Protein AF-0000000072584182 (afdb_homodimer)

pLDDT: mean 89.7, std 10.46, range [42.94, 98.62]

Nearest PDB structures (foldseek):
  5uld-assembly2_D  TM=8.725E-01  e=1.246E-20  Vibrio cholerae O1 biovar El Tor str. N16961
  6okz-assembly2_A  TM=8.840E-01  e=3.308E-20  Vibrio cholerae O1 biovar El Tor str. N16961
  8w6t-assembly1_B  TM=7.941E-01  e=6.389E-18  Homo sapiens
  8w6o-assembly1_A  TM=8.186E-01  e=7.493E-17  Homo sapiens
  6wtw-assembly1_A  TM=5.258E-01  e=1.330E-14  Lactobacillus acidophilus

Sequence (928 aa):
MKRNLISIVLTLLTVGILFLIQVRFGLPINIAIMNCIFVLAAVFWVLEPIPGYATSILVIFLEIIFFANPIGVSYFEFPRNKNPSTAVFLSSLADSSIVLFLGGFVLAKACVKTGLDRFFANRIIRRFGVKSHQVLLGFMFTTGFISMWMSNTATTSMMIALSFPMLQMLPEKEPFRKALILGIPFAANIGGVGTPIGSPPNIIAMGILRQEGIVVSFGTWMFFAVPLVIVLILFAWLLLMKLFPQKDLLELVVEFQEPEEGTKSFSFRITTAIFLGTVLLWFTENLHGIPAGVVALLPLILFPVFGILNEKDINSLDWSVLLLIAGGIGIGVGFQQSGMKFWFSEFLKPIIKPEYSVSVLFLLCVLALLLSTFMSNTAATNLLVPFAFPLSTIVLPESNVYLLEVCLGIALSASLAMSLPVSTPPNAIAYSVGGFEIKDMIQAGLPIGILGLILVLAGYFIFLMKRNLISIVLTLLTVGILFLIQVRFGLPINIAIMNCIFVLAAVFWVLEPIPGYATSILVIFLEIIFFANPIGVSYFEFPRNKNPSTAVFLSSLADSSIVLFLGGFVLAKACVKTGLDRFFANRIIRRFGVKSHQVLLGFMFTTGFISMWMSNTATTSMMIALSFPMLQMLPEKEPFRKALILGIPFAANIGGVGTPIGSPPNIIAMGILRQEGIVVSFGTWMFFAVPLVIVLILFAWLLLMKLFPQKDLLELVVEFQEPEEGTKSFSFRITTAIFLGTVLLWFTENLHGIPAGVVALLPLILFPVFGILNEKDINSLDWSVLLLIAGGIGIGVGFQQSGMKFWFSEFLKPIIKPEYSVSVLFLLCVLALLLSTFMSNTAATNLLVPFAFPLSTIVLPESNVYLLEVCLGIALSASLAMSLPVSTPPNAIAYSVGGFEIKDMIQAGLPIGILGLILVLAGYFIFL

Organism: Leptospira interrogans serogroup Icterohaemorrhagiae serovar Lai (strain 56601) (NCBI:txid189518)

Secondary structure (DSSP, 8-state):
-HHHHHHHHHHHHHHHHHHHHHHHTT--HHHHHHHHHHHHHHHHHHH-SS-HHHHHHHHHHHHIIIIIS--S-TT---TTSSPPPHHHHHGGGG-HHHHHHHHHHHHHHHHHHHTHHHHHHHHHHTTS-SSHHHHHHHHHHHHHHHHTTS-HHHHHHHHHHHHHHHHHHS-TT-HHHHHHHHHHHHHHHHHTTSSTTT-HHHHHHHHHHHHTT----HHHHHHHHHHHHHHHHHHHHHHHHHHS--SS-----------TT-TTSHHHHHHHHHHHHHHHHHHTHHHH---HHHHTHHHHHHHHHTTS--HHHHHTS-HHHHHHHHHHHHHHHHHHHHTHHHHHHHHHTTT--GGGHHHHHHHHHHHHHHHHHHS-HHHHHHHHGGGHHHHHHHHSTT-HHHHHHHHHHHHHHHHT--SSGGG-HHHHHHHHH-SS-HHHHHHHHHHHHHHHHHHHHHHHHHH-/-HHHHHHHHHHHHHHHHHHHHHHHTT--HHHHHHHHHHHHHHHHHHH-SS-HHHHHHHHHHHHIIIIIS--S-TT---TTSSPPPHHHHHGGGG-HHHHHHHHHHHHHHHHHHHTHHHHHHHHHHTTS-SSHHHHHHHHHHHHHHHHTTS-HHHHHHHHHHHHHHHHHHS-TT-HHHHHHHHHHHHHHHHHTTSSTTT-HHHHHHHHHHHHTT----HHHHHHHHHHHHHHHHHHHHHHHHHHS--SS-----------TT-TT-HHHHHHHHHHHHHHHHHHTHHHH---HHHHTHHHHHHHHHTTS--HHHHHTS-HHHHHHHHHHHHHHHHHHHHTHHHHHHHHHTTT--GGGHHHHHHHHHHHHHHHHHHS-HHHHHHHHGGGHHHHHHHHSTT-HHHHHHHHHHHHHHHHT--SSGGG-HHHHHHHHH-SS-HHHHHHHHHHHHHHHHHHHHHHHHHH-

Solvent-accessible surface area (backbone atoms only — not comparable to full-atom values): 45862 Å² total; per-residue (Å²): 110,72,66,33,48,52,51,50,52,52,47,53,51,50,38,50,50,50,39,53,51,33,52,73,71,65,45,56,64,56,40,35,51,53,50,33,53,49,51,49,45,46,51,38,49,59,68,46,49,35,54,58,34,30,49,17,48,44,51,41,50,51,48,34,46,62,49,34,49,51,71,74,52,72,80,64,67,60,88,75,82,64,65,53,58,57,61,68,54,38,40,33,69,34,31,54,43,52,42,26,39,50,23,31,53,52,51,33,51,51,27,60,75,54,29,50,53,58,47,52,41,53,61,50,30,66,70,43,53,35,44,61,74,32,38,46,45,18,48,22,52,35,32,14,56,52,2,26,52,24,51,29,46,59,41,24,54,51,52,53,60,68,41,42,70,56,53,68,72,44,62,90,85,42,39,40,57,40,32,47,52,51,36,31,25,54,17,7,45,43,14,9,58,22,28,56,56,8,31,65,25,45,30,44,32,50,40,49,36,39,76,73,71,42,81,80,49,54,40,59,48,28,67,59,28,35,60,53,29,53,54,49,47,54,48,46,46,53,49,34,49,66,76,24,48,68,87,68,95,50,78,50,76,86,82,71,85,66,56,85,75,46,85,76,28,68,62,34,48,51,50,50,49,54,50,53,50,49,53,50,50,30,57,40,22,86,78,71,65,57,52,54,28,64,57,24,50,48,57,59,35,51,35,28,61,72,65,71,46,54,61,70,58,60,18,63,38,70,52,39,58,55,42,31,48,21,23,24,40,27,51,38,52,46,34,65,74,45,44,37,43,61,51,48,30,66,67,39,44,83,75,46,46,56,86,42,44,63,58,51,45,49,51,47,22,50,47,21,24,57,47,2,37,72,19,45,30,51,49,36,26,38,62,50,40,54,51,26,53,40,50,26,43,46,30,42,64,85,37,69,62,56,32,50,49,38,21,49,34,24,22,52,23,10,50,38,23,51,31,36,48,74,6,33,67,27,36,35,51,38,57,70,72,52,82,70,53,68,65,57,39,32,66,52,23,43,57,49,26,50,52,50,44,51,52,52,57,49,46,56,66,67,76,98,111,72,68,32,49,52,53,49,53,52,47,52,50,52,36,49,51,49,39,52,52,34,52,72,72,64,45,55,64,55,39,35,50,52,50,34,52,48,52,48,46,47,50,38,48,59,67,46,49,37,57,57,33,30,48,18,49,44,51,41,50,51,47,33,45,62,49,34,49,52,73,74,52,72,80,64,66,59,86,77,82,63,67,52,58,58,62,69,53,38,40,32,69,34,32,53,45,52,40,26,39,49,22,31,52,52,49,32,50,51,28,59,75,54,29,51,56,58,47,53,42,54,61,48,30,66,69,42,53,36,43,61,72,31,37,46,46,17,48,22,51,34,32,14,56,52,2,25,53,25,50,30,46,59,43,25,54,52,52,51,60,67,40,42,72,56,53,68,74,43,65,90,83,41,40,39,58,39,30,47,51,50,37,32,26,53,16,7,44,42,14,9,57,21,28,57,54,7,32,65,25,46,31,43,32,52,38,48,38,39,76,74,72,42,80,79,50,55,40,59,47,28,66,59,28,34,59,52,29,53,54,48,47,53,49,47,47,54,49,34,48,66,76,25,47,68,87,68,95,51,78,50,74,88,82,72,88,66,55,86,76,46,83,75,30,68,64,34,48,52,48,50,51,52,50,52,49,49,52,51,50,34,57,39,22,86,76,69,64,56,52,54,30,62,57,21,50,48,58,59,34,52,36,28,61,72,67,71,47,53,61,70,58,59,18,63,39,70,53,39,56,55,43,29,49,22,22,24,38,26,50,38,51,48,34,66,74,42,46,37,44,60,51,48,32,66,68,38,45,84,75,46,46,56,86,42,44,64,58,50,43,49,51,47,23,51,48,22,24,56,46,2,37,71,20,44,29,49,49,36,27,36,62,50,39,53,50,24,53,40,50,27,45,46,29,42,63,86,38,69,62,55,32,50,48,38,21,50,33,25,24,53,22,10,51,37,21,50,31,36,48,76,6,36,66,25,37,36,52,39,56,71,72,51,81,69,54,67,66,57,39,31,67,52,21,44,57,49,28,50,52,49,44,52,50,52,57,50,45,55,67,67,76,100

Foldseek 3Di:
DVVLVVLLVVLVVVLVVQLVVCVVVPHQNLLSQLVSLLSSLLSCQQVVSDPLLVSLVVSLVSLCCCQAVNPPPVPNCQVVNHGDHNVLLVCLLVFLLLLLLLLLLLLQLLCVLLVVLVVQLVVQQVVQFFWLLSNLLSLLQSLLQSLCRYELQVSLVVSVVLCVVLLVVDDLQALSNVLNLLSNSLSSLLSLQQWCNSDLLSSLLQLLLVVVVHHQARQNSNVPSVVLSVVLSVVLSVLSCVVRPGDDGDGRDRDDDGPPVDCPDPSNVQSVCLSVVLVVCSNCCVVPVDGNSNSSCVSVPRCVVVPSDDPVSSVPGPVSSSSSSSSLSSSLSSCVSSVVLVVLLVVCLVPAELVCLLVVLLVLLVQLLVSLLSGELSSSSSSRLSVLRSVCCRNPVPDSPSSSLSSSSSSQLSSLNFLACRSDSSSVVSVVVPSDDSVSSNSSSVVSSVVSNVVSSVVVVVVD/DVVLVVLLVVLVVVLVVQLVVCVVVPHQNLLSQLVSLLSSLLSCQLVVSDPLLVSLVVSLVSLCCCQAVNVPPVVNCQVVNHGDHNVLLVCLLVFLLLLLLLLLLLLQLLCVLLVVLVVQLVVQQVVQFFWLLSNLLSLLQSLLQSLCRYELQVSLVVSVVLCVVLLVVDDLQQLSNVLNLLSNSLSSLLSLQQWCNSDLLSSLLQLLLVVVVHHQARQNSNVQSVVLSVVLSVVLSVLSCVVRPGDDGDGRDRDDDGPPVDCPDPSNVQSVCLSVVLVVCSNCCVVPVDGNSNSSCVSVPRCVVVPSDDPVSSVPGPVSSSSSSSSLSSSLSSCVSSVVLVVLLVVCLVPAELVCLLVVLLVLLVQLLVSLLSGELSSSSSSRLSVLRSVCCRNPVPDSPSSSLSSSSSSQLNSLNFLACRSDSSSVVSVVVPSDDSNSSNSSSVVSSVVSNVVSSVVVVVVD

InterPro domains:
  IPR001898 Solute carrier family 13 [PF00939] (4-457)
  IPR001898 Solute carrier family 13 [TIGR00785] (24-463)

Radius of gyration: 29.42 Å; Cα contacts (8 Å, |Δi|>4): 1520; chains: 2; bounding box: 65×84×70 Å

Structure (mmCIF, N/CA/C/O backbone):
data_AF-0000000072584182-model_v1
#
loop_
_entity.id
_entity.type
_entity.pdbx_description
1 polymer 'Sodium:sulfate symporter'
#
loop_
_atom_site.group_PDB
_atom_site.id
_atom_site.type_symbol
_atom_site.label_atom_id
_atom_site.label_alt_id
_atom_site.label_comp_id
_atom_site.label_asym_id
_atom_site.label_entity_id
_atom_site.label_seq_id
_atom_site.pdbx_PDB_ins_code
_atom_site.Cartn_x
_atom_site.Cartn_y
_atom_site.Cartn_z
_atom_site.occupancy
_atom_site.B_iso_or_equiv
_atom_site.auth_seq_id
_atom_site.auth_comp_id
_atom_site.auth_asym_id
_atom_site.auth_atom_id
_atom_site.pdbx_PDB_model_num
ATOM 1 N N . MET A 1 1 ? 9.109 3.105 -26.453 1 62.06 1 MET A N 1
ATOM 2 C CA . MET A 1 1 ? 8.055 4.094 -26.25 1 62.06 1 MET A CA 1
ATOM 3 C C . MET A 1 1 ? 7.078 4.082 -27.422 1 62.06 1 MET A C 1
ATOM 5 O O . MET A 1 1 ? 5.863 4.039 -27.219 1 62.06 1 MET A O 1
ATOM 9 N N . LYS A 1 2 ? 7.617 4.082 -28.719 1 59.41 2 LYS A N 1
ATOM 10 C CA . LYS A 1 2 ? 6.754 4.156 -29.891 1 59.41 2 LYS A CA 1
ATOM 11 C C . LYS A 1 2 ? 5.902 2.896 -30.016 1 59.41 2 LYS A C 1
ATOM 13 O O . LYS A 1 2 ? 4.707 2.979 -30.312 1 59.41 2 LYS A O 1
ATOM 18 N N . ARG A 1 3 ? 6.496 1.718 -29.609 1 65.56 3 ARG A N 1
ATOM 19 C CA . ARG A 1 3 ? 5.777 0.454 -29.75 1 65.56 3 ARG A CA 1
ATOM 20 C C . ARG A 1 3 ? 4.645 0.359 -28.734 1 65.56 3 ARG A C 1
ATOM 22 O O . ARG A 1 3 ? 3.553 -0.114 -29.047 1 65.56 3 ARG A O 1
ATOM 29 N N . ASN A 1 4 ? 4.855 0.851 -27.672 1 81.5 4 ASN A N 1
ATOM 30 C CA . ASN A 1 4 ? 3.834 0.832 -26.625 1 81.5 4 ASN A CA 1
ATOM 31 C C . ASN A 1 4 ? 2.664 1.749 -26.969 1 81.5 4 ASN A C 1
ATOM 33 O O . ASN A 1 4 ? 1.505 1.393 -26.75 1 81.5 4 ASN A O 1
ATOM 37 N N . LEU A 1 5 ? 2.961 2.795 -27.656 1 82.69 5 LEU A N 1
ATOM 38 C CA . LEU A 1 5 ? 1.911 3.744 -28.016 1 82.69 5 LEU A CA 1
ATOM 39 C C . LEU A 1 5 ? 1.015 3.18 -29.109 1 82.69 5 LEU A C 1
ATOM 41 O O . LEU A 1 5 ? -0.203 3.375 -29.078 1 82.69 5 LEU A O 1
ATOM 45 N N . ILE A 1 6 ? 1.633 2.502 -30.031 1 83.81 6 ILE A N 1
ATOM 46 C CA . ILE A 1 6 ? 0.866 1.878 -31.109 1 83.81 6 ILE A CA 1
ATOM 47 C C . ILE A 1 6 ? -0.078 0.829 -30.531 1 83.81 6 ILE A C 1
ATOM 49 O O . ILE A 1 6 ? -1.254 0.771 -30.891 1 83.81 6 ILE A O 1
ATOM 53 N N . SER A 1 7 ? 0.445 0.092 -29.625 1 87.19 7 SER A N 1
ATOM 54 C CA . SER A 1 7 ? -0.378 -0.924 -28.984 1 87.19 7 SER A CA 1
ATOM 55 C C . SER A 1 7 ? -1.534 -0.292 -28.219 1 87.19 7 SER A C 1
ATOM 57 O O . SER A 1 7 ? -2.65 -0.816 -28.219 1 87.19 7 SER A O 1
ATOM 59 N N . ILE A 1 8 ? -1.257 0.791 -27.656 1 90.31 8 ILE A N 1
ATOM 60 C CA . ILE A 1 8 ? -2.273 1.48 -26.875 1 90.31 8 ILE A CA 1
ATOM 61 C C . ILE A 1 8 ? -3.354 2.035 -27.797 1 90.31 8 ILE A C 1
ATOM 63 O O . ILE A 1 8 ? -4.547 1.825 -27.562 1 90.31 8 ILE A O 1
ATOM 67 N N . VAL A 1 9 ? -2.977 2.66 -28.875 1 88.56 9 VAL A N 1
ATOM 68 C CA . VAL A 1 9 ? -3.92 3.26 -29.812 1 88.56 9 VAL A CA 1
ATOM 69 C C . VAL A 1 9 ? -4.746 2.166 -30.484 1 88.56 9 VAL A C 1
ATOM 71 O O . VAL A 1 9 ? -5.965 2.291 -30.609 1 88.56 9 VAL A O 1
ATOM 74 N N . LEU A 1 10 ? -4.102 1.151 -30.875 1 88.56 10 LEU A N 1
ATOM 75 C CA . LEU A 1 10 ? -4.797 0.041 -31.516 1 88.56 10 LEU A CA 1
ATOM 76 C C . LEU A 1 10 ? -5.805 -0.592 -30.562 1 88.56 10 LEU A C 1
ATOM 78 O O . LEU A 1 10 ? -6.902 -0.977 -30.969 1 88.56 10 LEU A O 1
ATOM 82 N N . THR A 1 11 ? -5.371 -0.721 -29.344 1 90.19 11 THR A N 1
ATOM 83 C CA . THR A 1 11 ? -6.281 -1.29 -28.359 1 90.19 11 THR A CA 1
ATOM 84 C C . THR A 1 11 ? -7.488 -0.383 -28.156 1 90.19 11 THR A C 1
ATOM 86 O O . THR A 1 11 ? -8.625 -0.859 -28.078 1 90.19 11 THR A O 1
ATOM 89 N N . LEU A 1 12 ? -7.262 0.881 -28.078 1 90.69 12 LEU A N 1
ATOM 90 C CA . LEU A 1 12 ? -8.359 1.825 -27.859 1 90.69 12 LEU A CA 1
ATOM 91 C C . LEU A 1 12 ? -9.312 1.814 -29.047 1 90.69 12 LEU A C 1
ATOM 93 O O . LEU A 1 12 ? -10.531 1.9 -28.875 1 90.69 12 LEU A O 1
ATOM 97 N N . LEU A 1 13 ? -8.812 1.688 -30.234 1 90.62 13 LEU A N 1
ATOM 98 C CA . LEU A 1 13 ? -9.641 1.599 -31.422 1 90.62 13 LEU A CA 1
ATOM 99 C C . LEU A 1 13 ? -10.477 0.322 -31.422 1 90.62 13 LEU A C 1
ATOM 101 O O . LEU A 1 13 ? -11.664 0.35 -31.75 1 90.62 13 LEU A O 1
ATOM 105 N N . THR A 1 14 ? -9.844 -0.745 -31.094 1 91.19 14 THR A N 1
ATOM 106 C CA . THR A 1 14 ? -10.547 -2.023 -31.031 1 91.19 14 THR A CA 1
ATOM 107 C C . THR A 1 14 ? -11.664 -1.981 -30 1 91.19 14 THR A C 1
ATOM 109 O O . THR A 1 14 ? -12.758 -2.492 -30.234 1 91.19 14 THR A O 1
ATOM 112 N N . VAL A 1 15 ? -11.375 -1.405 -28.859 1 92.12 15 VAL A N 1
ATOM 113 C CA . VAL A 1 15 ? -12.367 -1.296 -27.797 1 92.12 15 VAL A CA 1
ATOM 114 C C . VAL A 1 15 ? -13.5 -0.375 -28.234 1 92.12 15 VAL A C 1
ATOM 116 O O . VAL A 1 15 ? -14.672 -0.627 -27.938 1 92.12 15 VAL A O 1
ATOM 119 N N . GLY A 1 16 ? -13.148 0.674 -28.953 1 91.25 16 GLY A N 1
ATOM 120 C CA . GLY A 1 16 ? -14.172 1.543 -29.516 1 91.25 16 GLY A CA 1
ATOM 121 C C . GLY A 1 16 ? -15.086 0.835 -30.5 1 91.25 16 GLY A C 1
ATOM 122 O O . GLY A 1 16 ? -16.312 0.986 -30.438 1 91.25 16 GLY A O 1
ATOM 123 N N . ILE A 1 17 ? -14.531 0.107 -31.375 1 92.56 17 ILE A N 1
ATOM 124 C CA . ILE A 1 17 ? -15.281 -0.667 -32.344 1 92.56 17 ILE A CA 1
ATOM 125 C C . ILE A 1 17 ? -16.172 -1.687 -31.641 1 92.56 17 ILE A C 1
ATOM 127 O O . ILE A 1 17 ? -17.344 -1.853 -31.969 1 92.56 17 ILE A O 1
ATOM 131 N N . LEU A 1 18 ? -15.586 -2.316 -30.641 1 92.62 18 LEU A N 1
ATOM 132 C CA . LEU A 1 18 ? -16.344 -3.293 -29.859 1 92.62 18 LEU A CA 1
ATOM 133 C C . LEU A 1 18 ? -17.562 -2.645 -29.203 1 92.62 18 LEU A C 1
ATOM 135 O O . LEU A 1 18 ? -18.641 -3.23 -29.188 1 92.62 18 LEU A O 1
ATOM 139 N N . PHE A 1 19 ? -17.328 -1.525 -28.672 1 93.06 19 PHE A N 1
ATOM 140 C CA . PHE A 1 19 ? -18.422 -0.808 -28.016 1 93.06 19 PHE A CA 1
ATOM 141 C C . PHE A 1 19 ? -19.531 -0.512 -29.016 1 93.06 19 PHE A C 1
ATOM 143 O O . PHE A 1 19 ? -20.703 -0.746 -28.719 1 93.06 19 PHE A O 1
ATOM 150 N N . LEU A 1 20 ? -19.156 -0.058 -30.203 1 92.25 20 LEU A N 1
ATOM 151 C CA . LEU A 1 20 ? -20.141 0.282 -31.219 1 92.25 20 LEU A CA 1
ATOM 152 C C . LEU A 1 20 ? -20.891 -0.961 -31.703 1 92.25 20 LEU A C 1
ATOM 154 O O . LEU A 1 20 ? -22.109 -0.919 -31.906 1 92.25 20 LEU A O 1
ATOM 158 N N . ILE A 1 21 ? -20.25 -1.978 -31.828 1 92.81 21 ILE A N 1
ATOM 159 C CA . ILE A 1 21 ? -20.859 -3.232 -32.25 1 92.81 21 ILE A CA 1
ATOM 160 C C . ILE A 1 21 ? -21.859 -3.709 -31.219 1 92.81 21 ILE A C 1
ATOM 162 O O . ILE A 1 21 ? -22.969 -4.125 -31.562 1 92.81 21 ILE A O 1
ATOM 166 N N . GLN A 1 22 ? -21.547 -3.652 -29.953 1 91.62 22 GLN A N 1
ATOM 167 C CA . GLN A 1 22 ? -22.422 -4.129 -28.875 1 91.62 22 GLN A CA 1
ATOM 168 C C . GLN A 1 22 ? -23.688 -3.287 -28.781 1 91.62 22 GLN A C 1
ATOM 170 O O . GLN A 1 22 ? -24.781 -3.822 -28.578 1 91.62 22 GLN A O 1
ATOM 175 N N . VAL A 1 23 ? -23.453 -2.062 -28.938 1 89.56 23 VAL A N 1
ATOM 176 C CA . VAL A 1 23 ? -24.609 -1.163 -28.875 1 89.56 23 VAL A CA 1
ATOM 177 C C . VAL A 1 23 ? -25.516 -1.415 -30.062 1 89.56 23 VAL A C 1
ATOM 179 O O . VAL A 1 23 ? -26.75 -1.417 -29.922 1 89.56 23 VAL A O 1
ATOM 182 N N . ARG A 1 24 ? -24.969 -1.647 -31.188 1 91.62 24 ARG A N 1
ATOM 183 C CA . ARG A 1 24 ? -25.734 -1.922 -32.406 1 91.62 24 ARG A CA 1
ATOM 184 C C . ARG A 1 24 ? -26.516 -3.223 -32.25 1 91.62 24 ARG A C 1
ATOM 186 O O . ARG A 1 24 ? -27.625 -3.342 -32.781 1 91.62 24 ARG A O 1
ATOM 193 N N . PHE A 1 25 ? -26 -4.125 -31.547 1 91.44 25 PHE A N 1
ATOM 194 C CA . PHE A 1 25 ? -26.641 -5.422 -31.391 1 91.44 25 PHE A CA 1
ATOM 195 C C . PHE A 1 25 ? -27.578 -5.418 -30.188 1 91.44 25 PHE A C 1
ATOM 197 O O . PHE A 1 25 ? -28.094 -6.465 -29.781 1 91.44 25 PHE A O 1
ATOM 204 N N . GLY A 1 26 ? -27.719 -4.34 -29.484 1 87.38 26 GLY A N 1
ATOM 205 C CA . GLY A 1 26 ? -28.75 -4.156 -28.484 1 87.38 26 GLY A CA 1
ATOM 206 C C . GLY A 1 26 ? -28.312 -4.594 -27.094 1 87.38 26 GLY A C 1
ATOM 207 O O . GLY A 1 26 ? -29.156 -4.859 -26.234 1 87.38 26 GLY A O 1
ATOM 208 N N . LEU A 1 27 ? -27.047 -4.719 -26.859 1 89.12 27 LEU A N 1
ATOM 209 C CA . LEU A 1 27 ? -26.578 -5.02 -25.516 1 89.12 27 LEU A CA 1
ATOM 210 C C . LEU A 1 27 ? -26.812 -3.836 -24.578 1 89.12 27 LEU A C 1
ATOM 212 O O . LEU A 1 27 ? -26.656 -2.682 -24.984 1 89.12 27 LEU A O 1
ATOM 216 N N . PRO A 1 28 ? -27.219 -4.211 -23.359 1 88.56 28 PRO A N 1
ATOM 217 C CA . PRO A 1 28 ? -27.297 -3.105 -22.406 1 88.56 28 PRO A CA 1
ATOM 218 C C . PRO A 1 28 ? -25.984 -2.336 -22.266 1 88.56 28 PRO A C 1
ATOM 220 O O . PRO A 1 28 ? -24.906 -2.936 -22.297 1 88.56 28 PRO A O 1
ATOM 223 N N . ILE A 1 29 ? -26.078 -1.076 -22.125 1 88.44 29 ILE A N 1
ATOM 224 C CA . ILE A 1 29 ? -24.938 -0.183 -22.156 1 88.44 29 ILE A CA 1
ATOM 225 C C . ILE A 1 29 ? -23.969 -0.547 -21.047 1 88.44 29 ILE A C 1
ATOM 227 O O . ILE A 1 29 ? -22.75 -0.486 -21.219 1 88.44 29 ILE A O 1
ATOM 231 N N . ASN A 1 30 ? -24.516 -0.856 -19.812 1 89.31 30 ASN A N 1
ATOM 232 C CA . ASN A 1 30 ? -23.672 -1.228 -18.688 1 89.31 30 ASN A CA 1
ATOM 233 C C . ASN A 1 30 ? -22.844 -2.475 -19 1 89.31 30 ASN A C 1
ATOM 235 O O . ASN A 1 30 ? -21.672 -2.555 -18.625 1 89.31 30 ASN A O 1
ATOM 239 N N . ILE A 1 31 ? -23.438 -3.338 -19.688 1 90.75 31 ILE A N 1
ATOM 240 C CA . ILE A 1 31 ? -22.75 -4.574 -20.047 1 90.75 31 ILE A CA 1
ATOM 241 C C . ILE A 1 31 ? -21.703 -4.289 -21.125 1 90.75 31 ILE A C 1
ATOM 243 O O . ILE A 1 31 ? -20.578 -4.793 -21.047 1 90.75 31 ILE A O 1
ATOM 247 N N . ALA A 1 32 ? -22.094 -3.51 -22.094 1 92.62 32 ALA A N 1
ATOM 248 C CA . ALA A 1 32 ? -21.188 -3.137 -23.172 1 92.62 32 ALA A CA 1
ATOM 249 C C . ALA A 1 32 ? -19.938 -2.459 -22.609 1 92.62 32 ALA A C 1
ATOM 251 O O . ALA A 1 32 ? -18.812 -2.777 -23.031 1 92.62 32 ALA A O 1
ATOM 252 N N . ILE A 1 33 ? -20.078 -1.581 -21.672 1 93 33 ILE A N 1
ATOM 253 C CA . ILE A 1 33 ? -18.969 -0.845 -21.078 1 93 33 ILE A CA 1
ATOM 254 C C . ILE A 1 33 ? -18.062 -1.806 -20.312 1 93 33 ILE A C 1
ATOM 256 O O . ILE A 1 33 ? -16.828 -1.769 -20.453 1 93 33 ILE A O 1
ATOM 260 N N . MET A 1 34 ? -18.688 -2.645 -19.484 1 93.44 34 MET A N 1
ATOM 261 C CA . MET A 1 34 ? -17.891 -3.576 -18.688 1 93.44 34 MET A CA 1
ATOM 262 C C . MET A 1 34 ? -17.109 -4.535 -19.578 1 93.44 34 MET A C 1
ATOM 264 O O . MET A 1 34 ? -15.961 -4.855 -19.297 1 93.44 34 MET A O 1
ATOM 268 N N . ASN A 1 35 ? -17.766 -4.965 -20.703 1 92.25 35 ASN A N 1
ATOM 269 C CA . ASN A 1 35 ? -17.062 -5.797 -21.672 1 92.25 35 ASN A CA 1
ATOM 270 C C . ASN A 1 35 ? -15.859 -5.07 -22.281 1 92.25 35 ASN A C 1
ATOM 272 O O . ASN A 1 35 ? -14.797 -5.668 -22.453 1 92.25 35 ASN A O 1
ATOM 276 N N . CYS A 1 36 ? -16.031 -3.871 -22.594 1 94.88 36 CYS A N 1
ATOM 277 C CA . CYS A 1 36 ? -14.953 -3.072 -23.156 1 94.88 36 CYS A CA 1
ATOM 278 C C . CYS A 1 36 ? -13.812 -2.92 -22.172 1 94.88 36 CYS A C 1
ATOM 280 O O . CYS A 1 36 ? -12.641 -3.012 -22.531 1 94.88 36 CYS A O 1
ATOM 282 N N . ILE A 1 37 ? -14.164 -2.633 -20.875 1 95.62 37 ILE A N 1
ATOM 283 C CA . ILE A 1 37 ? -13.141 -2.516 -19.844 1 95.62 37 ILE A CA 1
ATOM 284 C C . ILE A 1 37 ? -12.367 -3.828 -19.719 1 95.62 37 ILE A C 1
ATOM 286 O O . ILE A 1 37 ? -11.141 -3.824 -19.641 1 95.62 37 ILE A O 1
ATOM 290 N N . PHE A 1 38 ? -13.062 -4.891 -19.797 1 93.5 38 PHE A N 1
ATOM 291 C CA . PHE A 1 38 ? -12.453 -6.211 -19.672 1 93.5 38 PHE A CA 1
ATOM 292 C C . PHE A 1 38 ? -11.516 -6.484 -20.844 1 93.5 38 PHE A C 1
ATOM 294 O O . PHE A 1 38 ? -10.391 -6.941 -20.641 1 93.5 38 PHE A O 1
ATOM 301 N N . VAL A 1 39 ? -11.984 -6.285 -22 1 93.31 39 VAL A N 1
ATOM 302 C CA . VAL A 1 39 ? -11.172 -6.539 -23.188 1 93.31 39 VAL A CA 1
ATOM 303 C C . VAL A 1 39 ? -9.945 -5.637 -23.188 1 93.31 39 VAL A C 1
ATOM 305 O O . VAL A 1 39 ? -8.844 -6.074 -23.531 1 93.31 39 VAL A O 1
ATOM 308 N N . LEU A 1 40 ? -10.148 -4.43 -22.812 1 95.25 40 LEU A N 1
ATOM 309 C CA . LEU A 1 40 ? -9.016 -3.514 -22.688 1 95.25 40 LEU A CA 1
ATOM 310 C C . LEU A 1 40 ? -7.977 -4.062 -21.703 1 95.25 40 LEU A C 1
ATOM 312 O O . LEU A 1 40 ? -6.785 -4.086 -22.016 1 95.25 40 LEU A O 1
ATOM 316 N N . ALA A 1 41 ? -8.469 -4.449 -20.547 1 94.69 41 ALA A N 1
ATOM 317 C CA . ALA A 1 41 ? -7.574 -5.004 -19.531 1 94.69 41 ALA A CA 1
ATOM 318 C C . ALA A 1 41 ? -6.852 -6.242 -20.047 1 94.69 41 ALA A C 1
ATOM 320 O O . ALA A 1 41 ? -5.645 -6.395 -19.844 1 94.69 41 ALA A O 1
ATOM 321 N N . ALA A 1 42 ? -7.559 -7.086 -20.734 1 92.06 42 ALA A N 1
ATOM 322 C CA . ALA A 1 42 ? -7 -8.32 -21.281 1 92.06 42 ALA A CA 1
ATOM 323 C C . ALA A 1 42 ? -5.867 -8.023 -22.25 1 92.06 42 ALA A C 1
ATOM 325 O O . ALA A 1 42 ? -4.773 -8.578 -22.141 1 92.06 42 ALA A O 1
ATOM 326 N N . VAL A 1 43 ? -6.105 -7.156 -23.141 1 92.62 43 VAL A N 1
ATOM 327 C CA . VAL A 1 43 ? -5.109 -6.816 -24.141 1 92.62 43 VAL A CA 1
ATOM 328 C C . VAL A 1 43 ? -3.893 -6.176 -23.469 1 92.62 43 VAL A C 1
ATOM 330 O O . VAL A 1 43 ? -2.75 -6.5 -23.812 1 92.62 43 VAL A O 1
ATOM 333 N N . PHE A 1 44 ? -4.141 -5.297 -22.516 1 94.38 44 PHE A N 1
ATOM 334 C CA . PHE A 1 44 ? -3.047 -4.609 -21.844 1 94.38 44 PHE A CA 1
ATOM 335 C C . PHE A 1 44 ? -2.213 -5.594 -21.031 1 94.38 44 PHE A C 1
ATOM 337 O O . PHE A 1 44 ? -0.986 -5.484 -20.984 1 94.38 44 PHE A O 1
ATOM 344 N N . TRP A 1 45 ? -2.785 -6.543 -20.359 1 91.88 45 TRP A N 1
ATOM 345 C CA . TRP A 1 45 ? -2.041 -7.512 -19.562 1 91.88 45 TRP A CA 1
ATOM 346 C C . TRP A 1 45 ? -1.28 -8.484 -20.453 1 91.88 45 TRP A C 1
ATOM 348 O O . TRP A 1 45 ? -0.194 -8.945 -20.094 1 91.88 45 TRP A O 1
ATOM 358 N N . VAL A 1 46 ? -1.816 -8.758 -21.594 1 88.62 46 VAL A N 1
ATOM 359 C CA . VAL A 1 46 ? -1.179 -9.703 -22.516 1 88.62 46 VAL A CA 1
ATOM 360 C C . VAL A 1 46 ? -0.009 -9.031 -23.219 1 88.62 46 VAL A C 1
ATOM 362 O O . VAL A 1 46 ? 1.104 -9.562 -23.234 1 88.62 46 VAL A O 1
ATOM 365 N N . LEU A 1 47 ? -0.274 -7.82 -23.719 1 89 47 LEU A N 1
ATOM 366 C CA . LEU A 1 47 ? 0.734 -7.141 -24.531 1 89 47 LEU A CA 1
ATOM 367 C C . LEU A 1 47 ? 1.653 -6.297 -23.656 1 89 47 LEU A C 1
ATOM 369 O O . LEU A 1 47 ? 2.734 -5.891 -24.094 1 89 47 LEU A O 1
ATOM 373 N N . GLU A 1 48 ? 1.257 -5.922 -22.531 1 90.69 48 GLU A N 1
ATOM 374 C CA . GLU A 1 48 ? 1.996 -5.164 -21.531 1 90.69 48 GLU A CA 1
ATOM 375 C C . GLU A 1 48 ? 2.564 -3.875 -22.125 1 90.69 48 GLU A C 1
ATOM 377 O O . GLU A 1 48 ? 3.762 -3.607 -22 1 90.69 48 GLU A O 1
ATOM 382 N N . PRO A 1 49 ? 1.674 -3.154 -22.75 1 92.06 49 PRO A N 1
ATOM 383 C CA . PRO A 1 49 ? 2.172 -1.84 -23.156 1 92.06 49 PRO A CA 1
ATOM 384 C C . PRO A 1 49 ? 2.514 -0.939 -21.969 1 92.06 49 PRO A C 1
ATOM 386 O O . PRO A 1 49 ? 3.287 0.011 -22.125 1 92.06 49 PRO A O 1
ATOM 389 N N . ILE A 1 50 ? 1.898 -1.201 -20.844 1 93.25 50 ILE A N 1
ATOM 390 C CA . ILE A 1 50 ? 2.191 -0.564 -19.562 1 93.25 50 ILE A CA 1
ATOM 391 C C . ILE A 1 50 ? 2.344 -1.63 -18.484 1 93.25 50 ILE A C 1
ATOM 393 O O . ILE A 1 50 ? 1.914 -2.771 -18.656 1 93.25 50 ILE A O 1
ATOM 397 N N . PRO A 1 51 ? 3.008 -1.235 -17.359 1 94 51 PRO A N 1
ATOM 398 C CA . PRO A 1 51 ? 3.145 -2.225 -16.297 1 94 51 PRO A CA 1
ATOM 399 C C . PRO A 1 51 ? 1.798 -2.752 -15.797 1 94 51 PRO A C 1
ATOM 401 O O . PRO A 1 51 ? 0.803 -2.023 -15.812 1 94 51 PRO A O 1
ATOM 404 N N . GLY A 1 52 ? 1.827 -3.98 -15.375 1 94.88 52 GLY A N 1
ATOM 405 C CA . GLY A 1 52 ? 0.616 -4.668 -14.961 1 94.88 52 GLY A CA 1
ATOM 406 C C . GLY A 1 52 ? -0.152 -3.926 -13.883 1 94.88 52 GLY A C 1
ATOM 407 O O . GLY A 1 52 ? -1.384 -3.881 -13.906 1 94.88 52 GLY A O 1
ATOM 408 N N . TYR A 1 53 ? 0.573 -3.348 -12.883 1 96.69 53 TYR A N 1
ATOM 409 C CA . TYR A 1 53 ? -0.106 -2.639 -11.805 1 96.69 53 TYR A CA 1
ATOM 410 C C . TYR A 1 53 ? -0.904 -1.458 -12.352 1 96.69 53 TYR A C 1
ATOM 412 O O . TYR A 1 53 ? -1.986 -1.148 -11.844 1 96.69 53 TYR A O 1
ATOM 420 N N . ALA A 1 54 ? -0.397 -0.771 -13.375 1 97.38 54 ALA A N 1
ATOM 421 C CA . ALA A 1 54 ? -1.073 0.375 -13.977 1 97.38 54 ALA A CA 1
ATOM 422 C C . ALA A 1 54 ? -2.352 -0.055 -14.688 1 97.38 54 ALA A C 1
ATOM 424 O O . ALA A 1 54 ? -3.359 0.656 -14.648 1 97.38 54 ALA A O 1
ATOM 425 N N . THR A 1 55 ? -2.279 -1.212 -15.352 1 96.69 55 THR A N 1
ATOM 426 C CA . THR A 1 55 ? -3.475 -1.767 -15.977 1 96.69 55 THR A CA 1
ATOM 427 C C . THR A 1 55 ? -4.555 -2.037 -14.93 1 96.69 55 THR A C 1
ATOM 429 O O . THR A 1 55 ? -5.73 -1.742 -15.148 1 96.69 55 THR A O 1
ATOM 432 N N . SER A 1 56 ? -4.109 -2.576 -13.805 1 97.62 56 SER A N 1
ATOM 433 C CA . SER A 1 56 ? -5.043 -2.852 -12.719 1 97.62 56 SER A CA 1
ATOM 434 C C . SER A 1 56 ? -5.707 -1.569 -12.227 1 97.62 56 SER A C 1
ATOM 436 O O . SER A 1 56 ? -6.922 -1.533 -12.016 1 97.62 56 SER A O 1
ATOM 438 N N . ILE A 1 57 ? -4.957 -0.54 -12.055 1 97.94 57 ILE A N 1
ATOM 439 C CA . ILE A 1 57 ? -5.473 0.746 -11.602 1 97.94 57 ILE A CA 1
ATOM 440 C C . ILE A 1 57 ? -6.391 1.341 -12.664 1 97.94 57 ILE A C 1
ATOM 442 O O . ILE A 1 57 ? -7.406 1.963 -12.336 1 97.94 57 ILE A O 1
ATOM 446 N N . LEU A 1 58 ? -6.043 1.169 -13.922 1 97.5 58 LEU A N 1
ATOM 447 C CA . LEU A 1 58 ? -6.875 1.636 -15.016 1 97.5 58 LEU A CA 1
ATOM 448 C C . LEU A 1 58 ? -8.25 0.98 -14.977 1 97.5 58 LEU A C 1
ATOM 450 O O . LEU A 1 58 ? -9.273 1.648 -15.172 1 97.5 58 LEU A O 1
ATOM 454 N N . VAL A 1 59 ? -8.289 -0.291 -14.695 1 97.06 59 VAL A N 1
ATOM 455 C CA . VAL A 1 59 ? -9.539 -1.032 -14.586 1 97.06 59 VAL A CA 1
ATOM 456 C C . VAL A 1 59 ? -10.414 -0.414 -13.492 1 97.06 59 VAL A C 1
ATOM 458 O O . VAL A 1 59 ? -11.578 -0.08 -13.734 1 97.06 59 VAL A O 1
ATOM 461 N N . ILE A 1 60 ? -9.867 -0.213 -12.352 1 96.44 60 ILE A N 1
ATOM 462 C CA . ILE A 1 60 ? -10.594 0.325 -11.203 1 96.44 60 ILE A CA 1
ATOM 463 C C . ILE A 1 60 ? -11.062 1.746 -11.516 1 96.44 60 ILE A C 1
ATOM 465 O O . ILE A 1 60 ? -12.211 2.1 -11.242 1 96.44 60 ILE A O 1
ATOM 469 N N . PHE A 1 61 ? -10.18 2.543 -12.188 1 97.19 61 PHE A N 1
ATOM 470 C CA . PHE A 1 61 ? -10.484 3.922 -12.555 1 97.19 61 PHE A CA 1
ATOM 471 C C . PHE A 1 61 ? -11.664 3.98 -13.508 1 97.19 61 PHE A C 1
ATOM 473 O O . PHE A 1 61 ? -12.609 4.746 -13.297 1 97.19 61 PHE A O 1
ATOM 480 N N . LEU A 1 62 ? -11.648 3.188 -14.531 1 95.88 62 LEU A N 1
ATOM 481 C CA . LEU A 1 62 ? -12.703 3.195 -15.539 1 95.88 62 LEU A CA 1
ATOM 482 C C . LEU A 1 62 ? -14.023 2.717 -14.945 1 95.88 62 LEU A C 1
ATOM 484 O O . LEU A 1 62 ? -15.094 3.238 -15.281 1 95.88 62 LEU A O 1
ATOM 488 N N . GLU A 1 63 ? -13.953 1.731 -14.07 1 95 63 GLU A N 1
ATOM 489 C CA . GLU A 1 63 ? -15.172 1.256 -13.414 1 95 63 GLU A CA 1
ATOM 490 C C . GLU A 1 63 ? -15.812 2.357 -12.578 1 95 63 GLU A C 1
ATOM 492 O O . GLU A 1 63 ? -17.031 2.514 -12.578 1 95 63 GLU A O 1
ATOM 497 N N . ILE A 1 64 ? -15 3.137 -11.859 1 93.94 64 ILE A N 1
ATOM 498 C CA . ILE A 1 64 ? -15.531 4.219 -11.047 1 93.94 64 ILE A CA 1
ATOM 499 C C . ILE A 1 64 ? -16.156 5.289 -11.938 1 93.94 64 ILE A C 1
ATOM 501 O O . ILE A 1 64 ? -17.266 5.738 -11.688 1 93.94 64 ILE A O 1
ATOM 505 N N . ILE A 1 65 ? -15.484 5.648 -13.008 1 92.81 65 ILE A N 1
ATOM 506 C CA . ILE A 1 65 ? -15.922 6.727 -13.891 1 92.81 65 ILE A CA 1
ATOM 507 C C . ILE A 1 65 ? -17.234 6.344 -14.562 1 92.81 65 ILE A C 1
ATOM 509 O O . ILE A 1 65 ? -18.156 7.156 -14.648 1 92.81 65 ILE A O 1
ATOM 513 N N . PHE A 1 66 ? -17.391 5.105 -14.93 1 91.12 66 PHE A N 1
ATOM 514 C CA . PHE A 1 66 ? -18.547 4.73 -15.742 1 91.12 66 PHE A CA 1
ATOM 515 C C . PHE A 1 66 ? -19.672 4.211 -14.867 1 91.12 66 PHE A C 1
ATOM 517 O O . PHE A 1 66 ? -20.844 4.34 -15.227 1 91.12 66 PHE A O 1
ATOM 524 N N . PHE A 1 67 ? -19.391 3.654 -13.703 1 89.81 67 PHE A N 1
ATOM 525 C CA . PHE A 1 67 ? -20.438 3.023 -12.914 1 89.81 67 PHE A CA 1
ATOM 526 C C . PHE A 1 67 ? -20.766 3.854 -11.68 1 89.81 67 PHE A C 1
ATOM 528 O O . PHE A 1 67 ? -21.938 3.949 -11.281 1 89.81 67 PHE A O 1
ATOM 535 N N . ALA A 1 68 ? -19.859 4.367 -10.93 1 83.75 68 ALA A N 1
ATOM 536 C CA . ALA A 1 68 ? -20.125 5.137 -9.719 1 83.75 68 ALA A CA 1
ATOM 537 C C . ALA A 1 68 ? -20.547 6.562 -10.055 1 83.75 68 ALA A C 1
ATOM 539 O O . ALA A 1 68 ? -21.453 7.113 -9.422 1 83.75 68 ALA A O 1
ATOM 540 N N . ASN A 1 69 ? -19.719 7.305 -10.797 1 68.94 69 ASN A N 1
ATOM 541 C CA . ASN A 1 69 ? -19.984 8.688 -11.188 1 68.94 69 ASN A CA 1
ATOM 542 C C . ASN A 1 69 ? -20.344 8.797 -12.664 1 68.94 69 ASN A C 1
ATOM 544 O O . ASN A 1 69 ? -19.5 9.211 -13.477 1 68.94 69 ASN A O 1
ATOM 548 N N . PRO A 1 70 ? -21.547 8.273 -13 1 59.44 70 PRO A N 1
ATOM 549 C CA . PRO A 1 70 ? -21.781 8.289 -14.445 1 59.44 70 PRO A CA 1
ATOM 550 C C . PRO A 1 70 ? -21.719 9.688 -15.047 1 59.44 70 PRO A C 1
ATOM 552 O O . PRO A 1 70 ? -22.359 10.609 -14.547 1 59.44 70 PRO A O 1
ATOM 555 N N . ILE A 1 71 ? -20.531 10.086 -15.352 1 51.09 71 ILE A N 1
ATOM 556 C CA . ILE A 1 71 ? -20.281 11.367 -16 1 51.09 71 ILE A CA 1
ATOM 557 C C . ILE A 1 71 ? -21.406 11.695 -16.969 1 51.09 71 ILE A C 1
ATOM 559 O O . ILE A 1 71 ? -21.375 11.273 -18.125 1 51.09 71 ILE A O 1
ATOM 563 N N . GLY A 1 72 ? -22.578 12.141 -16.484 1 45.5 72 GLY A N 1
ATOM 564 C CA . GLY A 1 72 ? -23.578 12.82 -17.281 1 45.5 72 GLY A CA 1
ATOM 565 C C . GLY A 1 72 ? -24.297 11.906 -18.25 1 45.5 72 GLY A C 1
ATOM 566 O O . GLY A 1 72 ? -24.984 12.375 -19.156 1 45.5 72 GLY A O 1
ATOM 567 N N . VAL A 1 73 ? -23.703 10.719 -18.547 1 46.03 73 VAL A N 1
ATOM 568 C CA . VAL A 1 73 ? -24.531 10.047 -19.531 1 46.03 73 VAL A CA 1
ATOM 569 C C . VAL A 1 73 ? -25.859 9.609 -18.891 1 46.03 73 VAL A C 1
ATOM 571 O O . VAL A 1 73 ? -25.875 8.703 -18.062 1 46.03 73 VAL A O 1
ATOM 574 N N . SER A 1 74 ? -26.641 10.57 -18.609 1 42.94 74 SER A N 1
ATOM 575 C CA . SER A 1 74 ? -28.016 10.414 -18.141 1 42.94 74 SER A CA 1
ATOM 5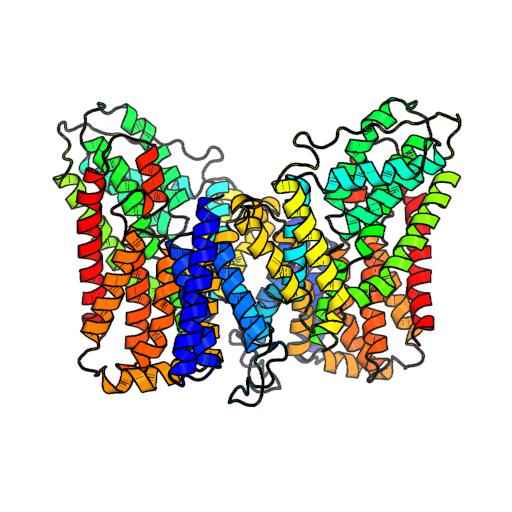76 C C . SER A 1 74 ? -28.594 9.062 -18.547 1 42.94 74 SER A C 1
ATOM 578 O O . SER A 1 74 ? -29.578 8.609 -17.969 1 42.94 74 SER A O 1
ATOM 580 N N . TYR A 1 75 ? -28.219 8.656 -19.703 1 43.34 75 TYR A N 1
ATOM 581 C CA . TYR A 1 75 ? -28.953 7.512 -20.234 1 43.34 75 TYR A CA 1
ATOM 582 C C . TYR A 1 75 ? -28.547 6.223 -19.531 1 43.34 75 TYR A C 1
ATOM 584 O O . TYR A 1 75 ? -29.031 5.145 -19.859 1 43.34 75 TYR A O 1
ATOM 592 N N . PHE A 1 76 ? -27.516 6.438 -18.641 1 49.59 76 PHE A N 1
ATOM 593 C CA . PHE A 1 76 ? -27.141 5.176 -18.016 1 49.59 76 PHE A CA 1
ATOM 594 C C . PHE A 1 76 ? -28.094 4.812 -16.891 1 49.59 76 PHE A C 1
ATOM 596 O O . PHE A 1 76 ? -28.062 5.414 -15.812 1 49.59 76 PHE A O 1
ATOM 603 N N . GLU A 1 77 ? -29.297 4.668 -17.203 1 44.88 77 GLU A N 1
ATOM 604 C CA . GLU A 1 77 ? -30.188 4.145 -16.172 1 44.88 77 GLU A CA 1
ATOM 605 C C . GLU A 1 77 ? -29.672 2.814 -15.625 1 44.88 77 GLU A C 1
ATOM 607 O O . GLU A 1 77 ? -29.516 1.847 -16.375 1 44.88 77 GLU A O 1
ATOM 612 N N . PHE A 1 78 ? -28.766 2.818 -14.672 1 49 78 PHE A N 1
ATOM 613 C CA . PHE A 1 78 ? -28.469 1.55 -14.016 1 49 78 PHE A CA 1
ATOM 614 C C . PHE A 1 78 ? -29.75 0.901 -13.484 1 49 78 PHE A C 1
ATOM 616 O O . PHE A 1 78 ? -30.672 1.596 -13.078 1 49 78 PHE A O 1
ATOM 623 N N . PRO A 1 79 ? -30.047 -0.292 -13.992 1 44.53 79 PRO A N 1
ATOM 624 C CA . PRO A 1 79 ? -31.297 -0.885 -13.531 1 44.53 79 PRO A CA 1
ATOM 625 C C . PRO A 1 79 ? -31.562 -0.634 -12.047 1 44.53 79 PRO A C 1
ATOM 627 O O . PRO A 1 79 ? -32.719 -0.705 -11.594 1 44.53 79 PRO A O 1
ATOM 630 N N . ARG A 1 80 ? -30.547 -0.833 -11.133 1 46.62 80 ARG A N 1
ATOM 631 C CA . ARG A 1 80 ? -30.953 -0.857 -9.734 1 46.62 80 ARG A CA 1
ATOM 632 C C . ARG A 1 80 ? -31.047 0.554 -9.164 1 46.62 80 ARG A C 1
ATOM 634 O O . ARG A 1 80 ? -30.875 0.755 -7.961 1 46.62 80 ARG A O 1
ATOM 641 N N . ASN A 1 81 ? -31.609 1.438 -9.812 1 51 81 ASN A N 1
ATOM 642 C CA . ASN A 1 81 ? -32.031 2.777 -9.398 1 51 81 ASN A CA 1
ATOM 643 C C . ASN A 1 81 ? -30.859 3.555 -8.789 1 51 81 ASN A C 1
ATOM 645 O O . ASN A 1 81 ? -30.906 4.785 -8.711 1 51 81 ASN A O 1
ATOM 649 N N . LYS A 1 82 ? -29.875 2.807 -7.891 1 64.88 82 LYS A N 1
ATOM 650 C CA . LYS A 1 82 ? -28.859 3.637 -7.238 1 64.88 82 LYS A CA 1
ATOM 651 C C . LYS A 1 82 ? -27.453 3.266 -7.711 1 64.88 82 LYS A C 1
ATOM 653 O O . LYS A 1 82 ? -27.125 2.084 -7.801 1 64.88 82 LYS A O 1
ATOM 658 N N . ASN A 1 83 ? -26.609 4.172 -8.242 1 81.62 83 ASN A N 1
ATOM 659 C CA . ASN A 1 83 ? -25.219 3.965 -8.633 1 81.62 83 ASN A CA 1
ATOM 660 C C . ASN A 1 83 ? -24.359 3.498 -7.453 1 81.62 83 ASN A C 1
ATOM 662 O O . ASN A 1 83 ? -24.531 3.975 -6.332 1 81.62 83 ASN A O 1
ATOM 666 N N . PRO A 1 84 ? -23.578 2.418 -7.789 1 86.5 84 PRO A N 1
ATOM 667 C CA . PRO A 1 84 ? -22.672 2.018 -6.715 1 86.5 84 PRO A CA 1
ATOM 668 C C . PRO A 1 84 ? -21.734 3.146 -6.281 1 86.5 84 PRO A C 1
ATOM 670 O O . PRO A 1 84 ? -21.438 4.043 -7.074 1 86.5 84 PRO A O 1
ATOM 673 N N . SER A 1 85 ? -21.422 3.129 -5.055 1 87.88 85 SER A N 1
ATOM 674 C CA . SER A 1 85 ? -20.516 4.148 -4.543 1 87.88 85 SER A CA 1
ATOM 675 C C . SER A 1 85 ? -19.078 3.893 -5.012 1 87.88 85 SER A C 1
ATOM 677 O O . SER A 1 85 ? -18.734 2.766 -5.367 1 87.88 85 SER A O 1
ATOM 679 N N . THR A 1 86 ? -18.25 4.938 -5.098 1 90.12 86 THR A N 1
ATOM 680 C CA . THR A 1 86 ? -16.828 4.855 -5.434 1 90.12 86 THR A CA 1
ATOM 681 C C . THR A 1 86 ? -16.109 3.869 -4.516 1 90.12 86 THR A C 1
ATOM 683 O O . THR A 1 86 ? -15.219 3.15 -4.949 1 90.12 86 THR A O 1
ATOM 686 N N . ALA A 1 87 ? -16.578 3.777 -3.303 1 88.69 87 ALA A N 1
ATOM 687 C CA . ALA A 1 87 ? -15.945 2.971 -2.268 1 88.69 87 ALA A CA 1
ATOM 688 C C . ALA A 1 87 ? -16.016 1.485 -2.609 1 88.69 87 ALA A C 1
ATOM 690 O O . ALA A 1 87 ? -15.094 0.727 -2.291 1 88.69 87 ALA A O 1
ATOM 691 N N . VAL A 1 88 ? -17.047 1.103 -3.268 1 90.5 88 VAL A N 1
ATOM 692 C CA . VAL A 1 88 ? -17.234 -0.302 -3.619 1 90.5 88 VAL A CA 1
ATOM 693 C C . VAL A 1 88 ? -16.094 -0.757 -4.539 1 90.5 88 VAL A C 1
ATOM 695 O O . VAL A 1 88 ? -15.539 -1.84 -4.359 1 90.5 88 VAL A O 1
ATOM 698 N N . PHE A 1 89 ? -15.688 0.051 -5.473 1 92.88 89 PHE A N 1
ATOM 699 C CA . PHE A 1 89 ? -14.641 -0.29 -6.43 1 92.88 89 PHE A CA 1
ATOM 700 C C . PHE A 1 89 ? -13.266 -0.162 -5.797 1 92.88 89 PHE A C 1
ATOM 702 O O . PHE A 1 89 ? -12.375 -0.981 -6.055 1 92.88 89 PHE A O 1
ATOM 709 N N . LEU A 1 90 ? -13.094 0.811 -4.914 1 92.5 90 LEU A N 1
ATOM 710 C CA . LEU A 1 90 ? -11.812 1.014 -4.25 1 92.5 90 LEU A CA 1
ATOM 711 C C . LEU A 1 90 ? -11.547 -0.086 -3.229 1 92.5 90 LEU A C 1
ATOM 713 O O . LEU A 1 90 ? -10.398 -0.312 -2.836 1 92.5 90 LEU A O 1
ATOM 717 N N . SER A 1 91 ? -12.555 -0.773 -2.777 1 89.69 91 SER A N 1
ATOM 718 C CA . SER A 1 91 ? -12.422 -1.818 -1.769 1 89.69 91 SER A CA 1
ATOM 719 C C . SER A 1 91 ? -11.547 -2.965 -2.271 1 89.69 91 SER A C 1
ATOM 721 O O . SER A 1 91 ? -10.992 -3.723 -1.476 1 89.69 91 SER A O 1
ATOM 723 N N . SER A 1 92 ? -11.422 -3.104 -3.615 1 91.56 92 SER A N 1
ATOM 724 C CA . SER A 1 92 ? -10.562 -4.133 -4.184 1 91.56 92 SER A CA 1
ATOM 725 C C . SER A 1 92 ? -9.117 -3.953 -3.73 1 91.56 92 SER A C 1
ATOM 727 O O . SER A 1 92 ? -8.367 -4.93 -3.617 1 91.56 92 SER A O 1
ATOM 729 N N . LEU A 1 93 ? -8.75 -2.734 -3.322 1 92.56 93 LEU A N 1
ATOM 730 C CA . LEU A 1 93 ? -7.379 -2.41 -2.926 1 92.56 93 LEU A CA 1
ATOM 731 C C . LEU A 1 93 ? -7.109 -2.85 -1.49 1 92.56 93 LEU A C 1
ATOM 733 O O . LEU A 1 93 ? -5.953 -2.941 -1.072 1 92.56 93 LEU A O 1
ATOM 737 N N . ALA A 1 94 ? -8.148 -3.096 -0.75 1 90.88 94 ALA A N 1
ATOM 738 C CA . ALA A 1 94 ? -7.98 -3.438 0.661 1 90.88 94 ALA A CA 1
ATOM 739 C C . ALA A 1 94 ? -8.688 -4.75 0.993 1 90.88 94 ALA A C 1
ATOM 741 O O . ALA A 1 94 ? -9.148 -4.949 2.121 1 90.88 94 ALA A O 1
ATOM 742 N N . ASP A 1 95 ? -8.82 -5.582 -0.009 1 92.06 95 ASP A N 1
ATOM 743 C CA . ASP A 1 95 ? -9.406 -6.902 0.211 1 92.06 95 ASP A CA 1
ATOM 744 C C . ASP A 1 95 ? -8.578 -7.711 1.207 1 92.06 95 ASP A C 1
ATOM 746 O O . ASP A 1 95 ? -7.348 -7.594 1.239 1 92.06 95 ASP A O 1
ATOM 750 N N . SER A 1 96 ? -9.273 -8.555 1.987 1 92.44 96 SER A N 1
ATOM 751 C CA . SER A 1 96 ? -8.609 -9.367 2.996 1 92.44 96 SER A CA 1
ATOM 752 C C . SER A 1 96 ? -7.512 -10.227 2.375 1 92.44 96 SER A C 1
ATOM 754 O O . SER A 1 96 ? -6.492 -10.508 3.014 1 92.44 96 SER A O 1
ATOM 756 N N . SER A 1 97 ? -7.727 -10.641 1.156 1 92.31 97 SER A N 1
ATOM 757 C CA . SER A 1 97 ? -6.73 -11.438 0.451 1 92.31 97 SER A CA 1
ATOM 758 C C . SER A 1 97 ? -5.461 -10.633 0.19 1 92.31 97 SER A C 1
ATOM 760 O O . SER A 1 97 ? -4.352 -11.172 0.282 1 92.31 97 SER A O 1
ATOM 762 N N . ILE A 1 98 ? -5.629 -9.375 -0.078 1 93.75 98 ILE A N 1
ATOM 763 C CA . ILE A 1 98 ? -4.484 -8.492 -0.301 1 93.75 98 ILE A CA 1
ATOM 764 C C . ILE A 1 98 ? -3.711 -8.312 1.004 1 93.75 98 ILE A C 1
ATOM 766 O O . ILE A 1 98 ? -2.479 -8.352 1.013 1 93.75 98 ILE A O 1
ATOM 770 N N . VAL A 1 99 ? -4.426 -8.203 2.088 1 95.56 99 VAL A N 1
ATOM 771 C CA . VAL A 1 99 ? -3.814 -8.062 3.406 1 95.56 99 VAL A CA 1
ATOM 772 C C . VAL A 1 99 ? -3.041 -9.328 3.758 1 95.56 99 VAL A C 1
ATOM 774 O O . VAL A 1 99 ? -1.943 -9.266 4.316 1 95.56 99 VAL A O 1
ATOM 777 N N . LEU A 1 100 ? -3.652 -10.43 3.41 1 95.56 100 LEU A N 1
ATOM 778 C CA . LEU A 1 100 ? -2.979 -11.711 3.629 1 95.56 100 LEU A CA 1
ATOM 779 C C . LEU A 1 100 ? -1.644 -11.75 2.893 1 95.56 100 LEU A C 1
ATOM 781 O O . LEU A 1 100 ? -0.621 -12.125 3.471 1 95.56 100 LEU A O 1
ATOM 785 N N . PHE A 1 101 ? -1.717 -11.375 1.66 1 95.38 101 PHE A N 1
ATOM 786 C CA . PHE A 1 101 ? -0.505 -11.406 0.851 1 95.38 101 PHE A CA 1
ATOM 787 C C . PHE A 1 101 ? 0.522 -10.414 1.371 1 95.38 101 PHE A C 1
ATOM 789 O O . PHE A 1 101 ? 1.723 -10.695 1.378 1 95.38 101 PHE A O 1
ATOM 796 N N . LEU A 1 102 ? 0.093 -9.242 1.826 1 96.88 102 LEU A N 1
ATOM 797 C CA . LEU A 1 102 ? 0.973 -8.25 2.443 1 96.88 102 LEU A CA 1
ATOM 798 C C . LEU A 1 102 ? 1.686 -8.844 3.654 1 96.88 102 LEU A C 1
ATOM 800 O O . LEU A 1 102 ? 2.895 -8.664 3.818 1 96.88 102 LEU A O 1
ATOM 804 N N . GLY A 1 103 ? 0.956 -9.5 4.504 1 97.06 103 GLY A N 1
ATOM 805 C CA . GLY A 1 103 ? 1.574 -10.18 5.629 1 97.06 103 GLY A CA 1
ATOM 806 C C . GLY A 1 103 ? 2.637 -11.18 5.215 1 97.06 103 GLY A C 1
ATOM 807 O O . GLY A 1 103 ? 3.666 -11.312 5.883 1 97.06 103 GLY A O 1
ATOM 808 N N . GLY A 1 104 ? 2.357 -11.867 4.113 1 96.31 104 GLY A N 1
ATOM 809 C CA . GLY A 1 104 ? 3.355 -12.781 3.57 1 96.31 104 GLY A CA 1
ATOM 810 C C . GLY A 1 104 ? 4.645 -12.086 3.178 1 96.31 104 GLY A C 1
ATOM 811 O O . GLY A 1 104 ? 5.734 -12.586 3.453 1 96.31 104 GLY A O 1
ATOM 812 N N . PHE A 1 105 ? 4.539 -10.914 2.566 1 96.75 105 PHE A N 1
ATOM 813 C CA . PHE A 1 105 ? 5.711 -10.133 2.186 1 96.75 105 PHE A CA 1
ATOM 814 C C . PHE A 1 105 ? 6.512 -9.727 3.416 1 96.75 105 PHE A C 1
ATOM 816 O O . PHE A 1 105 ? 7.746 -9.75 3.398 1 96.75 105 PHE A O 1
ATOM 823 N N . VAL A 1 106 ? 5.766 -9.352 4.418 1 97.94 106 VAL A N 1
ATOM 824 C CA . VAL A 1 106 ? 6.402 -8.898 5.652 1 97.94 106 VAL A CA 1
ATOM 825 C C . VAL A 1 106 ? 7.16 -10.055 6.293 1 97.94 106 VAL A C 1
ATOM 827 O O . VAL A 1 106 ? 8.305 -9.891 6.73 1 97.94 106 VAL A O 1
ATOM 830 N N . LEU A 1 107 ? 6.562 -11.211 6.324 1 97.5 107 LEU A N 1
ATOM 831 C CA . LEU A 1 107 ? 7.211 -12.406 6.859 1 97.5 107 LEU A CA 1
ATOM 832 C C . LEU A 1 107 ? 8.477 -12.734 6.074 1 97.5 107 LEU A C 1
ATOM 834 O O . LEU A 1 107 ? 9.531 -12.977 6.664 1 97.5 107 LEU A O 1
ATOM 838 N N . ALA A 1 108 ? 8.305 -12.695 4.809 1 96.56 108 ALA A N 1
ATOM 839 C CA . ALA A 1 108 ? 9.43 -13.008 3.936 1 96.56 108 ALA A CA 1
ATOM 840 C C . ALA A 1 108 ? 10.578 -12.023 4.148 1 96.56 108 ALA A C 1
ATOM 842 O O . ALA A 1 108 ? 11.742 -12.422 4.219 1 96.56 108 ALA A O 1
ATOM 843 N N . LYS A 1 109 ? 10.227 -10.758 4.25 1 96.75 109 LYS A N 1
ATOM 844 C CA . LYS A 1 109 ? 11.242 -9.727 4.465 1 96.75 109 LYS A CA 1
ATOM 845 C C . LYS A 1 109 ? 12.008 -9.969 5.758 1 96.75 109 LYS A C 1
ATOM 847 O O . LYS A 1 109 ? 13.234 -9.82 5.797 1 96.75 109 LYS A O 1
ATOM 852 N N . ALA A 1 110 ? 11.344 -10.297 6.832 1 97.12 110 ALA A N 1
ATOM 853 C CA . ALA A 1 110 ? 11.977 -10.57 8.117 1 97.12 110 ALA A CA 1
ATOM 854 C C . ALA A 1 110 ? 12.875 -11.797 8.039 1 97.12 110 ALA A C 1
ATOM 856 O O . ALA A 1 110 ? 13.977 -11.805 8.602 1 97.12 110 ALA A O 1
ATOM 857 N N . CYS A 1 111 ? 12.461 -12.797 7.301 1 94.88 111 CYS A N 1
ATOM 858 C CA . CYS A 1 111 ? 13.242 -14.016 7.156 1 94.88 111 CYS A CA 1
ATOM 859 C C . CYS A 1 111 ? 14.555 -13.742 6.43 1 94.88 111 CYS A C 1
ATOM 861 O O . CYS A 1 111 ? 15.609 -14.219 6.84 1 94.88 111 CYS A O 1
ATOM 863 N N . VAL A 1 112 ? 14.469 -12.961 5.434 1 93.25 112 VAL A N 1
ATOM 864 C CA . VAL A 1 112 ? 15.664 -12.633 4.66 1 93.25 112 VAL A CA 1
ATOM 865 C C . VAL A 1 112 ? 16.609 -11.789 5.504 1 93.25 112 VAL A C 1
ATOM 867 O O . VAL A 1 112 ? 17.812 -12.047 5.543 1 93.25 112 VAL A O 1
ATOM 870 N N . LYS A 1 113 ? 16.062 -10.844 6.152 1 93.25 113 LYS A N 1
ATOM 871 C CA . LYS A 1 113 ? 16.859 -9.914 6.941 1 93.25 113 LYS A CA 1
ATOM 872 C C . LYS A 1 113 ? 17.594 -10.633 8.07 1 93.25 113 LYS A C 1
ATOM 874 O O . LYS A 1 113 ? 18.719 -10.273 8.43 1 93.25 113 LYS A O 1
ATOM 879 N N . THR A 1 114 ? 17 -11.641 8.641 1 93.38 114 THR A N 1
ATOM 880 C CA . THR A 1 114 ? 17.562 -12.305 9.805 1 93.38 114 THR A CA 1
ATOM 881 C C . THR A 1 114 ? 18.312 -13.57 9.398 1 93.38 114 THR A C 1
ATOM 883 O O . THR A 1 114 ? 19 -14.188 10.219 1 93.38 114 THR A O 1
ATOM 886 N N . GLY A 1 115 ? 18.109 -14.023 8.156 1 90.38 115 GLY A N 1
ATOM 887 C CA . GLY A 1 115 ? 18.812 -15.188 7.637 1 90.38 115 GLY A CA 1
ATOM 888 C C . GLY A 1 115 ? 18.109 -16.5 7.926 1 90.38 115 GLY A C 1
ATOM 889 O O . GLY A 1 115 ? 18.688 -17.578 7.805 1 90.38 115 GLY A O 1
ATOM 890 N N . LEU A 1 116 ? 16.906 -16.406 8.297 1 91.75 116 LEU A N 1
ATOM 891 C CA . LEU A 1 116 ? 16.125 -17.609 8.586 1 91.75 116 LEU A CA 1
ATOM 892 C C . LEU A 1 116 ? 15.945 -18.438 7.324 1 91.75 116 LEU A C 1
ATOM 894 O O . LEU A 1 116 ? 15.961 -19.672 7.387 1 91.75 116 LEU A O 1
ATOM 898 N N . ASP A 1 117 ? 15.758 -17.766 6.176 1 90 117 ASP A N 1
ATOM 899 C CA . ASP A 1 117 ? 15.594 -18.469 4.91 1 90 117 ASP A CA 1
ATOM 900 C C . ASP A 1 117 ? 16.828 -19.312 4.574 1 90 117 ASP A C 1
ATOM 902 O O . ASP A 1 117 ? 16.719 -20.484 4.219 1 90 117 ASP A O 1
ATOM 906 N N . ARG A 1 118 ? 17.984 -18.734 4.777 1 89.25 118 ARG A N 1
ATOM 907 C CA . ARG A 1 118 ? 19.234 -19.438 4.512 1 89.25 118 ARG A CA 1
ATOM 908 C C . ARG A 1 118 ? 19.438 -20.594 5.488 1 89.25 118 ARG A C 1
ATOM 910 O O . ARG A 1 118 ? 19.984 -21.641 5.121 1 89.25 118 ARG A O 1
ATOM 917 N N . PHE A 1 119 ? 19.047 -20.328 6.664 1 88.81 119 PHE A N 1
ATOM 918 C CA . PHE A 1 119 ? 19.141 -21.375 7.68 1 88.81 119 PHE A CA 1
ATOM 919 C C . PHE A 1 119 ? 18.312 -22.594 7.285 1 88.81 119 PHE A C 1
ATOM 921 O O . PHE A 1 119 ? 18.812 -23.719 7.312 1 88.81 119 PHE A O 1
ATOM 928 N N . PHE A 1 120 ? 17.062 -22.375 6.918 1 87.94 120 PHE A N 1
ATOM 929 C CA . PHE A 1 120 ? 16.203 -23.469 6.492 1 87.94 120 PHE A CA 1
ATOM 930 C C . PHE A 1 120 ? 16.766 -24.156 5.258 1 87.94 120 PHE A C 1
ATOM 932 O O . PHE A 1 120 ? 16.75 -25.391 5.164 1 87.94 120 PHE A O 1
ATOM 939 N N . ALA A 1 121 ? 17.234 -23.359 4.359 1 88.81 121 ALA A N 1
ATOM 940 C CA . ALA A 1 121 ? 17.797 -23.922 3.139 1 88.81 121 ALA A CA 1
ATOM 941 C C . ALA A 1 121 ? 18.953 -24.875 3.457 1 88.81 121 ALA A C 1
ATOM 943 O O . ALA A 1 121 ? 18.969 -26.016 2.992 1 88.81 121 ALA A O 1
ATOM 944 N N . ASN A 1 122 ? 19.828 -24.422 4.27 1 85.62 122 ASN A N 1
ATOM 945 C CA . ASN A 1 122 ? 21.016 -25.203 4.617 1 85.62 122 ASN A CA 1
ATOM 946 C C . ASN A 1 122 ? 20.641 -26.469 5.391 1 85.62 122 ASN A C 1
ATOM 948 O O . ASN A 1 122 ? 21.188 -27.531 5.141 1 85.62 122 ASN A O 1
ATOM 952 N N . ARG A 1 123 ? 19.75 -26.359 6.258 1 86.5 123 ARG A N 1
ATOM 953 C CA . ARG A 1 123 ? 19.375 -27.484 7.102 1 86.5 123 ARG A CA 1
ATOM 954 C C . ARG A 1 123 ? 18.656 -28.562 6.293 1 86.5 123 ARG A C 1
ATOM 956 O O . ARG A 1 123 ? 18.859 -29.75 6.52 1 86.5 123 ARG A O 1
ATOM 963 N N . ILE A 1 124 ? 17.875 -28.125 5.363 1 89.31 124 ILE A N 1
ATOM 964 C CA . ILE A 1 124 ? 17.062 -29.078 4.602 1 89.31 124 ILE A CA 1
ATOM 965 C C . ILE A 1 124 ? 17.938 -29.766 3.557 1 89.31 124 ILE A C 1
ATOM 967 O O . ILE A 1 124 ? 17.922 -31 3.438 1 89.31 124 ILE A O 1
ATOM 971 N N . ILE A 1 125 ? 18.734 -29.031 2.883 1 87.38 125 ILE A N 1
ATOM 972 C CA . ILE A 1 125 ? 19.531 -29.578 1.792 1 87.38 125 ILE A CA 1
ATOM 973 C C . ILE A 1 125 ? 20.484 -30.641 2.336 1 87.38 125 ILE A C 1
ATOM 975 O O . ILE A 1 125 ? 20.719 -31.656 1.68 1 87.38 125 ILE A O 1
ATOM 979 N N . ARG A 1 126 ? 21 -30.438 3.469 1 85.19 126 ARG A N 1
ATOM 980 C CA . ARG A 1 126 ? 22 -31.328 4.051 1 85.19 126 ARG A CA 1
ATOM 981 C C . ARG A 1 126 ? 21.406 -32.688 4.371 1 85.19 126 ARG A C 1
ATOM 983 O O . ARG A 1 126 ? 22.141 -33.656 4.535 1 85.19 126 ARG A O 1
ATOM 990 N N . ARG A 1 127 ? 20.188 -32.75 4.352 1 89 127 ARG A N 1
ATOM 991 C CA . ARG A 1 127 ? 19.531 -34 4.719 1 89 127 ARG A CA 1
ATOM 992 C C . ARG A 1 127 ? 19.453 -34.938 3.521 1 89 127 ARG A C 1
ATOM 994 O O . ARG A 1 127 ? 19.172 -36.125 3.682 1 89 127 ARG A O 1
ATOM 1001 N N . PHE A 1 128 ? 19.641 -34.625 2.26 1 88.38 128 PHE A N 1
ATOM 1002 C CA . PHE A 1 128 ? 19.391 -35.406 1.065 1 88.38 128 PHE A CA 1
ATOM 1003 C C . PHE A 1 128 ? 20.656 -36.125 0.613 1 88.38 128 PHE A C 1
ATOM 1005 O O . PHE A 1 128 ? 20.609 -37 -0.232 1 88.38 128 PHE A O 1
ATOM 1012 N N . GLY A 1 129 ? 21.875 -35.844 1.169 1 82 129 GLY A N 1
ATOM 1013 C CA . GLY A 1 129 ? 23.078 -36.594 0.843 1 82 129 GLY A CA 1
ATOM 1014 C C . GLY A 1 129 ? 24 -35.875 -0.114 1 82 129 GLY A C 1
ATOM 1015 O O . GLY A 1 129 ? 23.875 -34.656 -0.295 1 82 129 GLY A O 1
ATOM 1016 N N . VAL A 1 130 ? 24.891 -36.781 -0.808 1 85.19 130 VAL A N 1
ATOM 1017 C CA . VAL A 1 130 ? 25.953 -36.125 -1.554 1 85.19 130 VAL A CA 1
ATOM 1018 C C . VAL A 1 130 ? 25.938 -36.625 -3.004 1 85.19 130 VAL A C 1
ATOM 1020 O O . VAL A 1 130 ? 26.688 -36.094 -3.844 1 85.19 130 VAL A O 1
ATOM 1023 N N . LYS A 1 131 ? 25.062 -37.562 -3.254 1 87.25 131 LYS A N 1
ATOM 1024 C CA . LYS A 1 131 ? 24.984 -38.031 -4.637 1 87.25 131 LYS A CA 1
ATOM 1025 C C . LYS A 1 131 ? 24.219 -37.031 -5.496 1 87.25 131 LYS A C 1
ATOM 1027 O O . LYS A 1 131 ? 23.359 -36.312 -4.996 1 87.25 131 LYS A O 1
ATOM 1032 N N . SER A 1 132 ? 24.531 -37.062 -6.777 1 87.69 132 SER A N 1
ATOM 1033 C CA . SER A 1 132 ? 24 -36.06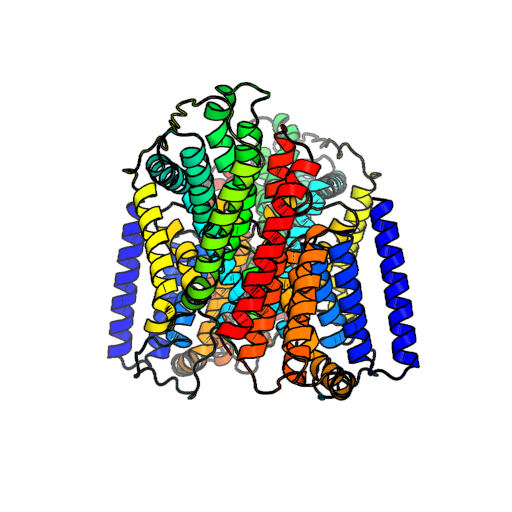2 -7.68 1 87.69 132 SER A CA 1
ATOM 1034 C C . SER A 1 132 ? 22.484 -36.031 -7.656 1 87.69 132 SER A C 1
ATOM 1036 O O . SER A 1 132 ? 21.859 -34.969 -7.582 1 87.69 132 SER A O 1
ATOM 1038 N N . HIS A 1 133 ? 21.875 -37.25 -7.73 1 90.94 133 HIS A N 1
ATOM 1039 C CA . HIS A 1 133 ? 20.406 -37.312 -7.75 1 90.94 133 HIS A CA 1
ATOM 1040 C C . HIS A 1 133 ? 19.828 -36.875 -6.422 1 90.94 133 HIS A C 1
ATOM 1042 O O . HIS A 1 133 ? 18.75 -36.25 -6.391 1 90.94 133 HIS A O 1
ATOM 1048 N N . GLN A 1 134 ? 20.5 -37.125 -5.324 1 92.62 134 GLN A N 1
ATOM 1049 C CA . GLN A 1 134 ? 20.047 -36.688 -4.004 1 92.62 134 GLN A CA 1
ATOM 1050 C C . GLN A 1 134 ? 20.219 -35.188 -3.828 1 92.62 134 GLN A C 1
ATOM 1052 O O . GLN A 1 134 ? 19.359 -34.531 -3.24 1 92.62 134 GLN A O 1
ATOM 1057 N N . VAL A 1 135 ? 21.328 -34.719 -4.352 1 91.06 135 VAL A N 1
ATOM 1058 C CA . VAL A 1 135 ? 21.609 -33.281 -4.246 1 91.06 135 VAL A CA 1
ATOM 1059 C C . VAL A 1 135 ? 20.578 -32.469 -5.039 1 91.06 135 VAL A C 1
ATOM 1061 O O . VAL A 1 135 ? 20.078 -31.453 -4.562 1 91.06 135 VAL A O 1
ATOM 1064 N N . LEU A 1 136 ? 20.297 -32.969 -6.227 1 94.25 136 LEU A N 1
ATOM 1065 C CA . LEU A 1 136 ? 19.281 -32.312 -7.039 1 94.25 136 LEU A CA 1
ATOM 1066 C C . LEU A 1 136 ? 17.938 -32.281 -6.328 1 94.25 136 LEU A C 1
ATOM 1068 O O . LEU A 1 136 ? 17.266 -31.25 -6.281 1 94.25 136 LEU A O 1
ATOM 1072 N N . LEU A 1 137 ? 17.578 -33.406 -5.801 1 95.88 137 LEU A N 1
ATOM 1073 C CA . LEU A 1 137 ? 16.312 -33.5 -5.07 1 95.88 137 LEU A CA 1
ATOM 1074 C C . LEU A 1 137 ? 16.328 -32.562 -3.863 1 95.88 137 LEU A C 1
ATOM 1076 O O . LEU A 1 137 ? 15.32 -31.906 -3.566 1 95.88 137 LEU A O 1
ATOM 1080 N N . GLY A 1 138 ? 17.422 -32.562 -3.178 1 94.88 138 GLY A N 1
ATOM 1081 C CA . GLY A 1 138 ? 17.547 -31.641 -2.045 1 94.88 138 GLY A CA 1
ATOM 1082 C C . GLY A 1 138 ? 17.359 -30.188 -2.416 1 94.88 138 GLY A C 1
ATOM 1083 O O . GLY A 1 138 ? 16.625 -29.469 -1.742 1 94.88 138 GLY A O 1
ATOM 1084 N N . PHE A 1 139 ? 18 -29.781 -3.471 1 95.31 139 PHE A N 1
ATOM 1085 C CA . PHE A 1 139 ? 17.859 -28.406 -3.936 1 95.31 139 PHE A CA 1
ATOM 1086 C C . PHE A 1 139 ? 16.422 -28.125 -4.348 1 95.31 139 PHE A C 1
ATOM 1088 O O . PHE A 1 139 ? 15.875 -27.062 -4.008 1 95.31 139 PHE A O 1
ATOM 1095 N N . MET A 1 140 ? 15.867 -29.062 -5.023 1 97.88 140 MET A N 1
ATOM 1096 C CA . MET A 1 140 ? 14.523 -28.828 -5.535 1 97.88 140 MET A CA 1
ATOM 1097 C C . MET A 1 140 ? 13.5 -28.812 -4.398 1 97.88 140 MET A C 1
ATOM 1099 O O . MET A 1 140 ? 12.641 -27.938 -4.34 1 97.88 140 MET A O 1
ATOM 1103 N N . PHE A 1 141 ? 13.609 -29.719 -3.496 1 97.75 141 PHE A N 1
ATOM 1104 C CA . PHE A 1 141 ? 12.695 -29.781 -2.363 1 97.75 141 PHE A CA 1
ATOM 1105 C C . PHE A 1 141 ? 12.836 -28.547 -1.48 1 97.75 141 PHE A C 1
ATOM 1107 O O . PHE A 1 141 ? 11.836 -27.969 -1.049 1 97.75 141 PHE A O 1
ATOM 1114 N N . THR A 1 142 ? 14.023 -28.219 -1.219 1 96.75 142 THR A N 1
ATOM 1115 C CA . THR A 1 142 ? 14.281 -27.047 -0.388 1 96.75 142 THR A CA 1
ATOM 1116 C C . THR A 1 142 ? 13.742 -25.781 -1.053 1 96.75 142 THR A C 1
ATOM 1118 O O . THR A 1 142 ? 13.086 -24.953 -0.404 1 96.75 142 THR A O 1
ATOM 1121 N N . THR A 1 143 ? 14.055 -25.656 -2.324 1 98 143 THR A N 1
ATOM 1122 C CA . THR A 1 143 ? 13.57 -24.516 -3.072 1 98 143 THR A CA 1
ATOM 1123 C C . THR A 1 143 ? 12.047 -24.453 -3.043 1 98 143 THR A C 1
ATOM 1125 O O . THR A 1 143 ? 11.461 -23.391 -2.799 1 98 143 THR A O 1
ATOM 1128 N N . GLY A 1 144 ? 11.414 -25.562 -3.32 1 98.25 144 GLY A N 1
ATOM 1129 C CA . GLY A 1 144 ? 9.961 -25.625 -3.275 1 98.25 144 GLY A CA 1
ATOM 1130 C C . GLY A 1 144 ? 9.391 -25.25 -1.92 1 98.25 144 GLY A C 1
ATOM 1131 O O . GLY A 1 144 ? 8.422 -24.5 -1.836 1 98.25 144 GLY A O 1
ATOM 1132 N N . PHE A 1 145 ? 10.008 -25.75 -0.912 1 97.56 145 PHE A N 1
ATOM 1133 C CA . PHE A 1 145 ? 9.531 -25.484 0.442 1 97.56 145 PHE A CA 1
ATOM 1134 C C . PHE A 1 145 ? 9.656 -24 0.776 1 97.56 145 PHE A C 1
ATOM 1136 O O . PHE A 1 145 ? 8.703 -23.391 1.274 1 97.56 145 PHE A O 1
ATOM 1143 N N . ILE A 1 146 ? 10.773 -23.422 0.505 1 96.94 146 ILE A N 1
ATOM 1144 C CA . ILE A 1 146 ? 11.008 -22.016 0.833 1 96.94 146 ILE A CA 1
ATOM 1145 C C . ILE A 1 146 ? 10.086 -21.125 -0.005 1 96.94 146 ILE A C 1
ATOM 1147 O O . ILE A 1 146 ? 9.547 -20.141 0.493 1 96.94 146 ILE A O 1
ATOM 1151 N N . SER A 1 147 ? 9.867 -21.531 -1.224 1 97.88 147 SER A N 1
ATOM 1152 C CA . SER A 1 147 ? 9.047 -20.75 -2.141 1 97.88 147 SER A CA 1
ATOM 1153 C C . SER A 1 147 ? 7.582 -20.734 -1.711 1 97.88 147 SER A C 1
ATOM 1155 O O . SER A 1 147 ? 6.809 -19.875 -2.135 1 97.88 147 SER A O 1
ATOM 1157 N N . MET A 1 148 ? 7.188 -21.656 -0.861 1 97.31 148 MET A N 1
ATOM 1158 C CA . MET A 1 148 ? 5.84 -21.672 -0.299 1 97.31 148 MET A CA 1
ATOM 1159 C C . MET A 1 148 ? 5.613 -20.453 0.595 1 97.31 148 MET A C 1
ATOM 1161 O O . MET A 1 148 ? 4.469 -20.047 0.82 1 97.31 148 MET A O 1
ATOM 1165 N N . TRP A 1 149 ? 6.699 -19.844 1.029 1 95.44 149 TRP A N 1
ATOM 1166 C CA . TRP A 1 149 ? 6.566 -18.828 2.07 1 95.44 149 TRP A CA 1
ATOM 1167 C C . TRP A 1 149 ? 7.168 -17.5 1.622 1 95.44 149 TRP A C 1
ATOM 1169 O O . TRP A 1 149 ? 6.961 -16.469 2.266 1 95.44 149 TRP A O 1
ATOM 1179 N N . MET A 1 150 ? 7.926 -17.609 0.577 1 94.31 150 MET A N 1
ATOM 1180 C CA . MET A 1 150 ? 8.602 -16.422 0.056 1 94.31 150 MET A CA 1
ATOM 1181 C C . MET A 1 150 ? 8.352 -16.266 -1.44 1 94.31 150 MET A C 1
ATOM 1183 O O . MET A 1 150 ? 7.762 -17.141 -2.07 1 94.31 150 MET A O 1
ATOM 1187 N N . SER A 1 151 ? 8.883 -15.164 -1.934 1 93.19 151 SER A N 1
ATOM 1188 C CA . SER A 1 151 ? 8.789 -14.938 -3.371 1 93.19 151 SER A CA 1
ATOM 1189 C C . SER A 1 151 ? 9.523 -16.016 -4.156 1 93.19 151 SER A C 1
ATOM 1191 O O . SER A 1 151 ? 10.633 -16.406 -3.789 1 93.19 151 SER A O 1
ATOM 1193 N N . ASN A 1 152 ? 8.781 -16.438 -5.211 1 96.81 152 ASN A N 1
ATOM 1194 C CA . ASN A 1 152 ? 9.414 -17.406 -6.086 1 96.81 152 ASN A CA 1
ATOM 1195 C C . ASN A 1 152 ? 10.727 -16.891 -6.656 1 96.81 152 ASN A C 1
ATOM 1197 O O . ASN A 1 152 ? 11.719 -17.609 -6.707 1 96.81 152 ASN A O 1
ATOM 1201 N N . THR A 1 153 ? 10.703 -15.672 -6.93 1 95.25 153 THR A N 1
ATOM 1202 C CA . THR A 1 153 ? 11.859 -15.023 -7.543 1 95.25 153 THR A CA 1
ATOM 1203 C C . THR A 1 153 ? 13.016 -14.93 -6.551 1 95.25 153 THR A C 1
ATOM 1205 O O . THR A 1 153 ? 14.148 -15.297 -6.879 1 95.25 153 THR A O 1
ATOM 1208 N N . ALA A 1 154 ? 12.688 -14.477 -5.41 1 94.19 154 ALA A N 1
ATOM 1209 C CA . ALA A 1 154 ? 13.711 -14.328 -4.383 1 94.19 154 ALA A CA 1
ATOM 1210 C C . ALA A 1 154 ? 14.305 -15.688 -4.004 1 94.19 154 ALA A C 1
ATOM 1212 O O . ALA A 1 154 ? 15.523 -15.812 -3.832 1 94.19 154 ALA A O 1
ATOM 1213 N N . THR A 1 155 ? 13.484 -16.641 -3.885 1 97.06 155 THR A N 1
ATOM 1214 C CA . THR A 1 155 ? 13.93 -17.984 -3.537 1 97.06 155 THR A CA 1
ATOM 1215 C C . THR A 1 155 ? 14.859 -18.547 -4.617 1 97.06 155 THR A C 1
ATOM 1217 O O . THR A 1 155 ? 15.906 -19.109 -4.312 1 97.06 155 THR A O 1
ATOM 1220 N N . THR A 1 156 ? 14.469 -18.344 -5.836 1 97.69 156 THR A N 1
ATOM 1221 C CA . THR A 1 156 ? 15.273 -18.812 -6.953 1 97.69 156 THR A CA 1
ATOM 1222 C C . THR A 1 156 ? 16.641 -18.156 -6.949 1 97.69 156 THR A C 1
ATOM 1224 O O . THR A 1 156 ? 17.672 -18.844 -7.066 1 97.69 156 THR A O 1
ATOM 1227 N N . SER A 1 157 ? 16.656 -16.891 -6.773 1 95.5 157 SER A N 1
ATOM 1228 C CA . SER A 1 157 ? 17.906 -16.172 -6.75 1 95.5 157 SER A CA 1
ATOM 1229 C C . SER A 1 157 ? 18.812 -16.656 -5.621 1 95.5 157 SER A C 1
ATOM 1231 O O . SER A 1 157 ? 20 -16.891 -5.832 1 95.5 157 SER A O 1
ATOM 1233 N N . MET A 1 158 ? 18.203 -16.812 -4.496 1 93.25 158 MET A N 1
ATOM 1234 C CA . MET A 1 158 ? 18.969 -17.266 -3.332 1 93.25 158 MET A CA 1
ATOM 1235 C C . MET A 1 158 ? 19.516 -18.672 -3.541 1 93.25 158 MET A C 1
ATOM 1237 O O . MET A 1 158 ? 20.688 -18.938 -3.287 1 93.25 158 MET A O 1
ATOM 1241 N N . MET A 1 159 ? 18.75 -19.547 -4.074 1 95 159 MET A N 1
ATOM 1242 C CA . MET A 1 159 ? 19.141 -20.953 -4.211 1 95 159 MET A CA 1
ATOM 1243 C C . MET A 1 159 ? 20.156 -21.141 -5.336 1 95 159 MET A C 1
ATOM 1245 O O . MET A 1 159 ? 21.031 -22 -5.254 1 95 159 MET A O 1
ATOM 1249 N N . ILE A 1 160 ? 20.031 -20.328 -6.371 1 94.56 160 ILE A N 1
ATOM 1250 C CA . ILE A 1 160 ? 21.031 -20.359 -7.422 1 94.56 160 ILE A CA 1
ATOM 1251 C C . ILE A 1 160 ? 22.375 -19.891 -6.863 1 94.56 160 ILE A C 1
ATOM 1253 O O . ILE A 1 160 ? 23.406 -20.5 -7.121 1 94.56 160 ILE A O 1
ATOM 1257 N N . ALA A 1 161 ? 22.297 -18.797 -6.137 1 90.81 161 ALA A N 1
ATOM 1258 C CA . ALA A 1 161 ? 23.516 -18.297 -5.52 1 90.81 161 ALA A CA 1
ATOM 1259 C C . ALA A 1 161 ? 24.156 -19.359 -4.621 1 90.81 161 ALA A C 1
ATOM 1261 O O . ALA A 1 161 ? 25.375 -19.531 -4.609 1 90.81 161 ALA A O 1
ATOM 1262 N N . LEU A 1 162 ? 23.375 -20.047 -3.926 1 88.44 162 LEU A N 1
ATOM 1263 C CA . LEU A 1 162 ? 23.828 -21.094 -3.018 1 88.44 162 LEU A CA 1
ATOM 1264 C C . LEU A 1 162 ? 24.422 -22.266 -3.793 1 88.44 162 LEU A C 1
ATOM 1266 O O . LEU A 1 162 ? 25.219 -23.031 -3.258 1 88.44 162 LEU A O 1
ATOM 1270 N N . SER A 1 163 ? 24.047 -22.438 -4.984 1 89.88 163 SER A N 1
ATOM 1271 C CA . SER A 1 163 ? 24.484 -23.578 -5.785 1 89.88 163 SER A CA 1
ATOM 1272 C C . SER A 1 163 ? 25.797 -23.281 -6.504 1 89.88 163 SER A C 1
ATOM 1274 O O . SER A 1 163 ? 26.438 -24.203 -7.016 1 89.88 163 SER A O 1
ATOM 1276 N N . PHE A 1 164 ? 26.234 -22.047 -6.441 1 87.88 164 PHE A N 1
ATOM 1277 C CA . PHE A 1 164 ? 27.359 -21.625 -7.258 1 87.88 164 PHE A CA 1
ATOM 1278 C C . PHE A 1 164 ? 28.625 -22.375 -6.867 1 87.88 164 PHE A C 1
ATOM 1280 O O . PHE A 1 164 ? 29.375 -22.844 -7.73 1 87.88 164 PHE A O 1
ATOM 1287 N N . PRO A 1 165 ? 28.891 -22.422 -5.613 1 83.31 165 PRO A N 1
ATOM 1288 C CA . PRO A 1 165 ? 30.109 -23.156 -5.254 1 83.31 165 PRO A CA 1
ATOM 1289 C C . PRO A 1 165 ? 30.109 -24.594 -5.777 1 83.31 165 PRO A C 1
ATOM 1291 O O . PRO A 1 165 ? 31.156 -25.109 -6.184 1 83.31 165 PRO A O 1
ATOM 1294 N N . MET A 1 166 ? 29.031 -25.188 -5.758 1 83.5 166 MET A N 1
ATOM 1295 C CA . MET A 1 166 ? 28.906 -26.562 -6.27 1 83.5 166 MET A CA 1
ATOM 1296 C C . MET A 1 166 ? 29.047 -26.578 -7.789 1 83.5 166 MET A C 1
ATOM 1298 O O . MET A 1 166 ? 29.672 -27.484 -8.344 1 83.5 166 MET A O 1
ATOM 1302 N N . LEU A 1 167 ? 28.5 -25.594 -8.453 1 85.5 167 LEU A N 1
ATOM 1303 C CA . LEU A 1 167 ? 28.562 -25.516 -9.914 1 85.5 167 LEU A CA 1
ATOM 1304 C C . LEU A 1 167 ? 29.984 -25.297 -10.391 1 85.5 167 LEU A C 1
ATOM 1306 O O . LEU A 1 167 ? 30.375 -25.781 -11.461 1 85.5 167 LEU A O 1
ATOM 1310 N N . GLN A 1 168 ? 30.688 -24.656 -9.609 1 84.31 168 GLN A N 1
ATOM 1311 C CA . GLN A 1 168 ? 32.062 -24.375 -9.977 1 84.31 168 GLN A CA 1
ATOM 1312 C C . GLN A 1 168 ? 32.906 -25.641 -9.93 1 84.31 168 GLN A C 1
ATOM 1314 O O . GLN A 1 168 ? 33.938 -25.734 -10.625 1 84.31 168 GLN A O 1
ATOM 1319 N N . MET A 1 169 ? 32.531 -26.594 -9.211 1 81.25 169 MET A N 1
ATOM 1320 C CA . MET A 1 169 ? 33.281 -27.844 -9.078 1 81.25 169 MET A CA 1
ATOM 1321 C C . MET A 1 169 ? 32.969 -28.781 -10.227 1 81.25 169 MET A C 1
ATOM 1323 O O . MET A 1 169 ? 33.719 -29.734 -10.484 1 81.25 169 MET A O 1
ATOM 1327 N N . LEU A 1 170 ? 31.953 -28.516 -10.883 1 84.5 170 LEU A N 1
ATOM 1328 C CA . LEU A 1 170 ? 31.516 -29.391 -11.977 1 84.5 170 LEU A CA 1
ATOM 1329 C C . LEU A 1 170 ? 32.094 -28.906 -13.305 1 84.5 170 LEU A C 1
ATOM 1331 O O . LEU A 1 170 ? 32.219 -27.703 -13.539 1 84.5 170 LEU A O 1
ATOM 1335 N N . PRO A 1 171 ? 32.406 -29.891 -14.133 1 84.19 171 PRO A N 1
ATOM 1336 C CA . PRO A 1 171 ? 32.812 -29.484 -15.477 1 84.19 171 PRO A CA 1
ATOM 1337 C C . PRO A 1 171 ? 31.75 -28.688 -16.219 1 84.19 171 PRO A C 1
ATOM 1339 O O . PRO A 1 171 ? 30.547 -28.922 -16.016 1 84.19 171 PRO A O 1
ATOM 1342 N N . GLU A 1 172 ? 32.094 -27.797 -17.062 1 81.75 172 GLU A N 1
ATOM 1343 C CA . GLU A 1 172 ? 31.219 -26.875 -17.75 1 81.75 172 GLU A CA 1
ATOM 1344 C C . GLU A 1 172 ? 30.188 -27.609 -18.594 1 81.75 172 GLU A C 1
ATOM 1346 O O . GLU A 1 172 ? 29.047 -27.172 -18.734 1 81.75 172 GLU A O 1
ATOM 1351 N N . LYS A 1 173 ? 30.625 -28.766 -19.172 1 84.12 173 LYS A N 1
ATOM 1352 C CA . LYS A 1 173 ? 29.75 -29.469 -20.094 1 84.12 173 LYS A CA 1
ATOM 1353 C C . LYS A 1 173 ? 28.969 -30.562 -19.391 1 84.12 173 LYS A C 1
ATOM 1355 O O . LYS A 1 173 ? 28.25 -31.344 -20.031 1 84.12 173 LYS A O 1
ATOM 1360 N N . GLU A 1 174 ? 29.047 -30.578 -18.109 1 88.44 174 GLU A N 1
ATOM 1361 C CA . GLU A 1 174 ? 28.344 -31.609 -17.344 1 88.44 174 GLU A CA 1
ATOM 1362 C C . GLU A 1 174 ? 26.844 -31.375 -17.375 1 88.44 174 GLU A C 1
ATOM 1364 O O . GLU A 1 174 ? 26.359 -30.312 -17 1 88.44 174 GLU A O 1
ATOM 1369 N N . PRO A 1 175 ? 26.094 -32.375 -17.812 1 92 175 PRO A N 1
ATOM 1370 C CA . PRO A 1 175 ? 24.641 -32.219 -17.938 1 92 175 PRO A CA 1
ATOM 1371 C C . PRO A 1 175 ? 23.984 -31.938 -16.594 1 92 175 PRO A C 1
ATOM 1373 O O . PRO A 1 175 ? 22.938 -31.266 -16.547 1 92 175 PRO A O 1
ATOM 1376 N N . PHE A 1 176 ? 24.531 -32.344 -15.539 1 92.56 176 PHE A N 1
ATOM 1377 C CA . PHE A 1 176 ? 23.969 -32.156 -14.211 1 92.56 176 PHE A CA 1
ATOM 1378 C C . PHE A 1 176 ? 23.859 -30.656 -13.898 1 92.56 176 PHE A C 1
ATOM 1380 O O . PHE A 1 176 ? 22.969 -30.234 -13.164 1 92.56 176 PHE A O 1
ATOM 1387 N N . ARG A 1 177 ? 24.703 -29.875 -14.438 1 92.12 177 ARG A N 1
ATOM 1388 C CA . ARG A 1 177 ? 24.641 -28.422 -14.258 1 92.12 177 ARG A CA 1
ATOM 1389 C C . ARG A 1 177 ? 23.312 -27.859 -14.75 1 92.12 177 ARG A C 1
ATOM 1391 O O . ARG A 1 177 ? 22.703 -27.031 -14.07 1 92.12 177 ARG A O 1
ATOM 1398 N N . LYS A 1 178 ? 22.922 -28.469 -15.891 1 94.56 178 LYS A N 1
ATOM 1399 C CA . LYS A 1 178 ? 21.641 -28.047 -16.469 1 94.56 178 LYS A CA 1
ATOM 1400 C C . LYS A 1 178 ? 20.484 -28.438 -15.562 1 94.56 178 LYS A C 1
ATOM 1402 O O . LYS A 1 178 ? 19.562 -27.656 -15.344 1 94.56 178 LYS A O 1
ATOM 1407 N N . ALA A 1 179 ? 20.609 -29.625 -15.07 1 95.62 179 ALA A N 1
ATOM 1408 C CA . ALA A 1 179 ? 19.547 -30.125 -14.219 1 95.62 179 ALA A CA 1
ATOM 1409 C C . ALA A 1 179 ? 19.375 -29.266 -12.977 1 95.62 179 ALA A C 1
ATOM 1411 O O . ALA A 1 179 ? 18.25 -28.969 -12.562 1 95.62 179 ALA A O 1
ATOM 1412 N N . LEU A 1 180 ? 20.422 -28.828 -12.438 1 94.44 180 LEU A N 1
ATOM 1413 C CA . LEU A 1 180 ? 20.406 -28.047 -11.211 1 94.44 180 LEU A CA 1
ATOM 1414 C C . LEU A 1 180 ? 19.859 -26.641 -11.477 1 94.44 180 LEU A C 1
ATOM 1416 O O . LEU A 1 180 ? 18.984 -26.156 -10.758 1 94.44 180 LEU A O 1
ATOM 1420 N N . ILE A 1 181 ? 20.328 -26.031 -12.516 1 95.94 181 ILE A N 1
ATOM 1421 C CA . ILE A 1 181 ? 19.953 -24.656 -12.836 1 95.94 181 ILE A CA 1
ATOM 1422 C C . ILE A 1 181 ? 18.484 -24.609 -13.25 1 95.94 181 ILE A C 1
ATOM 1424 O O . ILE A 1 181 ? 17.797 -23.625 -12.953 1 95.94 181 ILE A O 1
ATOM 1428 N N . LEU A 1 182 ? 18 -25.688 -13.875 1 97.5 182 LEU A N 1
ATOM 1429 C CA . LEU A 1 182 ? 16.594 -25.75 -14.273 1 97.5 182 LEU A CA 1
ATOM 1430 C C . LEU A 1 182 ? 15.719 -26.203 -13.109 1 97.5 182 LEU A C 1
ATOM 1432 O O . LEU A 1 182 ? 14.57 -25.766 -12.984 1 97.5 182 LEU A O 1
ATOM 1436 N N . GLY A 1 183 ? 16.266 -27.078 -12.32 1 98 183 GLY A N 1
ATOM 1437 C CA . GLY A 1 183 ? 15.5 -27.656 -11.219 1 98 183 GLY A CA 1
ATOM 1438 C C . GLY A 1 183 ? 15.094 -26.625 -10.18 1 98 183 GLY A C 1
ATOM 1439 O O . GLY A 1 183 ? 14 -26.703 -9.617 1 98 183 GLY A O 1
ATOM 1440 N N . ILE A 1 184 ? 15.898 -25.609 -9.984 1 97.88 184 ILE A N 1
ATOM 1441 C CA . ILE A 1 184 ? 15.672 -24.609 -8.945 1 97.88 184 ILE A CA 1
ATOM 1442 C C . ILE A 1 184 ? 14.469 -23.75 -9.305 1 97.88 184 ILE A C 1
ATOM 1444 O O . ILE A 1 184 ? 13.5 -23.672 -8.547 1 97.88 184 ILE A O 1
ATOM 1448 N N . PRO A 1 185 ? 14.414 -23.188 -10.492 1 98.25 185 PRO A N 1
ATOM 1449 C CA . PRO A 1 185 ? 13.234 -22.359 -10.812 1 98.25 185 PRO A CA 1
ATOM 1450 C C . PRO A 1 185 ? 11.961 -23.188 -10.938 1 98.25 185 PRO A C 1
ATOM 1452 O O . PRO A 1 185 ? 10.883 -22.734 -10.555 1 98.25 185 PRO A O 1
ATOM 1455 N N . PHE A 1 186 ? 12.078 -24.406 -11.492 1 98.5 186 PHE A N 1
ATOM 1456 C CA . PHE A 1 186 ? 10.898 -25.266 -11.578 1 98.5 186 PHE A CA 1
ATOM 1457 C C . PHE A 1 186 ? 10.352 -25.578 -10.188 1 98.5 186 PHE A C 1
ATOM 1459 O O . PHE A 1 186 ? 9.141 -25.516 -9.969 1 98.5 186 PHE A O 1
ATOM 1466 N N . ALA A 1 187 ? 11.273 -25.844 -9.305 1 98.62 187 ALA A N 1
ATOM 1467 C CA . ALA A 1 187 ? 10.867 -26.141 -7.93 1 98.62 187 ALA A CA 1
ATOM 1468 C C . ALA A 1 187 ? 10.258 -24.906 -7.262 1 98.62 187 ALA A C 1
ATOM 1470 O O . ALA A 1 187 ? 9.305 -25.031 -6.488 1 98.62 187 ALA A O 1
ATOM 1471 N N . ALA A 1 188 ? 10.812 -23.766 -7.531 1 98.5 188 ALA A N 1
ATOM 1472 C CA . ALA A 1 188 ? 10.281 -22.531 -6.973 1 98.5 188 ALA A CA 1
ATOM 1473 C C . ALA A 1 188 ? 8.867 -22.266 -7.473 1 98.5 188 ALA A C 1
ATOM 1475 O O . ALA A 1 188 ? 7.977 -21.938 -6.688 1 98.5 188 ALA A O 1
ATOM 1476 N N . ASN A 1 189 ? 8.641 -22.422 -8.758 1 98.19 189 ASN A N 1
ATOM 1477 C CA . ASN A 1 189 ? 7.324 -22.203 -9.352 1 98.19 189 ASN A CA 1
ATOM 1478 C C . ASN A 1 189 ? 6.289 -23.188 -8.789 1 98.19 189 ASN A C 1
ATOM 1480 O O . ASN A 1 189 ? 5.176 -22.781 -8.453 1 98.19 189 ASN A O 1
ATOM 1484 N N . ILE A 1 190 ? 6.699 -24.406 -8.727 1 98.31 190 ILE A N 1
ATOM 1485 C CA . ILE A 1 190 ? 5.805 -25.438 -8.227 1 98.31 190 ILE A CA 1
ATOM 1486 C C . ILE A 1 190 ? 5.516 -25.203 -6.746 1 98.31 190 ILE A C 1
ATOM 1488 O O . ILE A 1 190 ? 4.363 -25.281 -6.312 1 98.31 190 ILE A O 1
ATOM 1492 N N . GLY A 1 191 ? 6.543 -24.938 -6 1 98.06 191 GLY A N 1
ATOM 1493 C CA . GLY A 1 191 ? 6.395 -24.688 -4.57 1 98.06 191 GLY A CA 1
ATOM 1494 C C . GLY A 1 191 ? 5.469 -23.531 -4.25 1 98.06 191 GLY A C 1
ATOM 1495 O O . GLY A 1 191 ? 4.719 -23.578 -3.273 1 98.06 191 GLY A O 1
ATOM 1496 N N . GLY A 1 192 ? 5.504 -22.5 -5.02 1 97.44 192 GLY A N 1
ATOM 1497 C CA . GLY A 1 192 ? 4.676 -21.328 -4.812 1 97.44 192 GLY A CA 1
ATOM 1498 C C . GLY A 1 192 ? 3.191 -21.641 -4.809 1 97.44 192 GLY A C 1
ATOM 1499 O O . GLY A 1 192 ? 2.395 -20.875 -4.258 1 97.44 192 GLY A O 1
ATOM 1500 N N . VAL A 1 193 ? 2.844 -22.734 -5.363 1 97.25 193 VAL A N 1
ATOM 1501 C CA . VAL A 1 193 ? 1.451 -23.156 -5.457 1 97.25 193 VAL A CA 1
ATOM 1502 C C . VAL A 1 193 ? 0.97 -23.656 -4.098 1 97.25 193 VAL A C 1
ATOM 1504 O O . VAL A 1 193 ? -0.232 -23.672 -3.822 1 97.25 193 VAL A O 1
ATOM 1507 N N . GLY A 1 194 ? 1.819 -24 -3.244 1 96.81 194 GLY A N 1
ATOM 1508 C CA . GLY A 1 194 ? 1.535 -24.797 -2.064 1 96.81 194 GLY A CA 1
ATOM 1509 C C . GLY A 1 194 ? 0.772 -24.031 -0.997 1 96.81 194 GLY A C 1
ATOM 1510 O O . GLY A 1 194 ? -0.038 -24.609 -0.271 1 96.81 194 GLY A O 1
ATOM 1511 N N . THR A 1 195 ? 1.02 -22.766 -0.875 1 96.69 195 THR A N 1
ATOM 1512 C CA . THR A 1 195 ? 0.332 -21.953 0.115 1 96.69 195 THR A CA 1
ATOM 1513 C C . THR A 1 195 ? -0.345 -20.75 -0.55 1 96.69 195 THR A C 1
ATOM 1515 O O . THR A 1 195 ? 0.019 -20.375 -1.663 1 96.69 195 THR A O 1
ATOM 1518 N N . PRO A 1 196 ? -1.334 -20.188 0.172 1 95.38 196 PRO A N 1
ATOM 1519 C CA . PRO A 1 196 ? -2.01 -19.016 -0.392 1 95.38 196 PRO A CA 1
ATOM 1520 C C . PRO A 1 196 ? -1.053 -17.859 -0.669 1 95.38 196 PRO A C 1
ATOM 1522 O O . PRO A 1 196 ? -1.216 -17.141 -1.659 1 95.38 196 PRO A O 1
ATOM 1525 N N . ILE A 1 197 ? 0.002 -17.672 0.114 1 96.44 197 ILE A N 1
ATOM 1526 C CA . ILE A 1 197 ? 0.866 -16.516 0.005 1 96.44 197 ILE A CA 1
ATOM 1527 C C . ILE A 1 197 ? 2.053 -16.828 -0.902 1 96.44 197 ILE A C 1
ATOM 1529 O O . ILE A 1 197 ? 2.918 -15.977 -1.123 1 96.44 197 ILE A O 1
ATOM 1533 N N . GLY A 1 198 ? 2.133 -18.031 -1.427 1 96.62 198 GLY A N 1
ATOM 1534 C CA . GLY A 1 198 ? 3.301 -18.453 -2.178 1 96.62 198 GLY A CA 1
ATOM 1535 C C . GLY A 1 198 ? 3.383 -17.844 -3.561 1 96.62 198 GLY A C 1
ATOM 1536 O O . GLY A 1 198 ? 4.473 -17.688 -4.117 1 96.62 198 GLY A O 1
ATOM 1537 N N . SER A 1 199 ? 2.217 -17.594 -4.094 1 95.69 199 SER A N 1
ATOM 1538 C CA . SER A 1 199 ? 2.156 -17 -5.426 1 95.69 199 SER A CA 1
ATOM 1539 C C . SER A 1 199 ? 0.913 -16.125 -5.59 1 95.69 199 SER A C 1
ATOM 1541 O O . SER A 1 199 ? -0.139 -16.438 -5.02 1 95.69 199 SER A O 1
ATOM 1543 N N . PRO A 1 200 ? 0.999 -15.094 -6.387 1 95.81 200 PRO A N 1
ATOM 1544 C CA . PRO A 1 200 ? -0.117 -14.156 -6.562 1 95.81 200 PRO A CA 1
ATOM 1545 C C . PRO A 1 200 ? -1.364 -14.828 -7.133 1 95.81 200 PRO A C 1
ATOM 1547 O O . PRO A 1 200 ? -2.479 -14.562 -6.68 1 95.81 200 PRO A O 1
ATOM 1550 N N . PRO A 1 201 ? -1.278 -15.75 -8.078 1 96.88 201 PRO A N 1
ATOM 1551 C CA . PRO A 1 201 ? -2.479 -16.406 -8.602 1 96.88 201 PRO A CA 1
ATOM 1552 C C . PRO A 1 201 ? -3.34 -17.031 -7.504 1 96.88 201 PRO A C 1
ATOM 1554 O O . PRO A 1 201 ? -4.57 -16.984 -7.586 1 96.88 201 PRO A O 1
ATOM 1557 N N . ASN A 1 202 ? -2.711 -17.547 -6.477 1 96.69 202 ASN A N 1
ATOM 1558 C CA . ASN A 1 202 ? -3.445 -18.188 -5.387 1 96.69 202 ASN A CA 1
ATOM 1559 C C . ASN A 1 202 ? -4.375 -17.188 -4.691 1 96.69 202 ASN A C 1
ATOM 1561 O O . ASN A 1 202 ? -5.547 -17.5 -4.453 1 96.69 202 ASN A O 1
ATOM 1565 N N . ILE A 1 203 ? -3.871 -16.062 -4.48 1 94.19 203 ILE A N 1
ATOM 1566 C CA . ILE A 1 203 ? -4.594 -15.047 -3.721 1 94.19 203 ILE A CA 1
ATOM 1567 C C . ILE A 1 203 ? -5.711 -14.461 -4.578 1 94.19 203 ILE A C 1
ATOM 1569 O O . ILE A 1 203 ? -6.781 -14.125 -4.07 1 94.19 203 ILE A O 1
ATOM 1573 N N . ILE A 1 204 ? -5.473 -14.352 -5.816 1 94.75 204 ILE A N 1
ATOM 1574 C CA . ILE A 1 204 ? -6.496 -13.844 -6.727 1 94.75 204 ILE A CA 1
ATOM 1575 C C . ILE A 1 204 ? -7.703 -14.781 -6.715 1 94.75 204 ILE A C 1
ATOM 1577 O O . ILE A 1 204 ? -8.844 -14.328 -6.582 1 94.75 204 ILE A O 1
ATOM 1581 N N . ALA A 1 205 ? -7.426 -16.062 -6.809 1 94.88 205 ALA A N 1
ATOM 1582 C CA . ALA A 1 205 ? -8.5 -17.062 -6.754 1 94.88 205 ALA A CA 1
ATOM 1583 C C . ALA A 1 205 ? -9.273 -16.953 -5.441 1 94.88 205 ALA A C 1
ATOM 1585 O O . ALA A 1 205 ? -10.5 -16.953 -5.438 1 94.88 205 ALA A O 1
ATOM 1586 N N . MET A 1 206 ? -8.539 -16.828 -4.375 1 92.94 206 MET A N 1
ATOM 1587 C CA . MET A 1 206 ? -9.172 -16.734 -3.064 1 92.94 206 MET A CA 1
ATOM 1588 C C . MET A 1 206 ? -10.008 -15.461 -2.957 1 92.94 206 MET A C 1
ATOM 1590 O O . MET A 1 206 ? -11.094 -15.477 -2.369 1 92.94 206 MET A O 1
ATOM 1594 N N . GLY A 1 207 ? -9.508 -14.414 -3.459 1 91.5 207 GLY A N 1
ATOM 1595 C CA . GLY A 1 207 ? -10.227 -13.148 -3.42 1 91.5 207 GLY A CA 1
ATOM 1596 C C . GLY A 1 207 ? -11.539 -13.188 -4.176 1 91.5 207 GLY A C 1
ATOM 1597 O O . GLY A 1 207 ? -12.562 -12.703 -3.674 1 91.5 207 GLY A O 1
ATOM 1598 N N . ILE A 1 208 ? -11.5 -13.766 -5.336 1 90.62 208 ILE A N 1
ATOM 1599 C CA . ILE A 1 208 ? -12.703 -13.852 -6.156 1 90.62 208 ILE A CA 1
ATOM 1600 C C . ILE A 1 208 ? -13.719 -14.781 -5.488 1 90.62 208 ILE A C 1
ATOM 1602 O O . ILE A 1 208 ? -14.914 -14.484 -5.461 1 90.62 208 ILE A O 1
ATOM 1606 N N . LEU A 1 209 ? -13.281 -15.883 -4.941 1 91.56 209 LEU A N 1
ATOM 1607 C CA . LEU A 1 209 ? -14.164 -16.797 -4.223 1 91.56 209 LEU A CA 1
ATOM 1608 C C . LEU A 1 209 ? -14.836 -16.094 -3.051 1 91.56 209 LEU A C 1
ATOM 1610 O O . LEU A 1 209 ? -16.031 -16.266 -2.822 1 91.56 209 LEU A O 1
ATOM 1614 N N . ARG A 1 210 ? -14.102 -15.305 -2.439 1 88.81 210 ARG A N 1
ATOM 1615 C CA . ARG A 1 210 ? -14.633 -14.594 -1.28 1 88.81 210 ARG A CA 1
ATOM 1616 C C . ARG A 1 210 ? -15.734 -13.625 -1.688 1 88.81 210 ARG A C 1
ATOM 1618 O O . ARG A 1 210 ? -16.703 -13.422 -0.944 1 88.81 210 ARG A O 1
ATOM 1625 N N . GLN A 1 211 ? -15.531 -12.984 -2.795 1 84.25 211 GLN A N 1
ATOM 1626 C CA . GLN A 1 211 ? -16.547 -12.07 -3.297 1 84.25 211 GLN A CA 1
ATOM 1627 C C . GLN A 1 211 ? -17.891 -12.781 -3.473 1 84.25 211 GLN A C 1
ATOM 1629 O O . GLN A 1 211 ? -18.953 -12.156 -3.359 1 84.25 211 GLN A O 1
ATOM 1634 N N . GLU A 1 212 ? -17.797 -14.047 -3.672 1 84.19 212 GLU A N 1
ATOM 1635 C CA . GLU A 1 212 ? -19.016 -14.828 -3.873 1 84.19 212 GLU A CA 1
ATOM 1636 C C . GLU A 1 212 ? -19.438 -15.539 -2.588 1 84.19 212 GLU A C 1
ATOM 1638 O O . GLU A 1 212 ? -20.297 -16.422 -2.613 1 84.19 212 GLU A O 1
ATOM 1643 N N . GLY A 1 213 ? -18.766 -15.242 -1.533 1 85.44 213 GLY A N 1
ATOM 1644 C CA . GLY A 1 213 ? -19.141 -15.742 -0.22 1 85.44 213 GLY A CA 1
ATOM 1645 C C . GLY A 1 213 ? -18.484 -17.062 0.124 1 85.44 213 GLY A C 1
ATOM 1646 O O . GLY A 1 213 ? -18.812 -17.688 1.138 1 85.44 213 GLY A O 1
ATOM 1647 N N . ILE A 1 214 ? -17.578 -17.5 -0.704 1 89.31 214 ILE A N 1
ATOM 1648 C CA . ILE A 1 214 ? -16.875 -18.75 -0.443 1 89.31 214 ILE A CA 1
ATOM 1649 C C . ILE A 1 214 ? -15.508 -18.453 0.162 1 89.31 214 ILE A C 1
ATOM 1651 O O . ILE A 1 214 ? -14.641 -17.906 -0.506 1 89.31 214 ILE A O 1
ATOM 1655 N N . VAL A 1 215 ? -15.383 -18.891 1.399 1 89.44 215 VAL A N 1
ATOM 1656 C CA . VAL A 1 215 ? -14.133 -18.609 2.092 1 89.44 215 VAL A CA 1
ATOM 1657 C C . VAL A 1 215 ? -13.305 -19.891 2.184 1 89.44 215 VAL A C 1
ATOM 1659 O O . VAL A 1 215 ? -13.758 -20.891 2.746 1 89.44 215 VAL A O 1
ATOM 1662 N N . VAL A 1 216 ? -12.172 -19.891 1.544 1 91.25 216 VAL A N 1
ATOM 1663 C CA . VAL A 1 216 ? -11.227 -20.984 1.626 1 91.25 216 VAL A CA 1
ATOM 1664 C C . VAL A 1 216 ? -10.18 -20.688 2.703 1 91.25 216 VAL A C 1
ATOM 1666 O O . VAL A 1 216 ? -9.414 -19.734 2.586 1 91.25 216 VAL A O 1
ATOM 1669 N N . SER A 1 217 ? -10.141 -21.5 3.682 1 92.38 217 SER A N 1
ATOM 1670 C CA . SER A 1 217 ? -9.164 -21.297 4.746 1 92.38 217 SER A CA 1
ATOM 1671 C C . SER A 1 217 ? -7.746 -21.609 4.262 1 92.38 217 SER A C 1
ATOM 1673 O O . SER A 1 217 ? -7.562 -22.281 3.246 1 92.38 217 SER A O 1
ATOM 1675 N N . PHE A 1 218 ? -6.77 -21.094 4.996 1 94.38 218 PHE A N 1
ATOM 1676 C CA . PHE A 1 218 ? -5.359 -21.312 4.68 1 94.38 218 PHE A CA 1
ATOM 1677 C C . PHE A 1 218 ? -5.02 -22.797 4.684 1 94.38 218 PHE A C 1
ATOM 1679 O O . PHE A 1 218 ? -4.414 -23.297 3.736 1 94.38 218 PHE A O 1
ATOM 1686 N N . GLY A 1 219 ? -5.434 -23.484 5.691 1 92 219 GLY A N 1
ATOM 1687 C CA . GLY A 1 219 ? -5.18 -24.906 5.812 1 92 219 GLY A CA 1
ATOM 1688 C C . GLY A 1 219 ? -5.852 -25.719 4.727 1 92 219 GLY A C 1
ATOM 1689 O O . GLY A 1 219 ? -5.266 -26.672 4.207 1 92 219 GLY A O 1
ATOM 1690 N N . THR A 1 220 ? -7.039 -25.328 4.398 1 90.88 220 THR A N 1
ATOM 1691 C CA . THR A 1 220 ? -7.766 -26.031 3.348 1 90.88 220 THR A CA 1
ATOM 1692 C C . THR A 1 220 ? -7.035 -25.906 2.014 1 90.88 220 THR A C 1
ATOM 1694 O O . THR A 1 220 ? -6.93 -26.891 1.27 1 90.88 220 THR A O 1
ATOM 1697 N N . TRP A 1 221 ? -6.551 -24.766 1.733 1 93.12 221 TRP A N 1
ATOM 1698 C CA . TRP A 1 221 ? -5.766 -24.578 0.516 1 93.12 221 TRP A CA 1
ATOM 1699 C C . TRP A 1 221 ? -4.559 -25.516 0.506 1 93.12 221 TRP A C 1
ATOM 1701 O O . TRP A 1 221 ? -4.312 -26.219 -0.482 1 93.12 221 TRP A O 1
ATOM 1711 N N . MET A 1 222 ? -3.871 -25.547 1.562 1 94 222 MET A N 1
ATOM 1712 C CA . MET A 1 222 ? -2.65 -26.344 1.642 1 94 222 MET A CA 1
ATOM 1713 C C . MET A 1 222 ? -2.963 -27.844 1.518 1 94 222 MET A C 1
ATOM 1715 O O . MET A 1 222 ? -2.18 -28.594 0.938 1 94 222 MET A O 1
ATOM 1719 N N . PHE A 1 223 ? -4.043 -28.188 2.062 1 91.12 223 PHE A N 1
ATOM 1720 C CA . PHE A 1 223 ? -4.438 -29.594 2.023 1 91.12 223 PHE A CA 1
ATOM 1721 C C . PHE A 1 223 ? -4.566 -30.078 0.583 1 91.12 223 PHE A C 1
ATOM 1723 O O . PHE A 1 223 ? -4.246 -31.234 0.278 1 91.12 223 PHE A O 1
ATOM 1730 N N . PHE A 1 224 ? -4.961 -29.219 -0.265 1 89 224 PHE A N 1
ATOM 1731 C CA . PHE A 1 224 ? -5.141 -29.594 -1.66 1 89 224 PHE A CA 1
ATOM 1732 C C . PHE A 1 224 ? -3.871 -29.344 -2.461 1 89 224 PHE A C 1
ATOM 1734 O O . PHE A 1 224 ? -3.496 -30.141 -3.316 1 89 224 PHE A O 1
ATOM 1741 N N . ALA A 1 225 ? -3.229 -28.234 -2.176 1 94.69 225 ALA A N 1
ATOM 1742 C CA . ALA A 1 225 ? -2.15 -27.766 -3.035 1 94.69 225 ALA A CA 1
ATOM 1743 C C . ALA A 1 225 ? -0.834 -28.469 -2.711 1 94.69 225 ALA A C 1
ATOM 1745 O O . ALA A 1 225 ? -0.038 -28.75 -3.607 1 94.69 225 ALA A O 1
ATOM 1746 N N . VAL A 1 226 ? -0.596 -28.812 -1.446 1 96.25 226 VAL A N 1
ATOM 1747 C CA . VAL A 1 226 ? 0.702 -29.328 -1.026 1 96.25 226 VAL A CA 1
ATOM 1748 C C . VAL A 1 226 ? 0.932 -30.703 -1.642 1 96.25 226 VAL A C 1
ATOM 1750 O O . VAL A 1 226 ? 2.008 -30.984 -2.178 1 96.25 226 VAL A O 1
ATOM 1753 N N . PRO A 1 227 ? -0.064 -31.625 -1.574 1 95.44 227 PRO A N 1
ATOM 1754 C CA . PRO A 1 227 ? 0.15 -32.906 -2.242 1 95.44 227 PRO A CA 1
ATOM 1755 C C . PRO A 1 227 ? 0.467 -32.75 -3.729 1 95.44 227 PRO A C 1
ATOM 1757 O O . PRO A 1 227 ? 1.324 -33.469 -4.258 1 95.44 227 PRO A O 1
ATOM 1760 N N . LEU A 1 228 ? -0.203 -31.859 -4.367 1 95.56 228 LEU A N 1
ATOM 1761 C CA . LEU A 1 228 ? 0.073 -31.594 -5.773 1 95.56 228 LEU A CA 1
ATOM 1762 C C . LEU A 1 228 ? 1.518 -31.141 -5.965 1 95.56 228 LEU A C 1
ATOM 1764 O O . LEU A 1 228 ? 2.199 -31.594 -6.883 1 95.56 228 LEU A O 1
ATOM 1768 N N . VAL A 1 229 ? 1.964 -30.25 -5.094 1 97.75 229 VAL A N 1
ATOM 1769 C CA . VAL A 1 229 ? 3.316 -29.719 -5.148 1 97.75 229 VAL A CA 1
ATOM 1770 C C . VAL A 1 229 ? 4.332 -30.844 -4.98 1 97.75 229 VAL A C 1
ATOM 1772 O O . VAL A 1 229 ? 5.309 -30.922 -5.73 1 97.75 229 VAL A O 1
ATOM 1775 N N . ILE A 1 230 ? 4.082 -31.719 -4.066 1 97.94 230 ILE A N 1
ATOM 1776 C CA . ILE A 1 230 ? 5.004 -32.812 -3.777 1 97.94 230 ILE A CA 1
ATOM 1777 C C . ILE A 1 230 ? 5.109 -33.719 -4.992 1 97.94 230 ILE A C 1
ATOM 1779 O O . ILE A 1 230 ? 6.215 -34.062 -5.434 1 97.94 230 ILE A O 1
ATOM 1783 N N . VAL A 1 231 ? 4.016 -34.062 -5.547 1 97.94 231 VAL A N 1
ATOM 1784 C CA . VAL A 1 231 ? 3.99 -34.969 -6.691 1 97.94 231 VAL A CA 1
ATOM 1785 C C . VAL A 1 231 ? 4.695 -34.312 -7.879 1 97.94 231 VAL A C 1
ATOM 1787 O O . VAL A 1 231 ? 5.473 -34.969 -8.578 1 97.94 231 VAL A O 1
ATOM 1790 N N . LEU A 1 232 ? 4.48 -33.125 -8.078 1 98.38 232 LEU A N 1
ATOM 1791 C CA . LEU A 1 232 ? 5.051 -32.438 -9.234 1 98.38 232 LEU A CA 1
ATOM 1792 C C . LEU A 1 232 ? 6.551 -32.219 -9.062 1 98.38 232 LEU A C 1
ATOM 1794 O O . LEU A 1 232 ? 7.309 -32.312 -10.031 1 98.38 232 LEU A O 1
ATOM 1798 N N . ILE A 1 233 ? 6.973 -31.891 -7.836 1 98.56 233 ILE A N 1
ATOM 1799 C CA . ILE A 1 233 ? 8.406 -31.734 -7.598 1 98.56 233 ILE A CA 1
ATOM 1800 C C . ILE A 1 233 ? 9.109 -33.062 -7.828 1 98.56 233 ILE A C 1
ATOM 1802 O O . ILE A 1 233 ? 10.164 -33.125 -8.469 1 98.56 233 ILE A O 1
ATOM 1806 N N . LEU A 1 234 ? 8.539 -34.156 -7.375 1 98.5 234 LEU A N 1
ATOM 1807 C CA . LEU A 1 234 ? 9.117 -35.469 -7.574 1 98.5 234 LEU A CA 1
ATOM 1808 C C . LEU A 1 234 ? 9.156 -35.844 -9.055 1 98.5 234 LEU A C 1
ATOM 1810 O O . LEU A 1 234 ? 10.148 -36.375 -9.547 1 98.5 234 LEU A O 1
ATOM 1814 N N . PHE A 1 235 ? 8.141 -35.562 -9.734 1 98.5 235 PHE A N 1
ATOM 1815 C CA . PHE A 1 235 ? 8.102 -35.812 -11.164 1 98.5 235 PHE A CA 1
ATOM 1816 C C . PHE A 1 235 ? 9.156 -35 -11.898 1 98.5 235 PHE A C 1
ATOM 1818 O O . PHE A 1 235 ? 9.859 -35.5 -12.766 1 98.5 235 PHE A O 1
ATOM 1825 N N . ALA A 1 236 ? 9.188 -33.688 -11.555 1 98.62 236 ALA A N 1
ATOM 1826 C CA . ALA A 1 236 ? 10.188 -32.812 -12.172 1 98.62 236 ALA A CA 1
ATOM 1827 C C . ALA A 1 236 ? 11.602 -33.312 -11.914 1 98.62 236 ALA A C 1
ATOM 1829 O O . ALA A 1 236 ? 12.453 -33.281 -12.805 1 98.62 236 ALA A O 1
ATOM 1830 N N . TRP A 1 237 ? 11.797 -33.75 -10.695 1 98 237 TRP A N 1
ATOM 1831 C CA . TRP A 1 237 ? 13.086 -34.312 -10.305 1 98 237 TRP A CA 1
ATOM 1832 C C . TRP A 1 237 ? 13.43 -35.531 -11.164 1 98 237 TRP A C 1
ATOM 1834 O O . TRP A 1 237 ? 14.516 -35.594 -11.742 1 98 237 TRP A O 1
ATOM 1844 N N . LEU A 1 238 ? 12.516 -36.438 -11.305 1 97.88 238 LEU A N 1
ATOM 1845 C CA . LEU A 1 238 ? 12.727 -37.656 -12.109 1 97.88 238 LEU A CA 1
ATOM 1846 C C . LEU A 1 238 ? 12.945 -37.281 -13.57 1 97.88 238 LEU A C 1
ATOM 1848 O O . LEU A 1 238 ? 13.812 -37.875 -14.234 1 97.88 238 LEU A O 1
ATOM 1852 N N . LEU A 1 239 ? 12.195 -36.406 -14.008 1 98.12 239 LEU A N 1
ATOM 1853 C CA . LEU A 1 239 ? 12.297 -35.969 -15.406 1 98.12 239 LEU A CA 1
ATOM 1854 C C . LEU A 1 239 ? 13.664 -35.344 -15.688 1 98.12 239 LEU A C 1
ATOM 1856 O O . LEU A 1 239 ? 14.289 -35.656 -16.703 1 98.12 239 LEU A O 1
ATOM 1860 N N . LEU A 1 240 ? 14.102 -34.469 -14.805 1 97.62 240 LEU A N 1
ATOM 1861 C CA . LEU A 1 240 ? 15.375 -33.781 -14.992 1 97.62 240 LEU A CA 1
ATOM 1862 C C . LEU A 1 240 ? 16.531 -34.781 -14.93 1 97.62 240 LEU A C 1
ATOM 1864 O O . LEU A 1 240 ? 17.516 -34.656 -15.664 1 97.62 240 LEU A O 1
ATOM 1868 N N . MET A 1 241 ? 16.422 -35.812 -14.055 1 95 241 MET A N 1
ATOM 1869 C CA . MET A 1 241 ? 17.438 -36.844 -13.961 1 95 241 MET A CA 1
ATOM 1870 C C . MET A 1 241 ? 17.5 -37.656 -15.242 1 95 241 MET A C 1
ATOM 1872 O O . MET A 1 241 ? 18.578 -38.094 -15.648 1 95 241 MET A O 1
ATOM 1876 N N . LYS A 1 242 ? 16.406 -37.844 -15.812 1 96 242 LYS A N 1
ATOM 1877 C CA . LYS A 1 242 ? 16.344 -38.594 -17.047 1 96 242 LYS A CA 1
ATOM 1878 C C . LYS A 1 242 ? 16.859 -37.781 -18.234 1 96 242 LYS A C 1
ATOM 1880 O O . LYS A 1 242 ? 17.578 -38.281 -19.094 1 96 242 LYS A O 1
ATOM 1885 N N . LEU A 1 243 ? 16.531 -36.531 -18.297 1 96.25 243 LEU A N 1
ATOM 1886 C CA . LEU A 1 243 ? 16.891 -35.688 -19.422 1 96.25 243 LEU A CA 1
ATOM 1887 C C . LEU A 1 243 ? 18.359 -35.281 -19.359 1 96.25 243 LEU A C 1
ATOM 1889 O O . LEU A 1 243 ? 19.016 -35.156 -20.391 1 96.25 243 LEU A O 1
ATOM 1893 N N . PHE A 1 244 ? 18.812 -35.062 -18.109 1 94.75 244 PHE A N 1
ATOM 1894 C CA . PHE A 1 244 ? 20.172 -34.594 -17.906 1 94.75 244 PHE A CA 1
ATOM 1895 C C . PHE A 1 244 ? 20.906 -35.438 -16.891 1 94.75 244 PHE A C 1
ATOM 1897 O O . PHE A 1 244 ? 21.25 -34.969 -15.797 1 94.75 244 PHE A O 1
ATOM 1904 N N . PRO A 1 245 ? 21.266 -36.625 -17.281 1 89.5 245 PRO A N 1
ATOM 1905 C CA . PRO A 1 245 ? 21.922 -37.531 -16.344 1 89.5 245 PRO A CA 1
ATOM 1906 C C . PRO A 1 245 ? 23.359 -37.156 -16.047 1 89.5 245 PRO A C 1
ATOM 1908 O O . PRO A 1 245 ? 24.062 -36.656 -16.922 1 89.5 245 PRO A O 1
ATOM 1911 N N . GLN A 1 246 ? 23.641 -37.344 -14.781 1 83.94 246 GLN A N 1
ATOM 1912 C CA . GLN A 1 246 ? 25.031 -37.125 -14.422 1 83.94 246 GLN A CA 1
ATOM 1913 C C . GLN A 1 246 ? 25.922 -38.25 -14.984 1 83.94 246 GLN A C 1
ATOM 1915 O O . GLN A 1 246 ? 25.547 -39.406 -14.945 1 83.94 246 GLN A O 1
ATOM 1920 N N . LYS A 1 247 ? 27.047 -37.875 -15.539 1 75.38 247 LYS A N 1
ATOM 1921 C CA . LYS A 1 247 ? 27.953 -38.844 -16.141 1 75.38 247 LYS A CA 1
ATOM 1922 C C . LYS A 1 247 ? 28.844 -39.5 -15.086 1 75.38 247 LYS A C 1
ATOM 1924 O O . LYS A 1 247 ? 29.047 -40.688 -15.086 1 75.38 247 LYS A O 1
ATOM 1929 N N . ASP A 1 248 ? 29.469 -38.594 -14.211 1 68.62 248 ASP A N 1
ATOM 1930 C CA . ASP A 1 248 ? 30.406 -39.125 -13.234 1 68.62 248 ASP A CA 1
ATOM 1931 C C . ASP A 1 248 ? 29.875 -38.969 -11.812 1 68.62 248 ASP A C 1
ATOM 1933 O O . ASP A 1 248 ? 29.188 -38 -11.508 1 68.62 248 ASP A O 1
ATOM 1937 N N . LEU A 1 249 ? 29.828 -40.094 -11.055 1 65.25 249 LEU A N 1
ATOM 1938 C CA . LEU A 1 249 ? 29.359 -40.094 -9.68 1 65.25 249 LEU A CA 1
ATOM 1939 C C . LEU A 1 249 ? 30.219 -39.188 -8.812 1 65.25 249 LEU A C 1
ATOM 1941 O O . LEU A 1 249 ? 31.312 -39.562 -8.398 1 65.25 249 LEU A O 1
ATOM 1945 N N . LEU A 1 250 ? 30.062 -37.844 -8.961 1 66.81 250 LEU A N 1
ATOM 1946 C CA . LEU A 1 250 ? 30.797 -36.938 -8.086 1 66.81 250 LEU A CA 1
ATOM 1947 C C . LEU A 1 250 ? 30.047 -36.719 -6.781 1 66.81 250 LEU A C 1
ATOM 1949 O O . LEU A 1 250 ? 28.812 -36.656 -6.773 1 66.81 250 LEU A O 1
ATOM 1953 N N . GLU A 1 251 ? 30.844 -36.938 -5.699 1 72.88 251 GLU A N 1
ATOM 1954 C CA . GLU A 1 251 ? 30.297 -36.531 -4.398 1 72.88 251 GLU A CA 1
ATOM 1955 C C . GLU A 1 251 ? 30.281 -35.031 -4.246 1 72.88 251 GLU A C 1
ATOM 1957 O O . GLU A 1 251 ? 31.328 -34.375 -4.266 1 72.88 251 GLU A O 1
ATOM 1962 N N . LEU A 1 252 ? 29.109 -34.5 -4.309 1 76.19 252 LEU A N 1
ATOM 1963 C CA . LEU A 1 252 ? 28.922 -33.062 -4.234 1 76.19 252 LEU A CA 1
ATOM 1964 C C . LEU A 1 252 ? 28.609 -32.625 -2.809 1 76.19 252 LEU A C 1
ATOM 1966 O O . LEU A 1 252 ? 27.547 -32.938 -2.281 1 76.19 252 LEU A O 1
ATOM 1970 N N . VAL A 1 253 ? 29.625 -32.156 -2.059 1 67.69 253 VAL A N 1
ATOM 1971 C CA . VAL A 1 253 ? 29.406 -31.656 -0.707 1 67.69 253 VAL A CA 1
ATOM 1972 C C . VAL A 1 253 ? 29 -30.188 -0.763 1 67.69 253 VAL A C 1
ATOM 1974 O O . VAL A 1 253 ? 29.672 -29.375 -1.395 1 67.69 253 VAL A O 1
ATOM 1977 N N . VAL A 1 254 ? 27.766 -29.953 -0.312 1 67.44 254 VAL A N 1
ATOM 1978 C CA . VAL A 1 254 ? 27.25 -28.594 -0.275 1 67.44 254 VAL A CA 1
ATOM 1979 C C . VAL A 1 254 ? 27.562 -27.953 1.075 1 67.44 254 VAL A C 1
ATOM 1981 O O . VAL A 1 254 ? 27.156 -28.469 2.121 1 67.44 254 VAL A O 1
ATOM 1984 N N . GLU A 1 255 ? 28.672 -27.109 1.176 1 62.59 255 GLU A N 1
ATOM 1985 C CA . GLU A 1 255 ? 28.938 -26.359 2.4 1 62.59 255 GLU A CA 1
ATOM 1986 C C . GLU A 1 255 ? 28.438 -24.922 2.285 1 62.59 255 GLU A C 1
ATOM 1988 O O . GLU A 1 255 ? 28.703 -24.25 1.287 1 62.59 255 GLU A O 1
ATOM 1993 N N . PHE A 1 256 ? 27.438 -24.625 3.125 1 63.94 256 PHE A N 1
ATOM 1994 C CA . PHE A 1 256 ? 26.969 -23.25 3.027 1 63.94 256 PHE A CA 1
ATOM 1995 C C . PHE A 1 256 ? 27.297 -22.469 4.297 1 63.94 256 PHE A C 1
ATOM 1997 O O . PHE A 1 256 ? 27.328 -23.047 5.387 1 63.94 256 PHE A O 1
ATOM 2004 N N . GLN A 1 257 ? 27.719 -21.188 3.99 1 60.16 257 GLN A N 1
ATOM 2005 C CA . GLN A 1 257 ? 27.984 -20.328 5.125 1 60.16 257 GLN A CA 1
ATOM 2006 C C . GLN A 1 257 ? 26.703 -19.984 5.883 1 60.16 257 GLN A C 1
ATOM 2008 O O . GLN A 1 257 ? 25.703 -19.594 5.277 1 60.16 257 GLN A O 1
ATOM 2013 N N . GLU A 1 258 ? 26.672 -20.484 7.082 1 62.78 258 GLU A N 1
ATOM 2014 C CA . GLU A 1 258 ? 25.547 -20.141 7.957 1 62.78 258 GLU A CA 1
ATOM 2015 C C . GLU A 1 258 ? 25.531 -18.641 8.266 1 62.78 258 GLU A C 1
ATOM 2017 O O . GLU A 1 258 ? 26.562 -17.969 8.203 1 62.78 258 GLU A O 1
ATOM 2022 N N . PRO A 1 259 ? 24.328 -18.062 8.367 1 62.78 259 PRO A N 1
ATOM 2023 C CA . PRO A 1 259 ? 24.281 -16.625 8.672 1 62.78 259 PRO A CA 1
ATOM 2024 C C . PRO A 1 259 ? 25.203 -16.234 9.82 1 62.78 259 PRO A C 1
ATOM 2026 O O . PRO A 1 259 ? 25.422 -17.031 10.742 1 62.78 259 PRO A O 1
ATOM 2029 N N . GLU A 1 260 ? 25.953 -15.156 9.57 1 57 260 GLU A N 1
ATOM 2030 C CA . GLU A 1 260 ? 27.016 -14.664 10.453 1 57 260 GLU A CA 1
ATOM 2031 C C . GLU A 1 260 ? 26.562 -14.664 11.906 1 57 260 GLU A C 1
ATOM 2033 O O . GLU A 1 260 ? 27.328 -15.008 12.805 1 57 260 GLU A O 1
ATOM 2038 N N . GLU A 1 261 ? 25.438 -13.961 12.156 1 61.66 261 GLU A N 1
ATOM 2039 C CA . GLU A 1 261 ? 25.109 -13.711 13.562 1 61.66 261 GLU A CA 1
ATOM 2040 C C . GLU A 1 261 ? 24.578 -14.969 14.234 1 61.66 261 GLU A C 1
ATOM 2042 O O . GLU A 1 261 ? 24.391 -15 15.453 1 61.66 261 GLU A O 1
ATOM 2047 N N . GLY A 1 262 ? 24.578 -16.109 13.586 1 64.06 262 GLY A N 1
ATOM 2048 C CA . GLY A 1 262 ? 24.25 -17.438 14.109 1 64.06 262 GLY A CA 1
ATOM 2049 C C . GLY A 1 262 ? 22.781 -17.578 14.5 1 64.06 262 GLY A C 1
ATOM 2050 O O . GLY A 1 262 ? 22.031 -16.594 14.469 1 64.06 262 GLY A O 1
ATOM 2051 N N . THR A 1 263 ? 22.297 -18.781 14.766 1 74.88 263 THR A N 1
ATOM 2052 C CA . THR A 1 263 ? 20.953 -19.188 15.172 1 74.88 263 THR A CA 1
ATOM 2053 C C . THR A 1 263 ? 20.641 -18.703 16.578 1 74.88 263 THR A C 1
ATOM 2055 O O . THR A 1 263 ? 19.5 -18.797 17.047 1 74.88 263 THR A O 1
ATOM 2058 N N . LYS A 1 264 ? 21.641 -18.016 17.219 1 77.44 264 LYS A N 1
ATOM 2059 C CA . LYS A 1 264 ? 21.438 -17.641 18.625 1 77.44 264 LYS A CA 1
ATOM 2060 C C . LYS A 1 264 ? 21.094 -16.156 18.75 1 77.44 264 LYS A C 1
ATOM 2062 O O . LYS A 1 264 ? 20.781 -15.695 19.859 1 77.44 264 LYS A O 1
ATOM 2067 N N . SER A 1 265 ? 21.078 -15.562 17.609 1 87.88 265 SER A N 1
ATOM 2068 C CA . SER A 1 265 ? 20.781 -14.141 17.719 1 87.88 265 SER A CA 1
ATOM 2069 C C . SER A 1 265 ? 19.328 -13.906 18.094 1 87.88 265 SER A C 1
ATOM 2071 O O . SER A 1 265 ? 18.453 -14.711 17.75 1 87.88 265 SER A O 1
ATOM 2073 N N . PHE A 1 266 ? 19.078 -12.93 19 1 90.75 266 PHE A N 1
ATOM 2074 C CA . PHE A 1 266 ? 17.734 -12.555 19.422 1 90.75 266 PHE A CA 1
ATOM 2075 C C . PHE A 1 266 ? 16.828 -12.344 18.219 1 90.75 266 PHE A C 1
ATOM 2077 O O . PHE A 1 266 ? 15.695 -12.836 18.203 1 90.75 266 PHE A O 1
ATOM 2084 N N . SER A 1 267 ? 17.359 -11.672 17.203 1 92.38 267 SER A N 1
ATOM 2085 C CA . SER A 1 267 ? 16.578 -11.383 16 1 92.38 267 SER A CA 1
ATOM 2086 C C . SER A 1 267 ? 16.172 -12.664 15.289 1 92.38 267 SER A C 1
ATOM 2088 O O . SER A 1 267 ? 15.039 -12.781 14.812 1 92.38 267 SER A O 1
ATOM 2090 N N . PHE A 1 268 ? 17.062 -13.609 15.242 1 93.69 268 PHE A N 1
ATOM 2091 C CA . PHE A 1 268 ? 16.781 -14.883 14.594 1 93.69 268 PHE A CA 1
ATOM 2092 C C . PHE A 1 268 ? 15.695 -15.641 15.352 1 93.69 268 PHE A C 1
ATOM 2094 O O . PHE A 1 268 ? 14.742 -16.141 14.742 1 93.69 268 PHE A O 1
ATOM 2101 N N . ARG A 1 269 ? 15.75 -15.766 16.641 1 95 269 ARG A N 1
ATOM 2102 C CA . ARG A 1 269 ? 14.805 -16.516 17.469 1 95 269 ARG A CA 1
ATOM 2103 C C . ARG A 1 269 ? 13.414 -15.891 17.406 1 95 269 ARG A C 1
ATOM 2105 O O . ARG A 1 269 ? 12.414 -16.609 17.312 1 95 269 ARG A O 1
ATOM 2112 N N . ILE A 1 270 ? 13.375 -14.602 17.469 1 95.5 270 ILE A N 1
ATOM 2113 C CA . ILE A 1 270 ? 12.094 -13.898 17.453 1 95.5 270 ILE A CA 1
ATOM 2114 C C . ILE A 1 270 ? 11.438 -14.07 16.094 1 95.5 270 ILE A C 1
ATOM 2116 O O . ILE A 1 270 ? 10.227 -14.289 16 1 95.5 270 ILE A O 1
ATOM 2120 N N . THR A 1 271 ? 12.266 -13.898 15.055 1 96.94 271 THR A N 1
ATOM 2121 C CA . THR A 1 271 ? 11.742 -14.078 13.711 1 96.94 271 THR A CA 1
ATOM 2122 C C . THR A 1 271 ? 11.188 -15.484 13.531 1 96.94 271 THR A C 1
ATOM 2124 O O . THR A 1 271 ? 10.102 -15.672 12.961 1 96.94 271 THR A O 1
ATOM 2127 N N . THR A 1 272 ? 11.906 -16.484 14.055 1 96.5 272 THR A N 1
ATOM 2128 C CA . THR A 1 272 ? 11.453 -17.859 13.977 1 96.5 272 THR A CA 1
ATOM 2129 C C . THR A 1 272 ? 10.133 -18.047 14.727 1 96.5 272 THR A C 1
ATOM 2131 O O . THR A 1 272 ? 9.203 -18.672 14.211 1 96.5 272 THR A O 1
ATOM 2134 N N . ALA A 1 273 ? 10.039 -17.469 15.875 1 97.56 273 ALA A N 1
ATOM 2135 C CA . ALA A 1 273 ? 8.836 -17.594 16.703 1 97.56 273 ALA A CA 1
ATOM 2136 C C . ALA A 1 273 ? 7.633 -16.953 16.016 1 97.56 273 ALA A C 1
ATOM 2138 O O . ALA A 1 273 ? 6.547 -17.531 15.977 1 97.56 273 ALA A O 1
ATOM 2139 N N . ILE A 1 274 ? 7.809 -15.766 15.516 1 98.12 274 ILE A N 1
ATOM 2140 C CA . ILE A 1 274 ? 6.715 -15.047 14.867 1 98.12 274 ILE A CA 1
ATOM 2141 C C . ILE A 1 274 ? 6.301 -15.773 13.594 1 98.12 274 ILE A C 1
ATOM 2143 O O . ILE A 1 274 ? 5.109 -15.914 13.305 1 98.12 274 ILE A O 1
ATOM 2147 N N . PHE A 1 275 ? 7.301 -16.219 12.828 1 97.69 275 PHE A N 1
ATOM 2148 C CA . PHE A 1 275 ? 7.02 -16.969 11.609 1 97.69 275 PHE A CA 1
ATOM 2149 C C . PHE A 1 275 ? 6.219 -18.234 11.914 1 97.69 275 PHE A C 1
ATOM 2151 O O . PHE A 1 275 ? 5.133 -18.422 11.359 1 97.69 275 PHE A O 1
ATOM 2158 N N . LEU A 1 276 ? 6.707 -19.062 12.781 1 97.38 276 LEU A N 1
ATOM 2159 C CA . LEU A 1 276 ? 6.051 -20.312 13.109 1 97.38 276 LEU A CA 1
ATOM 2160 C C . LEU A 1 276 ? 4.703 -20.062 13.781 1 97.38 276 LEU A C 1
ATOM 2162 O O . LEU A 1 276 ? 3.742 -20.797 13.547 1 97.38 276 LEU A O 1
ATOM 2166 N N . GLY A 1 277 ? 4.66 -19.078 14.633 1 97.94 277 GLY A N 1
ATOM 2167 C CA . GLY A 1 277 ? 3.396 -18.703 15.258 1 97.94 277 GLY A CA 1
ATOM 2168 C C . GLY A 1 277 ? 2.33 -18.312 14.258 1 97.94 277 GLY A C 1
ATOM 2169 O O . GLY A 1 277 ? 1.174 -18.719 14.375 1 97.94 277 GLY A O 1
ATOM 2170 N N . THR A 1 278 ? 2.707 -17.5 13.289 1 97.69 278 THR A N 1
ATOM 2171 C CA . THR A 1 278 ? 1.766 -17.062 12.258 1 97.69 278 THR A CA 1
ATOM 2172 C C . THR A 1 278 ? 1.289 -18.25 11.422 1 97.69 278 THR A C 1
ATOM 2174 O O . THR A 1 278 ? 0.093 -18.391 11.164 1 97.69 278 THR A O 1
ATOM 2177 N N . VAL A 1 279 ? 2.197 -19.109 11.062 1 96.12 279 VAL A N 1
ATOM 2178 C CA . VAL A 1 279 ? 1.866 -20.297 10.273 1 96.12 279 VAL A CA 1
ATOM 2179 C C . VAL A 1 279 ? 0.921 -21.203 11.07 1 96.12 279 VAL A C 1
ATOM 2181 O O . VAL A 1 279 ? -0.055 -21.719 10.523 1 96.12 279 VAL A O 1
ATOM 2184 N N . LEU A 1 280 ? 1.203 -21.312 12.312 1 96.94 280 LEU A N 1
ATOM 2185 C CA . LEU A 1 280 ? 0.354 -22.141 13.172 1 96.94 280 LEU A CA 1
ATOM 2186 C C . LEU A 1 280 ? -1.056 -21.562 13.25 1 96.94 280 LEU A C 1
ATOM 2188 O O . LEU A 1 280 ? -2.039 -22.312 13.203 1 96.94 280 LEU A O 1
ATOM 2192 N N . LEU A 1 281 ? -1.154 -20.312 13.367 1 96.81 281 LEU A N 1
ATOM 2193 C CA . LEU A 1 281 ? -2.459 -19.656 13.43 1 96.81 281 LEU A CA 1
ATOM 2194 C C . LEU A 1 281 ? -3.205 -19.812 12.109 1 96.81 281 LEU A C 1
ATOM 2196 O O . LEU A 1 281 ? -4.434 -19.922 12.094 1 96.81 281 LEU A O 1
ATOM 2200 N N . TRP A 1 282 ? -2.492 -19.781 11.023 1 95.56 282 TRP A N 1
ATOM 2201 C CA . TRP A 1 282 ? -3.109 -20 9.727 1 95.56 282 TRP A CA 1
ATOM 2202 C C . TRP A 1 282 ? -3.66 -21.422 9.625 1 95.56 282 TRP A C 1
ATOM 2204 O O . TRP A 1 282 ? -4.781 -21.625 9.148 1 95.56 282 TRP A O 1
ATOM 2214 N N . PHE A 1 283 ? -2.996 -22.375 10.148 1 93.12 283 PHE A N 1
ATOM 2215 C CA . PHE A 1 283 ? -3.4 -23.766 10.094 1 93.12 283 PHE A CA 1
ATOM 2216 C C . PHE A 1 283 ? -4.598 -24.031 11 1 93.12 283 PHE A C 1
ATOM 2218 O O . PHE A 1 283 ? -5.418 -24.906 10.719 1 93.12 283 PHE A O 1
ATOM 2225 N N . THR A 1 284 ? -4.676 -23.234 12.039 1 93 284 THR A N 1
ATOM 2226 C CA . THR A 1 284 ? -5.73 -23.484 13.016 1 93 284 THR A CA 1
ATOM 2227 C C . THR A 1 284 ? -6.883 -22.5 12.828 1 93 284 THR A C 1
ATOM 2229 O O . THR A 1 284 ? -7.652 -22.25 13.758 1 93 284 THR A O 1
ATOM 2232 N N . GLU A 1 285 ? -6.891 -21.938 11.688 1 90.75 285 GLU A N 1
ATOM 2233 C CA . GLU A 1 285 ? -7.93 -20.969 11.375 1 90.75 285 GLU A CA 1
ATOM 2234 C C . GLU A 1 285 ? -9.32 -21.516 11.688 1 90.75 285 GLU A C 1
ATOM 2236 O O . GLU A 1 285 ? -10.156 -20.828 12.258 1 90.75 285 GLU A O 1
ATOM 2241 N N . ASN A 1 286 ? -9.586 -22.766 11.352 1 86.88 286 ASN A N 1
ATOM 2242 C CA . ASN A 1 286 ? -10.891 -23.391 11.547 1 86.88 286 ASN A CA 1
ATOM 2243 C C . ASN A 1 286 ? -11.234 -23.531 13.023 1 86.88 286 ASN A C 1
ATOM 2245 O O . ASN A 1 286 ? -12.406 -23.625 13.391 1 86.88 286 ASN A O 1
ATOM 2249 N N . LEU A 1 287 ? -10.219 -23.547 13.836 1 88.56 287 LEU A N 1
ATOM 2250 C CA . LEU A 1 287 ? -10.422 -23.719 15.273 1 88.56 287 LEU A CA 1
ATOM 2251 C C . LEU A 1 287 ? -10.773 -22.391 15.938 1 88.56 287 LEU A C 1
ATOM 2253 O O . LEU A 1 287 ? -11.688 -22.328 16.75 1 88.56 287 LEU A O 1
ATOM 2257 N N . HIS A 1 288 ? -10.109 -21.328 15.547 1 88.75 288 HIS A N 1
ATOM 2258 C CA . HIS A 1 288 ? -10.32 -20.062 16.25 1 88.75 288 HIS A CA 1
ATOM 2259 C C . HIS A 1 288 ? -11.18 -19.109 15.43 1 88.75 288 HIS A C 1
ATOM 2261 O O . HIS A 1 288 ? -11.688 -18.125 15.953 1 88.75 288 HIS A O 1
ATOM 2267 N N . GLY A 1 289 ? -11.312 -19.297 14.195 1 87.56 289 GLY A N 1
ATOM 2268 C CA . GLY A 1 289 ? -12.25 -18.547 13.367 1 87.56 289 GLY A CA 1
ATOM 2269 C C . GLY A 1 289 ? -11.703 -17.219 12.898 1 87.56 289 GLY A C 1
ATOM 2270 O O . GLY A 1 289 ? -12.406 -16.438 12.242 1 87.56 289 GLY A O 1
ATOM 2271 N N . ILE A 1 290 ? -10.477 -16.844 13.203 1 90.38 290 ILE A N 1
ATOM 2272 C CA . ILE A 1 290 ? -9.867 -15.609 12.742 1 90.38 290 ILE A CA 1
ATOM 2273 C C . ILE A 1 290 ? -9.367 -15.781 11.305 1 90.38 290 ILE A C 1
ATOM 2275 O O . ILE A 1 290 ? -8.531 -16.641 11.031 1 90.38 290 ILE A O 1
ATOM 2279 N N . PRO A 1 291 ? -9.906 -14.977 10.422 1 90.62 291 PRO A N 1
ATOM 2280 C CA . PRO A 1 291 ? -9.5 -15.125 9.016 1 90.62 291 PRO A CA 1
ATOM 2281 C C . PRO A 1 291 ? -8 -14.953 8.812 1 90.62 291 PRO A C 1
ATOM 2283 O O . PRO A 1 291 ? -7.359 -14.18 9.531 1 90.62 291 PRO A O 1
ATOM 2286 N N . ALA A 1 292 ? -7.488 -15.602 7.84 1 94.38 292 ALA A N 1
ATOM 2287 C CA . ALA A 1 292 ? -6.059 -15.617 7.551 1 94.38 292 ALA A CA 1
ATOM 2288 C C . ALA A 1 292 ? -5.535 -14.211 7.293 1 94.38 292 ALA A C 1
ATOM 2290 O O . ALA A 1 292 ? -4.406 -13.883 7.668 1 94.38 292 ALA A O 1
ATOM 2291 N N . GLY A 1 293 ? -6.379 -13.414 6.633 1 94.12 293 GLY A N 1
ATOM 2292 C CA . GLY A 1 293 ? -5.977 -12.039 6.379 1 94.12 293 GLY A CA 1
ATOM 2293 C C . GLY A 1 293 ? -5.754 -11.242 7.648 1 94.12 293 GLY A C 1
ATOM 2294 O O . GLY A 1 293 ? -4.848 -10.406 7.711 1 94.12 293 GLY A O 1
ATOM 2295 N N . VAL A 1 294 ? -6.531 -11.469 8.648 1 94.81 294 VAL A N 1
ATOM 2296 C CA . VAL A 1 294 ? -6.418 -10.773 9.922 1 94.81 294 VAL A CA 1
ATOM 2297 C C . VAL A 1 294 ? -5.176 -11.258 10.664 1 94.81 294 VAL A C 1
ATOM 2299 O O . VAL A 1 294 ? -4.422 -10.445 11.219 1 94.81 294 VAL A O 1
ATOM 2302 N N . VAL A 1 295 ? -4.93 -12.539 10.609 1 96.5 295 VAL A N 1
ATOM 2303 C CA . VAL A 1 295 ? -3.746 -13.117 11.234 1 96.5 295 VAL A CA 1
ATOM 2304 C C . VAL A 1 295 ? -2.488 -12.508 10.617 1 96.5 295 VAL A C 1
ATOM 2306 O O . VAL A 1 295 ? -1.492 -12.289 11.312 1 96.5 295 VAL A O 1
ATOM 2309 N N . ALA A 1 296 ? -2.594 -12.203 9.391 1 97.25 296 ALA A N 1
ATOM 2310 C CA . ALA A 1 296 ? -1.45 -11.695 8.633 1 97.25 296 ALA A CA 1
ATOM 2311 C C . ALA A 1 296 ? -1.062 -10.297 9.102 1 97.25 296 ALA A C 1
ATOM 2313 O O . ALA A 1 296 ? 0.027 -9.812 8.789 1 97.25 296 ALA A O 1
ATOM 2314 N N . LEU A 1 297 ? -1.88 -9.617 9.867 1 97.56 297 LEU A N 1
ATOM 2315 C CA . LEU A 1 297 ? -1.566 -8.312 10.422 1 97.56 297 LEU A CA 1
ATOM 2316 C C . LEU A 1 297 ? -0.593 -8.438 11.594 1 97.56 297 LEU A C 1
ATOM 2318 O O . LEU A 1 297 ? 0.11 -7.48 11.922 1 97.56 297 LEU A O 1
ATOM 2322 N N . LEU A 1 298 ? -0.488 -9.578 12.172 1 97.62 298 LEU A N 1
ATOM 2323 C CA . LEU A 1 298 ? 0.319 -9.789 13.367 1 97.62 298 LEU A CA 1
ATOM 2324 C C . LEU A 1 298 ? 1.797 -9.555 13.078 1 97.62 298 LEU A C 1
ATOM 2326 O O . LEU A 1 298 ? 2.479 -8.852 13.828 1 97.62 298 LEU A O 1
ATOM 2330 N N . PRO A 1 299 ? 2.305 -10.109 11.984 1 98 299 PRO A N 1
ATOM 2331 C CA . PRO A 1 299 ? 3.715 -9.836 11.695 1 98 299 PRO A CA 1
ATOM 2332 C C . PRO A 1 299 ? 4.004 -8.352 11.531 1 98 299 PRO A C 1
ATOM 2334 O O . PRO A 1 299 ? 5.082 -7.883 11.914 1 98 299 PRO A O 1
ATOM 2337 N N . LEU A 1 300 ? 3.088 -7.617 10.953 1 97.56 300 LEU A N 1
ATOM 2338 C CA . LEU A 1 300 ? 3.252 -6.18 10.75 1 97.56 300 LEU A CA 1
ATOM 2339 C C . LEU A 1 300 ? 3.352 -5.453 12.086 1 97.56 300 LEU A C 1
ATOM 2341 O O . LEU A 1 300 ? 3.943 -4.375 12.172 1 97.56 300 LEU A O 1
ATOM 2345 N N . ILE A 1 301 ? 2.814 -6.023 13.117 1 97.19 301 ILE A N 1
ATOM 2346 C CA . ILE A 1 301 ? 2.795 -5.438 14.453 1 97.19 301 ILE A CA 1
ATOM 2347 C C . ILE A 1 301 ? 3.99 -5.945 15.258 1 97.19 301 ILE A C 1
ATOM 2349 O O . ILE A 1 301 ? 4.715 -5.156 15.867 1 97.19 301 ILE A O 1
ATOM 2353 N N . LEU A 1 302 ? 4.27 -7.215 15.195 1 97.38 302 LEU A N 1
ATOM 2354 C CA . LEU A 1 302 ? 5.188 -7.863 16.125 1 97.38 302 LEU A CA 1
ATOM 2355 C C . LEU A 1 302 ? 6.637 -7.617 15.719 1 97.38 302 LEU A C 1
ATOM 2357 O O . LEU A 1 302 ? 7.504 -7.441 16.578 1 97.38 302 LEU A O 1
ATOM 2361 N N . PHE A 1 303 ? 6.934 -7.625 14.453 1 97.5 303 PHE A N 1
ATOM 2362 C CA . PHE A 1 303 ? 8.328 -7.465 14.047 1 97.5 303 PHE A CA 1
ATOM 2363 C C . PHE A 1 303 ? 8.859 -6.102 14.461 1 97.5 303 PHE A C 1
ATOM 2365 O O . PHE A 1 303 ? 9.984 -5.996 14.961 1 97.5 303 PHE A O 1
ATOM 2372 N N . PRO A 1 304 ? 8.102 -5.062 14.258 1 94.94 304 PRO A N 1
ATOM 2373 C CA . PRO A 1 304 ? 8.602 -3.77 14.742 1 94.94 304 PRO A CA 1
ATOM 2374 C C . PRO A 1 304 ? 8.688 -3.703 16.266 1 94.94 304 PRO A C 1
ATOM 2376 O O . PRO A 1 304 ? 9.555 -3.004 16.797 1 94.94 304 PRO A O 1
ATOM 2379 N N . VAL A 1 305 ? 7.828 -4.359 16.953 1 93.69 305 VAL A N 1
ATOM 2380 C CA . VAL A 1 305 ? 7.859 -4.395 18.422 1 93.69 305 VAL A CA 1
ATOM 2381 C C . VAL A 1 305 ? 9.242 -4.84 18.891 1 93.69 305 VAL A C 1
ATOM 2383 O O . VAL A 1 305 ? 9.781 -4.293 19.859 1 93.69 305 VAL A O 1
ATOM 2386 N N . PHE A 1 306 ? 9.82 -5.758 18.156 1 94.25 306 PHE A N 1
ATOM 2387 C CA . PHE A 1 306 ? 11.102 -6.312 18.578 1 94.25 306 PHE A CA 1
ATOM 2388 C C . PHE A 1 306 ? 12.242 -5.703 17.766 1 94.25 306 PHE A C 1
ATOM 2390 O O . PHE A 1 306 ? 13.375 -6.191 17.812 1 94.25 306 PHE A O 1
ATOM 2397 N N . GLY A 1 307 ? 11.953 -4.707 16.984 1 93 307 GLY A N 1
ATOM 2398 C CA . GLY A 1 307 ? 12.961 -3.943 16.266 1 93 307 GLY A CA 1
ATOM 2399 C C . GLY A 1 307 ? 13.539 -4.684 15.086 1 93 307 GLY A C 1
ATOM 2400 O O . GLY A 1 307 ? 14.664 -4.406 14.656 1 93 307 GLY A O 1
ATOM 2401 N N . ILE A 1 308 ? 12.805 -5.645 14.602 1 95.19 308 ILE A N 1
ATOM 2402 C CA . ILE A 1 308 ? 13.312 -6.457 13.5 1 95.19 308 ILE A CA 1
ATOM 2403 C C . ILE A 1 308 ? 13.094 -5.723 12.18 1 95.19 308 ILE A C 1
ATOM 2405 O O . ILE A 1 308 ? 13.992 -5.672 11.328 1 95.19 308 ILE A O 1
ATOM 2409 N N . LEU A 1 309 ? 11.906 -5.203 11.977 1 96.56 309 LEU A N 1
ATOM 2410 C CA . LEU A 1 309 ? 11.586 -4.457 10.766 1 96.56 309 LEU A CA 1
ATOM 2411 C C . LEU A 1 309 ? 11.273 -3 11.086 1 96.56 309 LEU A C 1
ATOM 2413 O O . LEU A 1 309 ? 10.719 -2.699 12.148 1 96.56 309 LEU A O 1
ATOM 2417 N N . ASN A 1 310 ? 11.664 -2.115 10.188 1 95.12 310 ASN A N 1
ATOM 2418 C CA . ASN A 1 310 ? 11.398 -0.685 10.312 1 95.12 310 ASN A CA 1
ATOM 2419 C C . ASN A 1 310 ? 10.664 -0.138 9.094 1 95.12 310 ASN A C 1
ATOM 2421 O O . ASN A 1 310 ? 10.188 -0.906 8.258 1 95.12 310 ASN A O 1
ATOM 2425 N N . GLU A 1 311 ? 10.516 1.174 9.023 1 94.81 311 GLU A N 1
ATOM 2426 C CA . GLU A 1 311 ? 9.758 1.834 7.961 1 94.81 311 GLU A CA 1
ATOM 2427 C C . GLU A 1 311 ? 10.398 1.587 6.594 1 94.81 311 GLU A C 1
ATOM 2429 O O . GLU A 1 311 ? 9.695 1.366 5.609 1 94.81 311 GLU A O 1
ATOM 2434 N N . LYS A 1 312 ? 11.68 1.646 6.582 1 95.62 312 LYS A N 1
ATOM 2435 C CA . LYS A 1 312 ? 12.383 1.44 5.32 1 95.62 312 LYS A CA 1
ATOM 2436 C C . LYS A 1 312 ? 12.102 0.05 4.758 1 95.62 312 LYS A C 1
ATOM 2438 O O . LYS A 1 312 ? 11.945 -0.115 3.543 1 95.62 312 LYS A O 1
ATOM 2443 N N . ASP A 1 313 ? 12.008 -0.942 5.676 1 97 313 ASP A N 1
ATOM 2444 C CA . ASP A 1 313 ? 11.719 -2.311 5.258 1 97 313 ASP A CA 1
ATOM 2445 C C . ASP A 1 313 ? 10.32 -2.416 4.648 1 97 313 ASP A C 1
ATOM 2447 O O . ASP A 1 313 ? 10.141 -3.049 3.607 1 97 313 ASP A O 1
ATOM 2451 N N . ILE A 1 314 ? 9.375 -1.753 5.266 1 97.44 314 ILE A N 1
ATOM 2452 C CA . ILE A 1 314 ? 7.996 -1.789 4.797 1 97.44 314 ILE A CA 1
ATOM 2453 C C . ILE A 1 314 ? 7.895 -1.101 3.436 1 97.44 314 ILE A C 1
ATOM 2455 O O . ILE A 1 314 ? 7.199 -1.583 2.539 1 97.44 314 ILE A O 1
ATOM 2459 N N . ASN A 1 315 ? 8.609 -0.027 3.24 1 96.94 315 ASN A N 1
ATOM 2460 C CA . ASN A 1 315 ? 8.562 0.755 2.01 1 96.94 315 ASN A CA 1
ATOM 2461 C C . ASN A 1 315 ? 9.25 0.032 0.856 1 96.94 315 ASN A C 1
ATOM 2463 O O . ASN A 1 315 ? 9.055 0.381 -0.309 1 96.94 315 ASN A O 1
ATOM 2467 N N . SER A 1 316 ? 10.008 -1.017 1.169 1 96.12 316 SER A N 1
ATOM 2468 C CA . SER A 1 316 ? 10.758 -1.713 0.13 1 96.12 316 SER A CA 1
ATOM 2469 C C . SER A 1 316 ? 10.031 -2.977 -0.325 1 96.12 316 SER A C 1
ATOM 2471 O O . SER A 1 316 ? 10.562 -3.746 -1.129 1 96.12 316 SER A O 1
ATOM 2473 N N . LEU A 1 317 ? 8.844 -3.209 0.224 1 97 317 LEU A N 1
ATOM 2474 C CA . LEU A 1 317 ? 8.07 -4.375 -0.185 1 97 317 LEU A CA 1
ATOM 2475 C C . LEU A 1 317 ? 7.57 -4.223 -1.619 1 97 317 LEU A C 1
ATOM 2477 O O . LEU A 1 317 ? 7.68 -3.146 -2.207 1 97 317 LEU A O 1
ATOM 2481 N N . ASP A 1 318 ? 7.09 -5.324 -2.195 1 95.75 318 ASP A N 1
ATOM 2482 C CA . ASP A 1 318 ? 6.613 -5.312 -3.576 1 95.75 318 ASP A CA 1
ATOM 2483 C C . ASP A 1 318 ? 5.168 -4.832 -3.652 1 95.75 318 ASP A C 1
ATOM 2485 O O . ASP A 1 318 ? 4.277 -5.586 -4.051 1 95.75 318 ASP A O 1
ATOM 2489 N N . TRP A 1 319 ? 4.98 -3.57 -3.441 1 97 319 TRP A N 1
ATOM 2490 C CA . TRP A 1 319 ? 3.646 -2.98 -3.402 1 97 319 TRP A CA 1
ATOM 2491 C C . TRP A 1 319 ? 2.994 -3.02 -4.781 1 97 319 TRP A C 1
ATOM 2493 O O . TRP A 1 319 ? 1.77 -3.098 -4.895 1 97 319 TRP A O 1
ATOM 2503 N N . SER A 1 320 ? 3.801 -2.986 -5.859 1 96.88 320 SER A N 1
ATOM 2504 C CA . SER A 1 320 ? 3.268 -3.029 -7.219 1 96.88 320 SER A CA 1
ATOM 2505 C C . SER A 1 320 ? 2.541 -4.344 -7.484 1 96.88 320 SER A C 1
ATOM 2507 O O . SER A 1 320 ? 1.553 -4.375 -8.219 1 96.88 320 SER A O 1
ATOM 2509 N N . VAL A 1 321 ? 3.02 -5.422 -6.855 1 95.19 321 VAL A N 1
ATOM 2510 C CA . VAL A 1 321 ? 2.389 -6.727 -7.023 1 95.19 321 VAL A CA 1
ATOM 2511 C C . VAL A 1 321 ? 1.017 -6.727 -6.352 1 95.19 321 VAL A C 1
ATOM 2513 O O . VAL A 1 321 ? 0.057 -7.289 -6.883 1 95.19 321 VAL A O 1
ATOM 2516 N N . LEU A 1 322 ? 0.917 -6.074 -5.188 1 96.25 322 LEU A N 1
ATOM 2517 C CA . LEU A 1 322 ? -0.364 -5.973 -4.496 1 96.25 322 LEU A CA 1
ATOM 2518 C C . LEU A 1 322 ? -1.378 -5.207 -5.34 1 96.25 322 LEU A C 1
ATOM 2520 O O . LEU A 1 322 ? -2.541 -5.602 -5.434 1 96.25 322 LEU A O 1
ATOM 2524 N N . LEU A 1 323 ? -0.917 -4.137 -5.992 1 96.81 323 LEU A N 1
ATOM 2525 C CA . LEU A 1 323 ? -1.788 -3.363 -6.867 1 96.81 323 LEU A CA 1
ATOM 2526 C C . LEU A 1 323 ? -2.225 -4.191 -8.07 1 96.81 323 LEU A C 1
ATOM 2528 O O . LEU A 1 323 ? -3.365 -4.086 -8.523 1 96.81 323 LEU A O 1
ATOM 2532 N N . LEU A 1 324 ? -1.292 -4.988 -8.578 1 95.62 324 LEU A N 1
ATOM 2533 C CA . LEU A 1 324 ? -1.607 -5.848 -9.711 1 95.62 324 LEU A CA 1
ATOM 2534 C C . LEU A 1 324 ? -2.701 -6.848 -9.344 1 95.62 324 LEU A C 1
ATOM 2536 O O . LEU A 1 324 ? -3.66 -7.027 -10.102 1 95.62 324 LEU A O 1
ATOM 2540 N N . ILE A 1 325 ? -2.59 -7.461 -8.18 1 94.5 325 ILE A N 1
ATOM 2541 C CA . ILE A 1 325 ? -3.553 -8.453 -7.707 1 94.5 325 ILE A CA 1
ATOM 2542 C C . ILE A 1 325 ? -4.93 -7.801 -7.562 1 94.5 325 ILE A C 1
ATOM 2544 O O . ILE A 1 325 ? -5.949 -8.422 -7.875 1 94.5 325 ILE A O 1
ATOM 2548 N N . ALA A 1 326 ? -4.961 -6.555 -7.172 1 94.75 326 ALA A N 1
ATOM 2549 C CA . ALA A 1 326 ? -6.215 -5.832 -6.953 1 94.75 326 ALA A CA 1
ATOM 2550 C C . ALA A 1 326 ? -7.008 -5.707 -8.25 1 94.75 326 ALA A C 1
ATOM 2552 O O . ALA A 1 326 ? -8.234 -5.602 -8.219 1 94.75 326 ALA A O 1
ATOM 2553 N N . GLY A 1 327 ? -6.328 -5.746 -9.414 1 94.44 327 GLY A N 1
ATOM 2554 C CA . GLY A 1 327 ? -7 -5.645 -10.695 1 94.44 327 GLY A CA 1
ATOM 2555 C C . GLY A 1 327 ? -7.965 -6.785 -10.961 1 94.44 327 GLY A C 1
ATOM 2556 O O . GLY A 1 327 ? -9.07 -6.57 -11.453 1 94.44 327 GLY A O 1
ATOM 2557 N N . GLY A 1 328 ? -7.512 -8.008 -10.656 1 92.12 328 GLY A N 1
ATOM 2558 C CA . GLY A 1 328 ? -8.391 -9.148 -10.82 1 92.12 328 GLY A CA 1
ATOM 2559 C C . GLY A 1 328 ? -9.625 -9.086 -9.93 1 92.12 328 GLY A C 1
ATOM 2560 O O . GLY A 1 328 ? -10.742 -9.312 -10.398 1 92.12 328 GLY A O 1
ATOM 2561 N N . ILE A 1 329 ? -9.375 -8.734 -8.711 1 91.31 329 ILE A N 1
ATOM 2562 C CA . ILE A 1 329 ? -10.484 -8.562 -7.77 1 91.31 329 ILE A CA 1
ATOM 2563 C C . ILE A 1 329 ? -11.398 -7.441 -8.25 1 91.31 329 ILE A C 1
ATOM 2565 O O . ILE A 1 329 ? -12.625 -7.559 -8.18 1 91.31 329 ILE A O 1
ATOM 2569 N N . GLY A 1 330 ? -10.797 -6.395 -8.797 1 94.12 330 GLY A N 1
ATOM 2570 C CA . GLY A 1 330 ? -11.555 -5.281 -9.352 1 94.12 330 GLY A CA 1
ATOM 2571 C C . GLY A 1 330 ? -12.461 -5.688 -10.5 1 94.12 330 GLY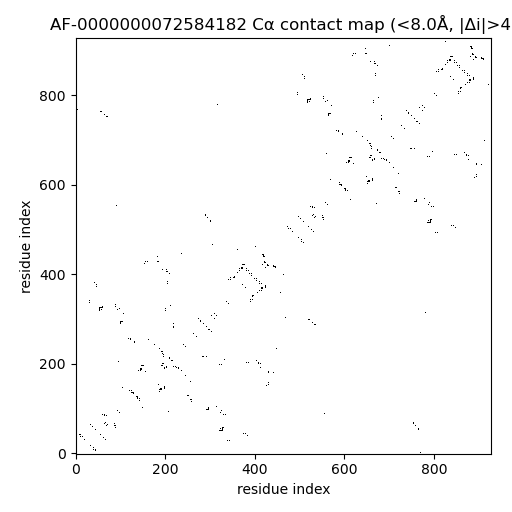 A C 1
ATOM 2572 O O . GLY A 1 330 ? -13.602 -5.23 -10.586 1 94.12 330 GLY A O 1
ATOM 2573 N N . ILE A 1 331 ? -11.969 -6.527 -11.375 1 94.06 331 ILE A N 1
ATOM 2574 C CA . ILE A 1 331 ? -12.789 -7.02 -12.477 1 94.06 331 ILE A CA 1
ATOM 2575 C C . ILE A 1 331 ? -13.984 -7.793 -11.922 1 94.06 331 ILE A C 1
ATOM 2577 O O . ILE A 1 331 ? -15.109 -7.652 -12.414 1 94.06 331 ILE A O 1
ATOM 2581 N N . GLY A 1 332 ? -13.734 -8.594 -10.906 1 90.56 332 GLY A N 1
ATOM 2582 C CA . GLY A 1 332 ? -14.828 -9.297 -10.258 1 90.56 332 GLY A CA 1
ATOM 2583 C C . GLY A 1 332 ? -15.898 -8.359 -9.727 1 90.56 332 GLY A C 1
ATOM 2584 O O . GLY A 1 332 ? -17.094 -8.602 -9.93 1 90.56 332 GLY A O 1
ATOM 2585 N N . VAL A 1 333 ? -15.461 -7.293 -9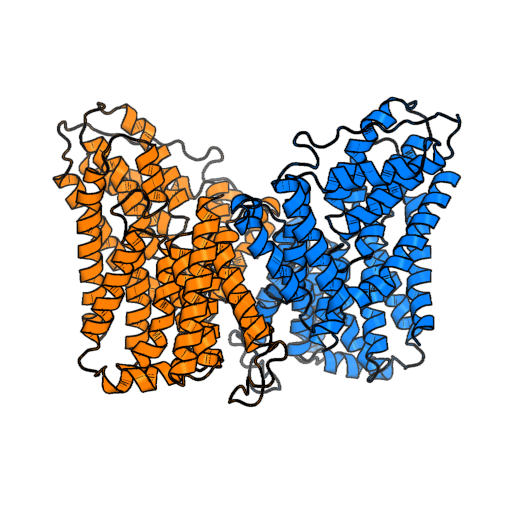.062 1 90.38 333 VAL A N 1
ATOM 2586 C CA . VAL A 1 333 ? -16.391 -6.293 -8.539 1 90.38 333 VAL A CA 1
ATOM 2587 C C . VAL A 1 333 ? -17.172 -5.652 -9.688 1 90.38 333 VAL A C 1
ATOM 2589 O O . VAL A 1 333 ? -18.375 -5.461 -9.594 1 90.38 333 VAL A O 1
ATOM 2592 N N . GLY A 1 334 ? -16.484 -5.344 -10.758 1 92.38 334 GLY A N 1
ATOM 2593 C CA . GLY A 1 334 ? -17.141 -4.773 -11.93 1 92.38 334 GLY A CA 1
ATOM 2594 C C . GLY A 1 334 ? -18.188 -5.68 -12.531 1 92.38 334 GLY A C 1
ATOM 2595 O O . GLY A 1 334 ? -19.266 -5.223 -12.922 1 92.38 334 GLY A O 1
ATOM 2596 N N . PHE A 1 335 ? -17.922 -6.926 -12.609 1 90.44 335 PHE A N 1
ATOM 2597 C CA . PHE A 1 335 ? -18.891 -7.895 -13.125 1 90.44 335 PHE A CA 1
ATOM 2598 C C . PHE A 1 335 ? -20.141 -7.926 -12.25 1 90.44 335 PHE A C 1
ATOM 2600 O O . PHE A 1 335 ? -21.25 -7.973 -12.766 1 90.44 335 PHE A O 1
ATOM 2607 N N . GLN A 1 336 ? -19.891 -7.863 -10.977 1 86.62 336 GLN A N 1
ATOM 2608 C CA . GLN A 1 336 ? -21.016 -7.898 -10.047 1 86.62 336 GLN A CA 1
ATOM 2609 C C . GLN A 1 336 ? -21.875 -6.633 -10.164 1 86.62 336 GLN A C 1
ATOM 2611 O O . GLN A 1 336 ? -23.094 -6.707 -10.188 1 86.62 336 GLN A O 1
ATOM 2616 N N . GLN A 1 337 ? -21.172 -5.516 -10.297 1 88.19 337 GLN A N 1
ATOM 2617 C CA . GLN A 1 337 ? -21.875 -4.238 -10.242 1 88.19 337 GLN A CA 1
ATOM 2618 C C . GLN A 1 337 ? -22.484 -3.889 -11.594 1 88.19 337 GLN A C 1
ATOM 2620 O O . GLN A 1 337 ? -23.469 -3.152 -11.656 1 88.19 337 GLN A O 1
ATOM 2625 N N . SER A 1 338 ? -22.031 -4.441 -12.672 1 88.06 338 SER A N 1
ATOM 2626 C CA . SER A 1 338 ? -22.5 -4.102 -14.016 1 88.06 338 SER A CA 1
ATOM 2627 C C . SER A 1 338 ? -23.688 -4.965 -14.422 1 88.06 338 SER A C 1
ATOM 2629 O O . SER A 1 338 ? -24.391 -4.652 -15.391 1 88.06 338 SER A O 1
ATOM 2631 N N . GLY A 1 339 ? -23.906 -6.074 -13.719 1 83.31 339 GLY A N 1
ATOM 2632 C CA . GLY A 1 339 ? -24.953 -7.012 -14.125 1 83.31 339 GLY A CA 1
ATOM 2633 C C . GLY A 1 339 ? -24.469 -8.023 -15.156 1 83.31 339 GLY A C 1
ATOM 2634 O O . GLY A 1 339 ? -25.266 -8.805 -15.672 1 83.31 339 GLY A O 1
ATOM 2635 N N . MET A 1 340 ? -23.234 -8.039 -15.391 1 84.88 340 MET A N 1
ATOM 2636 C CA . MET A 1 340 ? -22.641 -8.938 -16.375 1 84.88 340 MET A CA 1
ATOM 2637 C C . MET A 1 340 ? -22.922 -10.391 -16.016 1 84.88 340 MET A C 1
ATOM 2639 O O . MET A 1 340 ? -23.109 -11.227 -16.906 1 84.88 340 MET A O 1
ATOM 2643 N N . LYS A 1 341 ? -22.922 -10.664 -14.797 1 77.19 341 LYS A N 1
ATOM 2644 C CA . LYS A 1 341 ? -23.156 -12.031 -14.352 1 77.19 341 LYS A CA 1
ATOM 2645 C C . LYS A 1 341 ? -24.484 -12.562 -14.883 1 77.19 341 LYS A C 1
ATOM 2647 O O . LYS A 1 341 ? -24.547 -13.672 -15.422 1 77.19 341 LYS A O 1
ATOM 2652 N N . PHE A 1 342 ? -25.469 -11.781 -14.758 1 77.69 342 PHE A N 1
ATOM 2653 C CA . PHE A 1 342 ? -26.812 -12.164 -15.195 1 77.69 342 PHE A CA 1
ATOM 2654 C C . PHE A 1 342 ? -26.875 -12.242 -16.719 1 77.69 342 PHE A C 1
ATOM 2656 O O . PHE A 1 342 ? -27.469 -13.172 -17.281 1 77.69 342 PHE A O 1
ATOM 2663 N N . TRP A 1 343 ? -26.219 -11.359 -17.312 1 81.38 343 TRP A N 1
ATOM 2664 C CA . TRP A 1 343 ? -26.219 -11.32 -18.781 1 81.38 343 TRP A CA 1
ATOM 2665 C C . TRP A 1 343 ? -25.516 -12.539 -19.359 1 81.38 343 TRP A C 1
ATOM 2667 O O . TRP A 1 343 ? -26.016 -13.164 -20.297 1 81.38 343 TRP A O 1
ATOM 2677 N N . PHE A 1 344 ? -24.391 -12.82 -18.797 1 78.56 344 PHE A N 1
ATOM 2678 C CA . PHE A 1 344 ? -23.641 -13.992 -19.219 1 78.56 344 PHE A CA 1
ATOM 2679 C C . PHE A 1 344 ? -24.484 -15.258 -19.062 1 78.56 344 PHE A C 1
ATOM 2681 O O . PHE A 1 344 ? -24.453 -16.141 -19.922 1 78.56 344 PHE A O 1
ATOM 2688 N N . SER A 1 345 ? -25.203 -15.281 -17.984 1 76.06 345 SER A N 1
ATOM 2689 C CA . SER A 1 345 ? -26.031 -16.438 -17.703 1 76.06 345 SER A CA 1
ATOM 2690 C C . SER A 1 345 ? -27.141 -16.594 -18.734 1 76.06 345 SER A C 1
ATOM 2692 O O . SER A 1 345 ? -27.438 -17.719 -19.156 1 76.06 345 SER A O 1
ATOM 2694 N N . GLU A 1 346 ? -27.656 -15.578 -19.078 1 78.88 346 GLU A N 1
ATOM 2695 C CA . GLU A 1 346 ? -28.766 -15.617 -20.031 1 78.88 346 GLU A CA 1
ATOM 2696 C C . GLU A 1 346 ? -28.281 -16.031 -21.422 1 78.88 346 GLU A C 1
ATOM 2698 O O . GLU A 1 346 ? -28.969 -16.781 -22.125 1 78.88 346 GLU A O 1
ATOM 2703 N N . PHE A 1 347 ? -27.109 -15.625 -21.766 1 78.19 347 PHE A N 1
ATOM 2704 C CA . PHE A 1 347 ? -26.594 -15.875 -23.094 1 78.19 347 PHE A CA 1
ATOM 2705 C C . PHE A 1 347 ? -25.984 -17.266 -23.203 1 78.19 347 PHE A C 1
ATOM 2707 O O . PHE A 1 347 ? -26.047 -17.906 -24.25 1 78.19 347 PHE A O 1
ATOM 2714 N N . LEU A 1 348 ? -25.469 -17.672 -22.078 1 78.69 348 LEU A N 1
ATOM 2715 C CA . LEU A 1 348 ? -24.719 -18.938 -22.125 1 78.69 348 LEU A CA 1
ATOM 2716 C C . LEU A 1 348 ? -25.609 -20.109 -21.719 1 78.69 348 LEU A C 1
ATOM 2718 O O . LEU A 1 348 ? -25.297 -21.266 -22.016 1 78.69 348 LEU A O 1
ATOM 2722 N N . LYS A 1 349 ? -26.672 -19.812 -21.094 1 77.56 349 LYS A N 1
ATOM 2723 C CA . LYS A 1 349 ? -27.562 -20.844 -20.578 1 77.56 349 LYS A CA 1
ATOM 2724 C C . LYS A 1 349 ? -28 -21.797 -21.672 1 77.56 349 LYS A C 1
ATOM 2726 O O . LYS A 1 349 ? -28.031 -23.016 -21.484 1 77.56 349 LYS A O 1
ATOM 2731 N N . PRO A 1 350 ? -28.25 -21.219 -22.828 1 78.38 350 PRO A N 1
ATOM 2732 C CA . PRO A 1 350 ? -28.719 -22.141 -23.859 1 78.38 350 PRO A CA 1
ATOM 2733 C C . PRO A 1 350 ? -27.594 -23.016 -24.422 1 78.38 350 PRO A C 1
ATOM 2735 O O . PRO A 1 350 ? -27.859 -24.047 -25.031 1 78.38 350 PRO A O 1
ATOM 2738 N N . ILE A 1 351 ? -26.391 -22.672 -24.219 1 78.88 351 ILE A N 1
ATOM 2739 C CA . ILE A 1 351 ? -25.25 -23.297 -24.859 1 78.88 351 ILE A CA 1
ATOM 2740 C C . ILE A 1 351 ? -24.578 -24.25 -23.891 1 78.88 351 ILE A C 1
ATOM 2742 O O . ILE A 1 351 ? -24.109 -25.328 -24.281 1 78.88 351 ILE A O 1
ATOM 2746 N N . ILE A 1 352 ? -24.625 -23.922 -22.641 1 79.56 352 ILE A N 1
ATOM 2747 C CA . ILE A 1 352 ? -23.844 -24.672 -21.656 1 79.56 352 ILE A CA 1
ATOM 2748 C C . ILE A 1 352 ? -24.781 -25.531 -20.812 1 79.56 352 ILE A C 1
ATOM 2750 O O . ILE A 1 352 ? -25.812 -25.078 -20.344 1 79.56 352 ILE A O 1
ATOM 2754 N N . LYS A 1 353 ? -24.469 -26.797 -20.812 1 83.94 353 LYS A N 1
ATOM 2755 C CA . LYS A 1 353 ? -25.219 -27.781 -20.031 1 83.94 353 LYS A CA 1
ATOM 2756 C C . LYS A 1 353 ? -24.375 -28.312 -18.875 1 83.94 353 LYS A C 1
ATOM 2758 O O . LYS A 1 353 ? -23.156 -28.25 -18.906 1 83.94 353 LYS A O 1
ATOM 2763 N N . PRO A 1 354 ? -25.078 -28.719 -17.859 1 84.38 354 PRO A N 1
ATOM 2764 C CA . PRO A 1 354 ? -24.359 -29.266 -16.703 1 84.38 354 PRO A CA 1
ATOM 2765 C C . PRO A 1 354 ? -23.406 -30.391 -17.078 1 84.38 354 PRO A C 1
ATOM 2767 O O . PRO A 1 354 ? -22.375 -30.578 -16.422 1 84.38 354 PRO A O 1
ATOM 2770 N N . GLU A 1 355 ? -23.703 -31.062 -18.156 1 86.06 355 GLU A N 1
ATOM 2771 C CA . GLU A 1 355 ? -22.875 -32.188 -18.594 1 86.06 355 GLU A CA 1
ATOM 2772 C C . GLU A 1 355 ? -21.516 -31.688 -19.094 1 86.06 355 GLU A C 1
ATOM 2774 O O . GLU A 1 355 ? -20.562 -32.469 -19.188 1 86.06 355 GLU A O 1
ATOM 2779 N N . TYR A 1 356 ? -21.422 -30.453 -19.344 1 87.44 356 TYR A N 1
ATOM 2780 C CA . TYR A 1 356 ? -20.203 -29.891 -19.906 1 87.44 356 TYR A CA 1
ATOM 2781 C C . TYR A 1 356 ? -19.312 -29.328 -18.812 1 87.44 356 TYR A C 1
ATOM 2783 O O . TYR A 1 356 ? -18.328 -28.641 -19.094 1 87.44 356 TYR A O 1
ATOM 2791 N N . SER A 1 357 ? -19.625 -29.641 -17.578 1 88.44 357 SER A N 1
ATOM 2792 C CA . SER A 1 357 ? -18.906 -29.062 -16.438 1 88.44 357 SER A CA 1
ATOM 2793 C C . SER A 1 357 ? -17.422 -29.391 -16.516 1 88.44 357 SER A C 1
ATOM 2795 O O . SER A 1 357 ? -16.578 -28.5 -16.375 1 88.44 357 SER A O 1
ATOM 2797 N N . VAL A 1 358 ? -17.109 -30.578 -16.828 1 89.44 358 VAL A N 1
ATOM 2798 C CA . VAL A 1 358 ? -15.719 -31 -16.891 1 89.44 358 VAL A CA 1
ATOM 2799 C C . VAL A 1 358 ? -15.023 -30.375 -18.094 1 89.44 358 VAL A C 1
ATOM 2801 O O . VAL A 1 358 ? -13.867 -29.969 -18.016 1 89.44 358 VAL A O 1
ATOM 2804 N N . SER A 1 359 ? -15.711 -30.344 -19.188 1 91 359 SER A N 1
ATOM 2805 C CA . SER A 1 359 ? -15.156 -29.766 -20.406 1 91 359 SER A CA 1
ATOM 2806 C C . SER A 1 359 ? -14.859 -28.281 -20.234 1 91 359 SER A C 1
ATOM 2808 O O . SER A 1 359 ? -13.844 -27.781 -20.719 1 91 359 SER A O 1
ATOM 2810 N N . VAL A 1 360 ? -15.742 -27.625 -19.562 1 90.56 360 VAL A N 1
ATOM 2811 C CA . VAL A 1 360 ? -15.547 -26.203 -19.328 1 90.56 360 VAL A CA 1
ATOM 2812 C C . VAL A 1 360 ? -14.336 -25.984 -18.422 1 90.56 360 VAL A C 1
ATOM 2814 O O . VAL A 1 360 ? -13.5 -25.125 -18.688 1 90.56 360 VAL A O 1
ATOM 2817 N N . LEU A 1 361 ? -14.289 -26.734 -17.391 1 92.56 361 LEU A N 1
ATOM 2818 C CA . LEU A 1 361 ? -13.141 -26.672 -16.5 1 92.56 361 LEU A CA 1
ATOM 2819 C C . LEU A 1 361 ? -11.844 -26.938 -17.266 1 92.56 361 LEU A C 1
ATOM 2821 O O . LEU A 1 361 ? -10.859 -26.219 -17.109 1 92.56 361 LEU A O 1
ATOM 2825 N N . PHE A 1 362 ? -11.891 -27.969 -18.047 1 93.88 362 PHE A N 1
ATOM 2826 C CA . PHE A 1 362 ? -10.727 -28.344 -18.844 1 93.88 362 PHE A CA 1
ATOM 2827 C C . PHE A 1 362 ? -10.297 -27.203 -19.75 1 93.88 362 PHE A C 1
ATOM 2829 O O . PHE A 1 362 ? -9.117 -26.875 -19.828 1 93.88 362 PHE A O 1
ATOM 2836 N N . LEU A 1 363 ? -11.195 -26.641 -20.406 1 93.31 363 LEU A N 1
ATOM 2837 C CA . LEU A 1 363 ? -10.906 -25.562 -21.344 1 93.31 363 LEU A CA 1
ATOM 2838 C C . LEU A 1 363 ? -10.289 -24.375 -20.625 1 93.31 363 LEU A C 1
ATOM 2840 O O . LEU A 1 363 ? -9.32 -23.781 -21.125 1 93.31 363 LEU A O 1
ATOM 2844 N N . LEU A 1 364 ? -10.844 -24.016 -19.516 1 94.38 364 LEU A N 1
ATOM 2845 C CA . LEU A 1 364 ? -10.344 -22.875 -18.766 1 94.38 364 LEU A CA 1
ATOM 2846 C C . LEU A 1 364 ? -8.938 -23.141 -18.25 1 94.38 364 LEU A C 1
ATOM 2848 O O . LEU A 1 364 ? -8.078 -22.266 -18.266 1 94.38 364 LEU A O 1
ATOM 2852 N N . CYS A 1 365 ? -8.68 -24.312 -17.812 1 95.81 365 CYS A N 1
ATOM 2853 C CA . CYS A 1 365 ? -7.363 -24.672 -17.297 1 95.81 365 CYS A CA 1
ATOM 2854 C C . CYS A 1 365 ? -6.324 -24.656 -18.422 1 95.81 365 CYS A C 1
ATOM 2856 O O . CYS A 1 365 ? -5.215 -24.156 -18.234 1 95.81 365 CYS A O 1
ATOM 2858 N N . VAL A 1 366 ? -6.703 -25.203 -19.531 1 95.88 366 VAL A N 1
ATOM 2859 C CA . VAL A 1 366 ? -5.797 -25.234 -20.672 1 95.88 366 VAL A CA 1
ATOM 2860 C C . VAL A 1 366 ? -5.504 -23.812 -21.125 1 95.88 366 VAL A C 1
ATOM 2862 O O . VAL A 1 366 ? -4.355 -23.469 -21.438 1 95.88 366 VAL A O 1
ATOM 2865 N N . LEU A 1 367 ? -6.535 -23.047 -21.172 1 95.12 367 LEU A N 1
ATOM 2866 C CA . LEU A 1 367 ? -6.355 -21.656 -21.547 1 95.12 367 LEU A CA 1
ATOM 2867 C C . LEU A 1 367 ? -5.441 -20.938 -20.578 1 95.12 367 LEU A C 1
ATOM 2869 O O . LEU A 1 367 ? -4.605 -20.125 -20.969 1 95.12 367 LEU A O 1
ATOM 2873 N N . ALA A 1 368 ? -5.652 -21.188 -19.328 1 96.06 368 ALA A N 1
ATOM 2874 C CA . ALA A 1 368 ? -4.812 -20.578 -18.297 1 96.06 368 ALA A CA 1
ATOM 2875 C C . ALA A 1 368 ? -3.348 -20.953 -18.484 1 96.06 368 ALA A C 1
ATOM 2877 O O . ALA A 1 368 ? -2.463 -20.109 -18.422 1 96.06 368 ALA A O 1
ATOM 2878 N N . LEU A 1 369 ? -3.117 -22.203 -18.719 1 96.31 369 LEU A N 1
ATOM 2879 C CA . LEU A 1 369 ? -1.761 -22.688 -18.922 1 96.31 369 LEU A CA 1
ATOM 2880 C C . LEU A 1 369 ? -1.147 -22.078 -20.172 1 96.31 369 LEU A C 1
ATOM 2882 O O . LEU A 1 369 ? 0.006 -21.641 -20.156 1 96.31 369 LEU A O 1
ATOM 2886 N N . LEU A 1 370 ? -1.879 -22.016 -21.188 1 94.56 370 LEU A N 1
ATOM 2887 C CA . LEU A 1 370 ? -1.402 -21.5 -22.469 1 94.56 370 LEU A CA 1
ATOM 2888 C C . LEU A 1 370 ? -1.1 -20 -22.375 1 94.56 370 LEU A C 1
ATOM 2890 O O . LEU A 1 370 ? -0.032 -19.547 -22.797 1 94.56 370 LEU A O 1
ATOM 2894 N N . LEU A 1 371 ? -2.043 -19.281 -21.844 1 93.56 371 LEU A N 1
ATOM 2895 C CA . LEU A 1 371 ? -1.835 -17.844 -21.703 1 93.56 371 LEU A CA 1
ATOM 2896 C C . LEU A 1 371 ? -0.643 -17.562 -20.797 1 93.56 371 LEU A C 1
ATOM 2898 O O . LEU A 1 371 ? 0.191 -16.703 -21.125 1 93.56 371 LEU A O 1
ATOM 2902 N N . SER A 1 372 ? -0.534 -18.281 -19.766 1 95.19 372 SER A N 1
ATOM 2903 C CA . SER A 1 372 ? 0.496 -18.047 -18.75 1 95.19 372 SER A CA 1
ATOM 2904 C C . SER A 1 372 ? 1.876 -18.422 -19.266 1 95.19 372 SER A C 1
ATOM 2906 O O . SER A 1 372 ? 2.893 -18.078 -18.672 1 95.19 372 SER A O 1
ATOM 2908 N N . THR A 1 373 ? 1.962 -19.109 -20.359 1 93.62 373 THR A N 1
ATOM 2909 C CA . THR A 1 373 ? 3.238 -19.438 -20.984 1 93.62 373 THR A CA 1
ATOM 2910 C C . THR A 1 373 ? 3.842 -18.203 -21.656 1 93.62 373 THR A C 1
ATOM 2912 O O . THR A 1 373 ? 5.066 -18.078 -21.75 1 93.62 373 THR A O 1
ATOM 2915 N N . PHE A 1 374 ? 2.928 -17.266 -21.969 1 90.88 374 PHE A N 1
ATOM 2916 C CA . PHE A 1 374 ? 3.404 -16.125 -22.75 1 90.88 374 PHE A CA 1
ATOM 2917 C C . PHE A 1 374 ? 3.215 -14.828 -21.969 1 90.88 374 PHE A C 1
ATOM 2919 O O . PHE A 1 374 ? 3.639 -13.758 -22.422 1 90.88 374 PHE A O 1
ATOM 2926 N N . MET A 1 375 ? 2.525 -14.906 -20.906 1 90.94 375 MET A N 1
ATOM 2927 C CA . MET A 1 375 ? 2.332 -13.742 -20.062 1 90.94 375 MET A CA 1
ATOM 2928 C C . MET A 1 375 ? 2.492 -14.109 -18.594 1 90.94 375 MET A C 1
ATOM 2930 O O . MET A 1 375 ? 2.684 -15.281 -18.25 1 90.94 375 MET A O 1
ATOM 2934 N N . SER A 1 376 ? 2.521 -13.125 -17.75 1 91.69 376 SER A N 1
ATOM 2935 C CA . SER A 1 376 ? 2.719 -13.422 -16.328 1 91.69 376 SER A CA 1
ATOM 2936 C C . SER A 1 376 ? 1.558 -14.234 -15.773 1 91.69 376 SER A C 1
ATOM 2938 O O . SER A 1 376 ? 0.411 -14.062 -16.188 1 91.69 376 SER A O 1
ATOM 2940 N N . ASN A 1 377 ? 1.925 -15.109 -14.789 1 95.69 377 ASN A N 1
ATOM 2941 C CA . ASN A 1 377 ? 0.917 -15.945 -14.141 1 95.69 377 ASN A CA 1
ATOM 2942 C C . ASN A 1 377 ? -0.171 -15.094 -13.484 1 95.69 377 ASN A C 1
ATOM 2944 O O . ASN A 1 377 ? -1.354 -15.43 -13.562 1 95.69 377 ASN A O 1
ATOM 2948 N N . THR A 1 378 ? 0.255 -14.016 -12.945 1 94.25 378 THR A N 1
ATOM 2949 C CA . THR A 1 378 ? -0.663 -13.117 -12.258 1 94.25 378 THR A CA 1
ATOM 2950 C C . THR A 1 378 ? -1.656 -12.5 -13.234 1 94.25 378 THR A C 1
ATOM 2952 O O . THR A 1 378 ? -2.861 -12.484 -12.977 1 94.25 378 THR A O 1
ATOM 2955 N N . ALA A 1 379 ? -1.196 -12.039 -14.328 1 93 379 ALA A N 1
ATOM 2956 C CA . ALA A 1 379 ? -2.037 -11.414 -15.344 1 93 379 ALA A CA 1
ATOM 2957 C C . ALA A 1 379 ? -3.031 -12.414 -15.93 1 93 379 ALA A C 1
ATOM 2959 O O . ALA A 1 379 ? -4.211 -12.094 -16.109 1 93 379 ALA A O 1
ATOM 2960 N N . ALA A 1 380 ? -2.588 -13.594 -16.203 1 94.75 380 ALA A N 1
ATOM 2961 C CA . ALA A 1 380 ? -3.459 -14.633 -16.75 1 94.75 380 ALA A CA 1
ATOM 2962 C C . ALA A 1 380 ? -4.586 -14.969 -15.781 1 94.75 380 ALA A C 1
ATOM 2964 O O . ALA A 1 380 ? -5.742 -15.117 -16.188 1 94.75 380 ALA A O 1
ATOM 2965 N N . THR A 1 381 ? -4.238 -15.055 -14.578 1 95.88 381 THR A N 1
ATOM 2966 C CA . THR A 1 381 ? -5.223 -15.367 -13.547 1 95.88 381 THR A CA 1
ATOM 2967 C C . THR A 1 381 ? -6.219 -14.219 -13.391 1 95.88 381 THR A C 1
ATOM 2969 O O . THR A 1 381 ? -7.418 -14.445 -13.227 1 95.88 381 THR A O 1
ATOM 2972 N N . ASN A 1 382 ? -5.742 -13 -13.391 1 93.38 382 ASN A N 1
ATOM 2973 C CA . ASN A 1 382 ? -6.613 -11.828 -13.328 1 93.38 382 ASN A CA 1
ATOM 2974 C C . ASN A 1 382 ? -7.645 -11.836 -14.453 1 93.38 382 ASN A C 1
ATOM 2976 O O . ASN A 1 382 ? -8.766 -11.367 -14.273 1 93.38 382 ASN A O 1
ATOM 2980 N N . LEU A 1 383 ? -7.277 -12.445 -15.539 1 91.38 383 LEU A N 1
ATOM 2981 C CA . LEU A 1 383 ? -8.133 -12.445 -16.719 1 91.38 383 LEU A CA 1
ATOM 2982 C C . LEU A 1 383 ? -9.188 -13.547 -16.625 1 91.38 383 LEU A C 1
ATOM 2984 O O . LEU A 1 383 ? -10.344 -13.328 -16.984 1 91.38 383 LEU A O 1
ATOM 2988 N N . LEU A 1 384 ? -8.797 -14.633 -16.125 1 93.94 384 LEU A N 1
ATOM 2989 C CA . LEU A 1 384 ? -9.633 -15.805 -16.328 1 93.94 384 LEU A CA 1
ATOM 2990 C C . LEU A 1 384 ? -10.461 -16.109 -15.086 1 93.94 384 LEU A C 1
ATOM 2992 O O . LEU A 1 384 ? -11.609 -16.547 -15.188 1 93.94 384 LEU A O 1
ATOM 2996 N N . VAL A 1 385 ? -9.945 -15.82 -13.914 1 93.31 385 VAL A N 1
ATOM 2997 C CA . VAL A 1 385 ? -10.586 -16.266 -12.68 1 93.31 385 VAL A CA 1
ATOM 2998 C C . VAL A 1 385 ? -11.938 -15.562 -12.516 1 93.31 385 VAL A C 1
ATOM 3000 O O . VAL A 1 385 ? -12.914 -16.172 -12.07 1 93.31 385 VAL A O 1
ATOM 3003 N N . PRO A 1 386 ? -12 -14.297 -12.852 1 89.12 386 PRO A N 1
ATOM 3004 C CA . PRO A 1 386 ? -13.297 -13.633 -12.688 1 89.12 386 PRO A CA 1
ATOM 3005 C C . PRO A 1 386 ? -14.406 -14.281 -13.516 1 89.12 386 PRO A C 1
ATOM 3007 O O . PRO A 1 386 ? -15.586 -14.141 -13.188 1 89.12 386 PRO A O 1
ATOM 3010 N N . PHE A 1 387 ? -14.125 -15.047 -14.531 1 85.5 387 PHE A N 1
ATOM 3011 C CA . PHE A 1 387 ? -15.117 -15.727 -15.359 1 85.5 387 PHE A CA 1
ATOM 3012 C C . PHE A 1 387 ? -15.648 -16.969 -14.656 1 85.5 387 PHE A C 1
ATOM 3014 O O . PHE A 1 387 ? -16.672 -17.531 -15.062 1 85.5 387 PHE A O 1
ATOM 3021 N N . ALA A 1 388 ? -15.008 -17.344 -13.641 1 84.25 388 ALA A N 1
ATOM 3022 C CA . ALA A 1 388 ? -15.398 -18.562 -12.922 1 84.25 388 ALA A CA 1
ATOM 3023 C C . ALA A 1 388 ? -16.812 -18.438 -12.375 1 84.25 388 ALA A C 1
ATOM 3025 O O . ALA A 1 388 ? -17.578 -19.406 -12.391 1 84.25 388 ALA A O 1
ATOM 3026 N N . PHE A 1 389 ? -17.141 -17.297 -12.016 1 81.12 389 PHE A N 1
ATOM 3027 C CA . PHE A 1 389 ? -18.422 -17.141 -11.336 1 81.12 389 PHE A CA 1
ATOM 3028 C C . PHE A 1 389 ? -19.562 -17.266 -12.32 1 81.12 389 PHE A C 1
ATOM 3030 O O . PHE A 1 389 ? -20.422 -18.156 -12.172 1 81.12 389 PHE A O 1
ATOM 3037 N N . PRO A 1 390 ? -19.594 -16.391 -13.359 1 80.31 390 PRO A N 1
ATOM 3038 C CA . PRO A 1 390 ? -20.734 -16.547 -14.273 1 80.31 390 PRO A CA 1
ATOM 3039 C C . PRO A 1 390 ? -20.766 -17.922 -14.953 1 80.31 390 PRO A C 1
ATOM 3041 O O . PRO A 1 390 ? -21.844 -18.469 -15.188 1 80.31 390 PRO A O 1
ATOM 3044 N N . LEU A 1 391 ? -19.703 -18.5 -15.203 1 83.44 391 LEU A N 1
ATOM 3045 C CA . LEU A 1 391 ? -19.672 -19.797 -15.883 1 83.44 391 LEU A CA 1
ATOM 3046 C C . LEU A 1 391 ? -20.125 -20.906 -14.953 1 83.44 391 LEU A C 1
ATOM 3048 O O . LEU A 1 391 ? -20.891 -21.797 -15.352 1 83.44 391 LEU A O 1
ATOM 3052 N N . SER A 1 392 ? -19.641 -20.812 -13.719 1 85.44 392 SER A N 1
ATOM 3053 C CA . SER A 1 392 ? -20 -21.844 -12.758 1 85.44 392 SER A CA 1
ATOM 3054 C C . SER A 1 392 ? -21.5 -21.812 -12.445 1 85.44 392 SER A C 1
ATOM 3056 O O . SER A 1 392 ? -22.109 -22.859 -12.25 1 85.44 392 SER A O 1
ATOM 3058 N N . THR A 1 393 ? -22.016 -20.672 -12.391 1 80.94 393 THR A N 1
ATOM 3059 C CA . THR A 1 393 ? -23.438 -20.5 -12.07 1 80.94 393 THR A CA 1
ATOM 3060 C C . THR A 1 393 ? -24.297 -21.094 -13.172 1 80.94 393 THR A C 1
ATOM 3062 O O . THR A 1 393 ? -25.406 -21.578 -12.906 1 80.94 393 THR A O 1
ATOM 3065 N N . ILE A 1 394 ? -23.797 -21.094 -14.32 1 83.06 394 ILE A N 1
ATOM 3066 C CA . ILE A 1 394 ? -24.578 -21.578 -15.453 1 83.06 394 ILE A CA 1
ATOM 3067 C C . ILE A 1 394 ? -24.422 -23.094 -15.57 1 83.06 394 ILE A C 1
ATOM 3069 O O . ILE A 1 394 ? -25.391 -23.812 -15.852 1 83.06 394 ILE A O 1
ATOM 3073 N N . VAL A 1 395 ? -23.266 -23.5 -15.383 1 85 395 VAL A N 1
ATOM 3074 C CA . VAL A 1 395 ? -22.953 -24.906 -15.602 1 85 395 VAL A CA 1
ATOM 3075 C C . VAL A 1 395 ? -23.562 -25.734 -14.469 1 85 395 VAL A C 1
ATOM 3077 O O . VAL A 1 395 ? -24.25 -26.734 -14.719 1 85 395 VAL A O 1
ATOM 3080 N N . LEU A 1 396 ? -23.312 -25.234 -13.25 1 84.88 396 LEU A N 1
ATOM 3081 C CA . LEU A 1 396 ? -23.844 -25.891 -12.062 1 84.88 396 LEU A CA 1
ATOM 3082 C C . LEU A 1 396 ? -24.297 -24.875 -11.031 1 84.88 396 LEU A C 1
ATOM 3084 O O . LEU A 1 396 ? -23.578 -24.594 -10.07 1 84.88 396 LEU A O 1
ATOM 3088 N N . PRO A 1 397 ? -25.484 -24.172 -11.141 1 74.38 397 PRO A N 1
ATOM 3089 C CA . PRO A 1 397 ? -25.969 -23.016 -10.375 1 74.38 397 PRO A CA 1
ATOM 3090 C C . PRO A 1 397 ? -25.859 -23.219 -8.867 1 74.38 397 PRO A C 1
ATOM 3092 O O . PRO A 1 397 ? -25.516 -22.297 -8.133 1 74.38 397 PRO A O 1
ATOM 3095 N N . GLU A 1 398 ? -25.938 -24.219 -8.32 1 73.19 398 GLU A N 1
ATOM 3096 C CA . GLU A 1 398 ? -25.984 -24.375 -6.867 1 73.19 398 GLU A CA 1
ATOM 3097 C C . GLU A 1 398 ? -24.766 -25.156 -6.359 1 73.19 398 GLU A C 1
ATOM 3099 O O . GLU A 1 398 ? -24.75 -25.625 -5.219 1 73.19 398 GLU A O 1
ATOM 3104 N N . SER A 1 399 ? -23.828 -25.062 -7.223 1 83 399 SER A N 1
ATOM 3105 C CA . SER A 1 399 ? -22.688 -25.828 -6.762 1 83 399 SER A CA 1
ATOM 3106 C C . SER A 1 399 ? -21.516 -24.922 -6.383 1 83 399 SER A C 1
ATOM 3108 O O . SER A 1 399 ? -20.781 -24.453 -7.25 1 83 399 SER A O 1
ATOM 3110 N N . ASN A 1 400 ? -21.266 -24.719 -5.082 1 85.81 400 ASN A N 1
ATOM 3111 C CA . ASN A 1 400 ? -20.125 -23.969 -4.582 1 85.81 400 ASN A CA 1
ATOM 3112 C C . ASN A 1 400 ? -18.812 -24.703 -4.852 1 85.81 400 ASN A C 1
ATOM 3114 O O . ASN A 1 400 ? -17.766 -24.078 -5.035 1 85.81 400 ASN A O 1
ATOM 3118 N N . VAL A 1 401 ? -19.047 -25.953 -4.969 1 86.38 401 VAL A N 1
ATOM 3119 C CA . VAL A 1 401 ? -17.859 -26.797 -5.168 1 86.38 401 VAL A CA 1
ATOM 3120 C C . VAL A 1 401 ? -17.312 -26.594 -6.582 1 86.38 401 VAL A C 1
ATOM 3122 O O . VAL A 1 401 ? -16.109 -26.531 -6.777 1 86.38 401 VAL A O 1
ATOM 3125 N N . TYR A 1 402 ? -18.188 -26.516 -7.508 1 89.5 402 TYR A N 1
ATOM 3126 C CA . TYR A 1 402 ? -17.766 -26.328 -8.891 1 89.5 402 TYR A CA 1
ATOM 3127 C C . TYR A 1 402 ? -17.094 -24.969 -9.07 1 89.5 402 TYR A C 1
ATOM 3129 O O . TYR A 1 402 ? -16.078 -24.859 -9.773 1 89.5 402 TYR A O 1
ATOM 3137 N N . LEU A 1 403 ? -17.625 -23.984 -8.461 1 90.19 403 LEU A N 1
ATOM 3138 C CA . LEU A 1 403 ? -17 -22.672 -8.508 1 90.19 403 LEU A CA 1
ATOM 3139 C C . LEU A 1 403 ? -15.586 -22.719 -7.934 1 90.19 403 LEU A C 1
ATOM 3141 O O . LEU A 1 403 ? -14.656 -22.125 -8.5 1 90.19 403 LEU A O 1
ATOM 3145 N N . LEU A 1 404 ? -15.477 -23.406 -6.824 1 91.19 404 LEU A N 1
ATOM 3146 C CA . LEU A 1 404 ? -14.18 -23.578 -6.184 1 91.19 404 LEU A CA 1
ATOM 3147 C C . LEU A 1 404 ? -13.203 -24.266 -7.125 1 91.19 404 LEU A C 1
ATOM 3149 O O . LEU A 1 404 ? -12.055 -23.828 -7.277 1 91.19 404 LEU A O 1
ATOM 3153 N N . GLU A 1 405 ? -13.68 -25.266 -7.766 1 90.81 405 GLU A N 1
ATOM 3154 C CA . GLU A 1 405 ? -12.836 -26.062 -8.664 1 90.81 405 GLU A CA 1
ATOM 3155 C C . GLU A 1 405 ? -12.383 -25.219 -9.859 1 90.81 405 GLU A C 1
ATOM 3157 O O . GLU A 1 405 ? -11.234 -25.328 -10.297 1 90.81 405 GLU A O 1
ATOM 3162 N N . VAL A 1 406 ? -13.227 -24.469 -10.352 1 92.31 406 VAL A N 1
ATOM 3163 C CA . VAL A 1 406 ? -12.914 -23.656 -11.523 1 92.31 406 VAL A CA 1
ATOM 3164 C C . VAL A 1 406 ? -11.883 -22.594 -11.148 1 92.31 406 VAL A C 1
ATOM 3166 O O . VAL A 1 406 ? -10.883 -22.422 -11.852 1 92.31 406 VAL A O 1
ATOM 3169 N N . CYS A 1 407 ? -12.086 -21.906 -10.016 1 93.31 407 CYS A N 1
ATOM 3170 C CA . CYS A 1 407 ? -11.172 -20.859 -9.578 1 93.31 407 CYS A CA 1
ATOM 3171 C C . CYS A 1 407 ? -9.789 -21.438 -9.281 1 93.31 407 CYS A C 1
ATOM 3173 O O . CYS A 1 407 ? -8.781 -20.906 -9.758 1 93.31 407 CYS A O 1
ATOM 3175 N N . LEU A 1 408 ? -9.781 -22.484 -8.562 1 92.81 408 LEU A N 1
ATOM 3176 C CA . LEU A 1 408 ? -8.516 -23.109 -8.188 1 92.81 408 LEU A CA 1
ATOM 3177 C C . LEU A 1 408 ? -7.828 -23.719 -9.406 1 92.81 408 LEU A C 1
ATOM 3179 O O . LEU A 1 408 ? -6.602 -23.656 -9.531 1 92.81 408 LEU A O 1
ATOM 3183 N N . GLY A 1 409 ? -8.656 -24.328 -10.219 1 93.69 409 GLY A N 1
ATOM 3184 C CA . GLY A 1 409 ? -8.102 -24.922 -11.43 1 93.69 409 GLY A CA 1
ATOM 3185 C C . GLY A 1 409 ? -7.383 -23.922 -12.305 1 93.69 409 GLY A C 1
ATOM 3186 O O . GLY A 1 409 ? -6.273 -24.172 -12.773 1 93.69 409 GLY A O 1
ATOM 3187 N N . ILE A 1 410 ? -7.992 -22.781 -12.508 1 95 410 ILE A N 1
ATOM 3188 C CA . ILE A 1 410 ? -7.398 -21.734 -13.32 1 95 410 ILE A CA 1
ATOM 3189 C C . ILE A 1 410 ? -6.098 -21.25 -12.68 1 95 410 ILE A C 1
ATOM 3191 O O . ILE A 1 410 ? -5.062 -21.172 -13.352 1 95 410 ILE A O 1
ATOM 3195 N N . ALA A 1 411 ? -6.141 -20.969 -11.391 1 95.5 411 ALA A N 1
ATOM 3196 C CA . ALA A 1 411 ? -4.988 -20.422 -10.68 1 95.5 411 ALA A CA 1
ATOM 3197 C C . ALA A 1 411 ? -3.818 -21.406 -10.688 1 95.5 411 ALA A C 1
ATOM 3199 O O . ALA A 1 411 ? -2.678 -21.016 -10.953 1 95.5 411 ALA A O 1
ATOM 3200 N N . LEU A 1 412 ? -4.086 -22.656 -10.461 1 95.69 412 LEU A N 1
ATOM 3201 C CA . LEU A 1 412 ? -3.045 -23.672 -10.414 1 95.69 412 LEU A CA 1
ATOM 3202 C C . LEU A 1 412 ? -2.455 -23.906 -11.805 1 95.69 412 LEU A C 1
ATOM 3204 O O . LEU A 1 412 ? -1.236 -24 -11.961 1 95.69 412 LEU A O 1
ATOM 3208 N N . SER A 1 413 ? -3.334 -23.953 -12.773 1 95.81 413 SER A N 1
ATOM 3209 C CA . SER A 1 413 ? -2.871 -24.172 -14.141 1 95.81 413 SER A CA 1
ATOM 3210 C C . SER A 1 413 ? -2.004 -23.016 -14.625 1 95.81 413 SER A C 1
ATOM 3212 O O . SER A 1 413 ? -1.006 -23.219 -15.32 1 95.81 413 SER A O 1
ATOM 3214 N N . ALA A 1 414 ? -2.404 -21.828 -14.258 1 96.5 414 ALA A N 1
ATOM 3215 C CA . ALA A 1 414 ? -1.614 -20.656 -14.625 1 96.5 414 ALA A CA 1
ATOM 3216 C C . ALA A 1 414 ? -0.214 -20.734 -14.023 1 96.5 414 ALA A C 1
ATOM 3218 O O . ALA A 1 414 ? 0.772 -20.422 -14.695 1 96.5 414 ALA A O 1
ATOM 3219 N N . SER A 1 415 ? -0.093 -21.219 -12.812 1 96.69 415 SER A N 1
ATOM 3220 C CA . SER A 1 415 ? 1.172 -21.266 -12.094 1 96.69 415 SER A CA 1
ATOM 3221 C C . SER A 1 415 ? 2.062 -22.391 -12.602 1 96.69 415 SER A C 1
ATOM 3223 O O . SER A 1 415 ? 3.256 -22.438 -12.297 1 96.69 415 SER A O 1
ATOM 3225 N N . LEU A 1 416 ? 1.515 -23.234 -13.422 1 95.06 416 LEU A N 1
ATOM 3226 C CA . LEU A 1 416 ? 2.254 -24.391 -13.914 1 95.06 416 LEU A CA 1
ATOM 3227 C C . LEU A 1 416 ? 2.861 -24.109 -15.281 1 95.06 416 LEU A C 1
ATOM 3229 O O . LEU A 1 416 ? 3.555 -24.969 -15.844 1 95.06 416 LEU A O 1
ATOM 3233 N N . ALA A 1 417 ? 2.65 -22.922 -15.773 1 95.12 417 ALA A N 1
ATOM 3234 C CA . ALA A 1 417 ? 3.295 -22.5 -17.016 1 95.12 417 ALA A CA 1
ATOM 3235 C C . ALA A 1 417 ? 4.746 -22.094 -16.766 1 95.12 417 ALA A C 1
ATOM 3237 O O . ALA A 1 417 ? 5.016 -21.031 -16.219 1 95.12 417 ALA A O 1
ATOM 3238 N N . MET A 1 418 ? 5.684 -22.922 -17.109 1 94.5 418 MET A N 1
ATOM 3239 C CA . MET A 1 418 ? 7.086 -22.625 -16.812 1 94.5 418 MET A CA 1
ATOM 3240 C C . MET A 1 418 ? 7.996 -23.156 -17.922 1 94.5 418 MET A C 1
ATOM 3242 O O . MET A 1 418 ? 9.141 -23.531 -17.672 1 94.5 418 MET A O 1
ATOM 3246 N N . SER A 1 419 ? 7.578 -23.156 -19.188 1 95.62 419 SER A N 1
ATOM 3247 C CA . SER A 1 419 ? 8.305 -23.781 -20.281 1 95.62 419 SER A CA 1
ATOM 3248 C C . SER A 1 419 ? 9.227 -22.781 -20.984 1 95.62 419 SER A C 1
ATOM 3250 O O . SER A 1 419 ? 10.094 -23.188 -21.766 1 95.62 419 SER A O 1
ATOM 3252 N N . LEU A 1 420 ? 9.023 -21.531 -20.703 1 95.31 420 LEU A N 1
ATOM 3253 C CA . LEU A 1 420 ? 9.836 -20.5 -21.344 1 95.31 420 LEU A CA 1
ATOM 3254 C C . LEU A 1 420 ? 10.453 -19.562 -20.312 1 95.31 420 LEU A C 1
ATOM 3256 O O . LEU A 1 420 ? 9.914 -19.391 -19.219 1 95.31 420 LEU A O 1
ATOM 3260 N N . PRO A 1 421 ? 11.641 -18.953 -20.656 1 94 421 PRO A N 1
ATOM 3261 C CA . PRO A 1 421 ? 12.258 -17.984 -19.734 1 94 421 PRO A CA 1
ATOM 3262 C C . PRO A 1 421 ? 11.328 -16.828 -19.406 1 94 421 PRO A C 1
ATOM 3264 O O . PRO A 1 421 ? 11.352 -16.328 -18.266 1 94 421 PRO A O 1
ATOM 3267 N N . VAL A 1 422 ? 10.43 -16.484 -20.281 1 90.31 422 VAL A N 1
ATOM 3268 C CA . VAL A 1 422 ? 9.586 -15.312 -20.109 1 90.31 422 VAL A CA 1
ATOM 3269 C C . VAL A 1 422 ? 8.367 -15.656 -19.266 1 90.31 422 VAL A C 1
ATOM 3271 O O . VAL A 1 422 ? 7.68 -14.758 -18.766 1 90.31 422 VAL A O 1
ATOM 3274 N N . SER A 1 423 ? 8.125 -16.922 -19.047 1 91.38 423 SER A N 1
ATOM 3275 C CA . SER A 1 423 ? 6.906 -17.359 -18.359 1 91.38 423 SER A CA 1
ATOM 3276 C C . SER A 1 423 ? 6.863 -16.844 -16.922 1 91.38 423 SER A C 1
ATOM 3278 O O . SER A 1 423 ? 5.797 -16.5 -16.406 1 91.38 423 SER A O 1
ATOM 3280 N N . THR A 1 424 ? 8.031 -16.875 -16.297 1 94.12 424 THR A N 1
ATOM 3281 C CA . THR A 1 424 ? 8.102 -16.484 -14.891 1 94.12 424 THR A CA 1
ATOM 3282 C C . THR A 1 424 ? 9.461 -15.859 -14.578 1 94.12 424 THR A C 1
ATOM 3284 O O . THR A 1 424 ? 10.469 -16.203 -15.211 1 94.12 424 THR A O 1
ATOM 3287 N N . PRO A 1 425 ? 9.461 -15.023 -13.609 1 94.06 425 PRO A N 1
ATOM 3288 C CA . PRO A 1 425 ? 10.734 -14.422 -13.219 1 94.06 425 PRO A CA 1
ATOM 3289 C C . PRO A 1 425 ? 11.766 -15.469 -12.781 1 94.06 425 PRO A C 1
ATOM 3291 O O . PRO A 1 425 ? 12.938 -15.367 -13.148 1 94.06 425 PRO A O 1
ATOM 3294 N N . PRO A 1 426 ? 11.414 -16.469 -12.086 1 97.56 426 PRO A N 1
ATOM 3295 C CA . PRO A 1 426 ? 12.383 -17.516 -11.758 1 97.56 426 PRO A CA 1
ATOM 3296 C C . PRO A 1 426 ? 13.055 -18.109 -12.992 1 97.56 426 PRO A C 1
ATOM 3298 O O . PRO A 1 426 ? 14.273 -18.281 -13.016 1 97.56 426 PRO A O 1
ATOM 3301 N N . ASN A 1 427 ? 12.266 -18.391 -14.008 1 97.44 427 ASN A N 1
ATOM 3302 C CA . ASN A 1 427 ? 12.812 -18.922 -15.25 1 97.44 427 ASN A CA 1
ATOM 3303 C C . ASN A 1 427 ? 13.789 -17.953 -15.898 1 97.44 427 ASN A C 1
ATOM 3305 O O . ASN A 1 427 ? 14.836 -18.375 -16.406 1 97.44 427 ASN A O 1
ATOM 3309 N N . ALA A 1 428 ? 13.453 -16.75 -15.852 1 95.75 428 ALA A N 1
ATOM 3310 C CA . ALA A 1 428 ? 14.305 -15.719 -16.438 1 95.75 428 ALA A CA 1
ATOM 3311 C C . ALA A 1 428 ? 15.641 -15.625 -15.703 1 95.75 428 ALA A C 1
ATOM 3313 O O . ALA A 1 428 ? 16.688 -15.438 -16.328 1 95.75 428 ALA A O 1
ATOM 3314 N N . ILE A 1 429 ? 15.578 -15.734 -14.445 1 96.25 429 ILE A N 1
ATOM 3315 C CA . ILE A 1 429 ? 16.797 -15.68 -13.633 1 96.25 429 ILE A CA 1
ATOM 3316 C C . ILE A 1 429 ? 17.703 -16.859 -13.992 1 96.25 429 ILE A C 1
ATOM 3318 O O . ILE A 1 429 ? 18.906 -16.672 -14.219 1 96.25 429 ILE A O 1
ATOM 3322 N N . ALA A 1 430 ? 17.141 -17.984 -14.07 1 96.31 430 ALA A N 1
ATOM 3323 C CA . ALA A 1 430 ? 17.922 -19.156 -14.438 1 96.31 430 ALA A CA 1
ATOM 3324 C C . ALA A 1 430 ? 18.547 -19 -15.82 1 96.31 430 ALA A C 1
ATOM 3326 O O . ALA A 1 430 ? 19.703 -19.344 -16.031 1 96.31 430 ALA A O 1
ATOM 3327 N N . TYR A 1 431 ? 17.766 -18.484 -16.688 1 95.88 431 TYR A N 1
ATOM 3328 C CA . TYR A 1 431 ? 18.234 -18.297 -18.062 1 95.88 431 TYR A CA 1
ATOM 3329 C C . TYR A 1 431 ? 19.391 -17.281 -18.094 1 95.88 431 TYR A C 1
ATOM 3331 O O . TYR A 1 431 ? 20.312 -17.422 -18.891 1 95.88 431 TYR A O 1
ATOM 3339 N N . SER A 1 432 ? 19.359 -16.328 -17.266 1 94.38 432 SER A N 1
ATOM 3340 C CA . SER A 1 432 ? 20.391 -15.297 -17.219 1 94.38 432 SER A CA 1
ATOM 3341 C C . SER A 1 432 ? 21.719 -15.867 -16.703 1 94.38 432 SER A C 1
ATOM 3343 O O . SER A 1 432 ? 22.781 -15.352 -17.016 1 94.38 432 SER A O 1
ATOM 3345 N N . VAL A 1 433 ? 21.609 -16.828 -15.844 1 92 433 VAL A N 1
ATOM 3346 C CA . VAL A 1 433 ? 22.797 -17.5 -15.352 1 92 433 VAL A CA 1
ATOM 3347 C C . VAL A 1 433 ? 23.516 -18.188 -16.516 1 92 433 VAL A C 1
ATOM 3349 O O . VAL A 1 433 ? 24.75 -18.219 -16.562 1 92 433 VAL A O 1
ATOM 3352 N N . GLY A 1 434 ? 22.75 -18.719 -17.422 1 89.56 434 GLY A N 1
ATOM 3353 C CA . GLY A 1 434 ? 23.328 -19.406 -18.578 1 89.56 434 GLY A CA 1
ATOM 3354 C C . GLY A 1 434 ? 23.547 -20.891 -18.328 1 89.56 434 GLY A C 1
ATOM 3355 O O . GLY A 1 434 ? 23.234 -21.391 -17.25 1 89.56 434 GLY A O 1
ATOM 3356 N N . GLY A 1 435 ? 23.953 -21.672 -19.438 1 89.62 435 GLY A N 1
ATOM 3357 C CA . GLY A 1 435 ? 24.312 -23.062 -19.281 1 89.62 435 GLY A CA 1
ATOM 3358 C C . GLY A 1 435 ? 23.297 -24.016 -19.906 1 89.62 435 GLY A C 1
ATOM 3359 O O . GLY A 1 435 ? 23.484 -25.234 -19.891 1 89.62 435 GLY A O 1
ATOM 3360 N N . PHE A 1 436 ? 22.234 -23.438 -20.344 1 93.31 436 PHE A N 1
ATOM 3361 C CA . PHE A 1 436 ? 21.266 -24.281 -21.016 1 93.31 436 PHE A CA 1
ATOM 3362 C C . PHE A 1 436 ? 20.562 -23.5 -22.141 1 93.31 436 PHE A C 1
ATOM 3364 O O . PHE A 1 436 ? 20.688 -22.281 -22.219 1 93.31 436 PHE A O 1
ATOM 3371 N N . GLU A 1 437 ? 19.906 -24.234 -22.969 1 94.69 437 GLU A N 1
ATOM 3372 C CA . GLU A 1 437 ? 19.156 -23.641 -24.062 1 94.69 437 GLU A CA 1
ATOM 3373 C C . GLU A 1 437 ? 17.656 -23.609 -23.75 1 94.69 437 GLU A C 1
ATOM 3375 O O . GLU A 1 437 ? 17.188 -24.344 -22.891 1 94.69 437 GLU A O 1
ATOM 3380 N N . ILE A 1 438 ? 16.969 -22.797 -24.453 1 96.19 438 ILE A N 1
ATOM 3381 C CA . ILE A 1 438 ? 15.531 -22.656 -24.281 1 96.19 438 ILE A CA 1
ATOM 3382 C C . ILE A 1 438 ? 14.852 -24 -24.547 1 96.19 438 ILE A C 1
ATOM 3384 O O . ILE A 1 438 ? 13.891 -24.359 -23.859 1 96.19 438 ILE A O 1
ATOM 3388 N N . LYS A 1 439 ? 15.391 -24.734 -25.469 1 95.88 439 LYS A N 1
ATOM 3389 C CA . LYS A 1 439 ? 14.844 -26.047 -25.797 1 95.88 439 LYS A CA 1
ATOM 3390 C C . LYS A 1 439 ? 14.898 -26.984 -24.578 1 95.88 439 LYS A C 1
ATOM 3392 O O . LYS A 1 439 ? 13.992 -27.797 -24.375 1 95.88 439 LYS A O 1
ATOM 3397 N N . ASP A 1 440 ? 15.961 -26.844 -23.812 1 96.25 440 ASP A N 1
ATOM 3398 C CA . ASP A 1 440 ? 16.094 -27.641 -22.594 1 96.25 440 ASP A CA 1
ATOM 3399 C C . ASP A 1 440 ? 14.984 -27.312 -21.594 1 96.25 440 ASP A C 1
ATOM 3401 O O . ASP A 1 440 ? 14.422 -28.203 -20.969 1 96.25 440 ASP A O 1
ATOM 3405 N N . MET A 1 441 ? 14.68 -26.078 -21.484 1 96.81 441 MET A N 1
ATOM 3406 C CA . MET A 1 441 ? 13.633 -25.625 -20.562 1 96.81 441 MET A CA 1
ATOM 3407 C C . MET A 1 441 ? 12.266 -26.094 -21.047 1 96.81 441 MET A C 1
ATOM 3409 O O . MET A 1 441 ? 11.43 -26.516 -20.234 1 96.81 441 MET A O 1
ATOM 3413 N N . ILE A 1 442 ? 12.031 -26.062 -22.344 1 96.94 442 ILE A N 1
ATOM 3414 C CA . ILE A 1 442 ? 10.766 -26.516 -22.922 1 96.94 442 ILE A CA 1
ATOM 3415 C C . ILE A 1 442 ? 10.602 -28.016 -22.688 1 96.94 442 ILE A C 1
ATOM 3417 O O . ILE A 1 442 ? 9.523 -28.469 -22.297 1 96.94 442 ILE A O 1
ATOM 3421 N N . GLN A 1 443 ? 11.648 -28.703 -22.906 1 97.06 443 GLN A N 1
ATOM 3422 C CA . GLN A 1 443 ? 11.617 -30.156 -22.797 1 97.06 443 GLN A CA 1
ATOM 3423 C C . GLN A 1 443 ? 11.273 -30.594 -21.375 1 97.06 443 GLN A C 1
ATOM 3425 O O . GLN A 1 443 ? 10.641 -31.625 -21.188 1 97.06 443 GLN A O 1
ATOM 3430 N N . ALA A 1 444 ? 11.656 -29.844 -20.453 1 97.12 444 ALA A N 1
ATOM 3431 C CA . ALA A 1 444 ? 11.375 -30.188 -19.062 1 97.12 444 ALA A CA 1
ATOM 3432 C C . ALA A 1 444 ? 10.086 -29.516 -18.594 1 97.12 444 ALA A C 1
ATOM 3434 O O . ALA A 1 444 ? 9.234 -30.172 -17.984 1 97.12 444 ALA A O 1
ATOM 3435 N N . GLY A 1 445 ? 9.945 -28.25 -18.891 1 97.19 445 GLY A N 1
ATOM 3436 C CA . GLY A 1 445 ? 8.836 -27.469 -18.375 1 97.19 445 GLY A CA 1
ATOM 3437 C C . GLY A 1 445 ? 7.488 -27.906 -18.922 1 97.19 445 GLY A C 1
ATOM 3438 O O . GLY A 1 445 ? 6.488 -27.906 -18.203 1 97.19 445 GLY A O 1
ATOM 3439 N N . LEU A 1 446 ? 7.449 -28.25 -20.172 1 96.69 446 LEU A N 1
ATOM 3440 C CA . LEU A 1 446 ? 6.191 -28.609 -20.828 1 96.69 446 LEU A CA 1
ATOM 3441 C C . LEU A 1 446 ? 5.598 -29.859 -20.219 1 96.69 446 LEU A C 1
ATOM 3443 O O . LEU A 1 446 ? 4.422 -29.891 -19.828 1 96.69 446 LEU A O 1
ATOM 3447 N N . PRO A 1 447 ? 6.348 -30.938 -20.078 1 97.75 447 PRO A N 1
ATOM 3448 C CA . PRO A 1 447 ? 5.789 -32.125 -19.453 1 97.75 447 PRO A CA 1
ATOM 3449 C C . PRO A 1 447 ? 5.332 -31.891 -18.016 1 97.75 447 PRO A C 1
ATOM 3451 O O . PRO A 1 447 ? 4.328 -32.469 -17.562 1 97.75 447 PRO A O 1
ATOM 3454 N N . ILE A 1 448 ? 6.043 -31.094 -17.297 1 97.62 448 ILE A N 1
ATOM 3455 C CA . ILE A 1 448 ? 5.66 -30.766 -15.93 1 97.62 448 ILE A CA 1
ATOM 3456 C C . ILE A 1 448 ? 4.32 -30.047 -15.93 1 97.62 448 ILE A C 1
ATOM 3458 O O . ILE A 1 448 ? 3.43 -30.359 -15.141 1 97.62 448 ILE A O 1
ATOM 3462 N N . GLY A 1 449 ? 4.184 -29.094 -16.812 1 96.75 449 GLY A N 1
ATOM 3463 C CA . GLY A 1 449 ? 2.928 -28.359 -16.938 1 96.75 449 GLY A CA 1
ATOM 3464 C C . GLY A 1 449 ? 1.759 -29.25 -17.312 1 96.75 449 GLY A C 1
ATOM 3465 O O . GLY A 1 449 ? 0.665 -29.109 -16.766 1 96.75 449 GLY A O 1
ATOM 3466 N N . ILE A 1 450 ? 2.02 -30.141 -18.188 1 96.25 450 ILE A N 1
ATOM 3467 C CA . ILE A 1 450 ? 0.974 -31.047 -18.672 1 96.25 450 ILE A CA 1
ATOM 3468 C C . ILE A 1 450 ? 0.543 -31.984 -17.547 1 96.25 450 ILE A C 1
ATOM 3470 O O . ILE A 1 450 ? -0.652 -32.188 -17.328 1 96.25 450 ILE A O 1
ATOM 3474 N N . LEU A 1 451 ? 1.509 -32.562 -16.875 1 97.38 451 LEU A N 1
ATOM 3475 C CA . LEU A 1 451 ? 1.148 -33.406 -15.75 1 97.38 451 LEU A CA 1
ATOM 3476 C C . LEU A 1 451 ? 0.379 -32.625 -14.695 1 97.38 451 LEU A C 1
ATOM 3478 O O . LEU A 1 451 ? -0.581 -33.125 -14.117 1 97.38 451 LEU A O 1
ATOM 3482 N N . GLY A 1 452 ? 0.903 -31.469 -14.398 1 95.88 452 GLY A N 1
ATOM 3483 C CA . GLY A 1 452 ? 0.179 -30.609 -13.469 1 95.88 452 GLY A CA 1
ATOM 3484 C C . GLY A 1 452 ? -1.266 -30.375 -13.875 1 95.88 452 GLY A C 1
ATOM 3485 O O . GLY A 1 452 ? -2.168 -30.453 -13.031 1 95.88 452 GLY A O 1
ATOM 3486 N N . LEU A 1 453 ? -1.44 -30.094 -15.141 1 94.88 453 LEU A N 1
ATOM 3487 C CA . LEU A 1 453 ? -2.781 -29.891 -15.68 1 94.88 453 LEU A CA 1
ATOM 3488 C C . LEU A 1 453 ? -3.646 -31.125 -15.477 1 94.88 453 LEU A C 1
ATOM 3490 O O . LEU A 1 453 ? -4.805 -31.031 -15.07 1 94.88 453 LEU A O 1
ATOM 3494 N N . ILE A 1 454 ? -3.119 -32.281 -15.734 1 95.25 454 ILE A N 1
ATOM 3495 C CA . ILE A 1 454 ? -3.836 -33.531 -15.586 1 95.25 454 ILE A CA 1
ATOM 3496 C C . ILE A 1 454 ? -4.219 -33.75 -14.125 1 95.25 454 ILE A C 1
ATOM 3498 O O . ILE A 1 454 ? -5.348 -34.125 -13.82 1 95.25 454 ILE A O 1
ATOM 3502 N N . LEU A 1 455 ? -3.342 -33.469 -13.266 1 94.69 455 LEU A N 1
ATOM 3503 C CA . LEU A 1 455 ? -3.592 -33.688 -11.836 1 94.69 455 LEU A CA 1
ATOM 3504 C C . LEU A 1 455 ? -4.645 -32.688 -11.328 1 94.69 455 LEU A C 1
ATOM 3506 O O . LEU A 1 455 ? -5.488 -33.062 -10.5 1 94.69 455 LEU A O 1
ATOM 3510 N N . VAL A 1 456 ? -4.52 -31.453 -11.781 1 92.31 456 VAL A N 1
ATOM 3511 C CA . VAL A 1 456 ? -5.504 -30.438 -11.398 1 92.31 456 VAL A CA 1
ATOM 3512 C C . VAL A 1 456 ? -6.895 -30.875 -11.859 1 92.31 456 VAL A C 1
ATOM 3514 O O . VAL A 1 456 ? -7.859 -30.797 -11.094 1 92.31 456 VAL A O 1
ATOM 3517 N N . LEU A 1 457 ? -6.996 -31.391 -13.07 1 91 457 LEU A N 1
ATOM 3518 C CA . LEU A 1 457 ? -8.273 -31.828 -13.617 1 91 457 LEU A CA 1
ATOM 3519 C C . LEU A 1 457 ? -8.766 -33.094 -12.898 1 91 457 LEU A C 1
ATOM 3521 O O . LEU A 1 457 ? -9.969 -33.281 -12.711 1 91 457 LEU A O 1
ATOM 3525 N N . ALA A 1 458 ? -7.828 -33.938 -12.531 1 90 458 ALA A N 1
ATOM 3526 C CA . ALA A 1 458 ? -8.188 -35.156 -11.805 1 90 458 ALA A CA 1
ATOM 3527 C C . ALA A 1 458 ? -8.781 -34.812 -10.438 1 90 458 ALA A C 1
ATOM 3529 O O . ALA A 1 458 ? -9.609 -35.562 -9.906 1 90 458 ALA A O 1
ATOM 3530 N N . GLY A 1 459 ? -8.297 -33.75 -9.867 1 83.56 459 GLY A N 1
ATOM 3531 C CA . GLY A 1 459 ? -8.852 -33.312 -8.602 1 83.56 459 GLY A CA 1
ATOM 3532 C C . GLY A 1 459 ? -10.352 -33.062 -8.664 1 83.56 459 GLY A C 1
ATOM 3533 O O . GLY A 1 459 ? -11.055 -33.219 -7.664 1 83.56 459 GLY A O 1
ATOM 3534 N N . TYR A 1 460 ? -10.844 -32.594 -9.805 1 75.88 460 TYR A N 1
ATOM 3535 C CA . TYR A 1 460 ? -12.273 -32.438 -10.023 1 75.88 460 TYR A CA 1
ATOM 3536 C C . TYR A 1 460 ? -13.039 -33.719 -9.703 1 75.88 460 TYR A C 1
ATOM 3538 O O . TYR A 1 460 ? -14.094 -33.656 -9.078 1 75.88 460 TYR A O 1
ATOM 3546 N N . PHE A 1 461 ? -12.477 -34.75 -10.086 1 76.69 461 PHE A N 1
ATOM 3547 C CA . PHE A 1 461 ? -13.18 -36.031 -9.953 1 76.69 461 PHE A CA 1
ATOM 3548 C C . PHE A 1 461 ? -13.062 -36.562 -8.539 1 76.69 461 PHE A C 1
ATOM 3550 O O . PHE A 1 461 ? -13.859 -37.406 -8.117 1 76.69 461 PHE A O 1
ATOM 3557 N N . ILE A 1 462 ? -12.094 -36 -7.781 1 69.88 462 ILE A N 1
ATOM 3558 C CA . ILE A 1 462 ? -11.922 -36.469 -6.406 1 69.88 462 ILE A CA 1
ATOM 3559 C C . ILE A 1 462 ? -12.93 -35.75 -5.496 1 69.88 462 ILE A C 1
ATOM 3561 O O . ILE A 1 462 ? -13.422 -36.344 -4.535 1 69.88 462 ILE A O 1
ATOM 3565 N N . PHE A 1 463 ? -13.203 -34.562 -5.762 1 61.12 463 PHE A N 1
ATOM 3566 C CA . PHE A 1 463 ? -14.07 -33.781 -4.883 1 61.12 463 PHE A CA 1
ATOM 3567 C C . PHE A 1 463 ? -15.516 -33.844 -5.348 1 61.12 463 PHE A C 1
ATOM 3569 O O . PHE A 1 463 ? -16.406 -33.25 -4.738 1 61.12 463 PHE A O 1
ATOM 3576 N N . LEU A 1 464 ? -15.805 -34.438 -6.496 1 53.88 464 LEU A N 1
ATOM 3577 C CA . LEU A 1 464 ? -17.188 -34.719 -6.867 1 53.88 464 LEU A CA 1
ATOM 3578 C C . LEU A 1 464 ? -17.797 -35.781 -5.969 1 53.88 464 LEU A C 1
ATOM 3580 O O . LEU A 1 464 ? -17.141 -36.781 -5.633 1 53.88 464 LEU A O 1
ATOM 3584 N N . MET B 1 1 ? 15.938 -1.508 22.688 1 62.94 1 MET B N 1
ATOM 3585 C CA . MET B 1 1 ? 15.023 -2.641 22.734 1 62.94 1 MET B CA 1
ATOM 3586 C C . MET B 1 1 ? 14.383 -2.76 24.109 1 62.94 1 MET B C 1
ATOM 3588 O O . MET B 1 1 ? 13.164 -2.902 24.234 1 62.94 1 MET B O 1
ATOM 3592 N N . LYS B 1 2 ? 15.234 -2.662 25.203 1 59.62 2 LYS B N 1
ATOM 3593 C CA . LYS B 1 2 ? 14.727 -2.844 26.562 1 59.62 2 LYS B CA 1
ATOM 3594 C C . LYS B 1 2 ? 13.766 -1.72 26.938 1 59.62 2 LYS B C 1
ATOM 3596 O O . LYS B 1 2 ? 12.711 -1.97 27.531 1 59.62 2 LYS B O 1
ATOM 3601 N N . ARG B 1 3 ? 14.055 -0.473 26.438 1 65.56 3 ARG B N 1
ATOM 3602 C CA . ARG B 1 3 ? 13.219 0.672 26.781 1 65.56 3 ARG B CA 1
ATOM 3603 C C . ARG B 1 3 ? 11.859 0.585 26.094 1 65.56 3 ARG B C 1
ATOM 3605 O O . ARG B 1 3 ? 10.828 0.892 26.688 1 65.56 3 ARG B O 1
ATOM 3612 N N . ASN B 1 4 ? 11.844 0.1 25 1 81.56 4 ASN B N 1
ATOM 3613 C CA . ASN B 1 4 ? 10.602 -0.044 24.25 1 81.56 4 ASN B CA 1
ATOM 3614 C C . ASN B 1 4 ? 9.703 -1.117 24.859 1 81.56 4 ASN B C 1
ATOM 3616 O O . ASN B 1 4 ? 8.492 -0.938 24.953 1 81.56 4 ASN B O 1
ATOM 3620 N N . LEU B 1 5 ? 10.32 -2.094 25.422 1 82.75 5 LEU B N 1
ATOM 3621 C CA . LEU B 1 5 ? 9.547 -3.184 26.016 1 82.75 5 LEU B CA 1
ATOM 3622 C C . LEU B 1 5 ? 8.891 -2.742 27.312 1 82.75 5 LEU B C 1
ATOM 3624 O O . LEU B 1 5 ? 7.746 -3.117 27.594 1 82.75 5 LEU B O 1
ATOM 3628 N N . ILE B 1 6 ? 9.617 -1.964 28.078 1 83.81 6 ILE B N 1
ATOM 3629 C CA . ILE B 1 6 ? 9.07 -1.446 29.328 1 83.81 6 ILE B CA 1
ATOM 3630 C C . ILE B 1 6 ? 7.863 -0.558 29.031 1 83.81 6 ILE B C 1
ATOM 3632 O O . ILE B 1 6 ? 6.824 -0.67 29.688 1 83.81 6 ILE B O 1
ATOM 3636 N N . SER B 1 7 ? 8.023 0.239 28.047 1 87.25 7 SER B N 1
ATOM 3637 C CA . SER B 1 7 ? 6.922 1.111 27.656 1 87.25 7 SER B CA 1
ATOM 3638 C C . SER B 1 7 ? 5.715 0.302 27.203 1 87.25 7 SER B C 1
ATOM 3640 O O . SER B 1 7 ? 4.57 0.654 27.5 1 87.25 7 SER B O 1
ATOM 3642 N N . ILE B 1 8 ? 6.004 -0.736 26.562 1 90.31 8 ILE B N 1
ATOM 3643 C CA . ILE B 1 8 ? 4.934 -1.581 26.047 1 90.31 8 ILE B CA 1
ATOM 3644 C C . ILE B 1 8 ? 4.219 -2.277 27.203 1 90.31 8 ILE B C 1
ATOM 3646 O O . ILE B 1 8 ? 2.988 -2.25 27.297 1 90.31 8 ILE B O 1
ATOM 3650 N N . VAL B 1 9 ? 4.941 -2.82 28.125 1 88.5 9 VAL B N 1
ATOM 3651 C CA . VAL B 1 9 ? 4.371 -3.539 29.266 1 88.5 9 VAL B CA 1
ATOM 3652 C C . VAL B 1 9 ? 3.596 -2.568 30.156 1 88.5 9 VAL B C 1
ATOM 3654 O O . VAL B 1 9 ? 2.482 -2.873 30.594 1 88.5 9 VAL B O 1
ATOM 3657 N N . LEU B 1 10 ? 4.156 -1.464 30.391 1 88.44 10 LEU B N 1
ATOM 3658 C CA . LEU B 1 10 ? 3.494 -0.458 31.203 1 88.44 10 LEU B CA 1
ATOM 3659 C C . LEU B 1 10 ? 2.191 0.002 30.562 1 88.44 10 LEU B C 1
ATOM 3661 O O . LEU B 1 10 ? 1.196 0.226 31.25 1 88.44 10 LEU B O 1
ATOM 3665 N N . THR B 1 11 ? 2.281 0.167 29.281 1 90.25 11 THR B N 1
ATOM 3666 C CA . THR B 1 11 ? 1.074 0.579 28.578 1 90.25 11 THR B CA 1
ATOM 3667 C C . THR B 1 11 ? 0 -0.502 28.672 1 90.25 11 THR B C 1
ATOM 3669 O O . THR B 1 11 ? -1.174 -0.201 28.891 1 90.25 11 THR B O 1
ATOM 3672 N N . LEU B 1 12 ? 0.381 -1.718 28.5 1 90.69 12 LEU B N 1
ATOM 3673 C CA . LEU B 1 12 ? -0.575 -2.818 28.562 1 90.69 12 LEU B CA 1
ATOM 3674 C C . LEU B 1 12 ? -1.187 -2.932 29.953 1 90.69 12 LEU B C 1
ATOM 3676 O O . LEU B 1 12 ? -2.383 -3.201 30.094 1 90.69 12 LEU B O 1
ATOM 3680 N N . LEU B 1 13 ? -0.418 -2.707 30.969 1 90.56 13 LEU B N 1
ATOM 3681 C CA . LEU B 1 13 ? -0.915 -2.723 32.344 1 90.56 13 LEU B CA 1
ATOM 3682 C C . LEU B 1 13 ? -1.904 -1.586 32.562 1 90.56 13 LEU B C 1
ATOM 3684 O O . LEU B 1 13 ? -2.951 -1.786 33.188 1 90.56 13 LEU B O 1
ATOM 3688 N N . THR B 1 14 ? -1.549 -0.44 32.125 1 91.19 14 THR B N 1
ATOM 3689 C CA . THR B 1 14 ? -2.426 0.716 32.281 1 91.19 14 THR B CA 1
ATOM 3690 C C . THR B 1 14 ? -3.756 0.484 31.562 1 91.19 14 THR B C 1
ATOM 3692 O O . THR B 1 14 ? -4.816 0.829 32.094 1 91.19 14 THR B O 1
ATOM 3695 N N . VAL B 1 15 ? -3.682 -0.068 30.359 1 92.06 15 VAL B N 1
ATOM 3696 C CA . VAL B 1 15 ? -4.887 -0.348 29.594 1 92.06 15 VAL B CA 1
ATOM 3697 C C . VAL B 1 15 ? -5.715 -1.42 30.297 1 92.06 15 VAL B C 1
ATOM 3699 O O . VAL B 1 15 ? -6.945 -1.356 30.312 1 92.06 15 VAL B O 1
ATOM 3702 N N . GLY B 1 16 ? -5.039 -2.383 30.875 1 91.19 16 GLY B N 1
ATOM 3703 C CA . GLY B 1 16 ? -5.734 -3.389 31.656 1 91.19 16 GLY B CA 1
ATOM 3704 C C . GLY B 1 16 ? -6.461 -2.809 32.875 1 91.19 16 GLY B C 1
ATOM 3705 O O . GLY B 1 16 ? -7.617 -3.146 33.125 1 91.19 16 GLY B O 1
ATOM 3706 N N . ILE B 1 17 ? -5.809 -1.99 33.562 1 92.62 17 ILE B N 1
ATOM 3707 C CA . ILE B 1 17 ? -6.395 -1.322 34.719 1 92.62 17 ILE B CA 1
ATOM 3708 C C . ILE B 1 17 ? -7.578 -0.463 34.281 1 92.62 17 ILE B C 1
ATOM 3710 O O . ILE B 1 17 ? -8.633 -0.473 34.906 1 92.62 17 ILE B O 1
ATOM 3714 N N . LEU B 1 18 ? -7.395 0.229 33.188 1 92.62 18 LEU B N 1
ATOM 3715 C CA . LEU B 1 18 ? -8.461 1.062 32.656 1 92.62 18 LEU B CA 1
ATOM 3716 C C . LEU B 1 18 ? -9.688 0.221 32.312 1 92.62 18 LEU B C 1
ATOM 3718 O O . LEU B 1 18 ? -10.82 0.63 32.594 1 92.62 18 LEU B O 1
ATOM 3722 N N . PHE B 1 19 ? -9.422 -0.866 31.703 1 92.88 19 PHE B N 1
ATOM 3723 C CA . PHE B 1 19 ? -10.516 -1.757 31.344 1 92.88 19 PHE B CA 1
ATOM 3724 C C . PHE B 1 19 ? -11.281 -2.203 32.594 1 92.88 19 PHE B C 1
ATOM 3726 O O . PHE B 1 19 ? -12.516 -2.162 32.625 1 92.88 19 PHE B O 1
ATOM 3733 N N . LEU B 1 20 ? -10.562 -2.559 33.625 1 92.06 20 LEU B N 1
ATOM 3734 C CA . LEU B 1 20 ? -11.188 -3.027 34.875 1 92.06 20 LEU B CA 1
ATOM 3735 C C . LEU B 1 20 ? -11.969 -1.907 35.531 1 92.06 20 LEU B C 1
ATOM 3737 O O . LEU B 1 20 ? -13.07 -2.133 36.031 1 92.06 20 LEU B O 1
ATOM 3741 N N . ILE B 1 21 ? -11.469 -0.797 35.531 1 92.69 21 ILE B N 1
ATOM 3742 C CA . ILE B 1 21 ? -12.133 0.356 36.125 1 92.69 21 ILE B CA 1
ATOM 3743 C C . ILE B 1 21 ? -13.43 0.649 35.375 1 92.69 21 ILE B C 1
ATOM 3745 O O . ILE B 1 21 ? -14.469 0.896 36 1 92.69 21 ILE B O 1
ATOM 3749 N N . GLN B 1 22 ? -13.461 0.612 34.094 1 91.5 22 GLN B N 1
ATOM 3750 C CA . GLN B 1 22 ? -14.641 0.927 33.281 1 91.5 22 GLN B CA 1
ATOM 3751 C C . GLN B 1 22 ? -15.742 -0.104 33.5 1 91.5 22 GLN B C 1
ATOM 3753 O O . GLN B 1 22 ? -16.922 0.251 33.594 1 91.5 22 GLN B O 1
ATOM 3758 N N . VAL B 1 23 ? -15.297 -1.271 33.562 1 89.44 23 VAL B N 1
ATOM 3759 C CA . VAL B 1 23 ? -16.266 -2.34 33.781 1 89.44 23 VAL B CA 1
ATOM 3760 C C . VAL B 1 23 ? -16.875 -2.209 35.156 1 89.44 23 VAL B C 1
ATOM 3762 O O . VAL B 1 23 ? -18.078 -2.4 35.344 1 89.44 23 VAL B O 1
ATOM 3765 N N . ARG B 1 24 ? -16.094 -1.878 36.094 1 91.31 24 ARG B N 1
ATOM 3766 C CA . ARG B 1 24 ? -16.562 -1.704 37.469 1 91.31 24 ARG B CA 1
ATOM 3767 C C . ARG B 1 24 ? -17.547 -0.541 37.562 1 91.31 24 ARG B C 1
ATOM 3769 O O . ARG B 1 24 ? -18.484 -0.585 38.375 1 91.31 24 ARG B O 1
ATOM 3776 N N . PHE B 1 25 ? -17.375 0.426 36.781 1 91.38 25 PHE B N 1
ATOM 3777 C CA . PHE B 1 25 ? -18.234 1.604 36.844 1 91.38 25 PHE B CA 1
ATOM 3778 C C . PHE B 1 25 ? -19.438 1.436 35.906 1 91.38 25 PHE B C 1
ATOM 3780 O O . PHE B 1 25 ? -20.172 2.387 35.656 1 91.38 25 PHE B O 1
ATOM 3787 N N . GLY B 1 26 ? -19.562 0.344 35.219 1 87.38 26 GLY B N 1
ATOM 3788 C CA . GLY B 1 26 ? -20.781 -0.012 34.5 1 87.38 26 GLY B CA 1
ATOM 3789 C C . GLY B 1 26 ? -20.797 0.463 33.062 1 87.38 26 GLY B C 1
ATOM 3790 O O . GLY B 1 26 ? -21.859 0.583 32.469 1 87.38 26 GLY B O 1
ATOM 3791 N N . LEU B 1 27 ? -19.656 0.772 32.531 1 89 27 LEU B N 1
ATOM 3792 C CA . LEU B 1 27 ? -19.609 1.119 31.109 1 89 27 LEU B CA 1
ATOM 3793 C C . LEU B 1 27 ? -19.891 -0.104 30.234 1 89 27 LEU B C 1
ATOM 3795 O O . LEU B 1 27 ? -19.469 -1.212 30.562 1 89 27 LEU B O 1
ATOM 3799 N N . PRO B 1 28 ? -20.641 0.173 29.172 1 88.38 28 PRO B N 1
ATOM 3800 C CA . PRO B 1 28 ? -20.797 -0.947 28.234 1 88.38 28 PRO B CA 1
ATOM 3801 C C . PRO B 1 28 ? -19.469 -1.508 27.766 1 88.38 28 PRO B C 1
ATOM 3803 O O . PRO B 1 28 ? -18.531 -0.749 27.516 1 88.38 28 PRO B O 1
ATOM 3806 N N . ILE B 1 29 ? -19.406 -2.768 27.625 1 88.31 29 ILE B N 1
ATOM 3807 C CA . ILE B 1 29 ? -18.156 -3.473 27.344 1 88.31 29 ILE B CA 1
ATOM 3808 C C . ILE B 1 29 ? -17.578 -2.986 26.016 1 88.31 29 ILE B C 1
ATOM 3810 O O . ILE B 1 29 ? -16.359 -2.855 25.875 1 88.31 29 ILE B O 1
ATOM 3814 N N . ASN B 1 30 ? -18.469 -2.783 24.984 1 89.25 30 ASN B N 1
ATOM 3815 C CA . ASN B 1 30 ? -18.016 -2.307 23.688 1 89.25 30 ASN B CA 1
ATOM 3816 C C . ASN B 1 30 ? -17.328 -0.943 23.797 1 89.25 30 ASN B C 1
ATOM 3818 O O . ASN B 1 30 ? -16.312 -0.692 23.156 1 89.25 30 ASN B O 1
ATOM 3822 N N . ILE B 1 31 ? -17.859 -0.171 24.625 1 90.69 31 ILE B N 1
ATOM 3823 C CA . ILE B 1 31 ? -17.297 1.161 24.844 1 90.69 31 ILE B CA 1
ATOM 3824 C C . ILE B 1 31 ? -15.977 1.057 25.594 1 90.69 31 ILE B C 1
ATOM 3826 O O . ILE B 1 31 ? -15 1.727 25.25 1 90.69 31 ILE B O 1
ATOM 3830 N N . ALA B 1 32 ? -15.977 0.251 26.609 1 92.62 32 ALA B N 1
ATOM 3831 C CA . ALA B 1 32 ? -14.773 0.043 27.406 1 92.62 32 ALA B CA 1
ATOM 3832 C C . ALA B 1 32 ? -13.617 -0.448 26.547 1 92.62 32 ALA B C 1
ATOM 3834 O O . ALA B 1 32 ? -12.492 0.045 26.656 1 92.62 32 ALA B O 1
ATOM 3835 N N . ILE B 1 33 ? -13.867 -1.355 25.641 1 93 33 ILE B N 1
ATOM 3836 C CA . ILE B 1 33 ? -12.852 -1.925 24.766 1 93 33 ILE B CA 1
ATOM 3837 C C . ILE B 1 33 ? -12.336 -0.851 23.812 1 93 33 ILE B C 1
ATOM 3839 O O . ILE B 1 33 ? -11.125 -0.7 23.641 1 93 33 ILE B O 1
ATOM 3843 N N . MET B 1 34 ? -13.266 -0.134 23.203 1 93.44 34 MET B N 1
ATOM 3844 C CA . MET B 1 34 ? -12.852 0.893 22.25 1 93.44 34 MET B CA 1
ATOM 3845 C C . MET B 1 34 ? -12.023 1.973 22.938 1 93.44 34 MET B C 1
ATOM 3847 O O . MET B 1 34 ? -11.039 2.461 22.375 1 93.44 34 MET B O 1
ATOM 3851 N N . ASN B 1 35 ? -12.414 2.318 24.203 1 92.31 35 ASN B N 1
ATOM 3852 C CA . ASN B 1 35 ? -11.625 3.264 24.984 1 92.31 35 ASN B CA 1
ATOM 3853 C C . ASN B 1 35 ? -10.211 2.744 25.234 1 92.31 35 ASN B C 1
ATOM 3855 O O . ASN B 1 35 ? -9.242 3.498 25.156 1 92.31 35 ASN B O 1
ATOM 3859 N N . CYS B 1 36 ? -10.117 1.536 25.562 1 94.88 36 CYS B N 1
ATOM 3860 C CA . CYS B 1 36 ? -8.812 0.921 25.812 1 94.88 36 CYS B CA 1
ATOM 3861 C C . CYS B 1 36 ? -7.961 0.928 24.562 1 94.88 36 CYS B C 1
ATOM 3863 O O . CYS B 1 36 ? -6.762 1.203 24.609 1 94.88 36 CYS B O 1
ATOM 3865 N N . ILE B 1 37 ? -8.578 0.563 23.391 1 95.62 37 ILE B N 1
ATOM 3866 C CA . ILE B 1 37 ? -7.855 0.584 22.125 1 95.62 37 ILE B CA 1
ATOM 3867 C C . ILE B 1 37 ? -7.348 1.996 21.844 1 95.62 37 ILE B C 1
ATOM 3869 O O . ILE B 1 37 ? -6.195 2.18 21.453 1 95.62 37 ILE B O 1
ATOM 3873 N N . PHE B 1 38 ? -8.156 2.945 22.125 1 93.62 38 PHE B N 1
ATOM 3874 C CA . PHE B 1 38 ? -7.809 4.34 21.875 1 93.62 38 PHE B CA 1
ATOM 3875 C C . PHE B 1 38 ? -6.652 4.773 22.766 1 93.62 38 PHE B C 1
ATOM 3877 O O . PHE B 1 38 ? -5.699 5.398 22.281 1 93.62 38 PHE B O 1
ATOM 3884 N N . VAL B 1 39 ? -6.762 4.527 24 1 93.44 39 VAL B N 1
ATOM 3885 C CA . VAL B 1 39 ? -5.727 4.926 24.938 1 93.44 39 VAL B CA 1
ATOM 3886 C C . VAL B 1 39 ? -4.414 4.223 24.594 1 93.44 39 VAL B C 1
ATOM 3888 O O . VAL B 1 39 ? -3.342 4.828 24.656 1 93.44 39 VAL B O 1
ATOM 3891 N N . LEU B 1 40 ? -4.516 2.986 24.266 1 95.38 40 LEU B N 1
ATOM 3892 C CA . LEU B 1 40 ? -3.334 2.252 23.828 1 95.38 40 LEU B CA 1
ATOM 3893 C C . LEU B 1 40 ? -2.676 2.936 22.641 1 95.38 40 LEU B C 1
ATOM 3895 O O . LEU B 1 40 ? -1.461 3.145 22.625 1 95.38 40 LEU B O 1
ATOM 3899 N N . ALA B 1 41 ? -3.51 3.221 21.641 1 94.81 41 ALA B N 1
ATOM 3900 C CA . ALA B 1 41 ? -3.008 3.887 20.453 1 94.81 41 ALA B CA 1
ATOM 3901 C C . ALA B 1 41 ? -2.369 5.227 20.797 1 94.81 41 ALA B C 1
ATOM 3903 O O . ALA B 1 41 ? -1.292 5.559 20.297 1 94.81 41 ALA B O 1
ATOM 3904 N N . ALA B 1 42 ? -2.988 5.973 21.656 1 92.31 42 ALA B N 1
ATOM 3905 C CA . ALA B 1 42 ? -2.498 7.285 22.062 1 92.31 42 ALA B CA 1
ATOM 3906 C C . ALA B 1 42 ? -1.121 7.184 22.703 1 92.31 42 ALA B C 1
ATOM 3908 O O . ALA B 1 42 ? -0.191 7.895 22.328 1 92.31 42 ALA B O 1
ATOM 3909 N N . VAL B 1 43 ? -0.99 6.305 23.594 1 92.88 43 VAL B N 1
ATOM 3910 C CA . VAL B 1 43 ? 0.274 6.141 24.312 1 92.88 43 VAL B CA 1
ATOM 3911 C C . VAL B 1 43 ? 1.357 5.68 23.344 1 92.88 43 VAL B C 1
ATOM 3913 O O . VAL B 1 43 ? 2.484 6.18 23.375 1 92.88 43 VAL B O 1
ATOM 3916 N N . PHE B 1 44 ? 1.001 4.75 22.453 1 94.44 44 PHE B N 1
ATOM 3917 C CA . PHE B 1 44 ? 1.972 4.223 21.5 1 94.44 44 PHE B CA 1
ATOM 3918 C C . PHE B 1 44 ? 2.41 5.305 20.531 1 94.44 44 PHE B C 1
ATOM 3920 O O . PHE B 1 44 ? 3.586 5.383 20.172 1 94.44 44 PHE B O 1
ATOM 3927 N N . TRP B 1 45 ? 1.553 6.137 20.062 1 92.06 45 TRP B N 1
ATOM 3928 C CA . TRP B 1 45 ? 1.909 7.191 19.109 1 92.06 45 TRP B CA 1
ATOM 3929 C C . TRP B 1 45 ? 2.721 8.289 19.797 1 92.06 45 TRP B C 1
ATOM 3931 O O . TRP B 1 45 ? 3.598 8.898 19.172 1 92.06 45 TRP B O 1
ATOM 3941 N N . VAL B 1 46 ? 2.459 8.508 21.047 1 88.75 46 VAL B N 1
ATOM 3942 C CA . VAL B 1 46 ? 3.16 9.555 21.781 1 88.75 46 VAL B CA 1
ATOM 3943 C C . VAL B 1 46 ? 4.562 9.078 22.141 1 88.75 46 VAL B C 1
ATOM 3945 O O . VAL B 1 46 ? 5.551 9.773 21.891 1 88.75 46 VAL B O 1
ATOM 3948 N N . LEU B 1 47 ? 4.629 7.852 22.672 1 89.12 47 LEU B N 1
ATOM 3949 C CA . LEU B 1 47 ? 5.902 7.352 23.172 1 89.12 47 LEU B CA 1
ATOM 3950 C C . LEU B 1 47 ? 6.68 6.641 22.078 1 89.12 47 LEU B C 1
ATOM 3952 O O . LEU B 1 47 ? 7.887 6.414 22.219 1 89.12 47 LEU B O 1
ATOM 3956 N N . GLU B 1 48 ? 6.062 6.184 21.094 1 90.69 48 GLU B N 1
ATOM 3957 C CA . GLU B 1 48 ? 6.625 5.527 19.922 1 90.69 48 GLU B CA 1
ATOM 3958 C C . GLU B 1 48 ? 7.512 4.348 20.312 1 90.69 48 GLU B C 1
ATOM 3960 O O . GLU B 1 48 ? 8.664 4.262 19.891 1 90.69 48 GLU B O 1
ATOM 3965 N N . PRO B 1 49 ? 6.934 3.52 21.141 1 92.06 49 PRO B N 1
ATOM 3966 C CA . PRO B 1 49 ? 7.715 2.305 21.391 1 92.06 49 PRO B CA 1
ATOM 3967 C C . PRO B 1 49 ? 7.871 1.441 20.141 1 92.06 49 PRO B C 1
ATOM 3969 O O . PRO B 1 49 ? 8.789 0.623 20.062 1 92.06 49 PRO B O 1
ATOM 3972 N N . ILE B 1 50 ? 6.953 1.578 19.203 1 93.31 50 ILE B N 1
ATOM 3973 C CA . ILE B 1 50 ? 7 0.968 17.875 1 93.31 50 ILE B CA 1
ATOM 3974 C C . ILE B 1 50 ? 6.707 2.021 16.812 1 93.31 50 ILE B C 1
ATOM 3976 O O . ILE B 1 50 ? 6.172 3.09 17.109 1 93.31 50 ILE B O 1
ATOM 3980 N N . PRO B 1 51 ? 7.117 1.715 15.555 1 94.12 51 PRO B N 1
ATOM 3981 C CA . PRO B 1 51 ? 6.828 2.693 14.508 1 94.12 51 PRO B CA 1
ATOM 3982 C C . PRO B 1 51 ? 5.336 2.998 14.383 1 94.12 51 PRO B C 1
ATOM 3984 O O . PRO B 1 51 ? 4.5 2.127 14.641 1 94.12 51 PRO B O 1
ATOM 3987 N N . GLY B 1 52 ? 5.062 4.203 13.992 1 94.94 52 GLY B N 1
ATOM 3988 C CA . GLY B 1 52 ? 3.697 4.691 13.914 1 94.94 52 GLY B CA 1
ATOM 3989 C C . GLY B 1 52 ? 2.799 3.818 13.062 1 94.94 52 GLY B C 1
ATOM 3990 O O . GLY B 1 52 ? 1.637 3.59 13.398 1 94.94 52 GLY B O 1
ATOM 3991 N N . TYR B 1 53 ? 3.322 3.336 11.898 1 96.75 53 TYR B N 1
ATOM 3992 C CA . TYR B 1 53 ? 2.504 2.51 11.016 1 96.75 53 TYR B CA 1
ATOM 3993 C C . TYR B 1 53 ? 2.061 1.233 11.727 1 96.75 53 TYR B C 1
ATOM 3995 O O . TYR B 1 53 ? 0.945 0.754 11.516 1 96.75 53 TYR B O 1
ATOM 4003 N N . ALA B 1 54 ? 2.908 0.656 12.57 1 97.44 54 ALA B N 1
ATOM 4004 C CA . ALA B 1 54 ? 2.592 -0.567 13.297 1 97.44 54 ALA B CA 1
ATOM 4005 C C . ALA B 1 54 ? 1.489 -0.323 14.328 1 97.44 54 ALA B C 1
ATOM 4007 O O . ALA B 1 54 ? 0.626 -1.179 14.531 1 97.44 54 ALA B O 1
ATOM 4008 N N . THR B 1 55 ? 1.558 0.841 14.977 1 96.75 55 THR B N 1
ATOM 4009 C CA . THR B 1 55 ? 0.49 1.219 15.891 1 96.75 55 THR B CA 1
ATOM 4010 C C . THR B 1 55 ? -0.849 1.299 15.164 1 96.75 55 THR B C 1
ATOM 4012 O O . THR B 1 55 ? -1.869 0.834 15.672 1 96.75 55 THR B O 1
ATOM 4015 N N . SER B 1 56 ? -0.798 1.883 13.977 1 97.62 56 SER B N 1
ATOM 4016 C CA . SER B 1 56 ? -2.01 1.988 13.172 1 97.62 56 SER B CA 1
ATOM 4017 C C . SER B 1 56 ? -2.576 0.611 12.844 1 97.62 56 SER B C 1
ATOM 4019 O O . SER B 1 56 ? -3.783 0.387 12.953 1 97.62 56 SER B O 1
ATOM 4021 N N . ILE B 1 57 ? -1.746 -0.298 12.461 1 97.94 57 ILE B N 1
ATOM 4022 C CA . ILE B 1 57 ? -2.16 -1.656 12.125 1 97.94 57 ILE B CA 1
ATOM 4023 C C . ILE B 1 57 ? -2.674 -2.361 13.375 1 97.94 57 ILE B C 1
ATOM 4025 O O . ILE B 1 57 ? -3.631 -3.135 13.312 1 97.94 57 ILE B O 1
ATOM 4029 N N . LEU B 1 58 ? -2.049 -2.109 14.508 1 97.5 58 LEU B N 1
ATOM 4030 C CA . LEU B 1 58 ? -2.492 -2.674 15.773 1 97.5 58 LEU B CA 1
ATOM 4031 C C . LEU B 1 58 ? -3.918 -2.236 16.094 1 97.5 58 LEU B C 1
ATOM 4033 O O . LEU B 1 58 ? -4.734 -3.045 16.531 1 97.5 58 LEU B O 1
ATOM 4037 N N . VAL B 1 59 ? -4.219 -0.989 15.859 1 97.12 59 VAL B N 1
ATOM 4038 C CA . VAL B 1 59 ? -5.551 -0.449 16.094 1 97.12 59 VAL B CA 1
ATOM 4039 C C . VAL B 1 59 ? -6.57 -1.215 15.25 1 97.12 59 VAL B C 1
ATOM 4041 O O . VAL B 1 59 ? -7.566 -1.718 15.781 1 97.12 59 VAL B O 1
ATOM 4044 N N . ILE B 1 60 ? -6.316 -1.357 14 1 96.44 60 ILE B N 1
ATOM 4045 C CA . ILE B 1 60 ? -7.227 -2.023 13.07 1 96.44 60 ILE B CA 1
ATOM 4046 C C . ILE B 1 60 ? -7.375 -3.492 13.461 1 96.44 60 ILE B C 1
ATOM 4048 O O . ILE B 1 60 ? -8.492 -4.02 13.492 1 96.44 60 ILE B O 1
ATOM 4052 N N . PHE B 1 61 ? -6.23 -4.129 13.875 1 97.19 61 PHE B N 1
ATOM 4053 C CA . PHE B 1 61 ? -6.223 -5.531 14.281 1 97.19 61 PHE B CA 1
ATOM 4054 C C . PHE B 1 61 ? -7.098 -5.75 15.508 1 97.19 61 PHE B C 1
ATOM 4056 O O . PHE B 1 61 ? -7.938 -6.652 15.523 1 97.19 61 PHE B O 1
ATOM 4063 N N . LEU B 1 62 ? -6.938 -4.934 16.5 1 95.88 62 LEU B N 1
ATOM 4064 C CA . LEU B 1 62 ? -7.688 -5.082 17.75 1 95.88 62 LEU B CA 1
ATOM 4065 C C . LEU B 1 62 ? -9.172 -4.824 17.531 1 95.88 62 LEU B C 1
ATOM 4067 O O . LEU B 1 62 ? -10.023 -5.496 18.125 1 95.88 62 LEU B O 1
ATOM 4071 N N . GLU B 1 63 ? -9.469 -3.869 16.688 1 94.88 63 GLU B N 1
ATOM 4072 C CA . GLU B 1 63 ? -10.875 -3.596 16.375 1 94.88 63 GLU B CA 1
ATOM 4073 C C . GLU B 1 63 ? -11.531 -4.801 15.703 1 94.88 63 GLU B C 1
ATOM 4075 O O . GLU B 1 63 ? -12.68 -5.137 16.016 1 94.88 63 GLU B O 1
ATOM 4080 N N . ILE B 1 64 ? -10.836 -5.449 14.789 1 93.81 64 ILE B N 1
ATOM 4081 C CA . ILE B 1 64 ? -11.391 -6.617 14.117 1 93.81 64 ILE B CA 1
ATOM 4082 C C . ILE B 1 64 ? -11.594 -7.75 15.117 1 93.81 64 ILE B C 1
ATOM 4084 O O . ILE B 1 64 ? -12.656 -8.367 15.156 1 93.81 64 ILE B O 1
ATOM 4088 N N . ILE B 1 65 ? -10.625 -7.988 15.969 1 92.75 65 ILE B N 1
ATOM 4089 C CA . ILE B 1 65 ? -10.656 -9.102 16.906 1 92.75 65 ILE B CA 1
ATOM 4090 C C . ILE B 1 65 ? -11.797 -8.906 17.906 1 92.75 65 ILE B C 1
ATOM 4092 O O . ILE B 1 65 ? -12.531 -9.844 18.203 1 92.75 65 ILE B O 1
ATOM 4096 N N . PHE B 1 66 ? -12.016 -7.691 18.328 1 91.06 66 PHE B N 1
ATOM 4097 C CA . PHE B 1 66 ? -12.961 -7.477 19.422 1 91.06 66 PHE B CA 1
ATOM 4098 C C . PHE B 1 66 ? -14.352 -7.156 18.875 1 91.06 66 PHE B C 1
ATOM 4100 O O . PHE B 1 66 ? -15.359 -7.461 19.516 1 91.06 66 PHE B O 1
ATOM 4107 N N . PHE B 1 67 ? -14.469 -6.582 17.688 1 89.62 67 PHE B N 1
ATOM 4108 C CA . PHE B 1 67 ? -15.773 -6.133 17.219 1 89.62 67 PHE B CA 1
ATOM 4109 C C . PHE B 1 67 ? -16.281 -7.027 16.094 1 89.62 67 PHE B C 1
ATOM 4111 O O . PHE B 1 67 ? -17.484 -7.309 16 1 89.62 67 PHE B O 1
ATOM 4118 N N . ALA B 1 68 ? -15.516 -7.418 15.117 1 83.44 68 ALA B N 1
ATOM 4119 C CA . ALA B 1 68 ? -15.969 -8.25 14 1 83.44 68 ALA B CA 1
ATOM 4120 C C . ALA B 1 68 ? -16.062 -9.711 14.414 1 83.44 68 ALA B C 1
ATOM 4122 O O . ALA B 1 68 ? -17 -10.406 14.016 1 83.44 68 ALA B O 1
ATOM 4123 N N . ASN B 1 69 ? -14.984 -10.305 14.922 1 68.69 69 ASN B N 1
ATOM 4124 C CA . ASN B 1 69 ? -14.938 -11.703 15.336 1 68.69 69 ASN B CA 1
ATOM 4125 C C . ASN B 1 69 ? -14.867 -11.828 16.859 1 68.69 69 ASN B C 1
ATOM 4127 O O . ASN B 1 69 ? -13.805 -12.109 17.406 1 68.69 69 ASN B O 1
ATOM 4131 N N . PRO B 1 70 ? -16.016 -11.492 17.516 1 59.31 70 PRO B N 1
ATOM 4132 C CA . PRO B 1 70 ? -15.859 -11.5 18.969 1 59.31 70 PRO B CA 1
ATOM 4133 C C . PRO B 1 70 ? -15.414 -12.867 19.5 1 59.31 70 PRO B C 1
ATOM 4135 O O . PRO B 1 70 ? -16.016 -13.891 19.172 1 59.31 70 PRO B O 1
ATOM 4138 N N . ILE B 1 71 ? -14.141 -13.102 19.5 1 51.41 71 ILE B N 1
ATOM 4139 C CA . ILE B 1 71 ? -13.523 -14.312 20.031 1 51.41 71 ILE B CA 1
ATOM 4140 C C . ILE B 1 71 ? -14.312 -14.812 21.234 1 51.41 71 ILE B C 1
ATOM 4142 O O . ILE B 1 71 ? -14.016 -14.445 22.375 1 51.41 71 ILE B O 1
ATOM 4146 N N . GLY B 1 72 ? -15.516 -15.336 21.062 1 45.88 72 GLY B N 1
ATOM 4147 C CA . GLY B 1 72 ? -16.172 -16.156 22.062 1 45.88 72 GLY B CA 1
ATOM 4148 C C . GLY B 1 72 ? -16.766 -15.352 23.203 1 45.88 72 GLY B C 1
ATOM 4149 O O . GLY B 1 72 ? -17.156 -15.914 24.234 1 45.88 72 GLY B O 1
ATOM 4150 N N . VAL B 1 73 ? -16.297 -14.102 23.375 1 46.06 73 VAL B N 1
ATOM 4151 C CA . VAL B 1 73 ? -16.938 -13.547 24.562 1 46.06 73 VAL B CA 1
ATOM 4152 C C . VAL B 1 73 ? -18.422 -13.305 24.266 1 46.06 73 VAL B C 1
ATOM 4154 O O . VAL B 1 73 ? -18.766 -12.398 23.516 1 46.06 73 VAL B O 1
ATOM 4157 N N . SER B 1 74 ? -19.094 -14.391 24.172 1 43 74 SER B N 1
ATOM 4158 C CA . SER B 1 74 ? -20.547 -14.445 24.047 1 43 74 SER B CA 1
ATOM 4159 C C . SER B 1 74 ? -21.203 -13.188 24.625 1 43 74 SER B C 1
ATOM 4161 O O . SER B 1 74 ? -22.359 -12.891 24.312 1 43 74 SER B O 1
ATOM 4163 N N . TYR B 1 75 ? -20.609 -12.719 25.672 1 43.31 75 TYR B N 1
ATOM 4164 C CA . TYR B 1 75 ? -21.359 -11.695 26.406 1 43.31 75 TYR B CA 1
ATOM 4165 C C . TYR B 1 75 ? -21.328 -10.367 25.656 1 43.31 75 TYR B C 1
ATOM 4167 O O . TYR B 1 75 ? -21.875 -9.367 26.141 1 43.31 75 TYR B O 1
ATOM 4175 N N . PHE B 1 76 ? -20.531 -10.438 24.547 1 49.56 76 PHE B N 1
ATOM 4176 C CA . PHE B 1 76 ? -20.516 -9.156 23.844 1 49.56 76 PHE B CA 1
ATOM 4177 C C . PHE B 1 76 ? -21.797 -8.977 23.031 1 49.56 76 PHE B C 1
ATOM 4179 O O . PHE B 1 76 ? -21.969 -9.617 22 1 49.56 76 PHE B O 1
ATOM 4186 N N . GLU B 1 77 ? -22.844 -8.977 23.672 1 44.25 77 GLU B N 1
ATOM 4187 C CA . GLU B 1 77 ? -24.062 -8.625 22.922 1 44.25 77 GLU B CA 1
ATOM 4188 C C . GLU B 1 77 ? -23.906 -7.27 22.25 1 44.25 77 GLU B C 1
ATOM 4190 O O . GLU B 1 77 ? -23.703 -6.254 22.906 1 44.25 77 GLU B O 1
ATOM 4195 N N . PHE B 1 78 ? -23.266 -7.191 21.109 1 48.75 78 PHE B N 1
ATOM 4196 C CA . PHE B 1 78 ? -23.344 -5.938 20.359 1 48.75 78 PHE B CA 1
ATOM 4197 C C . PHE B 1 78 ? -24.797 -5.492 20.234 1 48.75 78 PHE B C 1
ATOM 4199 O O . PHE B 1 78 ? -25.703 -6.32 20.062 1 48.75 78 PHE B O 1
ATOM 4206 N N . PRO B 1 79 ? -25.078 -4.355 20.828 1 45.72 79 PRO B N 1
ATOM 4207 C CA . PRO B 1 79 ? -26.484 -3.926 20.75 1 45.72 79 PRO B CA 1
ATOM 4208 C C . PRO B 1 79 ? -27.125 -4.242 19.391 1 45.72 79 PRO B C 1
ATOM 4210 O O . PRO B 1 79 ? -28.344 -4.164 19.25 1 45.72 79 PRO B O 1
ATOM 4213 N N . ARG B 1 80 ? -26.5 -3.838 18.312 1 45.91 80 ARG B N 1
ATOM 4214 C CA . ARG B 1 80 ? -27.234 -3.871 17.062 1 45.91 80 ARG B CA 1
ATOM 4215 C C . ARG B 1 80 ? -27.266 -5.277 16.484 1 45.91 80 ARG B C 1
ATOM 4217 O O . ARG B 1 80 ? -27.469 -5.453 15.273 1 45.91 80 ARG B O 1
ATOM 4224 N N . ASN B 1 81 ? -27.438 -6.34 17.141 1 51.75 81 ASN B N 1
ATOM 4225 C CA . ASN B 1 81 ? -27.734 -7.734 16.844 1 51.75 81 ASN B CA 1
ATOM 4226 C C . ASN B 1 81 ? -26.672 -8.352 15.922 1 51.75 81 ASN B C 1
ATOM 4228 O O . ASN B 1 81 ? -26.578 -9.578 15.828 1 51.75 81 ASN B O 1
ATOM 4232 N N . LYS B 1 82 ? -26.078 -7.449 14.805 1 64.69 82 LYS B N 1
ATOM 4233 C CA . LYS B 1 82 ? -25.156 -8.133 13.898 1 64.69 82 LYS B CA 1
ATOM 4234 C C . LYS B 1 82 ? -23.75 -7.543 13.992 1 64.69 82 LYS B C 1
ATOM 4236 O O . LYS B 1 82 ? -23.594 -6.32 14.023 1 64.69 82 LYS B O 1
ATOM 4241 N N . ASN B 1 83 ? -22.672 -8.32 14.25 1 81.19 83 ASN B N 1
ATOM 4242 C CA . ASN B 1 83 ? -21.266 -7.902 14.273 1 81.19 83 ASN B CA 1
ATOM 4243 C C . ASN B 1 83 ? -20.828 -7.324 12.93 1 81.19 83 ASN B C 1
ATOM 4245 O O . ASN B 1 83 ? -21.219 -7.84 11.875 1 81.19 83 ASN B O 1
ATOM 4249 N N . PRO B 1 84 ? -20.172 -6.125 13.078 1 86.25 84 PRO B N 1
ATOM 4250 C CA . PRO B 1 84 ? -19.641 -5.609 11.812 1 86.25 84 PRO B CA 1
ATOM 4251 C C . PRO B 1 84 ? -18.688 -6.59 11.133 1 86.25 84 PRO B C 1
ATOM 4253 O O . PRO B 1 84 ? -18.062 -7.414 11.797 1 86.25 84 PRO B O 1
ATOM 4256 N N . SER B 1 85 ? -18.703 -6.539 9.867 1 87.88 85 SER B N 1
ATOM 4257 C CA . SER B 1 85 ? -17.812 -7.414 9.117 1 87.88 85 SER B CA 1
ATOM 4258 C C . SER B 1 85 ? -16.375 -6.938 9.203 1 87.88 85 SER B C 1
ATOM 4260 O O . SER B 1 85 ? -16.109 -5.766 9.477 1 87.88 85 SER B O 1
ATOM 4262 N N . THR B 1 86 ? -15.406 -7.848 9.047 1 90.19 86 THR B N 1
ATOM 4263 C CA . THR B 1 86 ? -13.977 -7.543 9.008 1 90.19 86 THR B CA 1
ATOM 4264 C C . THR B 1 86 ? -13.68 -6.48 7.957 1 90.19 86 THR B C 1
ATOM 4266 O O . THR B 1 86 ? -12.82 -5.621 8.156 1 90.19 86 THR B O 1
ATOM 4269 N N . ALA B 1 87 ? -14.445 -6.488 6.914 1 88.81 87 ALA B N 1
ATOM 4270 C CA . ALA B 1 87 ? -14.227 -5.613 5.762 1 88.81 87 ALA B CA 1
ATOM 4271 C C . ALA B 1 87 ? -14.43 -4.148 6.141 1 88.81 87 ALA B C 1
ATOM 4273 O O . ALA B 1 87 ? -13.75 -3.266 5.613 1 88.81 87 ALA B O 1
ATOM 4274 N N . VAL B 1 88 ? -15.297 -3.902 7.055 1 90.62 88 VAL B N 1
ATOM 4275 C CA . VAL B 1 88 ? -15.594 -2.535 7.473 1 90.62 88 VAL B CA 1
ATOM 4276 C C . VAL B 1 88 ? -14.352 -1.899 8.086 1 90.62 88 VAL B C 1
ATOM 4278 O O . VAL B 1 88 ? -14.023 -0.746 7.789 1 90.62 88 VAL B O 1
ATOM 4281 N N . PHE B 1 89 ? -13.594 -2.625 8.844 1 92.94 89 PHE B N 1
ATOM 4282 C CA . PHE B 1 89 ? -12.406 -2.111 9.516 1 92.94 89 PHE B CA 1
ATOM 4283 C C . PHE B 1 89 ? -11.227 -2.043 8.547 1 92.94 89 PHE B C 1
ATOM 4285 O O . PHE B 1 89 ? -10.438 -1.096 8.594 1 92.94 89 PHE B O 1
ATOM 4292 N N . LEU B 1 90 ? -11.148 -2.988 7.629 1 92.56 90 LEU B N 1
ATOM 4293 C CA . LEU B 1 90 ? -10.062 -3.006 6.652 1 92.56 90 LEU B CA 1
ATOM 4294 C C . LEU B 1 90 ? -10.242 -1.9 5.617 1 92.56 90 LEU B C 1
ATOM 4296 O O . LEU B 1 90 ? -9.281 -1.511 4.949 1 92.56 90 LEU B O 1
ATOM 4300 N N . SER B 1 91 ? -11.414 -1.384 5.461 1 89.75 91 SER B N 1
ATOM 4301 C CA . SER B 1 91 ? -11.711 -0.354 4.473 1 89.75 91 SER B CA 1
ATOM 4302 C C . SER B 1 91 ? -10.922 0.922 4.75 1 89.75 91 SER B C 1
ATOM 4304 O O . SER B 1 91 ? -10.711 1.737 3.85 1 89.75 91 SER B O 1
ATOM 4306 N N . SER B 1 92 ? -10.484 1.113 6.02 1 91.62 92 SER B N 1
ATOM 4307 C CA . SER B 1 92 ? -9.672 2.275 6.363 1 91.62 92 SER B CA 1
ATOM 4308 C C . SER B 1 92 ? -8.383 2.307 5.551 1 91.62 92 SER B C 1
ATOM 4310 O O . SER B 1 92 ? -7.852 3.383 5.262 1 91.62 92 SER B O 1
ATOM 4312 N N . LEU B 1 93 ? -7.941 1.148 5.035 1 92.75 93 LEU B N 1
ATOM 4313 C CA . LEU B 1 93 ? -6.691 1.027 4.293 1 92.75 93 LEU B CA 1
ATOM 4314 C C . LEU B 1 93 ? -6.875 1.472 2.846 1 92.75 93 LEU B C 1
ATOM 4316 O O . LEU B 1 93 ? -5.898 1.732 2.143 1 92.75 93 LEU B O 1
ATOM 4320 N N . ALA B 1 94 ? -8.094 1.539 2.404 1 90.94 94 ALA B N 1
ATOM 4321 C CA . ALA B 1 94 ? -8.352 1.871 1.006 1 90.94 94 ALA B CA 1
ATOM 4322 C C . ALA B 1 94 ? -9.305 3.061 0.893 1 90.94 94 ALA B C 1
ATOM 4324 O O . ALA B 1 94 ? -10.055 3.176 -0.081 1 90.94 94 ALA B O 1
ATOM 4325 N N . ASP B 1 95 ? -9.305 3.887 1.92 1 92.19 95 ASP B N 1
ATOM 4326 C CA . ASP B 1 95 ? -10.109 5.102 1.885 1 92.19 95 ASP B CA 1
ATOM 4327 C C . ASP B 1 95 ? -9.703 6.004 0.725 1 92.19 95 ASP B C 1
ATOM 4329 O O . ASP B 1 95 ? -8.523 6.07 0.374 1 92.19 95 ASP B O 1
ATOM 4333 N N . SER B 1 96 ? -10.688 6.719 0.172 1 92.5 96 SER B N 1
ATOM 4334 C CA . SER B 1 96 ? -10.438 7.602 -0.961 1 92.5 96 SER B CA 1
ATOM 4335 C C . SER B 1 96 ? -9.359 8.633 -0.63 1 92.5 96 SER B C 1
ATOM 4337 O O . SER B 1 96 ? -8.594 9.039 -1.506 1 92.5 96 SER B O 1
ATOM 4339 N N . SER B 1 97 ? -9.312 9.023 0.61 1 92.38 97 SER B N 1
ATOM 4340 C CA . SER B 1 97 ? -8.305 9.977 1.048 1 92.38 97 SER B CA 1
ATOM 4341 C C . SER B 1 97 ? -6.902 9.383 0.956 1 92.38 97 SER B C 1
ATOM 4343 O O . SER B 1 97 ? -5.949 10.07 0.594 1 92.38 97 SER B O 1
ATOM 4345 N N . ILE B 1 98 ? -6.805 8.109 1.232 1 93.88 98 ILE B N 1
ATOM 4346 C CA . ILE B 1 98 ? -5.523 7.422 1.136 1 93.88 98 ILE B CA 1
ATOM 4347 C C . ILE B 1 98 ? -5.094 7.332 -0.327 1 93.88 98 ILE B C 1
ATOM 4349 O O . ILE B 1 98 ? -3.924 7.547 -0.652 1 93.88 98 ILE B O 1
ATOM 4353 N N . VAL B 1 99 ? -6.039 7.102 -1.189 1 95.62 99 VAL B N 1
ATOM 4354 C CA . VAL B 1 99 ? -5.773 7.027 -2.623 1 95.62 99 VAL B CA 1
ATOM 4355 C C . VAL B 1 99 ? -5.316 8.391 -3.137 1 95.62 99 VAL B C 1
ATOM 4357 O O . VAL B 1 99 ? -4.402 8.469 -3.961 1 95.62 99 VAL B O 1
ATOM 4360 N N . LEU B 1 100 ? -5.973 9.398 -2.631 1 95.62 100 LEU B N 1
ATOM 4361 C CA . LEU B 1 100 ? -5.574 10.758 -2.988 1 95.62 100 LEU B CA 1
ATOM 4362 C C . LEU B 1 100 ? -4.117 11.008 -2.617 1 95.62 100 LEU B C 1
ATOM 4364 O O . LEU B 1 100 ? -3.346 11.523 -3.432 1 95.62 100 LEU B O 1
ATOM 4368 N N . PHE B 1 101 ? -3.816 10.641 -1.414 1 95.44 101 PHE B N 1
ATOM 4369 C CA . PHE B 1 101 ? -2.457 10.875 -0.941 1 95.44 101 PHE B CA 1
ATOM 4370 C C . PHE B 1 101 ? -1.46 10.031 -1.729 1 95.44 101 PHE B C 1
ATOM 4372 O O . PHE B 1 101 ? -0.358 10.492 -2.035 1 95.44 101 PHE B O 1
ATOM 4379 N N . LEU B 1 102 ? -1.81 8.797 -2.078 1 96.88 102 LEU B N 1
ATOM 4380 C CA . LEU B 1 102 ? -0.979 7.945 -2.92 1 96.88 102 LEU B CA 1
ATOM 4381 C C . LEU B 1 102 ? -0.699 8.609 -4.262 1 96.88 102 LEU B C 1
ATOM 4383 O O . LEU B 1 102 ? 0.441 8.617 -4.734 1 96.88 102 LEU B O 1
ATOM 4387 N N . GLY B 1 103 ? -1.713 9.141 -4.887 1 97.12 103 GLY B N 1
ATOM 4388 C CA . GLY B 1 103 ? -1.513 9.883 -6.121 1 97.12 103 GLY B CA 1
ATOM 4389 C C . GLY B 1 103 ? -0.542 11.039 -5.969 1 97.12 103 GLY B C 1
ATOM 4390 O O . GLY B 1 103 ? 0.25 11.312 -6.875 1 97.12 103 GLY B O 1
ATOM 4391 N N . GLY B 1 104 ? -0.637 11.695 -4.82 1 96.38 104 GLY B N 1
ATOM 4392 C CA . GLY B 1 104 ? 0.316 12.758 -4.531 1 96.38 104 GLY B CA 1
ATOM 4393 C C . GLY B 1 104 ? 1.754 12.273 -4.496 1 96.38 104 GLY B C 1
ATOM 4394 O O . GLY B 1 104 ? 2.65 12.93 -5.027 1 96.38 104 GLY B O 1
ATOM 4395 N N . PHE B 1 105 ? 1.987 11.109 -3.904 1 96.81 105 PHE B N 1
ATOM 4396 C CA . PHE B 1 105 ? 3.322 10.523 -3.852 1 96.81 105 PHE B CA 1
ATOM 4397 C C . PHE B 1 105 ? 3.834 10.211 -5.254 1 96.81 105 PHE B C 1
ATOM 4399 O O . PHE B 1 105 ? 5.012 10.422 -5.551 1 96.81 105 PHE B O 1
ATOM 4406 N N . VAL B 1 106 ? 2.922 9.711 -6.035 1 98 106 VAL B N 1
ATOM 4407 C CA . VAL B 1 106 ? 3.281 9.336 -7.398 1 98 106 VAL B CA 1
ATOM 4408 C C . VAL B 1 106 ? 3.67 10.586 -8.188 1 98 106 VAL B C 1
ATOM 4410 O O . VAL B 1 106 ? 4.672 10.586 -8.906 1 98 106 VAL B O 1
ATOM 4413 N N . LEU B 1 107 ? 2.914 11.641 -8.047 1 97.56 107 LEU B N 1
ATOM 4414 C CA . LEU B 1 107 ? 3.221 12.906 -8.703 1 97.56 107 LEU B CA 1
ATOM 4415 C C . LEU B 1 107 ? 4.582 13.438 -8.258 1 97.56 107 LEU B C 1
ATOM 4417 O O . LEU B 1 107 ? 5.402 13.82 -9.094 1 97.56 107 LEU B O 1
ATOM 4421 N N . ALA B 1 108 ? 4.75 13.398 -6.988 1 96.62 108 ALA B N 1
ATOM 4422 C CA . ALA B 1 108 ? 6.004 13.891 -6.426 1 96.62 108 ALA B CA 1
ATOM 4423 C C . ALA B 1 108 ? 7.191 13.086 -6.949 1 96.62 108 ALA B C 1
ATOM 4425 O O . ALA B 1 108 ? 8.227 13.656 -7.309 1 96.62 108 ALA B O 1
ATOM 4426 N N . LYS B 1 109 ? 7.02 11.781 -6.984 1 96.75 109 LYS B N 1
ATOM 4427 C CA . LYS B 1 109 ? 8.086 10.906 -7.473 1 96.75 109 LYS B CA 1
ATOM 4428 C C . LYS B 1 109 ? 8.453 11.234 -8.914 1 96.75 109 LYS B C 1
ATOM 4430 O O . LYS B 1 109 ? 9.633 11.273 -9.266 1 96.75 109 LYS B O 1
ATOM 4435 N N . ALA B 1 110 ? 7.488 11.445 -9.781 1 97.19 110 ALA B N 1
ATOM 4436 C CA . ALA B 1 110 ? 7.723 11.781 -11.18 1 97.19 110 ALA B CA 1
ATOM 4437 C C . ALA B 1 110 ? 8.422 13.133 -11.305 1 97.19 110 ALA B C 1
ATOM 4439 O O . ALA B 1 110 ? 9.32 13.297 -12.133 1 97.19 110 ALA B O 1
ATOM 4440 N N . CYS B 1 111 ? 8.062 14.07 -10.469 1 95 111 CYS B N 1
ATOM 4441 C CA . CYS B 1 111 ? 8.664 15.398 -10.5 1 95 111 CYS B CA 1
ATOM 4442 C C . CYS B 1 111 ? 10.141 15.336 -10.141 1 95 111 CYS B C 1
ATOM 4444 O O . CYS B 1 111 ? 10.977 15.961 -10.797 1 95 111 CYS B O 1
ATOM 4446 N N . VAL B 1 112 ? 10.438 14.57 -9.172 1 93.38 112 VAL B N 1
ATOM 4447 C CA . VAL B 1 112 ? 11.82 14.438 -8.734 1 93.38 112 VAL B CA 1
ATOM 4448 C C . VAL B 1 112 ? 12.641 13.727 -9.812 1 93.38 112 VAL B C 1
ATOM 4450 O O . VAL B 1 112 ? 13.742 14.164 -10.156 1 93.38 112 VAL B O 1
ATOM 4453 N N . LYS B 1 113 ? 12.094 12.703 -10.32 1 93.19 113 LYS B N 1
ATOM 4454 C CA . LYS B 1 113 ? 12.797 11.883 -11.312 1 93.19 113 LYS B CA 1
ATOM 4455 C C . LYS B 1 113 ? 13.086 12.688 -12.578 1 93.19 113 LYS B C 1
ATOM 4457 O O . LYS B 1 113 ? 14.125 12.492 -13.219 1 93.19 113 LYS B O 1
ATOM 4462 N N . THR B 1 114 ? 12.219 13.586 -12.953 1 93.38 114 THR B N 1
ATOM 4463 C CA . THR B 1 114 ? 12.367 14.305 -14.219 1 93.38 114 THR B CA 1
ATOM 4464 C C . THR B 1 114 ? 12.992 15.68 -13.984 1 93.38 114 THR B C 1
ATOM 4466 O O . THR B 1 114 ? 13.352 16.375 -14.945 1 93.38 114 THR B O 1
ATOM 4469 N N . GLY B 1 115 ? 13.055 16.125 -12.727 1 90.38 115 GLY B N 1
ATOM 4470 C CA . GLY B 1 115 ? 13.68 17.391 -12.383 1 90.38 115 GLY B CA 1
ATOM 4471 C C . GLY B 1 115 ? 12.727 18.562 -12.445 1 90.38 115 GLY B C 1
ATOM 4472 O O . GLY B 1 115 ? 13.156 19.719 -12.445 1 90.38 115 GLY B O 1
ATOM 4473 N N . LEU B 1 116 ? 11.5 18.281 -12.5 1 91.81 116 LEU B N 1
ATOM 4474 C CA . LEU B 1 116 ? 10.508 19.359 -12.547 1 91.81 116 LEU B CA 1
ATOM 4475 C C . LEU B 1 116 ? 10.539 20.188 -11.266 1 91.81 116 LEU B C 1
ATOM 4477 O O . LEU B 1 116 ? 10.344 21.406 -11.305 1 91.81 116 LEU B O 1
ATOM 4481 N N . ASP B 1 117 ? 10.758 19.516 -10.125 1 90.12 117 ASP B N 1
ATOM 4482 C CA . ASP B 1 117 ? 10.82 20.203 -8.844 1 90.12 117 ASP B CA 1
ATOM 4483 C C . ASP B 1 117 ? 11.961 21.219 -8.82 1 90.12 117 ASP B C 1
ATOM 4485 O O . ASP B 1 117 ? 11.773 22.375 -8.43 1 90.12 117 ASP B O 1
ATOM 4489 N N . ARG B 1 118 ? 13.094 20.8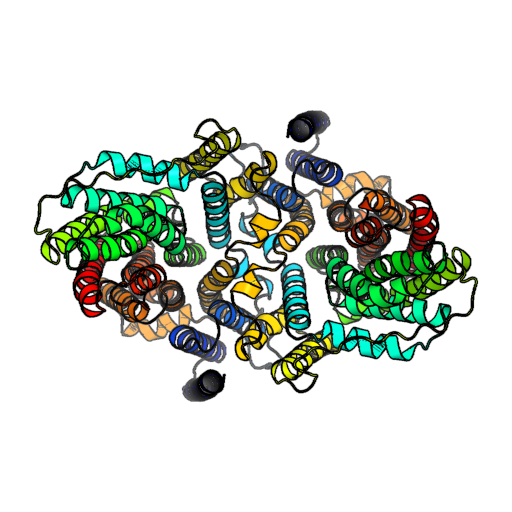28 -9.336 1 89.12 118 ARG B N 1
ATOM 4490 C CA . ARG B 1 118 ? 14.25 21.719 -9.383 1 89.12 118 ARG B CA 1
ATOM 4491 C C . ARG B 1 118 ? 14.016 22.859 -10.359 1 89.12 118 ARG B C 1
ATOM 4493 O O . ARG B 1 118 ? 14.469 23.984 -10.125 1 89.12 118 ARG B O 1
ATOM 4500 N N . PHE B 1 119 ? 13.375 22.531 -11.398 1 88.81 119 PHE B N 1
ATOM 4501 C CA . PHE B 1 119 ? 13.055 23.562 -12.383 1 88.81 119 PHE B CA 1
ATOM 4502 C C . PHE B 1 119 ? 12.18 24.641 -11.766 1 88.81 119 PHE B C 1
ATOM 4504 O O . PHE B 1 119 ? 12.477 25.828 -11.898 1 88.81 119 PHE B O 1
ATOM 4511 N N . PHE B 1 120 ? 11.117 24.25 -11.086 1 87.94 120 PHE B N 1
ATOM 4512 C CA . PHE B 1 120 ? 10.242 25.203 -10.438 1 87.94 120 PHE B CA 1
ATOM 4513 C C . PHE B 1 120 ? 11 26 -9.375 1 87.94 120 PHE B C 1
ATOM 4515 O O . PHE B 1 120 ? 10.82 27.219 -9.25 1 87.94 120 PHE B O 1
ATOM 4522 N N . ALA B 1 121 ? 11.789 25.297 -8.633 1 88.81 121 ALA B N 1
ATOM 4523 C CA . ALA B 1 121 ? 12.555 25.969 -7.59 1 88.81 121 ALA B CA 1
ATOM 4524 C C . ALA B 1 121 ? 13.43 27.078 -8.172 1 88.81 121 ALA B C 1
ATOM 4526 O O . ALA B 1 121 ? 13.398 28.219 -7.703 1 88.81 121 ALA B O 1
ATOM 4527 N N . ASN B 1 122 ? 14.141 26.734 -9.188 1 85.62 122 ASN B N 1
ATOM 4528 C CA . ASN B 1 122 ? 15.062 27.688 -9.812 1 85.62 122 ASN B CA 1
ATOM 4529 C C . ASN B 1 122 ? 14.312 28.859 -10.43 1 85.62 122 ASN B C 1
ATOM 4531 O O . ASN B 1 122 ? 14.75 30.016 -10.312 1 85.62 122 ASN B O 1
ATOM 4535 N N . ARG B 1 123 ? 13.258 28.609 -11.047 1 86.56 123 ARG B N 1
ATOM 4536 C CA . ARG B 1 123 ? 12.5 29.641 -11.742 1 86.56 123 ARG B CA 1
ATOM 4537 C C . ARG B 1 123 ? 11.867 30.609 -10.75 1 86.56 123 ARG B C 1
ATOM 4539 O O . ARG B 1 123 ? 11.82 31.812 -11 1 86.56 123 ARG B O 1
ATOM 4546 N N . ILE B 1 124 ? 11.422 30.094 -9.656 1 89.5 124 ILE B N 1
ATOM 4547 C CA . ILE B 1 124 ? 10.711 30.922 -8.688 1 89.5 124 ILE B CA 1
ATOM 4548 C C . ILE B 1 124 ? 11.711 31.75 -7.895 1 89.5 124 ILE B C 1
ATOM 4550 O O . ILE B 1 124 ? 11.539 32.969 -7.746 1 89.5 124 ILE B O 1
ATOM 4554 N N . ILE B 1 125 ? 12.758 31.156 -7.465 1 87.5 125 ILE B N 1
ATOM 4555 C CA . ILE B 1 125 ? 13.719 31.844 -6.605 1 87.5 125 ILE B CA 1
ATOM 4556 C C . ILE B 1 125 ? 14.32 33.031 -7.355 1 87.5 125 ILE B C 1
ATOM 4558 O O . ILE B 1 125 ? 14.578 34.062 -6.766 1 87.5 125 ILE B O 1
ATOM 4562 N N . ARG B 1 126 ? 14.547 32.875 -8.586 1 85.44 126 ARG B N 1
ATOM 4563 C CA . ARG B 1 126 ? 15.227 33.875 -9.391 1 85.44 126 ARG B CA 1
ATOM 4564 C C . ARG B 1 126 ? 14.367 35.156 -9.516 1 85.44 126 ARG B C 1
ATOM 4566 O O . ARG B 1 126 ? 14.875 36.219 -9.852 1 85.44 126 ARG B O 1
ATOM 4573 N N . ARG B 1 127 ? 13.195 35.031 -9.172 1 89.19 127 ARG B N 1
ATOM 4574 C CA . ARG B 1 127 ? 12.297 36.156 -9.328 1 89.19 127 ARG B CA 1
ATOM 4575 C C . ARG B 1 127 ? 12.398 37.094 -8.133 1 89.19 127 ARG B C 1
ATOM 4577 O O . ARG B 1 127 ? 11.914 38.25 -8.188 1 89.19 127 ARG B O 1
ATOM 4584 N N . PHE B 1 128 ? 12.953 36.844 -6.961 1 88.19 128 PHE B N 1
ATOM 4585 C CA . PHE B 1 128 ? 12.914 37.594 -5.723 1 88.19 128 PHE B CA 1
ATOM 4586 C C . PHE B 1 128 ? 14.141 38.5 -5.602 1 88.19 128 PHE B C 1
ATOM 4588 O O . PHE B 1 128 ? 14.18 39.406 -4.77 1 88.19 128 PHE B O 1
ATOM 4595 N N . GLY B 1 129 ? 15.188 38.406 -6.477 1 82.06 129 GLY B N 1
ATOM 4596 C CA . GLY B 1 129 ? 16.312 39.344 -6.465 1 82.06 129 GLY B CA 1
ATOM 4597 C C . GLY B 1 129 ? 17.547 38.75 -5.785 1 82.06 129 GLY B C 1
ATOM 4598 O O . GLY B 1 129 ? 17.641 37.531 -5.59 1 82.06 129 GLY B O 1
ATOM 4599 N N . VAL B 1 130 ? 18.453 39.812 -5.32 1 85.38 130 VAL B N 1
ATOM 4600 C CA . VAL B 1 130 ? 19.766 39.344 -4.883 1 85.38 130 VAL B CA 1
ATOM 4601 C C . VAL B 1 130 ? 20.047 39.844 -3.467 1 85.38 130 VAL B C 1
ATOM 4603 O O . VAL B 1 130 ? 21.047 39.438 -2.852 1 85.38 130 VAL B O 1
ATOM 4606 N N . LYS B 1 131 ? 19.141 40.656 -2.975 1 87.44 131 LYS B N 1
ATOM 4607 C CA . LYS B 1 131 ? 19.328 41.125 -1.603 1 87.44 131 LYS B CA 1
ATOM 4608 C C . LYS B 1 131 ? 18.969 40.031 -0.598 1 87.44 131 LYS B C 1
ATOM 4610 O O . LYS B 1 131 ? 18.125 39.156 -0.878 1 87.44 131 LYS B O 1
ATOM 4615 N N . SER B 1 132 ? 19.594 40.125 0.56 1 87.94 132 SER B N 1
ATOM 4616 C CA . SER B 1 132 ? 19.469 39.062 1.55 1 87.94 132 SER B CA 1
ATOM 4617 C C . SER B 1 132 ? 18 38.812 1.913 1 87.94 132 SER B C 1
ATOM 4619 O O . SER B 1 132 ? 17.547 37.688 1.978 1 87.94 132 SER B O 1
ATOM 4621 N N . HIS B 1 133 ? 17.266 39.969 2.162 1 91 133 HIS B N 1
ATOM 4622 C CA . HIS B 1 133 ? 15.875 39.812 2.555 1 91 133 HIS B CA 1
ATOM 4623 C C . HIS B 1 133 ? 15.039 39.25 1.411 1 91 133 HIS B C 1
ATOM 4625 O O . HIS B 1 133 ? 14.094 38.469 1.642 1 91 133 HIS B O 1
ATOM 4631 N N . GLN B 1 134 ? 15.359 39.562 0.183 1 92.69 134 GLN B N 1
ATOM 4632 C CA . GLN B 1 134 ? 14.656 39.031 -0.987 1 92.69 134 GLN B CA 1
ATOM 4633 C C . GLN B 1 134 ? 14.992 37.562 -1.23 1 92.69 134 GLN B C 1
ATOM 4635 O O . GLN B 1 134 ? 14.117 36.781 -1.596 1 92.69 134 GLN B O 1
ATOM 4640 N N . VAL B 1 135 ? 16.25 37.281 -1.02 1 91.06 135 VAL B N 1
ATOM 4641 C CA . VAL B 1 135 ? 16.719 35.906 -1.224 1 91.06 135 VAL B CA 1
ATOM 4642 C C . VAL B 1 135 ? 16.047 35 -0.21 1 91.06 135 VAL B C 1
ATOM 4644 O O . VAL B 1 135 ? 15.602 33.906 -0.562 1 91.06 135 VAL B O 1
ATOM 4647 N N . LEU B 1 136 ? 16 35.469 1.019 1 94.25 136 LEU B N 1
ATOM 4648 C CA . LEU B 1 136 ? 15.352 34.656 2.047 1 94.25 136 LEU B CA 1
ATOM 4649 C C . LEU B 1 136 ? 13.883 34.406 1.706 1 94.25 136 LEU B C 1
ATOM 4651 O O . LEU B 1 136 ? 13.391 33.281 1.81 1 94.25 136 LEU B O 1
ATOM 4655 N N . LEU B 1 137 ? 13.242 35.469 1.313 1 95.94 137 LEU B N 1
ATOM 4656 C CA . LEU B 1 137 ? 11.836 35.344 0.932 1 95.94 137 LEU B CA 1
ATOM 4657 C C . LEU B 1 137 ? 11.68 34.406 -0.255 1 95.94 137 LEU B C 1
ATOM 4659 O O . LEU B 1 137 ? 10.742 33.625 -0.3 1 95.94 137 LEU B O 1
ATOM 4663 N N . GLY B 1 138 ? 12.539 34.562 -1.208 1 94.88 138 GLY B N 1
ATOM 4664 C CA . GLY B 1 138 ? 12.516 33.656 -2.355 1 94.88 138 GLY B CA 1
ATOM 4665 C C . GLY B 1 138 ? 12.641 32.188 -1.975 1 94.88 138 GLY B C 1
ATOM 4666 O O . GLY B 1 138 ? 11.875 31.359 -2.453 1 94.88 138 GLY B O 1
ATOM 4667 N N . PHE B 1 139 ? 13.594 31.906 -1.123 1 95.25 139 PHE B N 1
ATOM 4668 C CA . PHE B 1 139 ? 13.789 30.531 -0.668 1 95.25 139 PHE B CA 1
ATOM 4669 C C . PHE B 1 139 ? 12.57 30.031 0.09 1 95.25 139 PHE B C 1
ATOM 4671 O O . PHE B 1 139 ? 12.117 28.906 -0.118 1 95.25 139 PHE B O 1
ATOM 4678 N N . MET B 1 140 ? 12.055 30.891 0.911 1 97.88 140 MET B N 1
ATOM 4679 C CA . MET B 1 140 ? 10.938 30.469 1.744 1 97.88 140 MET B CA 1
ATOM 4680 C C . MET B 1 140 ? 9.672 30.281 0.906 1 97.88 140 MET B C 1
ATOM 4682 O O . MET B 1 140 ? 8.969 29.281 1.055 1 97.88 140 MET B O 1
ATOM 4686 N N . PHE B 1 141 ? 9.414 31.188 0.024 1 97.69 141 PHE B N 1
ATOM 4687 C CA . PHE B 1 141 ? 8.242 31.094 -0.837 1 97.69 141 PHE B CA 1
ATOM 4688 C C . PHE B 1 141 ? 8.336 29.875 -1.749 1 97.69 141 PHE B C 1
ATOM 4690 O O . PHE B 1 141 ? 7.355 29.141 -1.921 1 97.69 141 PHE B O 1
ATOM 4697 N N . THR B 1 142 ? 9.453 29.719 -2.312 1 96.75 142 THR B N 1
ATOM 4698 C CA . THR B 1 142 ? 9.656 28.578 -3.205 1 96.75 142 THR B CA 1
ATOM 4699 C C . THR B 1 142 ? 9.5 27.266 -2.449 1 96.75 142 THR B C 1
ATOM 4701 O O . THR B 1 142 ? 8.836 26.344 -2.924 1 96.75 142 THR B O 1
ATOM 4704 N N . THR B 1 143 ? 10.133 27.219 -1.3 1 98 143 THR B N 1
ATOM 4705 C CA . THR B 1 143 ? 10.031 26.016 -0.475 1 98 143 THR B CA 1
ATOM 4706 C C . THR B 1 143 ? 8.578 25.734 -0.117 1 98 143 THR B C 1
ATOM 4708 O O . THR B 1 143 ? 8.125 24.594 -0.226 1 98 143 THR B O 1
ATOM 4711 N N . GLY B 1 144 ? 7.887 26.75 0.329 1 98.25 144 GLY B N 1
ATOM 4712 C CA . GLY B 1 144 ? 6.477 26.594 0.656 1 98.25 144 GLY B CA 1
ATOM 4713 C C . GLY B 1 144 ? 5.645 26.109 -0.517 1 98.25 144 GLY B C 1
ATOM 4714 O O . GLY B 1 144 ? 4.805 25.219 -0.364 1 98.25 144 GLY B O 1
ATOM 4715 N N . PHE B 1 145 ? 5.895 26.672 -1.636 1 97.56 145 PHE B N 1
ATOM 4716 C CA . PHE B 1 145 ? 5.137 26.312 -2.828 1 97.56 145 PHE B CA 1
ATOM 4717 C C . PHE B 1 145 ? 5.391 24.859 -3.211 1 97.56 145 PHE B C 1
ATOM 4719 O O . PHE B 1 145 ? 4.449 24.094 -3.465 1 97.56 145 PHE B O 1
ATOM 4726 N N . ILE B 1 146 ? 6.617 24.453 -3.242 1 97 146 ILE B N 1
ATOM 4727 C CA . ILE B 1 146 ? 6.969 23.109 -3.646 1 97 146 ILE B CA 1
ATOM 4728 C C . ILE B 1 146 ? 6.441 22.109 -2.619 1 97 146 ILE B C 1
ATOM 4730 O O . ILE B 1 146 ? 5.941 21.031 -2.982 1 97 146 ILE B O 1
ATOM 4734 N N . SER B 1 147 ? 6.473 22.484 -1.376 1 97.88 147 SER B N 1
ATOM 4735 C CA . SER B 1 147 ? 6.039 21.594 -0.297 1 97.88 147 SER B CA 1
ATOM 4736 C C . SER B 1 147 ? 4.535 21.359 -0.342 1 97.88 147 SER B C 1
ATOM 4738 O O . SER B 1 147 ? 4.031 20.406 0.245 1 97.88 147 SER B O 1
ATOM 4740 N N . MET B 1 148 ? 3.805 22.203 -1.039 1 97.31 148 MET B N 1
ATOM 4741 C CA . MET B 1 148 ? 2.373 22 -1.237 1 97.31 148 MET B CA 1
ATOM 4742 C C . MET B 1 148 ? 2.107 20.75 -2.064 1 97.31 148 MET B C 1
ATOM 4744 O O . MET B 1 148 ? 1.02 20.172 -1.996 1 97.31 148 MET B O 1
ATOM 4748 N N . TRP B 1 149 ? 3.127 20.297 -2.779 1 95.5 149 TRP B N 1
ATOM 4749 C CA . TRP B 1 149 ? 2.883 19.25 -3.77 1 95.5 149 TRP B CA 1
ATOM 4750 C C . TRP B 1 149 ? 3.773 18.047 -3.516 1 95.5 149 TRP B C 1
ATOM 4752 O O . TRP B 1 149 ? 3.57 16.984 -4.105 1 95.5 149 TRP B O 1
ATOM 4762 N N . MET B 1 150 ? 4.75 18.266 -2.693 1 94.38 150 MET B N 1
ATOM 4763 C CA . MET B 1 150 ? 5.711 17.219 -2.383 1 94.38 150 MET B CA 1
ATOM 4764 C C . MET B 1 150 ? 5.875 17.062 -0.875 1 94.38 150 MET B C 1
ATOM 4766 O O . MET B 1 150 ? 5.34 17.859 -0.101 1 94.38 150 MET B O 1
ATOM 4770 N N . SER B 1 151 ? 6.676 16.062 -0.55 1 93.31 151 SER B N 1
ATOM 4771 C CA . SER B 1 151 ? 6.98 15.844 0.861 1 93.31 151 SER B CA 1
ATOM 4772 C C . SER B 1 151 ? 7.723 17.031 1.451 1 93.31 151 SER B C 1
ATOM 4774 O O . SER B 1 151 ? 8.625 17.594 0.817 1 93.31 151 SER B O 1
ATOM 4776 N N . ASN B 1 152 ? 7.219 17.359 2.668 1 96.81 152 ASN B N 1
ATOM 4777 C CA . ASN B 1 152 ? 7.902 18.453 3.367 1 96.81 152 ASN B CA 1
ATOM 4778 C C . ASN B 1 152 ? 9.383 18.141 3.572 1 96.81 152 ASN B C 1
ATOM 4780 O O . ASN B 1 152 ? 10.234 19 3.377 1 96.81 152 ASN B O 1
ATOM 4784 N N . THR B 1 153 ? 9.609 16.938 3.82 1 95.31 153 THR B N 1
ATOM 4785 C CA . THR B 1 153 ? 10.969 16.469 4.102 1 95.31 153 THR B CA 1
ATOM 4786 C C . THR B 1 153 ? 11.828 16.531 2.848 1 95.31 153 THR B C 1
ATOM 4788 O O . THR B 1 153 ? 12.945 17.062 2.877 1 95.31 153 THR B O 1
ATOM 4791 N N . ALA B 1 154 ? 11.289 16.016 1.816 1 94.31 154 ALA B N 1
ATOM 4792 C CA . ALA B 1 154 ? 12.031 16.016 0.556 1 94.31 154 ALA B CA 1
ATOM 4793 C C . ALA B 1 154 ? 12.297 17.422 0.064 1 94.31 154 ALA B C 1
ATOM 4795 O O . ALA B 1 154 ? 13.391 17.734 -0.411 1 94.31 154 ALA B O 1
ATOM 4796 N N . THR B 1 155 ? 11.336 18.25 0.175 1 97.06 155 THR B N 1
ATOM 4797 C CA . THR B 1 155 ? 11.484 19.641 -0.249 1 97.06 155 THR B CA 1
ATOM 4798 C C . THR B 1 155 ? 12.555 20.344 0.57 1 97.06 155 THR B C 1
ATOM 4800 O O . THR B 1 155 ? 13.391 21.062 0.018 1 97.06 155 THR B O 1
ATOM 4803 N N . THR B 1 156 ? 12.523 20.109 1.841 1 97.69 156 THR B N 1
ATOM 4804 C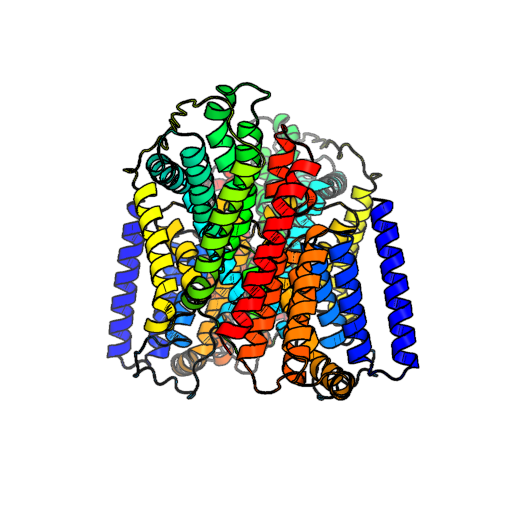 CA . THR B 1 156 ? 13.508 20.719 2.727 1 97.69 156 THR B CA 1
ATOM 4805 C C . THR B 1 156 ? 14.922 20.281 2.355 1 97.69 156 THR B C 1
ATOM 4807 O O . THR B 1 156 ? 15.828 21.109 2.225 1 97.69 156 THR B O 1
ATOM 4810 N N . SER B 1 157 ? 15.062 19.016 2.16 1 95.5 157 SER B N 1
ATOM 4811 C CA . SER B 1 157 ? 16.375 18.484 1.801 1 95.5 157 SER B CA 1
ATOM 4812 C C . SER B 1 157 ? 16.875 19.094 0.49 1 95.5 157 SER B C 1
ATOM 4814 O O . SER B 1 157 ? 18.031 19.5 0.391 1 95.5 157 SER B O 1
ATOM 4816 N N . MET B 1 158 ? 15.977 19.141 -0.433 1 93.19 158 MET B N 1
ATOM 4817 C CA . MET B 1 158 ? 16.344 19.672 -1.745 1 93.19 158 MET B CA 1
ATOM 4818 C C . MET B 1 158 ? 16.703 21.141 -1.653 1 93.19 158 MET B C 1
ATOM 4820 O O . MET B 1 158 ? 17.734 21.578 -2.199 1 93.19 158 MET B O 1
ATOM 4824 N N . MET B 1 159 ? 15.992 21.922 -0.927 1 94.94 159 MET B N 1
ATOM 4825 C CA . MET B 1 159 ? 16.188 23.375 -0.865 1 94.94 159 MET B CA 1
ATOM 4826 C C . MET B 1 159 ? 17.406 23.719 -0.032 1 94.94 159 MET B C 1
ATOM 4828 O O . MET B 1 159 ? 18.094 24.703 -0.315 1 94.94 159 MET B O 1
ATOM 4832 N N . ILE B 1 160 ? 17.672 22.922 0.979 1 94.44 160 ILE B N 1
ATOM 4833 C CA . ILE B 1 160 ? 18.906 23.125 1.742 1 94.44 160 ILE B CA 1
ATOM 4834 C C . ILE B 1 160 ? 20.109 22.844 0.852 1 94.44 160 ILE B C 1
ATOM 4836 O O . ILE B 1 160 ? 21.078 23.609 0.848 1 94.44 160 ILE B O 1
ATOM 4840 N N . ALA B 1 161 ? 20.016 21.75 0.144 1 90.62 161 ALA B N 1
ATOM 4841 C CA . ALA B 1 161 ? 21.109 21.438 -0.775 1 90.62 161 ALA B CA 1
ATOM 4842 C C . ALA B 1 161 ? 21.328 22.562 -1.78 1 90.62 161 ALA B C 1
ATOM 4844 O O . ALA B 1 161 ? 22.469 22.906 -2.105 1 90.62 161 ALA B O 1
ATOM 4845 N N . LEU B 1 162 ? 20.297 23.109 -2.236 1 88.38 162 LEU B N 1
ATOM 4846 C CA . LEU B 1 162 ? 20.344 24.188 -3.209 1 88.38 162 LEU B CA 1
ATOM 4847 C C . LEU B 1 162 ? 20.922 25.453 -2.584 1 88.38 162 LEU B C 1
ATOM 4849 O O . LEU B 1 162 ? 21.453 26.328 -3.293 1 88.38 162 LEU B O 1
ATOM 4853 N N . SER B 1 163 ? 20.859 25.594 -1.339 1 89.69 163 SER B N 1
ATOM 4854 C CA . SER B 1 163 ? 21.312 26.797 -0.65 1 89.69 163 SER B CA 1
ATOM 4855 C C . SER B 1 163 ? 22.781 26.719 -0.3 1 89.69 163 SER B C 1
ATOM 4857 O O . SER B 1 163 ? 23.406 27.734 0.046 1 89.69 163 SER B O 1
ATOM 4859 N N . PHE B 1 164 ? 23.375 25.562 -0.496 1 87.75 164 PHE B N 1
ATOM 4860 C CA . PHE B 1 164 ? 24.734 25.312 -0.008 1 87.75 164 PHE B CA 1
ATOM 4861 C C . PHE B 1 164 ? 25.734 26.25 -0.697 1 87.75 164 PHE B C 1
ATOM 4863 O O . PHE B 1 164 ? 26.594 26.828 -0.044 1 87.75 164 PHE B O 1
ATOM 4870 N N . PRO B 1 165 ? 25.656 26.297 -1.979 1 83.06 165 PRO B N 1
ATOM 4871 C CA . PRO B 1 165 ? 26.609 27.203 -2.621 1 83.06 165 PRO B CA 1
ATOM 4872 C C . PRO B 1 165 ? 26.531 28.625 -2.088 1 83.06 165 PRO B C 1
ATOM 4874 O O . PRO B 1 165 ? 27.562 29.297 -1.954 1 83.06 165 PRO B O 1
ATOM 4877 N N . MET B 1 166 ? 25.406 29.062 -1.812 1 83.38 166 MET B N 1
ATOM 4878 C CA . MET B 1 166 ? 25.219 30.406 -1.258 1 83.38 166 MET B CA 1
ATOM 4879 C C . MET B 1 166 ? 25.734 30.484 0.175 1 83.38 166 MET B C 1
ATOM 4881 O O . MET B 1 166 ? 26.328 31.484 0.57 1 83.38 166 MET B O 1
ATOM 4885 N N . LEU B 1 167 ? 25.531 29.438 0.933 1 85.19 167 LEU B N 1
ATOM 4886 C CA . LEU B 1 167 ? 25.969 29.391 2.324 1 85.19 167 LEU B CA 1
ATOM 4887 C C . LEU B 1 167 ? 27.5 29.406 2.418 1 85.19 167 LEU B C 1
ATOM 4889 O O . LEU B 1 167 ? 28.062 29.953 3.363 1 85.19 167 LEU B O 1
ATOM 4893 N N . GLN B 1 168 ? 28.062 28.859 1.474 1 84.19 168 GLN B N 1
ATOM 4894 C CA . GLN B 1 168 ? 29.516 28.797 1.467 1 84.19 168 GLN B CA 1
ATOM 4895 C C . GLN B 1 168 ? 30.125 30.172 1.228 1 84.19 168 GLN B C 1
ATOM 4897 O O . GLN B 1 168 ? 31.25 30.438 1.644 1 84.19 168 GLN B O 1
ATOM 4902 N N . MET B 1 169 ? 29.422 31.031 0.652 1 80.94 169 MET B N 1
ATOM 4903 C CA . MET B 1 169 ? 29.906 32.375 0.355 1 80.94 169 MET B CA 1
ATOM 4904 C C . MET B 1 169 ? 29.781 33.281 1.571 1 80.94 169 MET B C 1
ATOM 4906 O O . MET B 1 169 ? 30.422 34.344 1.648 1 80.94 169 MET B O 1
ATOM 4910 N N . LEU B 1 170 ? 29.016 32.875 2.461 1 84.31 170 LEU B N 1
ATOM 4911 C CA . LEU B 1 170 ? 28.766 33.688 3.643 1 84.31 170 LEU B CA 1
ATOM 4912 C C . LEU B 1 170 ? 29.719 33.344 4.773 1 84.31 170 LEU B C 1
ATOM 4914 O O . LEU B 1 170 ? 30.078 32.156 4.938 1 84.31 170 LEU B O 1
ATOM 4918 N N . PRO B 1 171 ? 30.094 34.375 5.508 1 83.81 171 PRO B N 1
ATOM 4919 C CA . PRO B 1 171 ? 30.891 34.062 6.695 1 83.81 171 PRO B CA 1
ATOM 4920 C C . PRO B 1 171 ? 30.156 33.125 7.664 1 83.81 171 PRO B C 1
ATOM 4922 O O . PRO B 1 171 ? 28.938 33.188 7.777 1 83.81 171 PRO B O 1
ATOM 4925 N N . GLU B 1 172 ? 30.844 32.312 8.383 1 81.56 172 GLU B N 1
ATOM 4926 C CA . GLU B 1 172 ? 30.297 31.281 9.242 1 81.56 172 GLU B CA 1
ATOM 4927 C C . GLU B 1 172 ? 29.438 31.875 10.352 1 81.56 172 GLU B C 1
ATOM 4929 O O . GLU B 1 172 ? 28.453 31.266 10.766 1 81.56 172 GLU B O 1
ATOM 4934 N N . LYS B 1 173 ? 29.828 33.094 10.805 1 83.81 173 LYS B N 1
ATOM 4935 C CA . LYS B 1 173 ? 29.125 33.656 11.945 1 83.81 173 LYS B CA 1
ATOM 4936 C C . LYS B 1 173 ? 28.031 34.625 11.484 1 83.81 173 LYS B C 1
ATOM 4938 O O . LYS B 1 173 ? 27.406 35.312 12.305 1 83.81 173 LYS B O 1
ATOM 4943 N N . GLU B 1 174 ? 27.781 34.625 10.227 1 88.31 174 GLU B N 1
ATOM 4944 C CA . GLU B 1 174 ? 26.766 35.531 9.688 1 88.31 174 GLU B CA 1
ATOM 4945 C C . GLU B 1 174 ? 25.375 35.062 10.102 1 88.31 174 GLU B C 1
ATOM 4947 O O . GLU B 1 174 ? 24.969 33.938 9.836 1 88.31 174 GLU B O 1
ATOM 4952 N N . PRO B 1 175 ? 24.625 35.938 10.734 1 91.94 175 PRO B N 1
ATOM 4953 C CA . PRO B 1 175 ? 23.297 35.594 11.219 1 91.94 175 PRO B CA 1
ATOM 4954 C C . PRO B 1 175 ? 22.344 35.188 10.086 1 91.94 175 PRO B C 1
ATOM 4956 O O . PRO B 1 175 ? 21.453 34.344 10.289 1 91.94 175 PRO B O 1
ATOM 4959 N N . PHE B 1 176 ? 22.547 35.656 8.938 1 92.56 176 PHE B N 1
ATOM 4960 C CA . PHE B 1 176 ? 21.703 35.344 7.793 1 92.56 176 PHE B CA 1
ATOM 4961 C C . PHE B 1 176 ? 21.734 33.875 7.484 1 92.56 176 PHE B C 1
ATOM 4963 O O . PHE B 1 176 ? 20.766 33.281 6.996 1 92.56 176 PHE B O 1
ATOM 4970 N N . ARG B 1 177 ? 22.797 33.219 7.773 1 92.06 177 ARG B N 1
ATOM 4971 C CA . ARG B 1 177 ? 22.922 31.781 7.582 1 92.06 177 ARG B CA 1
ATOM 4972 C C . ARG B 1 177 ? 21.859 31.031 8.383 1 92.06 177 ARG B C 1
ATOM 4974 O O . ARG B 1 177 ? 21.219 30.109 7.867 1 92.06 177 ARG B O 1
ATOM 4981 N N . LYS B 1 178 ? 21.672 31.578 9.594 1 94.56 178 LYS B N 1
ATOM 4982 C CA . LYS B 1 178 ? 20.672 30.984 10.469 1 94.56 178 LYS B CA 1
ATOM 4983 C C . LYS B 1 178 ? 19.266 31.188 9.898 1 94.56 178 LYS B C 1
ATOM 4985 O O . LYS B 1 178 ? 18.438 30.266 9.914 1 94.56 178 LYS B O 1
ATOM 4990 N N . ALA B 1 179 ? 19.078 32.375 9.422 1 95.56 179 ALA B N 1
ATOM 4991 C CA . ALA B 1 179 ? 17.766 32.688 8.875 1 95.56 179 ALA B CA 1
ATOM 4992 C C . ALA B 1 179 ? 17.422 31.797 7.703 1 95.56 179 ALA B C 1
ATOM 4994 O O . ALA B 1 179 ? 16.281 31.328 7.586 1 95.56 179 ALA B O 1
ATOM 4995 N N . LEU B 1 180 ? 18.359 31.516 6.91 1 94.38 180 LEU B N 1
ATOM 4996 C CA . LEU B 1 180 ? 18.141 30.703 5.715 1 94.38 180 LEU B CA 1
ATOM 4997 C C . LEU B 1 180 ? 17.891 29.234 6.086 1 94.38 180 LEU B C 1
ATOM 4999 O O . LEU B 1 180 ? 16.953 28.625 5.598 1 94.38 180 LEU B O 1
ATOM 5003 N N . ILE B 1 181 ? 18.703 28.719 6.957 1 95.88 181 ILE B N 1
ATOM 5004 C CA . ILE B 1 181 ? 18.625 27.312 7.336 1 95.88 181 ILE B CA 1
ATOM 5005 C C . ILE B 1 181 ? 17.344 27.047 8.109 1 95.88 181 ILE B C 1
ATOM 5007 O O . ILE B 1 181 ? 16.75 25.969 7.98 1 95.88 181 ILE B O 1
ATOM 5011 N N . LEU B 1 182 ? 16.875 28.062 8.859 1 97.5 182 LEU B N 1
ATOM 5012 C CA . LEU B 1 182 ? 15.625 27.922 9.602 1 97.5 182 LEU B CA 1
ATOM 5013 C C . LEU B 1 182 ? 14.422 28.219 8.711 1 97.5 182 LEU B C 1
ATOM 5015 O O . LEU B 1 182 ? 13.359 27.609 8.883 1 97.5 182 LEU B O 1
ATOM 5019 N N . GLY B 1 183 ? 14.609 29.156 7.828 1 98 183 GLY B N 1
ATOM 5020 C CA . GLY B 1 183 ? 13.508 29.578 6.973 1 98 183 GLY B CA 1
ATOM 5021 C C . GLY B 1 183 ? 13.008 28.484 6.059 1 98 183 GLY B C 1
ATOM 5022 O O . GLY B 1 183 ? 11.805 28.391 5.789 1 98 183 GLY B O 1
ATOM 5023 N N . ILE B 1 184 ? 13.875 27.594 5.637 1 97.81 184 ILE B N 1
ATOM 5024 C CA . ILE B 1 184 ? 13.547 26.562 4.66 1 97.81 184 ILE B CA 1
ATOM 5025 C C . ILE B 1 184 ? 12.617 25.531 5.301 1 97.81 184 ILE B C 1
ATOM 5027 O O . ILE B 1 184 ? 11.508 25.297 4.809 1 97.81 184 ILE B O 1
ATOM 5031 N N . PRO B 1 185 ? 12.953 24.984 6.453 1 98.25 185 PRO B N 1
ATOM 5032 C CA . PRO B 1 185 ? 12.031 24 7.039 1 98.25 185 PRO B CA 1
ATOM 5033 C C . PRO B 1 185 ? 10.719 24.641 7.508 1 98.25 185 PRO B C 1
ATOM 5035 O O . PRO B 1 185 ? 9.664 24.016 7.398 1 98.25 185 PRO B O 1
ATOM 5038 N N . PHE B 1 186 ? 10.797 25.859 8.047 1 98.5 186 PHE B N 1
ATOM 5039 C CA . PHE B 1 186 ? 9.562 26.531 8.445 1 98.5 186 PHE B CA 1
ATOM 5040 C C . PHE B 1 186 ? 8.633 26.719 7.254 1 98.5 186 PHE B C 1
ATOM 5042 O O . PHE B 1 186 ? 7.434 26.484 7.352 1 98.5 186 PHE B O 1
ATOM 5049 N N . ALA B 1 187 ? 9.25 27.125 6.156 1 98.62 187 ALA B N 1
ATOM 5050 C CA . ALA B 1 187 ? 8.461 27.328 4.945 1 98.62 187 ALA B CA 1
ATOM 5051 C C . ALA B 1 187 ? 7.898 26.016 4.426 1 98.62 187 ALA B C 1
ATOM 5053 O O . ALA B 1 187 ? 6.773 25.953 3.924 1 98.62 187 ALA B O 1
ATOM 5054 N N . ALA B 1 188 ? 8.664 24.969 4.52 1 98.5 188 ALA B N 1
ATOM 5055 C CA . ALA B 1 188 ? 8.203 23.656 4.09 1 98.5 188 ALA B CA 1
ATOM 5056 C C . ALA B 1 188 ? 7.016 23.172 4.93 1 98.5 188 ALA B C 1
ATOM 5058 O O . ALA B 1 188 ? 6.016 22.703 4.395 1 98.5 188 ALA B O 1
ATOM 5059 N N . ASN B 1 189 ? 7.109 23.328 6.238 1 98.19 189 ASN B N 1
ATOM 5060 C CA . ASN B 1 189 ? 6.035 22.938 7.141 1 98.19 189 ASN B CA 1
ATOM 5061 C C . ASN B 1 189 ? 4.758 23.734 6.883 1 98.19 189 ASN B C 1
ATOM 5063 O O . ASN B 1 189 ? 3.666 23.156 6.832 1 98.19 189 ASN B O 1
ATOM 5067 N N . ILE B 1 190 ? 4.949 25 6.742 1 98.31 190 ILE B N 1
ATOM 5068 C CA . ILE B 1 190 ? 3.809 25.875 6.508 1 98.31 190 ILE B CA 1
ATOM 5069 C C . ILE B 1 190 ? 3.189 25.578 5.148 1 98.31 190 ILE B C 1
ATOM 5071 O O . ILE B 1 190 ? 1.969 25.469 5.023 1 98.31 190 ILE B O 1
ATOM 5075 N N . GLY B 1 191 ? 4.016 25.438 4.156 1 98.12 191 GLY B N 1
ATOM 5076 C CA . GLY B 1 191 ? 3.549 25.156 2.811 1 98.12 191 GLY B CA 1
ATOM 5077 C C . GLY B 1 191 ? 2.756 23.859 2.717 1 98.12 191 GLY B C 1
ATOM 5078 O O . GLY B 1 191 ? 1.782 23.781 1.965 1 98.12 191 GLY B O 1
ATOM 5079 N N . GLY B 1 192 ? 3.131 22.859 3.43 1 97.5 192 GLY B N 1
ATOM 5080 C CA . GLY B 1 192 ? 2.463 21.578 3.42 1 97.5 192 GLY B CA 1
ATOM 5081 C C . GLY B 1 192 ? 0.997 21.656 3.801 1 97.5 192 GLY B C 1
ATOM 5082 O O . GLY B 1 192 ? 0.21 20.766 3.459 1 97.5 192 GLY B O 1
ATOM 5083 N N . VAL B 1 193 ? 0.643 22.703 4.449 1 97.25 193 VAL B N 1
ATOM 5084 C CA . VAL B 1 193 ? -0.727 22.906 4.902 1 97.25 193 VAL B CA 1
ATOM 5085 C C . VAL B 1 193 ? -1.607 23.312 3.721 1 97.25 193 VAL B C 1
ATOM 5087 O O . VAL B 1 193 ? -2.826 23.125 3.758 1 97.25 193 VAL B O 1
ATOM 5090 N N . GLY B 1 194 ? -1.062 23.75 2.674 1 96.88 194 GLY B N 1
ATOM 5091 C CA . GLY B 1 194 ? -1.754 24.484 1.619 1 96.88 194 GLY B CA 1
ATOM 5092 C C . GLY B 1 194 ? -2.643 23.594 0.769 1 96.88 194 GLY B C 1
ATOM 5093 O O . GLY B 1 194 ? -3.691 24.031 0.292 1 96.88 194 GLY B O 1
ATOM 5094 N N . THR B 1 195 ? -2.248 22.375 0.561 1 96.75 195 THR B N 1
ATOM 5095 C CA . THR B 1 195 ? -3.035 21.438 -0.235 1 96.75 195 THR B CA 1
ATOM 5096 C C . THR B 1 195 ? -3.332 20.172 0.559 1 96.75 195 THR B C 1
ATOM 5098 O O . THR B 1 195 ? -2.643 19.859 1.534 1 96.75 195 THR B O 1
ATOM 5101 N N . PRO B 1 196 ? -4.379 19.438 0.099 1 95.44 196 PRO B N 1
ATOM 5102 C CA . PRO B 1 196 ? -4.703 18.188 0.797 1 95.44 196 PRO B CA 1
ATOM 5103 C C . PRO B 1 196 ? -3.545 17.188 0.798 1 95.44 196 PRO B C 1
ATOM 5105 O O . PRO B 1 196 ? -3.338 16.484 1.784 1 95.44 196 PRO B O 1
ATOM 5108 N N . ILE B 1 197 ? -2.719 17.172 -0.228 1 96.44 197 ILE B N 1
ATOM 5109 C CA . ILE B 1 197 ? -1.69 16.141 -0.366 1 96.44 197 ILE B CA 1
ATOM 5110 C C . ILE B 1 197 ? -0.372 16.656 0.211 1 96.44 197 ILE B C 1
ATOM 5112 O O . ILE B 1 197 ? 0.639 15.945 0.184 1 96.44 197 ILE B O 1
ATOM 5116 N N . GLY B 1 198 ? -0.343 17.859 0.722 1 96.69 198 GLY B N 1
ATOM 5117 C CA . GLY B 1 198 ? 0.9 18.469 1.157 1 96.69 198 GLY B CA 1
ATOM 5118 C C . GLY B 1 198 ? 1.427 17.906 2.459 1 96.69 198 GLY B C 1
ATOM 5119 O O . GLY B 1 198 ? 2.633 17.922 2.711 1 96.69 198 GLY B O 1
ATOM 5120 N N . SER B 1 199 ? 0.49 17.5 3.27 1 95.69 199 SER B N 1
ATOM 5121 C CA . SER B 1 199 ? 0.862 16.922 4.562 1 95.69 199 SER B CA 1
ATOM 5122 C C . SER B 1 199 ? -0.152 15.883 5.02 1 95.69 199 SER B C 1
ATOM 5124 O O . SER B 1 199 ? -1.348 16.016 4.746 1 95.69 199 SER B O 1
ATOM 5126 N N . PRO B 1 200 ? 0.294 14.883 5.75 1 95.81 200 PRO B N 1
ATOM 5127 C CA . PRO B 1 200 ? -0.585 13.797 6.191 1 95.81 200 PRO B CA 1
ATOM 5128 C C . PRO B 1 200 ? -1.731 14.281 7.074 1 95.81 200 PRO B C 1
ATOM 5130 O O . PRO B 1 200 ? -2.871 13.836 6.918 1 95.81 200 PRO B O 1
ATOM 5133 N N . PRO B 1 201 ? -1.549 15.227 7.98 1 96.88 201 PRO B N 1
ATOM 5134 C CA . PRO B 1 201 ? -2.658 15.703 8.805 1 96.88 201 PRO B CA 1
ATOM 5135 C C . PRO B 1 201 ? -3.855 16.172 7.977 1 96.88 201 PRO B C 1
ATOM 5137 O O . PRO B 1 201 ? -5.004 15.945 8.367 1 96.88 201 PRO B O 1
ATOM 5140 N N . ASN B 1 202 ? -3.604 16.766 6.828 1 96.69 202 ASN B N 1
ATOM 5141 C CA . ASN B 1 202 ? -4.68 17.25 5.973 1 96.69 202 ASN B CA 1
ATOM 5142 C C . ASN B 1 202 ? -5.594 16.109 5.52 1 96.69 202 ASN B C 1
ATOM 5144 O O . ASN B 1 202 ? -6.82 16.234 5.594 1 96.69 202 ASN B O 1
ATOM 5148 N N . ILE B 1 203 ? -4.988 15.062 5.164 1 94.19 203 ILE B N 1
ATOM 5149 C CA . ILE B 1 203 ? -5.715 13.93 4.598 1 94.19 203 ILE B CA 1
ATOM 5150 C C . ILE B 1 203 ? -6.473 13.203 5.703 1 94.19 203 ILE B C 1
ATOM 5152 O O . ILE B 1 203 ? -7.574 12.688 5.477 1 94.19 203 ILE B O 1
ATOM 5156 N N . ILE B 1 204 ? -5.918 13.156 6.84 1 94.81 204 ILE B N 1
ATOM 5157 C CA . ILE B 1 204 ? -6.586 12.523 7.969 1 94.81 204 ILE B CA 1
ATOM 5158 C C . ILE B 1 204 ? -7.883 13.266 8.289 1 94.81 204 ILE B C 1
ATOM 5160 O O . ILE B 1 204 ? -8.938 12.648 8.445 1 94.81 204 ILE B O 1
ATOM 5164 N N . ALA B 1 205 ? -7.785 14.578 8.328 1 94.94 205 ALA B N 1
ATOM 5165 C CA . ALA B 1 205 ? -8.977 15.391 8.57 1 94.94 205 ALA B CA 1
ATOM 5166 C C . ALA B 1 205 ? -10.031 15.156 7.496 1 94.94 205 ALA B C 1
ATOM 5168 O O . ALA B 1 205 ? -11.211 14.953 7.809 1 94.94 205 ALA B O 1
ATOM 5169 N N . MET B 1 206 ? -9.586 15.109 6.273 1 93 206 MET B N 1
ATOM 5170 C CA . MET B 1 206 ? -10.516 14.891 5.168 1 93 206 MET B CA 1
ATOM 5171 C C . MET B 1 206 ? -11.156 13.508 5.254 1 93 206 MET B C 1
ATOM 5173 O O . MET B 1 206 ? -12.344 13.352 4.965 1 93 206 MET B O 1
ATOM 5177 N N . GLY B 1 207 ? -10.391 12.555 5.59 1 91.62 207 GLY B N 1
ATOM 5178 C CA . GLY B 1 207 ? -10.891 11.203 5.711 1 91.62 207 GLY B CA 1
ATOM 5179 C C . GLY B 1 207 ? -11.961 11.055 6.777 1 91.62 207 GLY B C 1
ATOM 5180 O O . GLY B 1 207 ? -12.992 10.414 6.547 1 91.62 207 GLY B O 1
ATOM 5181 N N . ILE B 1 208 ? -11.711 11.664 7.902 1 90.69 208 ILE B N 1
ATOM 5182 C CA . ILE B 1 208 ? -12.664 11.586 9.008 1 90.69 208 ILE B CA 1
ATOM 5183 C C . ILE B 1 208 ? -13.945 12.328 8.641 1 90.69 208 ILE B C 1
ATOM 5185 O O . ILE B 1 208 ? -15.047 11.859 8.922 1 90.69 208 ILE B O 1
ATOM 5189 N N . LEU B 1 209 ? -13.836 13.477 8.016 1 91.62 209 LEU B N 1
ATOM 5190 C CA . LEU B 1 209 ? -15 14.234 7.566 1 91.62 209 LEU B CA 1
ATOM 5191 C C . LEU B 1 209 ? -15.836 13.406 6.594 1 91.62 209 LEU B C 1
ATOM 5193 O O . LEU B 1 209 ? -17.062 13.398 6.68 1 91.62 209 LEU B O 1
ATOM 5197 N N . ARG B 1 210 ? -15.172 12.719 5.805 1 88.88 210 ARG B N 1
ATOM 5198 C CA . ARG B 1 210 ? -15.859 11.906 4.805 1 88.88 210 ARG B CA 1
ATOM 5199 C C . ARG B 1 210 ? -16.672 10.789 5.465 1 88.88 210 ARG B C 1
ATOM 5201 O O . ARG B 1 210 ? -17.75 10.43 4.984 1 88.88 210 ARG B O 1
ATOM 5208 N N . GLN B 1 211 ? -16.094 10.227 6.473 1 84.44 211 GLN B N 1
ATOM 5209 C CA . GLN B 1 211 ? -16.812 9.18 7.203 1 84.44 211 GLN B CA 1
ATOM 5210 C C . GLN B 1 211 ? -18.156 9.68 7.723 1 84.44 211 GLN B C 1
ATOM 5212 O O . GLN B 1 211 ? -19.094 8.898 7.871 1 84.44 211 GLN B O 1
ATOM 5217 N N . GLU B 1 212 ? -18.203 10.953 7.906 1 84.31 212 GLU B N 1
ATOM 5218 C CA . GLU B 1 212 ? -19.438 11.547 8.414 1 84.31 212 GLU B CA 1
ATOM 5219 C C . GLU B 1 212 ? -20.266 12.156 7.289 1 84.31 212 GLU B C 1
ATOM 5221 O O . GLU B 1 212 ? -21.219 12.898 7.543 1 84.31 212 GLU B O 1
ATOM 5226 N N . GLY B 1 213 ? -19.844 11.938 6.102 1 85.62 213 GLY B N 1
ATOM 5227 C CA . GLY B 1 213 ? -20.609 12.352 4.93 1 85.62 213 GLY B CA 1
ATOM 5228 C C . GLY B 1 213 ? -20.266 13.75 4.457 1 85.62 213 GLY B C 1
ATOM 5229 O O . GLY B 1 213 ? -20.922 14.289 3.57 1 85.62 213 GLY B O 1
ATOM 5230 N N . ILE B 1 214 ? -19.25 14.328 5.039 1 89.44 214 ILE B N 1
ATOM 5231 C CA . ILE B 1 214 ? -18.844 15.672 4.633 1 89.44 214 ILE B CA 1
ATOM 5232 C C . ILE B 1 214 ? -17.641 15.578 3.693 1 89.44 214 ILE B C 1
ATOM 5234 O O . ILE B 1 214 ? -16.562 15.164 4.105 1 89.44 214 ILE B O 1
ATOM 5238 N N . VAL B 1 215 ? -17.891 15.992 2.484 1 89.5 215 VAL B N 1
ATOM 5239 C CA . VAL B 1 215 ? -16.828 15.906 1.489 1 89.5 215 VAL B CA 1
ATOM 5240 C C . VAL B 1 215 ? -16.266 17.297 1.215 1 89.5 215 VAL B C 1
ATOM 5242 O O . VAL B 1 215 ? -17 18.203 0.809 1 89.5 215 VAL B O 1
ATOM 5245 N N . VAL B 1 216 ? -15.031 17.484 1.539 1 91.25 216 VAL B N 1
ATOM 5246 C CA . VAL B 1 216 ? -14.312 18.719 1.239 1 91.25 216 VAL B CA 1
ATOM 5247 C C . VAL B 1 216 ? -13.547 18.562 -0.074 1 91.25 216 VAL B C 1
ATOM 5249 O O . VAL B 1 216 ? -12.633 17.734 -0.176 1 91.25 216 VAL B O 1
ATOM 5252 N N . SER B 1 217 ? -13.875 19.359 -1.001 1 92.44 217 SER B N 1
ATOM 5253 C CA . SER B 1 217 ? -13.188 19.281 -2.283 1 92.44 217 SER B CA 1
ATOM 5254 C C . SER B 1 217 ? -11.758 19.797 -2.172 1 92.44 217 SER B C 1
ATOM 5256 O O . SER B 1 217 ? -11.422 20.516 -1.22 1 92.44 217 SER B O 1
ATOM 5258 N N . PHE B 1 218 ? -10.938 19.438 -3.148 1 94.44 218 PHE B N 1
ATOM 5259 C CA . PHE B 1 218 ? -9.547 19.859 -3.201 1 94.44 218 PHE B CA 1
ATOM 5260 C C . PHE B 1 218 ? -9.445 21.375 -3.262 1 94.44 218 PHE B C 1
ATOM 5262 O O . PHE B 1 218 ? -8.695 21.984 -2.496 1 94.44 218 PHE B O 1
ATOM 5269 N N . GLY B 1 219 ? -10.203 21.984 -4.105 1 92 219 GLY B N 1
ATOM 5270 C CA . GLY B 1 219 ? -10.203 23.438 -4.258 1 92 219 GLY B CA 1
ATOM 5271 C C . GLY B 1 219 ? -10.688 24.172 -3.021 1 92 219 GLY B C 1
ATOM 5272 O O . GLY B 1 219 ? -10.133 25.203 -2.65 1 92 219 GLY B O 1
ATOM 5273 N N . THR B 1 220 ? -11.68 23.594 -2.406 1 90.94 220 THR B N 1
ATOM 5274 C CA . THR B 1 220 ? -12.211 24.203 -1.19 1 90.94 220 THR B CA 1
ATOM 5275 C C . THR B 1 220 ? -11.148 24.219 -0.091 1 90.94 220 THR B C 1
ATOM 5277 O O . THR B 1 220 ? -11.008 25.219 0.62 1 90.94 220 THR B O 1
ATOM 5280 N N . TRP B 1 221 ? -10.445 23.156 0.03 1 93.12 221 TRP B N 1
ATOM 5281 C CA . TRP B 1 221 ? -9.359 23.125 1.002 1 93.12 221 TRP B CA 1
ATOM 5282 C C . TRP B 1 221 ? -8.344 24.219 0.722 1 93.12 221 TRP B C 1
ATOM 5284 O O . TRP B 1 221 ? -7.957 24.969 1.629 1 93.12 221 TRP B O 1
ATOM 5294 N N . MET B 1 222 ? -7.957 24.344 -0.474 1 94.06 222 MET B N 1
ATOM 5295 C CA . MET B 1 222 ? -6.93 25.312 -0.845 1 94.06 222 MET B CA 1
ATOM 5296 C C . MET B 1 222 ? -7.418 26.734 -0.613 1 94.06 222 MET B C 1
ATOM 5298 O O . MET B 1 222 ? -6.637 27.609 -0.24 1 94.06 222 MET B O 1
ATOM 5302 N N . PHE B 1 223 ? -8.648 26.922 -0.855 1 91.25 223 PHE B N 1
ATOM 5303 C CA . PHE B 1 223 ? -9.227 28.25 -0.685 1 91.25 223 PHE B CA 1
ATOM 5304 C C . PHE B 1 223 ? -9.055 28.734 0.75 1 91.25 223 PHE B C 1
ATOM 5306 O O . PHE B 1 223 ? -8.844 29.922 0.988 1 91.25 223 PHE B O 1
ATOM 5313 N N . PHE B 1 224 ? -9.078 27.828 1.652 1 89 224 PHE B N 1
ATOM 5314 C CA . PHE B 1 224 ? -8.945 28.219 3.055 1 89 224 PHE B CA 1
ATOM 5315 C C . PHE B 1 224 ? -7.488 28.156 3.494 1 89 224 PHE B C 1
ATOM 5317 O O . PHE B 1 224 ? -7.031 29.031 4.242 1 89 224 PHE B O 1
ATOM 5324 N N . ALA B 1 225 ? -6.781 27.172 3.031 1 94.81 225 ALA B N 1
ATOM 5325 C CA . ALA B 1 225 ? -5.457 26.875 3.576 1 94.81 225 ALA B CA 1
ATOM 5326 C C . ALA B 1 225 ? -4.391 27.766 2.939 1 94.81 225 ALA B C 1
ATOM 5328 O O . ALA B 1 225 ? -3.445 28.188 3.609 1 94.81 225 ALA B O 1
ATOM 5329 N N . VAL B 1 226 ? -4.539 28.109 1.662 1 96.25 226 VAL B N 1
ATOM 5330 C CA . VAL B 1 226 ? -3.488 28.812 0.935 1 96.25 226 VAL B CA 1
ATOM 5331 C C . VAL B 1 226 ? -3.32 30.219 1.503 1 96.25 226 VAL B C 1
ATOM 5333 O O . VAL B 1 226 ? -2.197 30.672 1.75 1 96.25 226 VAL B O 1
ATOM 5336 N N . PRO B 1 227 ? -4.422 30.984 1.71 1 95.5 227 PRO B N 1
ATOM 5337 C CA . PRO B 1 227 ? -4.242 32.281 2.332 1 95.5 227 PRO B CA 1
ATOM 5338 C C . PRO B 1 227 ? -3.535 32.219 3.684 1 95.5 227 PRO B C 1
ATOM 5340 O O . PRO B 1 227 ? -2.689 33.062 3.992 1 95.5 227 PRO B O 1
ATOM 5343 N N . LEU B 1 228 ? -3.879 31.234 4.453 1 95.69 228 LEU B N 1
ATOM 5344 C CA . LEU B 1 228 ? -3.215 31.031 5.734 1 95.69 228 LEU B CA 1
ATOM 5345 C C . LEU B 1 228 ? -1.718 30.812 5.543 1 95.69 228 LEU B C 1
ATOM 5347 O O . LEU B 1 228 ? -0.902 31.391 6.266 1 95.69 228 LEU B O 1
ATOM 5351 N N . VAL B 1 229 ? -1.385 29.984 4.562 1 97.75 229 VAL B N 1
ATOM 5352 C CA . VAL B 1 229 ? 0.004 29.656 4.258 1 97.75 229 VAL B CA 1
ATOM 5353 C C . VAL B 1 229 ? 0.76 30.922 3.859 1 97.75 229 VAL B C 1
ATOM 5355 O O . VAL B 1 229 ? 1.872 31.172 4.336 1 97.75 229 VAL B O 1
ATOM 5358 N N . ILE B 1 230 ? 0.159 31.75 3.061 1 97.94 230 ILE B N 1
ATOM 5359 C CA . ILE B 1 230 ? 0.799 32.969 2.568 1 97.94 230 ILE B CA 1
ATOM 5360 C C . ILE B 1 230 ? 1.077 33.906 3.736 1 97.94 230 ILE B C 1
ATOM 5362 O O . ILE B 1 230 ? 2.193 34.406 3.885 1 97.94 230 ILE B O 1
ATOM 5366 N N . VAL B 1 231 ? 0.123 34.062 4.555 1 97.94 231 VAL B N 1
ATOM 5367 C CA . VAL B 1 231 ? 0.255 35 5.684 1 97.94 231 VAL B CA 1
ATOM 5368 C C . VAL B 1 231 ? 1.33 34.469 6.641 1 97.94 231 VAL B C 1
ATOM 5370 O O . VAL B 1 231 ? 2.154 35.25 7.133 1 97.94 231 VAL B O 1
ATOM 5373 N N . LEU B 1 232 ? 1.363 33.25 6.863 1 98.44 232 LEU B N 1
ATOM 5374 C CA . LEU B 1 232 ? 2.307 32.688 7.82 1 98.44 232 LEU B CA 1
ATOM 5375 C C . LEU B 1 232 ? 3.727 32.719 7.266 1 98.44 232 LEU B C 1
ATOM 5377 O O . LEU B 1 232 ? 4.688 32.906 8.008 1 98.44 232 LEU B O 1
ATOM 5381 N N . ILE B 1 233 ? 3.865 32.406 5.965 1 98.56 233 ILE B N 1
ATOM 5382 C CA . ILE B 1 233 ? 5.191 32.469 5.363 1 98.56 233 ILE B CA 1
ATOM 5383 C C . ILE B 1 233 ? 5.723 33.906 5.438 1 98.56 233 ILE B C 1
ATOM 5385 O O . ILE B 1 233 ? 6.887 34.125 5.781 1 98.56 233 ILE B O 1
ATOM 5389 N N . LEU B 1 234 ? 4.898 34.875 5.156 1 98.5 234 LEU B N 1
ATOM 5390 C CA . LEU B 1 234 ? 5.301 36.281 5.23 1 98.5 234 LEU B CA 1
ATOM 5391 C C . LEU B 1 234 ? 5.664 36.688 6.66 1 98.5 234 LEU B C 1
ATOM 5393 O O . LEU B 1 234 ? 6.656 37.375 6.887 1 98.5 234 LEU B O 1
ATOM 5397 N N . PHE B 1 235 ? 4.914 36.25 7.57 1 98.44 235 PHE B N 1
ATOM 5398 C CA . PHE B 1 235 ? 5.207 36.531 8.969 1 98.44 235 PHE B CA 1
ATOM 5399 C C . PHE B 1 235 ? 6.52 35.906 9.391 1 98.44 235 PHE B C 1
ATOM 5401 O O . PHE B 1 235 ? 7.34 36.531 10.062 1 98.44 235 PHE B O 1
ATOM 5408 N N . ALA B 1 236 ? 6.672 34.594 9.031 1 98.62 236 ALA B N 1
ATOM 5409 C CA . ALA B 1 236 ? 7.91 33.875 9.352 1 98.62 236 ALA B CA 1
ATOM 5410 C C . ALA B 1 236 ? 9.117 34.594 8.75 1 98.62 236 ALA B C 1
ATOM 5412 O O . ALA B 1 236 ? 10.164 34.719 9.391 1 98.62 236 ALA B O 1
ATOM 5413 N N . TRP B 1 237 ? 8.93 35.031 7.527 1 98 237 TRP B N 1
ATOM 5414 C CA . TRP B 1 237 ? 9.977 35.781 6.836 1 98 237 TRP B CA 1
ATOM 5415 C C . TRP B 1 237 ? 10.344 37.031 7.602 1 98 237 TRP B C 1
ATOM 5417 O O . TRP B 1 237 ? 11.523 37.281 7.883 1 98 237 TRP B O 1
ATOM 5427 N N . LEU B 1 238 ? 9.359 37.812 7.984 1 97.88 238 LEU B N 1
ATOM 5428 C CA . LEU B 1 238 ? 9.586 39.062 8.727 1 97.88 238 LEU B CA 1
ATOM 5429 C C . LEU B 1 238 ? 10.227 38.781 10.086 1 97.88 238 LEU B C 1
ATOM 5431 O O . LEU B 1 238 ? 11.141 39.469 10.508 1 97.88 238 LEU B O 1
ATOM 5435 N N . LEU B 1 239 ? 9.758 37.781 10.688 1 98.12 239 LEU B N 1
ATOM 5436 C CA . LEU B 1 239 ? 10.273 37.406 12 1 98.12 239 LEU B CA 1
ATOM 5437 C C . LEU B 1 239 ? 11.742 37 11.914 1 98.12 239 LEU B C 1
ATOM 5439 O O . LEU B 1 239 ? 12.555 37.406 12.75 1 98.12 239 LEU B O 1
ATOM 5443 N N . LEU B 1 240 ? 12.07 36.156 10.93 1 97.62 240 LEU B N 1
ATOM 5444 C CA . LEU B 1 240 ? 13.445 35.688 10.773 1 97.62 240 LEU B CA 1
ATOM 5445 C C . LEU B 1 240 ? 14.375 36.844 10.43 1 97.62 240 LEU B C 1
ATOM 5447 O O . LEU B 1 240 ? 15.523 36.875 10.891 1 97.62 240 LEU B O 1
ATOM 5451 N N . MET B 1 241 ? 13.906 37.812 9.625 1 95 241 MET B N 1
ATOM 5452 C CA . MET B 1 241 ? 14.695 39 9.297 1 95 241 MET B CA 1
ATOM 5453 C C . MET B 1 241 ? 14.969 39.844 10.539 1 95 241 MET B C 1
ATOM 5455 O O . MET B 1 241 ? 16.031 40.438 10.664 1 95 241 MET B O 1
ATOM 5459 N N . LYS B 1 242 ? 14.039 39.875 11.375 1 95.94 242 LYS B N 1
ATOM 5460 C CA . LYS B 1 242 ? 14.188 40.625 12.602 1 95.94 242 LYS B CA 1
ATOM 5461 C C . LYS B 1 242 ? 15.094 39.906 13.602 1 95.94 242 LYS B C 1
ATOM 5463 O O . LYS B 1 242 ? 15.93 40.531 14.25 1 95.94 242 LYS B O 1
ATOM 5468 N N . LEU B 1 243 ? 14.992 38.656 13.727 1 96.19 243 LEU B N 1
ATOM 5469 C CA . LEU B 1 243 ? 15.758 37.875 14.695 1 96.19 243 LEU B CA 1
ATOM 5470 C C . LEU B 1 243 ? 17.203 37.719 14.25 1 96.19 243 LEU B C 1
ATOM 5472 O O . LEU B 1 243 ? 18.109 37.688 15.078 1 96.19 243 LEU B O 1
ATOM 5476 N N . PHE B 1 244 ? 17.344 37.531 12.922 1 94.69 244 PHE B N 1
ATOM 5477 C CA . PHE B 1 244 ? 18.656 37.25 12.367 1 94.69 244 PHE B CA 1
ATOM 5478 C C . PHE B 1 244 ? 18.969 38.188 11.203 1 94.69 244 PHE B C 1
ATOM 5480 O O . PHE B 1 244 ? 19.078 37.75 10.062 1 94.69 244 PHE B O 1
ATOM 5487 N N . PRO B 1 245 ? 19.234 39.406 11.5 1 89.38 245 PRO B N 1
ATOM 5488 C CA . PRO B 1 245 ? 19.484 40.406 10.453 1 89.38 245 PRO B CA 1
ATOM 5489 C C . PRO B 1 245 ? 20.844 40.25 9.781 1 89.38 245 PRO B C 1
ATOM 5491 O O . PRO B 1 245 ? 21.812 39.844 10.438 1 89.38 245 PRO B O 1
ATOM 5494 N N . GLN B 1 246 ? 20.766 40.406 8.5 1 83.94 246 GLN B N 1
ATOM 5495 C CA . GLN B 1 246 ? 22.047 40.406 7.793 1 83.94 246 GLN B CA 1
ATOM 5496 C C . GLN B 1 246 ? 22.859 41.656 8.141 1 83.94 246 GLN B C 1
ATOM 5498 O O . GLN B 1 246 ? 22.328 42.781 8.195 1 83.94 246 GLN B O 1
ATOM 5503 N N . LYS B 1 247 ? 24.141 41.469 8.375 1 75.38 247 LYS B N 1
ATOM 5504 C CA . LYS B 1 247 ? 25.016 42.594 8.75 1 75.38 247 LYS B CA 1
ATOM 5505 C C . LYS B 1 247 ? 25.531 43.312 7.516 1 75.38 247 LYS B C 1
ATOM 5507 O O . LYS B 1 247 ? 25.531 44.562 7.48 1 75.38 247 LYS B O 1
ATOM 5512 N N . ASP B 1 248 ? 26.031 42.5 6.516 1 68.69 248 ASP B N 1
ATOM 5513 C CA . ASP B 1 248 ? 26.641 43.125 5.348 1 68.69 248 ASP B CA 1
ATOM 5514 C C . ASP B 1 248 ? 25.797 42.875 4.094 1 68.69 248 ASP B C 1
ATOM 5516 O O . ASP B 1 248 ? 25.172 41.844 3.947 1 68.69 248 ASP B O 1
ATOM 5520 N N . LEU B 1 249 ? 25.5 44 3.383 1 65.44 249 LEU B N 1
ATOM 5521 C CA . LEU B 1 249 ? 24.688 43.938 2.166 1 65.44 249 LEU B CA 1
ATOM 5522 C C . LEU B 1 249 ? 25.406 43.094 1.094 1 65.44 249 LEU B C 1
ATOM 5524 O O . LEU B 1 249 ? 26.328 43.594 0.442 1 65.44 249 LEU B O 1
ATOM 5528 N N . LEU B 1 250 ? 25.453 41.812 1.224 1 68 250 LEU B N 1
ATOM 5529 C CA . LEU B 1 250 ? 26.031 40.969 0.172 1 68 250 LEU B CA 1
ATOM 5530 C C . LEU B 1 250 ? 25 40.594 -0.876 1 68 250 LEU B C 1
ATOM 5532 O O . LEU B 1 250 ? 23.828 40.375 -0.543 1 68 250 LEU B O 1
ATOM 5536 N N . GLU B 1 251 ? 25.406 40.875 -2.119 1 73.5 251 GLU B N 1
ATOM 5537 C CA . GLU B 1 251 ? 24.594 40.375 -3.223 1 73.5 251 GLU B CA 1
ATOM 5538 C C . GLU B 1 251 ? 24.734 38.875 -3.389 1 73.5 251 GLU B C 1
ATOM 5540 O O . GLU B 1 251 ? 25.828 38.375 -3.65 1 73.5 251 GLU B O 1
ATOM 5545 N N . LEU B 1 252 ? 23.688 38.188 -3.045 1 77 252 LEU B N 1
ATOM 5546 C CA . LEU B 1 252 ? 23.703 36.75 -3.096 1 77 252 LEU B CA 1
ATOM 5547 C C . LEU B 1 252 ? 23.078 36.25 -4.395 1 77 252 LEU B C 1
ATOM 5549 O O . LEU B 1 252 ? 21.875 36.406 -4.617 1 77 252 LEU B O 1
ATOM 5553 N N . VAL B 1 253 ? 23.922 35.875 -5.387 1 68.12 253 VAL B N 1
ATOM 5554 C CA . VAL B 1 253 ? 23.422 35.312 -6.648 1 68.12 253 VAL B CA 1
ATOM 5555 C C . VAL B 1 253 ? 23.25 33.812 -6.52 1 68.12 253 VAL B C 1
ATOM 5557 O O . VAL B 1 253 ? 24.172 33.094 -6.082 1 68.12 253 VAL B O 1
ATOM 5560 N N . VAL B 1 254 ? 22.016 33.406 -6.656 1 68.44 254 VAL B N 1
ATOM 5561 C CA . VAL B 1 254 ? 21.688 31.984 -6.59 1 68.44 254 VAL B CA 1
ATOM 5562 C C . VAL B 1 254 ? 21.75 31.375 -7.992 1 68.44 254 VAL B C 1
ATOM 5564 O O . VAL B 1 254 ? 21.016 31.812 -8.891 1 68.44 254 VAL B O 1
ATOM 5567 N N . GLU B 1 255 ? 22.875 30.656 -8.375 1 62.88 255 GLU B N 1
ATOM 5568 C CA . GLU B 1 255 ? 22.922 29.938 -9.641 1 62.88 255 GLU B CA 1
ATOM 5569 C C . GLU B 1 255 ? 22.719 28.438 -9.422 1 62.88 255 GLU B C 1
ATOM 5571 O O . GLU B 1 255 ? 23.297 27.859 -8.5 1 62.88 255 GLU B O 1
ATOM 5576 N N . PHE B 1 256 ? 21.641 27.953 -9.984 1 63.25 256 PHE B N 1
ATOM 5577 C CA . PHE B 1 256 ? 21.453 26.516 -9.805 1 63.25 256 PHE B CA 1
ATOM 5578 C C . PHE B 1 256 ? 21.5 25.797 -11.148 1 63.25 256 PHE B C 1
ATOM 5580 O O . PHE B 1 256 ? 21.141 26.359 -12.18 1 63.25 256 PHE B O 1
ATOM 5587 N N . GLN B 1 257 ? 22.172 24.594 -11.008 1 60.19 257 GLN B N 1
ATOM 5588 C CA . GLN B 1 257 ? 22.266 23.766 -12.203 1 60.19 257 GLN B CA 1
ATOM 5589 C C . GLN B 1 257 ? 20.906 23.203 -12.602 1 60.19 257 GLN B C 1
ATOM 5591 O O . GLN B 1 257 ? 20.188 22.656 -11.758 1 60.19 257 GLN B O 1
ATOM 5596 N N . GLU B 1 258 ? 20.453 23.688 -13.719 1 63.09 258 GLU B N 1
ATOM 5597 C CA . GLU B 1 258 ? 19.219 23.156 -14.273 1 63.09 258 GLU B CA 1
ATOM 5598 C C . GLU B 1 258 ? 19.375 21.672 -14.633 1 63.09 258 GLU B C 1
ATOM 5600 O O . GLU B 1 258 ? 20.484 21.203 -14.883 1 63.09 258 GLU B O 1
ATOM 5605 N N . PRO B 1 259 ? 18.312 20.891 -14.438 1 62.75 259 PRO B N 1
ATOM 5606 C CA . PRO B 1 259 ? 18.406 19.469 -14.781 1 62.75 259 PRO B CA 1
ATOM 5607 C C . PRO B 1 259 ? 19.062 19.25 -16.141 1 62.75 259 PRO B C 1
ATOM 5609 O O . PRO B 1 259 ? 18.891 20.062 -17.062 1 62.75 259 PRO B O 1
ATOM 5612 N N . GLU B 1 260 ? 20 18.297 -16.156 1 56.88 260 GLU B N 1
ATOM 5613 C CA . GLU B 1 260 ? 20.859 17.984 -17.297 1 56.88 260 GLU B CA 1
ATOM 5614 C C . GLU B 1 260 ? 20.047 17.938 -18.594 1 56.88 260 GLU B C 1
ATOM 5616 O O . GLU B 1 260 ? 20.5 18.406 -19.641 1 56.88 260 GLU B O 1
ATOM 5621 N N . GLU B 1 261 ? 19.016 17.047 -18.594 1 62 261 GLU B N 1
ATOM 5622 C CA . GLU B 1 261 ? 18.391 16.781 -19.875 1 62 261 GLU B CA 1
ATOM 5623 C C . GLU B 1 261 ? 17.484 17.938 -20.297 1 62 261 GLU B C 1
ATOM 5625 O O . GLU B 1 261 ? 16.984 17.969 -21.438 1 62 261 GLU B O 1
ATOM 5630 N N . GLY B 1 262 ? 17.484 19.062 -19.609 1 64.19 262 GLY B N 1
ATOM 5631 C CA . GLY B 1 262 ? 16.828 20.312 -19.938 1 64.19 262 GLY B CA 1
ATOM 5632 C C . GLY B 1 262 ? 15.32 20.219 -19.953 1 64.19 262 GLY B C 1
ATOM 5633 O O . GLY B 1 262 ? 14.766 19.125 -19.75 1 64.19 262 GLY B O 1
ATOM 5634 N N . THR B 1 263 ? 14.617 21.312 -20.094 1 75.44 263 THR B N 1
ATOM 5635 C CA . THR B 1 263 ? 13.164 21.484 -20.125 1 75.44 263 THR B CA 1
ATOM 5636 C C . THR B 1 263 ? 12.586 20.938 -21.422 1 75.44 263 THR B C 1
ATOM 5638 O O . THR B 1 263 ? 11.367 20.859 -21.578 1 75.44 263 THR B O 1
ATOM 5641 N N . LYS B 1 264 ? 13.492 20.391 -22.328 1 77.88 264 LYS B N 1
ATOM 5642 C CA . LYS B 1 264 ? 13 19.969 -23.641 1 77.88 264 LYS B CA 1
ATOM 5643 C C . LYS B 1 264 ? 12.852 18.453 -23.703 1 77.88 264 LYS B C 1
ATOM 5645 O O . LYS B 1 264 ? 12.336 17.906 -24.688 1 77.88 264 LYS B O 1
ATOM 5650 N N . SER B 1 265 ? 13.227 17.891 -22.578 1 88 265 SER B N 1
ATOM 5651 C CA . SER B 1 265 ? 13.125 16.438 -22.625 1 88 265 SER B CA 1
ATOM 5652 C C . SER B 1 265 ? 11.672 15.977 -22.641 1 88 265 SER B C 1
ATOM 5654 O O . SER B 1 265 ? 10.805 16.641 -22.062 1 88 265 SER B O 1
ATOM 5656 N N . PHE B 1 266 ? 11.344 14.961 -23.453 1 90.75 266 PHE B N 1
ATOM 5657 C CA . PHE B 1 266 ? 10.008 14.375 -23.531 1 90.75 266 PHE B CA 1
ATOM 5658 C C . PHE B 1 266 ? 9.477 14.055 -22.141 1 90.75 266 PHE B C 1
ATOM 5660 O O . PHE B 1 266 ? 8.328 14.367 -21.828 1 90.75 266 PHE B O 1
ATOM 5667 N N . SER B 1 267 ? 10.352 13.484 -21.312 1 92.31 267 SER B N 1
ATOM 5668 C CA . SER B 1 267 ? 9.961 13.109 -19.969 1 92.31 267 SER B 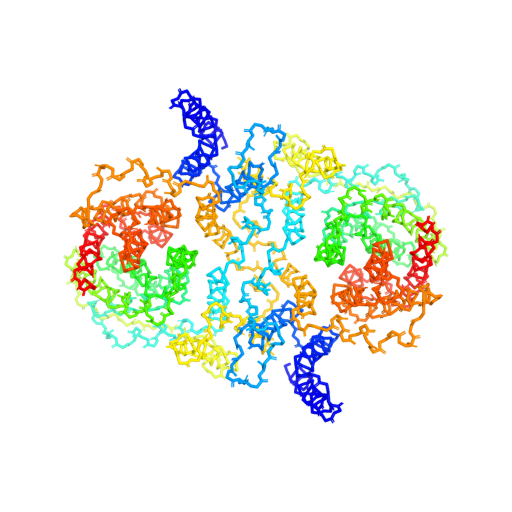CA 1
ATOM 5669 C C . SER B 1 267 ? 9.555 14.328 -19.141 1 92.31 267 SER B C 1
ATOM 5671 O O . SER B 1 267 ? 8.586 14.281 -18.375 1 92.31 267 SER B O 1
ATOM 5673 N N . PHE B 1 268 ? 10.281 15.398 -19.297 1 93.69 268 PHE B N 1
ATOM 5674 C CA . PHE B 1 268 ? 9.992 16.625 -18.578 1 93.69 268 PHE B CA 1
ATOM 5675 C C . PHE B 1 268 ? 8.656 17.219 -19.016 1 93.69 268 PHE B C 1
ATOM 5677 O O . PHE B 1 268 ? 7.824 17.562 -18.172 1 93.69 268 PHE B O 1
ATOM 5684 N N . ARG B 1 269 ? 8.359 17.328 -20.266 1 95 269 ARG B N 1
ATOM 5685 C CA . ARG B 1 269 ? 7.133 17.906 -20.812 1 95 269 ARG B CA 1
ATOM 5686 C C . ARG B 1 269 ? 5.91 17.078 -20.406 1 95 269 ARG B C 1
ATOM 5688 O O . ARG B 1 269 ? 4.871 17.641 -20.047 1 95 269 ARG B O 1
ATOM 5695 N N . ILE B 1 270 ? 6.059 15.789 -20.484 1 95.5 270 ILE B N 1
ATOM 5696 C CA . ILE B 1 270 ? 4.949 14.906 -20.156 1 95.5 270 ILE B CA 1
ATOM 5697 C C . ILE B 1 270 ? 4.645 15 -18.656 1 95.5 270 ILE B C 1
ATOM 5699 O O . ILE B 1 270 ? 3.48 15.047 -18.266 1 95.5 270 ILE B O 1
ATOM 5703 N N . THR B 1 271 ? 5.727 14.977 -17.891 1 96.94 271 THR B N 1
ATOM 5704 C CA . THR B 1 271 ? 5.539 15.109 -16.453 1 96.94 271 THR B CA 1
ATOM 5705 C C . THR B 1 271 ? 4.844 16.422 -16.109 1 96.94 271 THR B C 1
ATOM 5707 O O . THR B 1 271 ? 3.93 16.453 -15.273 1 96.94 271 THR B O 1
ATOM 5710 N N . THR B 1 272 ? 5.246 17.5 -16.766 1 96.5 272 THR B N 1
ATOM 5711 C CA . THR B 1 272 ? 4.621 18.797 -16.547 1 96.5 272 THR B CA 1
ATOM 5712 C C . THR B 1 272 ? 3.145 18.766 -16.938 1 96.5 272 THR B C 1
ATOM 5714 O O . THR B 1 272 ? 2.293 19.25 -16.188 1 96.5 272 THR B O 1
ATOM 5717 N N . ALA B 1 273 ? 2.84 18.172 -18.031 1 97.56 273 ALA B N 1
ATOM 5718 C CA . ALA B 1 273 ? 1.466 18.094 -18.516 1 97.56 273 ALA B CA 1
ATOM 5719 C C . ALA B 1 273 ? 0.589 17.281 -17.562 1 97.56 273 ALA B C 1
ATOM 5721 O O . ALA B 1 273 ? -0.527 17.688 -17.234 1 97.56 273 ALA B O 1
ATOM 5722 N N . ILE B 1 274 ? 1.071 16.141 -17.141 1 98.12 274 ILE B N 1
ATOM 5723 C CA . ILE B 1 274 ? 0.303 15.273 -16.25 1 98.12 274 ILE B CA 1
ATOM 5724 C C . ILE B 1 274 ? 0.124 15.961 -14.898 1 98.12 274 ILE B C 1
ATOM 5726 O O . ILE B 1 274 ? -0.962 15.922 -14.312 1 98.12 274 ILE B O 1
ATOM 5730 N N . PHE B 1 275 ? 1.207 16.562 -14.414 1 97.69 275 PHE B N 1
ATOM 5731 C CA . PHE B 1 275 ? 1.138 17.281 -13.141 1 97.69 275 PHE B CA 1
ATOM 5732 C C . PHE B 1 275 ? 0.107 18.406 -13.203 1 97.69 275 PHE B C 1
ATOM 5734 O O . PHE B 1 275 ? -0.82 18.453 -12.398 1 97.69 275 PHE B O 1
ATOM 5741 N N . LEU B 1 276 ? 0.223 19.281 -14.148 1 97.44 276 LEU B N 1
ATOM 5742 C CA . LEU B 1 276 ? -0.677 20.422 -14.273 1 97.44 276 LEU B CA 1
ATOM 5743 C C . LEU B 1 276 ? -2.096 19.969 -14.586 1 97.44 276 LEU B C 1
ATOM 5745 O O . LEU B 1 276 ? -3.066 20.562 -14.109 1 97.44 276 LEU B O 1
ATOM 5749 N N . GLY B 1 277 ? -2.209 18.953 -15.414 1 97.94 277 GLY B N 1
ATOM 5750 C CA . GLY B 1 277 ? -3.52 18.406 -15.711 1 97.94 277 GLY B CA 1
ATOM 5751 C C . GLY B 1 277 ? -4.227 17.859 -14.477 1 97.94 277 GLY B C 1
ATOM 5752 O O . GLY B 1 277 ? -5.422 18.094 -14.289 1 97.94 277 GLY B O 1
ATOM 5753 N N . THR B 1 278 ? -3.496 17.141 -13.648 1 97.69 278 THR B N 1
ATOM 5754 C CA . THR B 1 278 ? -4.07 16.594 -12.43 1 97.69 278 THR B CA 1
ATOM 5755 C C . THR B 1 278 ? -4.488 17.703 -11.477 1 97.69 278 THR B C 1
ATOM 5757 O O . THR B 1 278 ? -5.586 17.672 -10.914 1 97.69 278 THR B O 1
ATOM 5760 N N . VAL B 1 279 ? -3.656 18.703 -11.344 1 96.19 279 VAL B N 1
ATOM 5761 C CA . VAL B 1 279 ? -3.949 19.844 -10.477 1 96.19 279 VAL B CA 1
ATOM 5762 C C . VAL B 1 279 ? -5.191 20.578 -10.984 1 96.19 279 VAL B C 1
ATOM 5764 O O . VAL B 1 279 ? -6.059 20.953 -10.203 1 96.19 279 VAL B O 1
ATOM 5767 N N . LEU B 1 280 ? -5.258 20.719 -12.25 1 96.94 280 LEU B N 1
ATOM 5768 C CA . LEU B 1 280 ? -6.41 21.375 -12.852 1 96.94 280 LEU B CA 1
ATOM 5769 C C . LEU B 1 280 ? -7.688 20.594 -12.578 1 96.94 280 LEU B C 1
ATOM 5771 O O . LEU B 1 280 ? -8.727 21.188 -12.281 1 96.94 280 LEU B O 1
ATOM 5775 N N . LEU B 1 281 ? -7.621 19.328 -12.695 1 96.81 281 LEU B N 1
ATOM 5776 C CA . LEU B 1 281 ? -8.789 18.5 -12.43 1 96.81 281 LEU B CA 1
ATOM 5777 C C . LEU B 1 281 ? -9.188 18.562 -10.961 1 96.81 281 LEU B C 1
ATOM 5779 O O . LEU B 1 281 ? -10.367 18.484 -10.633 1 96.81 281 LEU B O 1
ATOM 5783 N N . TRP B 1 282 ? -8.227 18.672 -10.102 1 95.56 282 TRP B N 1
ATOM 5784 C CA . TRP B 1 282 ? -8.516 18.828 -8.68 1 95.56 282 TRP B CA 1
ATOM 5785 C C . TRP B 1 282 ? -9.234 20.141 -8.422 1 95.56 282 TRP B C 1
ATOM 5787 O O . TRP B 1 282 ? -10.219 20.188 -7.672 1 95.56 282 TRP B O 1
ATOM 5797 N N . PHE B 1 283 ? -8.883 21.172 -9.078 1 93.19 283 PHE B N 1
ATOM 5798 C CA . PHE B 1 283 ? -9.469 22.5 -8.891 1 93.19 283 PHE B CA 1
ATOM 5799 C C . PHE B 1 283 ? -10.875 22.547 -9.469 1 93.19 283 PHE B C 1
ATOM 5801 O O . PHE B 1 283 ? -11.727 23.297 -8.977 1 93.19 283 PHE B O 1
ATOM 5808 N N . THR B 1 284 ? -11.094 21.719 -10.469 1 93.06 284 THR B N 1
ATOM 5809 C CA . THR B 1 284 ? -12.391 21.781 -11.141 1 93.06 284 THR B CA 1
ATOM 5810 C C . THR B 1 284 ? -13.289 20.641 -10.68 1 93.06 284 THR B C 1
ATOM 5812 O O . THR B 1 284 ? -14.227 20.25 -11.383 1 93.06 284 THR B O 1
ATOM 5815 N N . GLU B 1 285 ? -12.914 20.109 -9.586 1 90.94 285 GLU B N 1
ATOM 5816 C CA . GLU B 1 285 ? -13.688 19 -9.031 1 90.94 285 GLU B CA 1
ATOM 5817 C C . GLU B 1 285 ? -15.172 19.328 -8.961 1 90.94 285 GLU B C 1
ATOM 5819 O O . GLU B 1 285 ? -16.016 18.5 -9.305 1 90.94 285 GLU B O 1
ATOM 5824 N N . ASN B 1 286 ? -15.531 20.547 -8.547 1 87 286 ASN B N 1
ATOM 5825 C CA . ASN B 1 286 ? -16.922 20.953 -8.391 1 87 286 ASN B CA 1
ATOM 5826 C C . ASN B 1 286 ? -17.641 21.016 -9.734 1 87 286 ASN B C 1
ATOM 5828 O O . ASN B 1 286 ? -18.875 20.906 -9.789 1 87 286 ASN B O 1
ATOM 5832 N N . LEU B 1 287 ? -16.891 21.156 -10.781 1 88.69 287 LEU B N 1
ATOM 5833 C CA . LEU B 1 287 ? -17.469 21.266 -12.117 1 88.69 287 LEU B CA 1
ATOM 5834 C C . LEU B 1 287 ? -17.781 19.891 -12.688 1 88.69 287 LEU B C 1
ATOM 5836 O O . LEU B 1 287 ? -18.859 19.656 -13.242 1 88.69 287 LEU B O 1
ATOM 5840 N N . HIS B 1 288 ? -16.891 18.938 -12.5 1 88.94 288 HIS B N 1
ATOM 5841 C CA . HIS B 1 288 ? -17.078 17.641 -13.148 1 88.94 288 HIS B CA 1
ATOM 5842 C C . HIS B 1 288 ? -17.547 16.594 -12.156 1 88.94 288 HIS B C 1
ATOM 5844 O O . HIS B 1 288 ? -18.016 15.516 -12.555 1 88.94 288 HIS B O 1
ATOM 5850 N N . GLY B 1 289 ? -17.391 16.781 -10.922 1 87.75 289 GLY B N 1
ATOM 5851 C CA . GLY B 1 289 ? -17.953 15.914 -9.898 1 87.75 289 GLY B CA 1
ATOM 5852 C C . GLY B 1 289 ? -17.109 14.688 -9.609 1 87.75 289 GLY B C 1
ATOM 5853 O O . GLY B 1 289 ? -17.5 13.836 -8.812 1 87.75 289 GLY B O 1
ATOM 5854 N N . ILE B 1 290 ? -15.969 14.5 -10.211 1 90.5 290 ILE B N 1
ATOM 5855 C CA . ILE B 1 290 ? -15.078 13.375 -9.945 1 90.5 290 ILE B CA 1
ATOM 5856 C C . ILE B 1 290 ? -14.266 13.648 -8.68 1 90.5 290 ILE B C 1
ATOM 5858 O O . ILE B 1 290 ? -13.531 14.633 -8.609 1 90.5 290 ILE B O 1
ATOM 5862 N N . PRO B 1 291 ? -14.43 12.797 -7.711 1 90.69 291 PRO B N 1
ATOM 5863 C CA . PRO B 1 291 ? -13.711 13.023 -6.457 1 90.69 291 PRO B CA 1
ATOM 5864 C C . PRO B 1 291 ? -12.195 13.086 -6.648 1 90.69 291 PRO B C 1
ATOM 5866 O O . PRO B 1 291 ? -11.648 12.406 -7.52 1 90.69 291 PRO B O 1
ATOM 5869 N N . ALA B 1 292 ? -11.562 13.836 -5.82 1 94.38 292 ALA B N 1
ATOM 5870 C CA . ALA B 1 292 ? -10.125 14.07 -5.91 1 94.38 292 ALA B CA 1
ATOM 5871 C C . ALA B 1 292 ? -9.344 12.766 -5.82 1 94.38 292 ALA B C 1
ATOM 5873 O O . ALA B 1 292 ? -8.312 12.602 -6.477 1 94.38 292 ALA B O 1
ATOM 5874 N N . GLY B 1 293 ? -9.859 11.852 -4.98 1 94.12 293 GLY B N 1
ATOM 5875 C CA . GLY B 1 293 ? -9.203 10.562 -4.867 1 94.12 293 GLY B CA 1
ATOM 5876 C C . GLY B 1 293 ? -9.195 9.781 -6.168 1 94.12 293 GLY B C 1
ATOM 5877 O O . GLY B 1 293 ? -8.219 9.094 -6.477 1 94.12 293 GLY B O 1
ATOM 5878 N N . VAL B 1 294 ? -10.227 9.875 -6.926 1 94.81 294 VAL B N 1
ATOM 5879 C CA . VAL B 1 294 ? -10.336 9.18 -8.203 1 94.81 294 VAL B CA 1
ATOM 5880 C C . VAL B 1 294 ? -9.414 9.828 -9.234 1 94.81 294 VAL B C 1
ATOM 5882 O O . VAL B 1 294 ? -8.719 9.133 -9.977 1 94.81 294 VAL B O 1
ATOM 5885 N N . VAL B 1 295 ? -9.367 11.133 -9.219 1 96.56 295 VAL B N 1
ATOM 5886 C CA . VAL B 1 295 ? -8.484 11.867 -10.117 1 96.56 295 VAL B CA 1
ATOM 5887 C C . VAL B 1 295 ? -7.031 11.477 -9.852 1 96.56 295 VAL B C 1
ATOM 5889 O O . VAL B 1 295 ? -6.227 11.391 -10.781 1 96.56 295 VAL B O 1
ATOM 5892 N N . ALA B 1 296 ? -6.773 11.188 -8.641 1 97.25 296 ALA B N 1
ATOM 5893 C CA . ALA B 1 296 ? -5.41 10.875 -8.211 1 97.25 296 ALA B CA 1
ATOM 5894 C C . ALA B 1 296 ? -4.949 9.539 -8.789 1 97.25 296 ALA B C 1
ATOM 5896 O O . ALA B 1 296 ? -3.756 9.227 -8.773 1 97.25 296 ALA B O 1
ATOM 5897 N N . LEU B 1 297 ? -5.82 8.719 -9.328 1 97.5 297 LEU B N 1
ATOM 5898 C CA . LEU B 1 297 ? -5.465 7.465 -9.977 1 97.5 297 LEU B CA 1
ATOM 5899 C C . LEU B 1 297 ? -4.855 7.711 -11.352 1 97.5 297 LEU B C 1
ATOM 5901 O O . LEU B 1 297 ? -4.125 6.867 -11.867 1 97.5 297 LEU B O 1
ATOM 5905 N N . LEU B 1 298 ? -5.078 8.844 -11.914 1 97.62 298 LEU B N 1
ATOM 5906 C CA . LEU B 1 298 ? -4.648 9.148 -13.273 1 97.62 298 LEU B CA 1
ATOM 5907 C C . LEU B 1 298 ? -3.125 9.148 -13.375 1 97.62 298 LEU B C 1
ATOM 5909 O O . LEU B 1 298 ? -2.562 8.539 -14.289 1 97.62 298 LEU B O 1
ATOM 5913 N N . PRO B 1 299 ? -2.441 9.789 -12.445 1 98 299 PRO B N 1
ATOM 5914 C CA . PRO B 1 299 ? -0.981 9.742 -12.531 1 98 299 PRO B CA 1
ATOM 5915 C C . PRO B 1 299 ? -0.437 8.312 -12.477 1 98 299 PRO B C 1
ATOM 5917 O O . PRO B 1 299 ? 0.565 8.008 -13.125 1 98 299 PRO B O 1
ATOM 5920 N N . LEU B 1 300 ? -1.052 7.465 -11.695 1 97.56 300 LEU B N 1
ATOM 5921 C CA . LEU B 1 300 ? -0.628 6.074 -11.57 1 97.56 300 LEU B CA 1
ATOM 5922 C C . LEU B 1 300 ? -0.767 5.344 -12.898 1 97.56 300 LEU B C 1
ATOM 5924 O O . LEU B 1 300 ? -0.057 4.371 -13.156 1 97.56 300 LEU B O 1
ATOM 5928 N N . ILE B 1 301 ? -1.635 5.805 -13.75 1 97.19 301 ILE B N 1
ATOM 5929 C CA . ILE B 1 301 ? -1.907 5.195 -15.039 1 97.19 301 ILE B CA 1
ATOM 5930 C C . ILE B 1 301 ? -1.049 5.859 -16.109 1 97.19 301 ILE B C 1
ATOM 5932 O O . ILE B 1 301 ? -0.401 5.18 -16.906 1 97.19 301 ILE B O 1
ATOM 5936 N N . LEU B 1 302 ? -0.963 7.156 -16.094 1 97.38 302 LEU B N 1
ATOM 5937 C CA . LEU B 1 302 ? -0.423 7.914 -17.219 1 97.38 302 LEU B CA 1
ATOM 5938 C C . LEU B 1 302 ? 1.102 7.895 -17.203 1 97.38 302 LEU B C 1
ATOM 5940 O O . LEU B 1 302 ? 1.736 7.828 -18.266 1 97.38 302 LEU B O 1
ATOM 5944 N N . PHE B 1 303 ? 1.713 7.977 -16.062 1 97.5 303 PHE B N 1
ATOM 5945 C CA . PHE B 1 303 ? 3.17 8.039 -16.031 1 97.5 303 PHE B CA 1
ATOM 5946 C C . PHE B 1 303 ? 3.779 6.758 -16.594 1 97.5 303 PHE B C 1
ATOM 5948 O O . PHE B 1 303 ? 4.734 6.816 -17.375 1 97.5 303 PHE B O 1
ATOM 5955 N N . PRO B 1 304 ? 3.262 5.613 -16.219 1 94.88 304 PRO B N 1
ATOM 5956 C CA . PRO B 1 304 ? 3.812 4.406 -16.844 1 94.88 304 PRO B CA 1
ATOM 5957 C C . PRO B 1 304 ? 3.514 4.324 -18.328 1 94.88 304 PRO B C 1
ATOM 5959 O O . PRO B 1 304 ? 4.301 3.752 -19.094 1 94.88 304 PRO B O 1
ATOM 5962 N N . VAL B 1 305 ? 2.414 4.836 -18.766 1 93.69 305 VAL B N 1
ATOM 5963 C CA . VAL B 1 305 ? 2.062 4.848 -20.188 1 93.69 305 VAL B CA 1
ATOM 5964 C C . VAL B 1 305 ? 3.188 5.488 -21 1 93.69 305 VAL B C 1
ATOM 5966 O O . VAL B 1 305 ? 3.535 5.008 -22.078 1 93.69 305 VAL B O 1
ATOM 5969 N N . PHE B 1 306 ? 3.791 6.496 -20.422 1 94.25 306 PHE B N 1
ATOM 5970 C CA . PHE B 1 306 ? 4.824 7.234 -21.141 1 94.25 306 PHE B CA 1
ATOM 5971 C C . PHE B 1 306 ? 6.211 6.816 -20.656 1 94.25 306 PHE B C 1
ATOM 5973 O O . PHE B 1 306 ? 7.207 7.473 -20.984 1 94.25 306 PHE B O 1
ATOM 5980 N N . GLY B 1 307 ? 6.285 5.801 -19.859 1 92.94 307 GLY B N 1
ATOM 5981 C CA . GLY B 1 307 ? 7.551 5.211 -19.453 1 92.94 307 GLY B CA 1
ATOM 5982 C C . GLY B 1 307 ? 8.297 6.055 -18.438 1 92.94 307 GLY B C 1
ATOM 5983 O O . GLY B 1 307 ? 9.523 5.961 -18.328 1 92.94 307 GLY B O 1
ATOM 5984 N N . ILE B 1 308 ? 7.578 6.906 -17.766 1 95.19 308 ILE B N 1
ATOM 5985 C CA . ILE B 1 308 ? 8.227 7.809 -16.812 1 95.19 308 ILE B CA 1
ATOM 5986 C C . ILE B 1 308 ? 8.469 7.074 -15.492 1 95.19 308 ILE B C 1
ATOM 5988 O O . ILE B 1 308 ? 9.547 7.176 -14.906 1 95.19 308 ILE B O 1
ATOM 5992 N N . LEU B 1 309 ? 7.469 6.383 -15 1 96.56 309 LEU B N 1
ATOM 5993 C CA . LEU B 1 309 ? 7.59 5.621 -13.766 1 96.56 309 LEU B CA 1
ATOM 5994 C C . LEU B 1 309 ? 7.426 4.129 -14.023 1 96.56 309 LEU B C 1
ATOM 5996 O O . LEU B 1 309 ? 6.668 3.727 -14.906 1 96.56 309 LEU B O 1
ATOM 6000 N N . ASN B 1 310 ? 8.156 3.324 -13.266 1 95.12 310 ASN B N 1
ATOM 6001 C CA . ASN B 1 310 ? 8.086 1.869 -13.352 1 95.12 310 ASN B CA 1
ATOM 6002 C C . ASN B 1 310 ? 7.777 1.243 -11.992 1 95.12 310 ASN B C 1
ATOM 6004 O O . ASN B 1 310 ? 7.422 1.947 -11.047 1 95.12 310 ASN B O 1
ATOM 6008 N N . GLU B 1 311 ? 7.852 -0.081 -11.914 1 94.81 311 GLU B N 1
ATOM 6009 C CA . GLU B 1 311 ? 7.5 -0.825 -10.703 1 94.81 311 GLU B CA 1
ATOM 6010 C C . GLU B 1 311 ? 8.422 -0.458 -9.547 1 94.81 311 GLU B C 1
ATOM 6012 O O . GLU B 1 311 ? 7.969 -0.325 -8.406 1 94.81 311 GLU B O 1
ATOM 6017 N N . LYS B 1 312 ? 9.656 -0.322 -9.859 1 95.69 312 LYS B N 1
ATOM 6018 C CA . LYS B 1 312 ? 10.625 0.012 -8.812 1 95.69 312 LYS B CA 1
ATOM 6019 C C . LYS B 1 312 ? 10.289 1.356 -8.172 1 95.69 312 LYS B C 1
ATOM 6021 O O . LYS B 1 312 ? 10.43 1.521 -6.961 1 95.69 312 LYS B O 1
ATOM 6026 N N . ASP B 1 313 ? 9.82 2.303 -9.016 1 97.06 313 ASP B N 1
ATOM 6027 C CA . ASP B 1 313 ? 9.445 3.621 -8.508 1 97.06 313 ASP B CA 1
ATOM 6028 C C . ASP B 1 313 ? 8.25 3.529 -7.562 1 97.06 313 ASP B C 1
ATOM 6030 O O . ASP B 1 313 ? 8.25 4.152 -6.496 1 97.06 313 ASP B O 1
ATOM 6034 N N . ILE B 1 314 ? 7.293 2.713 -7.93 1 97.44 314 ILE B N 1
ATOM 6035 C CA . ILE B 1 314 ? 6.09 2.553 -7.121 1 97.44 314 ILE B CA 1
ATOM 6036 C C . ILE B 1 314 ? 6.445 1.886 -5.793 1 97.44 314 ILE B C 1
ATOM 6038 O O . ILE B 1 314 ? 5.941 2.279 -4.738 1 97.44 314 ILE B O 1
ATOM 6042 N N . ASN B 1 315 ? 7.34 0.948 -5.809 1 97 315 ASN B N 1
ATOM 6043 C CA . ASN B 1 315 ? 7.727 0.193 -4.621 1 97 315 ASN B CA 1
ATOM 6044 C C . ASN B 1 315 ? 8.578 1.037 -3.674 1 97 315 ASN B C 1
ATOM 6046 O O . ASN B 1 315 ? 8.734 0.689 -2.504 1 97 315 ASN B O 1
ATOM 6050 N N . SER B 1 316 ? 9.055 2.17 -4.152 1 96.12 316 SER B N 1
ATOM 6051 C CA . SER B 1 316 ? 9.938 2.992 -3.332 1 96.12 316 SER B CA 1
ATOM 6052 C C . SER B 1 316 ? 9.18 4.141 -2.682 1 96.12 316 SER B C 1
ATOM 6054 O O . SER B 1 316 ? 9.773 5 -2.027 1 96.12 316 SER B O 1
ATOM 6056 N N . LEU B 1 317 ? 7.863 4.191 -2.9 1 97.06 317 LEU B N 1
ATOM 6057 C CA . LEU B 1 317 ? 7.059 5.234 -2.281 1 97.06 317 LEU B CA 1
ATOM 6058 C C . LEU B 1 317 ? 6.98 5.039 -0.771 1 97.06 317 LEU B C 1
ATOM 6060 O O . LEU B 1 317 ? 7.406 4.004 -0.252 1 97.06 317 LEU B O 1
ATOM 6064 N N . ASP B 1 318 ? 6.508 6.07 -0.066 1 95.81 318 ASP B N 1
ATOM 6065 C CA . ASP B 1 318 ? 6.406 6.012 1.389 1 95.81 318 ASP B CA 1
ATOM 6066 C C . ASP B 1 318 ? 5.117 5.32 1.823 1 95.81 318 ASP B C 1
ATOM 6068 O O . ASP B 1 318 ? 4.258 5.938 2.455 1 95.81 318 ASP B O 1
ATOM 6072 N N . TRP B 1 319 ? 5.07 4.039 1.642 1 97.06 319 TRP B N 1
ATOM 6073 C CA . TRP B 1 319 ? 3.875 3.256 1.934 1 97.06 319 TRP B CA 1
ATOM 6074 C C . TRP B 1 319 ? 3.598 3.223 3.432 1 97.06 319 TRP B C 1
ATOM 6076 O O . TRP B 1 319 ? 2.443 3.119 3.855 1 97.06 319 TRP B O 1
ATOM 6086 N N . SER B 1 320 ? 4.645 3.334 4.277 1 96.88 320 SER B N 1
ATOM 6087 C CA . SER B 1 320 ? 4.477 3.322 5.727 1 96.88 320 SER B CA 1
ATOM 6088 C C . SER B 1 320 ? 3.654 4.516 6.195 1 96.88 320 SER B C 1
ATOM 6090 O O . SER B 1 320 ? 2.895 4.41 7.16 1 96.88 320 SER B O 1
ATOM 6092 N N . VAL B 1 321 ? 3.789 5.645 5.488 1 95.25 321 VAL B N 1
ATOM 6093 C CA . VAL B 1 321 ? 3.031 6.84 5.84 1 95.25 321 VAL B CA 1
ATOM 6094 C C . VAL B 1 321 ? 1.55 6.621 5.539 1 95.25 321 VAL B C 1
ATOM 6096 O O . VAL B 1 321 ? 0.686 7.043 6.312 1 95.25 321 VAL B O 1
ATOM 6099 N N . LEU B 1 322 ? 1.256 5.934 4.43 1 96.25 322 LEU B N 1
ATOM 6100 C CA . LEU B 1 322 ? -0.129 5.629 4.086 1 96.25 322 LEU B CA 1
ATOM 6101 C C . LEU B 1 322 ? -0.765 4.734 5.145 1 96.25 322 LEU B C 1
ATOM 6103 O O . LEU B 1 322 ? -1.913 4.953 5.539 1 96.25 322 LEU B O 1
ATOM 6107 N N . LEU B 1 323 ? 0.002 3.762 5.629 1 96.81 323 LEU B N 1
ATOM 6108 C CA . LEU B 1 323 ? -0.487 2.881 6.684 1 96.81 323 LEU B CA 1
ATOM 6109 C C . LEU B 1 323 ? -0.721 3.658 7.977 1 96.81 323 LEU B C 1
ATOM 6111 O O . LEU B 1 323 ? -1.682 3.391 8.703 1 96.81 323 LEU B O 1
ATOM 6115 N N . LEU B 1 324 ? 0.184 4.59 8.242 1 95.69 324 LEU B N 1
ATOM 6116 C CA . LEU B 1 324 ? 0.045 5.418 9.438 1 95.69 324 LEU B CA 1
ATOM 6117 C C . LEU B 1 324 ? -1.243 6.23 9.391 1 95.69 324 LEU B C 1
ATOM 6119 O O . LEU B 1 324 ? -1.992 6.277 10.367 1 95.69 324 LEU B O 1
ATOM 6123 N N . ILE B 1 325 ? -1.534 6.836 8.25 1 94.56 325 ILE B N 1
ATOM 6124 C CA . ILE B 1 325 ? -2.727 7.656 8.062 1 94.56 325 ILE B CA 1
ATOM 6125 C C . ILE B 1 325 ? -3.977 6.801 8.258 1 94.56 325 ILE B C 1
ATOM 6127 O O . ILE B 1 325 ? -4.965 7.262 8.836 1 94.56 325 ILE B O 1
ATOM 6131 N N . ALA B 1 326 ? -3.92 5.559 7.859 1 94.81 326 ALA B N 1
ATOM 6132 C CA . ALA B 1 326 ? -5.062 4.652 7.953 1 94.81 326 ALA B CA 1
ATOM 6133 C C . ALA B 1 326 ? -5.469 4.43 9.406 1 94.81 326 ALA B C 1
ATOM 6135 O O . ALA B 1 326 ? -6.633 4.141 9.695 1 94.81 326 ALA B O 1
ATOM 6136 N N . GLY B 1 327 ? -4.527 4.59 10.359 1 94.5 327 GLY B N 1
ATOM 6137 C CA . GLY B 1 327 ? -4.82 4.41 11.773 1 94.5 327 GLY B CA 1
ATOM 6138 C C . GLY B 1 327 ? -5.844 5.398 12.297 1 94.5 327 GLY B C 1
ATOM 6139 O O . GLY B 1 327 ? -6.742 5.023 13.055 1 94.5 327 GLY B O 1
ATOM 6140 N N . GLY B 1 328 ? -5.668 6.668 11.914 1 92.25 328 GLY B N 1
ATOM 6141 C CA . GLY B 1 328 ? -6.641 7.672 12.328 1 92.25 328 GLY B CA 1
ATOM 6142 C C . GLY B 1 328 ? -8.031 7.406 11.789 1 92.25 328 GLY B C 1
ATOM 6143 O O . GLY B 1 328 ? -9.016 7.473 12.523 1 92.25 328 GLY B O 1
ATOM 6144 N N . ILE B 1 329 ? -8.055 7.07 10.523 1 91.31 329 ILE B N 1
ATOM 6145 C CA . ILE B 1 329 ? -9.328 6.723 9.898 1 91.31 329 ILE B CA 1
ATOM 6146 C C . ILE B 1 329 ? -9.914 5.484 10.578 1 91.31 329 ILE B C 1
ATOM 6148 O O . ILE B 1 329 ? -11.117 5.414 10.82 1 91.31 329 ILE B O 1
ATOM 6152 N N . GLY B 1 330 ? -9.047 4.555 10.93 1 94.19 330 GLY B N 1
ATOM 6153 C CA . GLY B 1 330 ? -9.461 3.35 11.633 1 94.19 330 GLY B CA 1
ATOM 6154 C C . GLY B 1 330 ? -10.094 3.635 12.984 1 94.19 330 GLY B C 1
ATOM 6155 O O . GLY B 1 330 ? -11.094 3.014 13.352 1 94.19 330 GLY B O 1
ATOM 6156 N N . ILE B 1 331 ? -9.516 4.555 13.727 1 94.12 331 ILE B N 1
ATOM 6157 C CA . ILE B 1 331 ? -10.094 4.941 15.008 1 94.12 331 ILE B CA 1
ATOM 6158 C C . ILE B 1 331 ? -11.492 5.516 14.797 1 94.12 331 ILE B C 1
ATOM 6160 O O . ILE B 1 331 ? -12.414 5.215 15.555 1 94.12 331 ILE B O 1
ATOM 6164 N N . GLY B 1 332 ? -11.641 6.332 13.773 1 90.62 332 GLY B N 1
ATOM 6165 C CA . GLY B 1 332 ? -12.961 6.844 13.438 1 90.62 332 GLY B CA 1
ATOM 6166 C C . GLY B 1 332 ? -13.977 5.746 13.18 1 90.62 332 GLY B C 1
ATOM 6167 O O . GLY B 1 332 ? -15.102 5.805 13.688 1 90.62 332 GLY B O 1
ATOM 6168 N N . VAL B 1 333 ? -13.578 4.742 12.406 1 90.44 333 VAL B N 1
ATOM 6169 C CA . VAL B 1 333 ? -14.445 3.605 12.117 1 90.44 333 VAL B CA 1
ATOM 6170 C C . VAL B 1 333 ? -14.789 2.879 13.414 1 90.44 333 VAL B C 1
ATOM 6172 O O . VAL B 1 333 ? -15.945 2.504 13.633 1 90.44 333 VAL B O 1
ATOM 6175 N N . GLY B 1 334 ? -13.812 2.691 14.266 1 92.44 334 GLY B N 1
ATOM 6176 C CA . GLY B 1 334 ? -14.039 2.053 15.555 1 92.44 334 GLY B CA 1
ATOM 6177 C C . GLY B 1 334 ? -15.031 2.803 16.422 1 92.44 334 GLY B C 1
ATOM 6178 O O . GLY B 1 334 ? -15.883 2.191 17.078 1 92.44 334 GLY B O 1
ATOM 6179 N N . PHE B 1 335 ? -14.945 4.078 16.453 1 90.44 335 PHE B N 1
ATOM 6180 C CA . PHE B 1 335 ? -15.883 4.898 17.219 1 90.44 335 PHE B CA 1
ATOM 6181 C C . PHE B 1 335 ? -17.297 4.719 16.703 1 90.44 335 PHE B C 1
ATOM 6183 O O . PHE B 1 335 ? -18.25 4.609 17.484 1 90.44 335 PHE B O 1
ATOM 6190 N N . GLN B 1 336 ? -17.391 4.668 15.406 1 86.62 336 GLN B N 1
ATOM 6191 C CA . GLN B 1 336 ? -18.703 4.512 14.797 1 86.62 336 GLN B CA 1
ATOM 6192 C C . GLN B 1 336 ? -19.297 3.135 15.102 1 86.62 336 GLN B C 1
ATOM 6194 O O . GLN B 1 336 ? -20.469 3.02 15.445 1 86.62 336 GLN B O 1
ATOM 6199 N N . GLN B 1 337 ? -18.422 2.139 15.031 1 88.25 337 GLN B N 1
ATOM 6200 C CA . GLN B 1 337 ? -18.906 0.768 15.133 1 88.25 337 GLN B CA 1
ATOM 6201 C C . GLN B 1 337 ? -19.094 0.359 16.594 1 88.25 337 GLN B C 1
ATOM 6203 O O . GLN B 1 337 ? -19.906 -0.521 16.891 1 88.25 337 GLN B O 1
ATOM 6208 N N . SER B 1 338 ? -18.469 1.004 17.531 1 88.19 338 SER B N 1
ATOM 6209 C CA . SER B 1 338 ? -18.516 0.626 18.938 1 88.19 338 SER B CA 1
ATOM 6210 C C . SER B 1 338 ? -19.672 1.306 19.656 1 88.19 338 SER B C 1
ATOM 6212 O O . SER B 1 338 ? -20.047 0.916 20.766 1 88.19 338 SER B O 1
ATOM 6214 N N . GLY B 1 339 ? -20.25 2.352 19.062 1 83.44 339 GLY B N 1
ATOM 6215 C CA . GLY B 1 339 ? -21.281 3.131 19.734 1 83.44 339 GLY B CA 1
ATOM 6216 C C . GLY B 1 339 ? -20.703 4.219 20.625 1 83.44 339 GLY B C 1
ATOM 6217 O O . GLY B 1 339 ? -21.453 4.887 21.344 1 83.44 339 GLY B O 1
ATOM 6218 N N . MET B 1 340 ? -19.469 4.426 20.531 1 84.94 340 MET B N 1
ATOM 6219 C CA . MET B 1 340 ? -18.781 5.426 21.344 1 84.94 340 MET B CA 1
ATOM 6220 C C . MET B 1 340 ? -19.359 6.816 21.109 1 84.94 340 MET B C 1
ATOM 6222 O O . MET B 1 340 ? -19.438 7.633 22.031 1 84.94 340 MET B O 1
ATOM 6226 N N . LYS B 1 341 ? -19.703 7.066 19.922 1 77.31 341 LYS B N 1
ATOM 6227 C CA . LYS B 1 341 ? -20.266 8.375 19.594 1 77.31 341 LYS B CA 1
ATOM 6228 C C . LYS B 1 341 ? -21.469 8.703 20.453 1 77.31 341 LYS B C 1
ATOM 6230 O O . LYS B 1 341 ? -21.562 9.797 21.016 1 77.31 341 LYS B O 1
ATOM 6235 N N . PHE B 1 342 ? -22.328 7.781 20.578 1 77.69 342 PHE B N 1
ATOM 6236 C CA . PHE B 1 342 ? -23.547 7.965 21.359 1 77.69 342 PHE B CA 1
ATOM 6237 C C . PHE B 1 342 ? -23.219 8.062 22.844 1 77.69 342 PHE B C 1
ATOM 6239 O O . PHE B 1 342 ? -23.781 8.898 23.547 1 77.69 342 PHE B O 1
ATOM 6246 N N . TRP B 1 343 ? -22.312 7.309 23.234 1 81.5 343 TRP B N 1
ATOM 6247 C CA . TRP B 1 343 ? -21.938 7.297 24.641 1 81.5 343 TRP B CA 1
ATOM 6248 C C . TRP B 1 343 ? -21.297 8.625 25.047 1 81.5 343 TRP B C 1
ATOM 6250 O O . TRP B 1 343 ? -21.609 9.18 26.094 1 81.5 343 TRP B O 1
ATOM 6260 N N . PHE B 1 344 ? -20.406 9.055 24.219 1 78.88 344 PHE B N 1
ATOM 6261 C CA . PHE B 1 344 ? -19.766 10.344 24.453 1 78.88 344 PHE B CA 1
ATOM 6262 C C . PHE B 1 344 ? -20.797 11.461 24.531 1 78.88 344 PHE B C 1
ATOM 6264 O O . PHE B 1 344 ? -20.688 12.344 25.391 1 78.88 344 PHE B O 1
ATOM 6271 N N . SER B 1 345 ? -21.75 11.352 23.688 1 76 345 SER B N 1
ATOM 6272 C CA . SER B 1 345 ? -22.797 12.375 23.641 1 76 345 SER B CA 1
ATOM 6273 C C . SER B 1 345 ? -23.609 12.375 24.922 1 76 345 SER B C 1
ATOM 6275 O O . SER B 1 345 ? -23.953 13.445 25.453 1 76 345 SER B O 1
ATOM 6277 N N . GLU B 1 346 ? -23.859 11.297 25.391 1 78.81 346 GLU B N 1
ATOM 6278 C CA . GLU B 1 346 ? -24.672 11.188 26.594 1 78.81 346 GLU B CA 1
ATOM 6279 C C . GLU B 1 346 ? -23.922 11.695 27.812 1 78.81 346 GLU B C 1
ATOM 6281 O O . GLU B 1 346 ? -24.5 12.336 28.688 1 78.81 346 GLU B O 1
ATOM 6286 N N . PHE B 1 347 ? -22.656 11.469 27.828 1 78.25 347 PHE B N 1
ATOM 6287 C CA . PHE B 1 347 ? -21.844 11.82 28.984 1 78.25 347 PHE B CA 1
ATOM 6288 C C . PHE B 1 347 ? -21.469 13.297 28.969 1 78.25 347 PHE B C 1
ATOM 6290 O O . PHE B 1 347 ? -21.344 13.922 30.016 1 78.25 347 PHE B O 1
ATOM 6297 N N . LEU B 1 348 ? -21.328 13.766 27.75 1 78.75 348 LEU B N 1
ATOM 6298 C CA . LEU B 1 348 ? -20.797 15.125 27.641 1 78.75 348 LEU B CA 1
ATOM 6299 C C . LEU B 1 348 ? -21.922 16.141 27.5 1 78.75 348 LEU B C 1
ATOM 6301 O O . LEU B 1 348 ? -21.734 17.328 27.734 1 78.75 348 LEU B O 1
ATOM 6305 N N . LYS B 1 349 ? -23.062 15.664 27.172 1 77.56 349 LYS B N 1
ATOM 6306 C CA . LYS B 1 349 ? -24.219 16.531 26.922 1 77.56 349 LYS B CA 1
ATOM 6307 C C . LYS B 1 349 ? -24.484 17.438 28.109 1 77.56 349 LYS B C 1
ATOM 6309 O O . LYS B 1 349 ? -24.75 18.625 27.953 1 77.56 349 LYS B O 1
ATOM 6314 N N . PRO B 1 350 ? -24.328 16.875 29.281 1 78.38 350 PRO B N 1
ATOM 6315 C CA . PRO B 1 350 ? -24.641 17.734 30.422 1 78.38 350 PRO B CA 1
ATOM 6316 C C . PRO B 1 350 ? -23.562 18.781 30.688 1 78.38 350 PRO B C 1
ATOM 6318 O O . PRO B 1 350 ? -23.828 19.781 31.344 1 78.38 350 PRO B O 1
ATOM 6321 N N . ILE B 1 351 ? -22.422 18.609 30.156 1 78.88 351 ILE B N 1
ATOM 6322 C CA . ILE B 1 351 ? -21.266 19.422 30.5 1 78.88 351 ILE B CA 1
ATOM 6323 C C . ILE B 1 351 ? -21.016 20.453 29.391 1 78.88 351 ILE B C 1
ATOM 6325 O O . ILE B 1 351 ? -20.625 21.578 29.656 1 78.88 351 ILE B O 1
ATOM 6329 N N . ILE B 1 352 ? -21.344 20.094 28.203 1 79.31 352 ILE B N 1
ATOM 6330 C CA . ILE B 1 352 ? -20.969 20.922 27.062 1 79.31 352 ILE B CA 1
ATOM 6331 C C . ILE B 1 352 ? -22.203 21.625 26.5 1 79.31 352 ILE B C 1
ATOM 6333 O O . ILE B 1 352 ? -23.25 21 26.328 1 79.31 352 ILE B O 1
ATOM 6337 N N . LYS B 1 353 ? -22.109 22.906 26.438 1 83.75 353 LYS B N 1
ATOM 6338 C CA . LYS B 1 353 ? -23.172 23.766 25.891 1 83.75 353 LYS B CA 1
ATOM 6339 C C . LYS B 1 353 ? -22.75 24.375 24.562 1 83.75 353 LYS B C 1
ATOM 6341 O O . LYS B 1 353 ? -21.547 24.5 24.281 1 83.75 353 LYS B O 1
ATOM 6346 N N . PRO B 1 354 ? -23.719 24.672 23.766 1 84.19 354 PRO B N 1
ATOM 6347 C CA . PRO B 1 354 ? -23.406 25.281 22.469 1 84.19 354 PRO B CA 1
ATOM 6348 C C . PRO B 1 354 ? -22.562 26.547 22.609 1 84.19 354 PRO B C 1
ATOM 6350 O O . PRO B 1 354 ? -21.766 26.875 21.719 1 84.19 354 PRO B O 1
ATOM 6353 N N . GLU B 1 355 ? -22.672 27.203 23.75 1 85.94 355 GLU B N 1
ATOM 6354 C CA . GLU B 1 355 ? -21.938 28.438 23.984 1 85.94 355 GLU B CA 1
ATOM 6355 C C . GLU B 1 355 ? -20.438 28.172 24.109 1 85.94 355 GLU B C 1
ATOM 6357 O O . GLU B 1 355 ? -19.625 29.078 23.969 1 85.94 355 GLU B O 1
ATOM 6362 N N . TYR B 1 356 ? -20.125 26.953 24.312 1 87.31 356 TYR B N 1
ATOM 6363 C CA . TYR B 1 356 ? -18.719 26.594 24.531 1 87.31 356 TYR B CA 1
ATOM 6364 C C . TYR B 1 356 ? -18.062 26.141 23.234 1 87.31 356 TYR B C 1
ATOM 6366 O O . TYR B 1 356 ? -16.953 25.609 23.234 1 87.31 356 TYR B O 1
ATOM 6374 N N . SER B 1 357 ? -18.734 26.375 22.125 1 88.38 357 SER B N 1
ATOM 6375 C CA . SER B 1 357 ? -18.25 25.891 20.844 1 88.38 357 SER B CA 1
ATOM 6376 C C . SER B 1 357 ? -16.859 26.438 20.531 1 88.38 357 SER B C 1
ATOM 6378 O O . SER B 1 357 ? -15.953 25.688 20.156 1 88.38 357 SER B O 1
ATOM 6380 N N . VAL B 1 358 ? -16.656 27.672 20.781 1 89.5 358 VAL B N 1
ATOM 6381 C CA . VAL B 1 358 ? -15.375 28.312 20.484 1 89.5 358 VAL B CA 1
ATOM 6382 C C . VAL B 1 358 ? -14.312 27.812 21.469 1 89.5 358 VAL B C 1
ATOM 6384 O O . VAL B 1 358 ? -13.164 27.578 21.078 1 89.5 358 VAL B O 1
ATOM 6387 N N . SER B 1 359 ? -14.68 27.688 22.719 1 91.06 359 SER B N 1
ATOM 6388 C CA . SER B 1 359 ? -13.75 27.219 23.734 1 91.06 359 SER B CA 1
ATOM 6389 C C . SER B 1 359 ? -13.289 25.797 23.453 1 91.06 359 SER B C 1
ATOM 6391 O O . SER B 1 359 ? -12.125 25.469 23.672 1 91.06 359 SER B O 1
ATOM 6393 N N . VAL B 1 360 ? -14.211 25.016 23.031 1 90.62 360 VAL B N 1
ATOM 6394 C CA . VAL B 1 360 ? -13.867 23.625 22.719 1 90.62 360 VAL B CA 1
ATOM 6395 C C . VAL B 1 360 ? -12.914 23.578 21.531 1 90.62 360 VAL B C 1
ATOM 6397 O O . VAL B 1 360 ? -11.914 22.859 21.562 1 90.62 360 VAL B O 1
ATOM 6400 N N . LEU B 1 361 ? -13.242 24.312 20.531 1 92.56 361 LEU B N 1
ATOM 6401 C CA . LEU B 1 361 ? -12.359 24.391 19.375 1 92.56 361 LEU B CA 1
ATOM 6402 C C . LEU B 1 361 ? -10.969 24.875 19.781 1 92.56 361 LEU B C 1
ATOM 6404 O O . LEU B 1 361 ? -9.961 24.297 19.375 1 92.56 361 LEU B O 1
ATOM 6408 N N . PHE B 1 362 ? -10.961 25.891 20.578 1 93.88 362 PHE B N 1
ATOM 6409 C CA . PHE B 1 362 ? -9.711 26.453 21.062 1 93.88 362 PHE B CA 1
ATOM 6410 C C . PHE B 1 362 ? -8.891 25.406 21.812 1 93.88 362 PHE B C 1
ATOM 6412 O O . PHE B 1 362 ? -7.695 25.25 21.562 1 93.88 362 PHE B O 1
ATOM 6419 N N . LEU B 1 363 ? -9.5 24.734 22.656 1 93.38 363 LEU B N 1
ATOM 6420 C CA . LEU B 1 363 ? -8.82 23.734 23.469 1 93.38 363 LEU B CA 1
ATOM 6421 C C . LEU B 1 363 ? -8.234 22.625 22.594 1 93.38 363 LEU B C 1
ATOM 6423 O O . LEU B 1 363 ? -7.102 22.188 22.812 1 93.38 363 LEU B O 1
ATOM 6427 N N . LEU B 1 364 ? -9 22.172 21.656 1 94.38 364 LEU B N 1
ATOM 6428 C CA . LEU B 1 364 ? -8.539 21.109 20.766 1 94.38 364 LEU B CA 1
ATOM 6429 C C . LEU B 1 364 ? -7.371 21.578 19.906 1 94.38 364 LEU B C 1
ATOM 6431 O O . LEU B 1 364 ? -6.418 20.828 19.703 1 94.38 364 LEU B O 1
ATOM 6435 N N . CYS B 1 365 ? -7.414 22.766 19.453 1 95.88 365 CYS B N 1
ATOM 6436 C CA . CYS B 1 365 ? -6.34 23.312 18.625 1 95.88 365 CYS B CA 1
ATOM 6437 C C . CYS B 1 365 ? -5.059 23.469 19.438 1 95.88 365 CYS B C 1
ATOM 6439 O O . CYS B 1 365 ? -3.971 23.141 18.969 1 95.88 365 CYS B O 1
ATOM 6441 N N . VAL B 1 366 ? -5.223 23.984 20.625 1 95.94 366 VAL B N 1
ATOM 6442 C CA . VAL B 1 366 ? -4.07 24.156 21.5 1 95.94 366 VAL B CA 1
ATOM 6443 C C . VAL B 1 366 ? -3.455 22.812 21.844 1 95.94 366 VAL B C 1
ATOM 6445 O O . VAL B 1 366 ? -2.232 22.656 21.828 1 95.94 366 VAL B O 1
ATOM 6448 N N . LEU B 1 367 ? -4.324 21.906 22.125 1 95.19 367 LEU B N 1
ATOM 6449 C CA . LEU B 1 367 ? -3.84 20.562 22.422 1 95.19 367 LEU B CA 1
ATOM 6450 C C . LEU B 1 367 ? -3.107 19.969 21.219 1 95.19 367 LEU B C 1
ATOM 6452 O O . LEU B 1 367 ? -2.082 19.297 21.391 1 95.19 367 LEU B O 1
ATOM 6456 N N . ALA B 1 368 ? -3.668 20.156 20.078 1 96.12 368 ALA B N 1
ATOM 6457 C CA . ALA B 1 368 ? -3.037 19.656 18.859 1 96.12 368 ALA B CA 1
ATOM 6458 C C . ALA B 1 368 ? -1.647 20.266 18.672 1 96.12 368 ALA B C 1
ATOM 6460 O O . ALA B 1 368 ? -0.688 19.547 18.375 1 96.12 368 ALA B O 1
ATOM 6461 N N . LEU B 1 369 ? -1.55 21.531 18.875 1 96.38 369 LEU B N 1
ATOM 6462 C CA . LEU B 1 369 ? -0.276 22.234 18.734 1 96.38 369 LEU B CA 1
ATOM 6463 C C . LEU B 1 369 ? 0.724 21.75 19.781 1 96.38 369 LEU B C 1
ATOM 6465 O O . LEU B 1 369 ? 1.887 21.484 19.453 1 96.38 369 LEU B O 1
ATOM 6469 N N . LEU B 1 370 ? 0.288 21.578 20.938 1 94.69 370 LEU B N 1
ATOM 6470 C CA . LEU B 1 370 ? 1.147 21.156 22.047 1 94.69 370 LEU B CA 1
ATOM 6471 C C . LEU B 1 370 ? 1.637 19.734 21.844 1 94.69 370 LEU B C 1
ATOM 6473 O O . LEU B 1 370 ? 2.832 19.453 21.969 1 94.69 370 LEU B O 1
ATOM 6477 N N . LEU B 1 371 ? 0.711 18.875 21.547 1 93.62 371 LEU B N 1
ATOM 6478 C CA . LEU B 1 371 ? 1.093 17.484 21.344 1 93.62 371 LEU B CA 1
ATOM 6479 C C . LEU B 1 371 ? 2.047 17.344 20.156 1 93.62 371 LEU B C 1
ATOM 6481 O O . LEU B 1 371 ? 3.055 16.641 20.234 1 93.62 371 LEU B O 1
ATOM 6485 N N . SER B 1 372 ? 1.774 18.062 19.141 1 95.19 372 SER B N 1
ATOM 6486 C CA . SER B 1 372 ? 2.539 17.953 17.906 1 95.19 372 SER B CA 1
ATOM 6487 C C . SER B 1 372 ? 3.93 18.562 18.062 1 95.19 372 SER B C 1
ATOM 6489 O O . SER B 1 372 ? 4.805 18.359 17.219 1 95.19 372 SER B O 1
ATOM 6491 N N . THR B 1 373 ? 4.184 19.281 19.094 1 93.62 373 THR B N 1
ATOM 6492 C CA . THR B 1 373 ? 5.512 19.797 19.375 1 93.62 373 THR B CA 1
ATOM 6493 C C . THR B 1 373 ? 6.445 18.688 19.844 1 93.62 373 THR B C 1
ATOM 6495 O O . THR B 1 373 ? 7.656 18.75 19.625 1 93.62 373 THR B O 1
ATOM 6498 N N . PHE B 1 374 ? 5.793 17.625 20.359 1 90.94 374 PHE B N 1
ATOM 6499 C CA . PHE B 1 374 ? 6.621 16.578 20.969 1 90.94 374 PHE B CA 1
ATOM 6500 C C . PHE B 1 374 ? 6.434 15.258 20.234 1 90.94 374 PHE B C 1
ATOM 6502 O O . PHE B 1 374 ? 7.117 14.281 20.547 1 90.94 374 PHE B O 1
ATOM 6509 N N . MET B 1 375 ? 5.488 15.211 19.406 1 91.06 375 MET B N 1
ATOM 6510 C CA . MET B 1 375 ? 5.262 14.016 18.594 1 91.06 375 MET B CA 1
ATOM 6511 C C . MET B 1 375 ? 4.988 14.375 17.141 1 91.06 375 MET B C 1
ATOM 6513 O O . MET B 1 375 ? 4.91 15.555 16.797 1 91.06 375 MET B O 1
ATOM 6517 N N . SER B 1 376 ? 4.945 13.391 16.2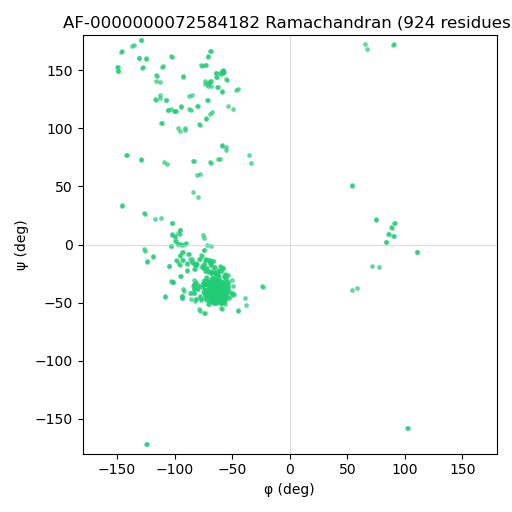97 1 91.69 376 SER B N 1
ATOM 6518 C CA . SER B 1 376 ? 4.73 13.688 14.891 1 91.69 376 SER B CA 1
ATOM 6519 C C . SER B 1 376 ? 3.355 14.312 14.656 1 91.69 376 SER B C 1
ATOM 6521 O O . SER B 1 376 ? 2.393 13.969 15.352 1 91.69 376 SER B O 1
ATOM 6523 N N . ASN B 1 377 ? 3.322 15.211 13.641 1 95.62 377 ASN B N 1
ATOM 6524 C CA . ASN B 1 377 ? 2.068 15.867 13.289 1 95.62 377 ASN B CA 1
ATOM 6525 C C . ASN B 1 377 ? 0.992 14.859 12.914 1 95.62 377 ASN B C 1
ATOM 6527 O O . ASN B 1 377 ? -0.171 15.008 13.289 1 95.62 377 ASN B O 1
ATOM 6531 N N . THR B 1 378 ? 1.424 13.836 12.258 1 94.25 378 THR B N 1
ATOM 6532 C CA . THR B 1 378 ? 0.506 12.797 11.805 1 94.25 378 THR B CA 1
ATOM 6533 C C . THR B 1 378 ? -0.101 12.055 12.992 1 94.25 378 THR B C 1
ATOM 6535 O O . THR B 1 378 ? -1.316 11.859 13.047 1 94.25 378 THR B O 1
ATOM 6538 N N . ALA B 1 379 ? 0.691 11.695 13.922 1 93.12 379 ALA B N 1
ATOM 6539 C CA . ALA B 1 379 ? 0.242 10.969 15.109 1 93.12 379 ALA B CA 1
ATOM 6540 C C . ALA B 1 379 ? -0.71 11.812 15.945 1 93.12 379 ALA B C 1
ATOM 6542 O O . ALA B 1 379 ? -1.743 11.328 16.406 1 93.12 379 ALA B O 1
ATOM 6543 N N . ALA B 1 380 ? -0.395 13.062 16.125 1 94.75 380 ALA B N 1
ATOM 6544 C CA . ALA B 1 380 ? -1.244 13.969 16.906 1 94.75 380 ALA B CA 1
ATOM 6545 C C . ALA B 1 380 ? -2.619 14.109 16.25 1 94.75 380 ALA B C 1
ATOM 6547 O O . ALA B 1 380 ? -3.641 14.086 16.953 1 94.75 380 ALA B O 1
ATOM 6548 N N . THR B 1 381 ? -2.607 14.219 15 1 95.88 381 THR B N 1
ATOM 6549 C CA . THR B 1 381 ? -3.857 14.359 14.258 1 95.88 381 THR B CA 1
ATOM 6550 C C . THR B 1 381 ? -4.676 13.07 14.336 1 95.88 381 THR B C 1
ATOM 6552 O O . THR B 1 381 ? -5.898 13.109 14.484 1 95.88 381 THR B O 1
ATOM 6555 N N . ASN B 1 382 ? -4.035 11.938 14.195 1 93.5 382 ASN B N 1
ATOM 6556 C CA . ASN B 1 382 ? -4.707 10.648 14.336 1 93.5 382 ASN B CA 1
ATOM 6557 C C . ASN B 1 382 ? -5.406 10.523 15.68 1 93.5 382 ASN B C 1
ATOM 6559 O O . ASN B 1 382 ? -6.457 9.891 15.781 1 93.5 382 ASN B O 1
ATOM 6563 N N . LEU B 1 383 ? -4.867 11.188 16.656 1 91.5 383 LEU B N 1
ATOM 6564 C CA . LEU B 1 383 ? -5.387 11.078 18.016 1 91.5 383 LEU B CA 1
ATOM 6565 C C . LEU B 1 383 ? -6.578 12.008 18.219 1 91.5 383 LEU B C 1
ATOM 6567 O O . LEU B 1 383 ? -7.566 11.633 18.844 1 91.5 383 LEU B O 1
ATOM 6571 N N . LEU B 1 384 ? -6.5 13.141 17.656 1 93.88 384 LEU B N 1
ATOM 6572 C CA . LEU B 1 384 ? -7.426 14.18 18.094 1 93.88 384 LEU B CA 1
ATOM 6573 C C . LEU B 1 384 ? -8.578 14.328 17.109 1 93.88 384 LEU B C 1
ATOM 6575 O O . LEU B 1 384 ? -9.719 14.594 17.5 1 93.88 384 LEU B O 1
ATOM 6579 N N . VAL B 1 385 ? -8.344 14.094 15.836 1 93.31 385 VAL B N 1
ATOM 6580 C CA . VAL B 1 385 ? -9.344 14.414 14.812 1 93.31 385 VAL B CA 1
ATOM 6581 C C . VAL B 1 385 ? -10.562 13.508 14.984 1 93.31 385 VAL B C 1
ATOM 6583 O O . VAL B 1 385 ? -11.703 13.953 14.812 1 93.31 385 VAL B O 1
ATOM 6586 N N . PRO B 1 386 ? -10.344 12.266 15.305 1 89.19 386 PRO B N 1
ATOM 6587 C CA . PRO B 1 386 ? -11.523 11.406 15.461 1 89.19 386 PRO B CA 1
ATOM 6588 C C . PRO B 1 386 ? -12.469 11.891 16.562 1 89.19 386 PRO B C 1
ATOM 6590 O O . PRO B 1 386 ? -13.656 11.562 16.531 1 89.19 386 PRO B O 1
ATOM 6593 N N . PHE B 1 387 ? -12.062 12.719 17.484 1 85.62 387 PHE B N 1
ATOM 6594 C CA . PHE B 1 387 ? -12.898 13.258 18.547 1 85.62 387 PHE B CA 1
ATOM 6595 C C . PHE B 1 387 ? -13.773 14.391 18.016 1 85.62 387 PHE B C 1
ATOM 6597 O O . PHE B 1 387 ? -14.734 14.789 18.672 1 85.62 387 PHE B O 1
ATOM 6604 N N . ALA B 1 388 ? -13.492 14.844 16.891 1 84.44 388 ALA B N 1
ATOM 6605 C CA . ALA B 1 388 ? -14.227 15.961 16.312 1 84.44 388 ALA B CA 1
ATOM 6606 C C . ALA B 1 388 ? -15.703 15.617 16.141 1 84.44 388 ALA B C 1
ATOM 6608 O O . ALA B 1 388 ? -16.578 16.469 16.375 1 84.44 388 ALA B O 1
ATOM 6609 N N . PHE B 1 389 ? -15.93 14.414 15.867 1 81.38 389 PHE B N 1
ATOM 6610 C CA . PHE B 1 389 ? -17.312 14.062 15.547 1 81.38 389 PHE B CA 1
ATOM 6611 C C . PHE B 1 389 ? -18.172 14.047 16.797 1 81.38 389 PHE B C 1
ATOM 6613 O O . PHE B 1 389 ? -19.156 14.781 16.891 1 81.38 389 PHE B O 1
ATOM 6620 N N . PRO B 1 390 ? -17.781 13.188 17.781 1 80.56 390 PRO B N 1
ATOM 6621 C CA . PRO B 1 390 ? -18.641 13.188 18.969 1 80.56 390 PRO B CA 1
ATOM 6622 C C . PRO B 1 390 ? -18.703 14.555 19.656 1 80.56 390 PRO B C 1
ATOM 6624 O O . PRO B 1 390 ? -19.75 14.945 20.172 1 80.56 390 PRO B O 1
ATOM 6627 N N . LEU B 1 391 ? -17.734 15.305 19.641 1 83.5 391 LEU B N 1
ATOM 6628 C CA . LEU B 1 391 ? -17.703 16.609 20.312 1 83.5 391 LEU B CA 1
ATOM 6629 C C . LEU B 1 391 ? -18.547 17.625 19.547 1 83.5 391 LEU B C 1
ATOM 6631 O O . LEU B 1 391 ? -19.297 18.391 20.141 1 83.5 391 LEU B O 1
ATOM 6635 N N . SER B 1 392 ? -18.391 17.562 18.219 1 85.38 392 SER B N 1
ATOM 6636 C CA . SER B 1 392 ? -19.141 18.516 17.406 1 85.38 392 SER B CA 1
ATOM 6637 C C . SER B 1 392 ? -20.641 18.25 17.5 1 85.38 392 SER B C 1
ATOM 6639 O O . SER B 1 392 ? -21.453 19.188 17.5 1 85.38 392 SER B O 1
ATOM 6641 N N . THR B 1 393 ? -20.984 17.031 17.547 1 81.06 393 THR B N 1
ATOM 6642 C CA . THR B 1 393 ? -22.406 16.656 17.609 1 81.06 393 THR B CA 1
ATOM 6643 C C . THR B 1 393 ? -23.031 17.141 18.906 1 81.06 393 THR B C 1
ATOM 6645 O O . THR B 1 393 ? -24.219 17.453 18.953 1 81.06 393 THR B O 1
ATOM 6648 N N . ILE B 1 394 ? -22.25 17.25 19.875 1 83.06 394 ILE B N 1
ATOM 6649 C CA . ILE B 1 394 ? -22.766 17.625 21.188 1 83.06 394 ILE B CA 1
ATOM 6650 C C . ILE B 1 394 ? -22.828 19.156 21.297 1 83.06 394 ILE B C 1
ATOM 6652 O O . ILE B 1 394 ? -23.781 19.719 21.828 1 83.06 394 ILE B O 1
ATOM 6656 N N . VAL B 1 395 ? -21.828 19.719 20.812 1 85.06 395 VAL B N 1
ATOM 6657 C CA . VAL B 1 395 ? -21.688 21.156 20.969 1 85.06 395 VAL B CA 1
ATOM 6658 C C . VAL B 1 395 ? -22.672 21.875 20.047 1 85.06 395 VAL B C 1
ATOM 6660 O O . VAL B 1 395 ? -23.422 22.75 20.484 1 85.06 395 VAL B O 1
ATOM 6663 N N . LEU B 1 396 ? -22.688 21.391 18.797 1 84.88 396 LEU B N 1
ATOM 6664 C CA . LEU B 1 396 ? -23.594 21.938 17.797 1 84.88 396 LEU B CA 1
ATOM 6665 C C . LEU B 1 396 ? -24.141 20.828 16.891 1 84.88 396 LEU B C 1
ATOM 6667 O O . LEU B 1 396 ? -23.641 20.625 15.781 1 84.88 396 LEU B O 1
ATOM 6671 N N . PRO B 1 397 ? -25.125 19.984 17.297 1 74.88 397 PRO B N 1
ATOM 6672 C CA . PRO B 1 397 ? -25.609 18.766 16.656 1 74.88 397 PRO B CA 1
ATOM 6673 C C . PRO B 1 397 ? -25.906 18.953 15.18 1 74.88 397 PRO B C 1
ATOM 6675 O O . PRO B 1 397 ? -25.625 18.078 14.359 1 74.88 397 PRO B O 1
ATOM 6678 N N . GLU B 1 398 ? -26.344 19.906 14.711 1 73.25 398 GLU B N 1
ATOM 6679 C CA . GLU B 1 398 ? -26.781 20.016 13.32 1 73.25 398 GLU B CA 1
ATOM 6680 C C . GLU B 1 398 ? -25.875 20.938 12.523 1 73.25 398 GLU B C 1
ATOM 6682 O O . GLU B 1 398 ? -26.234 21.391 11.43 1 73.25 398 GLU B O 1
ATOM 6687 N N . SER B 1 399 ? -24.719 21 13.109 1 82.81 399 SER B N 1
ATOM 6688 C CA . SER B 1 399 ? -23.859 21.922 12.383 1 82.81 399 SER B CA 1
ATOM 6689 C C . SER B 1 399 ? -22.719 21.188 11.703 1 82.81 399 SER B C 1
ATOM 6691 O O . SER B 1 399 ? -21.719 20.828 12.344 1 82.81 399 SER B O 1
ATOM 6693 N N . ASN B 1 400 ? -22.766 21 10.375 1 85.81 400 ASN B N 1
ATOM 6694 C CA . ASN B 1 400 ? -21.688 20.422 9.578 1 85.81 400 ASN B CA 1
ATOM 6695 C C . ASN B 1 400 ? -20.469 21.359 9.523 1 85.81 400 ASN B C 1
ATOM 6697 O O . ASN B 1 400 ? -19.328 20.891 9.414 1 85.81 400 ASN B O 1
ATOM 6701 N N . VAL B 1 401 ? -20.844 22.562 9.719 1 86.38 401 VAL B N 1
ATOM 6702 C CA . VAL B 1 401 ? -19.797 23.578 9.633 1 86.38 401 VAL B CA 1
ATOM 6703 C C . VAL B 1 401 ? -18.875 23.484 10.852 1 86.38 401 VAL B C 1
ATOM 6705 O O . VAL B 1 401 ? -17.656 23.609 10.727 1 86.38 401 VAL B O 1
ATOM 6708 N N . TYR B 1 402 ? -19.469 23.297 11.977 1 89.56 402 TYR B N 1
ATOM 6709 C CA . TYR B 1 402 ? -18.672 23.203 13.188 1 89.56 402 TYR B CA 1
ATOM 6710 C C . TYR B 1 402 ? -17.781 21.969 13.164 1 89.56 402 TYR B C 1
ATOM 6712 O O . TYR B 1 402 ? -16.625 22.016 13.586 1 89.56 402 TYR B O 1
ATOM 6720 N N . LEU B 1 403 ? -18.297 20.906 12.688 1 90.25 403 LEU B N 1
ATOM 6721 C CA . LEU B 1 403 ? -17.484 19.688 12.539 1 90.25 403 LEU B CA 1
ATOM 6722 C C . LEU B 1 403 ? -16.297 19.938 11.625 1 90.25 403 LEU B C 1
ATOM 6724 O O . LEU B 1 403 ? -15.172 19.516 11.922 1 90.25 403 LEU B O 1
ATOM 6728 N N . LEU B 1 404 ? -16.578 20.609 10.539 1 91.19 404 LEU B N 1
ATOM 6729 C CA . LEU B 1 404 ? -15.523 20.969 9.602 1 91.19 404 LEU B CA 1
ATOM 6730 C C . LEU B 1 404 ? -14.453 21.828 10.273 1 91.19 404 LEU B C 1
ATOM 6732 O O . LEU B 1 404 ? -13.258 21.562 10.117 1 91.19 404 LEU B O 1
ATOM 6736 N N . GLU B 1 405 ? -14.906 22.75 11.039 1 90.81 405 GLU B N 1
ATOM 6737 C CA . GLU B 1 405 ? -13.992 23.672 11.711 1 90.81 405 GLU B CA 1
ATOM 6738 C C . GLU B 1 405 ? -13.125 22.938 12.734 1 90.81 405 GLU B C 1
ATOM 6740 O O . GLU B 1 405 ? -11.93 23.219 12.859 1 90.81 405 GLU B O 1
ATOM 6745 N N . VAL B 1 406 ? -13.695 22.078 13.414 1 92.38 406 VAL B N 1
ATOM 6746 C CA . VAL B 1 406 ? -12.977 21.344 14.445 1 92.38 406 VAL B CA 1
ATOM 6747 C C . VAL B 1 406 ? -11.922 20.453 13.797 1 92.38 406 VAL B C 1
ATOM 6749 O O . VAL B 1 406 ? -10.766 20.438 14.211 1 92.38 406 VAL B O 1
ATOM 6752 N N . CYS B 1 407 ? -12.297 19.703 12.734 1 93.44 407 CYS B N 1
ATOM 6753 C CA . CYS B 1 407 ? -11.375 18.797 12.055 1 93.44 407 CYS B CA 1
ATOM 6754 C C . CYS B 1 407 ? -10.219 19.578 11.43 1 93.44 407 CYS B C 1
ATOM 6756 O O . CYS B 1 407 ? -9.055 19.219 11.617 1 93.44 407 CYS B O 1
ATOM 6758 N N . LEU B 1 408 ? -10.547 20.625 10.758 1 92.88 408 LEU B N 1
ATOM 6759 C CA . LEU B 1 408 ? -9.531 21.422 10.086 1 92.88 408 LEU B CA 1
ATOM 6760 C C . LEU B 1 408 ? -8.656 22.141 11.109 1 92.88 408 LEU B C 1
ATOM 6762 O O . LEU B 1 408 ? -7.445 22.266 10.914 1 92.88 408 LEU B O 1
ATOM 6766 N N . GLY B 1 409 ? -9.336 22.641 12.109 1 93.75 409 GLY B N 1
ATOM 6767 C CA . GLY B 1 409 ? -8.594 23.328 13.156 1 93.75 409 GLY B CA 1
ATOM 6768 C C . GLY B 1 409 ? -7.531 22.469 13.797 1 93.75 409 GLY B C 1
ATOM 6769 O O . GLY B 1 409 ? -6.391 22.891 13.977 1 93.75 409 GLY B O 1
ATOM 6770 N N . ILE B 1 410 ? -7.883 21.25 14.109 1 95.06 410 ILE B N 1
ATOM 6771 C CA . ILE B 1 410 ? -6.949 20.312 14.734 1 95.06 410 ILE B CA 1
ATOM 6772 C C . ILE B 1 410 ? -5.797 20.031 13.773 1 95.06 410 ILE B C 1
ATOM 6774 O O . ILE B 1 410 ? -4.625 20.125 14.156 1 95.06 410 ILE B O 1
ATOM 6778 N N . ALA B 1 411 ? -6.125 19.719 12.531 1 95.62 411 ALA B N 1
ATOM 6779 C CA . ALA B 1 411 ? -5.125 19.328 11.539 1 95.62 411 ALA B CA 1
ATOM 6780 C C . ALA B 1 411 ? -4.148 20.469 11.273 1 95.62 411 ALA B C 1
ATOM 6782 O O . ALA B 1 411 ? -2.936 20.266 11.234 1 95.62 411 ALA B O 1
ATOM 6783 N N . LEU B 1 412 ? -4.648 21.672 11.141 1 95.81 412 LEU B N 1
ATOM 6784 C CA . LEU B 1 412 ? -3.816 22.828 10.852 1 95.81 412 LEU B CA 1
ATOM 6785 C C . LEU B 1 412 ? -2.939 23.188 12.047 1 95.81 412 LEU B C 1
ATOM 6787 O O . LEU B 1 412 ? -1.75 23.469 11.891 1 95.81 412 LEU B O 1
ATOM 6791 N N . SER B 1 413 ? -3.535 23.109 13.211 1 95.88 413 SER B N 1
ATOM 6792 C CA . SER B 1 413 ? -2.779 23.422 14.422 1 95.88 413 SER B CA 1
ATOM 6793 C C . SER B 1 413 ? -1.652 22.422 14.641 1 95.88 413 SER B C 1
ATOM 6795 O O . SER B 1 413 ? -0.555 22.797 15.062 1 95.88 413 SER B O 1
ATOM 6797 N N . ALA B 1 414 ? -1.943 21.188 14.359 1 96.56 414 ALA B N 1
ATOM 6798 C CA . ALA B 1 414 ? -0.917 20.156 14.492 1 96.56 414 ALA B CA 1
ATOM 6799 C C . ALA B 1 414 ? 0.257 20.422 13.555 1 96.56 414 ALA B C 1
ATOM 6801 O O . ALA B 1 414 ? 1.418 20.281 13.953 1 96.56 414 ALA B O 1
ATOM 6802 N N . SER B 1 415 ? -0.012 20.906 12.367 1 96.75 415 SER B N 1
ATOM 6803 C CA . SER B 1 415 ? 1.003 21.125 11.344 1 96.75 415 SER B CA 1
ATOM 6804 C C . SER B 1 415 ? 1.814 22.391 11.633 1 96.75 415 SER B C 1
ATOM 6806 O O . SER B 1 415 ? 2.867 22.609 11.031 1 96.75 415 SER B O 1
ATOM 6808 N N . LEU B 1 416 ? 1.374 23.156 12.594 1 95.19 416 LEU B N 1
ATOM 6809 C CA . LEU B 1 416 ? 2.029 24.422 12.898 1 95.19 416 LEU B CA 1
ATOM 6810 C C . LEU B 1 416 ? 3.006 24.266 14.062 1 95.19 416 LEU B C 1
ATOM 6812 O O . LEU B 1 416 ? 3.686 25.219 14.445 1 95.19 416 LEU B O 1
ATOM 6816 N N . ALA B 1 417 ? 3.102 23.062 14.562 1 95.25 417 ALA B N 1
ATOM 6817 C CA . ALA B 1 417 ? 4.098 22.75 15.594 1 95.25 417 ALA B CA 1
ATOM 6818 C C . ALA B 1 417 ? 5.48 22.578 14.977 1 95.25 417 ALA B C 1
ATOM 6820 O O . ALA B 1 417 ? 5.758 21.547 14.352 1 95.25 417 ALA B O 1
ATOM 6821 N N . MET B 1 418 ? 6.348 23.531 15.086 1 94.69 418 MET B N 1
ATOM 6822 C CA . MET B 1 418 ? 7.652 23.453 14.438 1 94.69 418 MET B CA 1
ATOM 6823 C C . MET B 1 418 ? 8.727 24.125 15.289 1 94.69 418 MET B C 1
ATOM 6825 O O . MET B 1 418 ? 9.68 24.688 14.75 1 94.69 418 MET B O 1
ATOM 6829 N N . SER B 1 419 ? 8.648 24.094 16.625 1 95.69 419 SER B N 1
ATOM 6830 C CA . SER B 1 419 ? 9.523 24.844 17.5 1 95.69 419 SER B CA 1
ATOM 6831 C C . SER B 1 419 ? 10.734 24.016 17.922 1 95.69 419 SER B C 1
ATOM 6833 O O . SER B 1 419 ? 11.703 24.562 18.469 1 95.69 419 SER B O 1
ATOM 6835 N N . LEU B 1 420 ? 10.664 22.734 17.672 1 95.5 420 LEU B N 1
ATOM 6836 C CA . LEU B 1 420 ? 11.758 21.859 18.062 1 95.5 420 LEU B CA 1
ATOM 6837 C C . LEU B 1 420 ? 12.227 21 16.891 1 95.5 420 LEU B C 1
ATOM 6839 O O . LEU B 1 420 ? 11.461 20.734 15.969 1 95.5 420 LEU B O 1
ATOM 6843 N N . PRO B 1 421 ? 13.539 20.594 16.906 1 94.19 421 PRO B N 1
ATOM 6844 C CA . PRO B 1 421 ? 14.039 19.719 15.844 1 94.19 421 PRO B CA 1
ATOM 6845 C C . PRO B 1 421 ? 13.242 18.422 15.727 1 94.19 421 PRO B C 1
ATOM 6847 O O . PRO B 1 421 ? 13.055 17.906 14.625 1 94.19 421 PRO B O 1
ATOM 6850 N N . VAL B 1 422 ? 12.648 17.969 16.797 1 90.44 422 VAL B N 1
ATOM 6851 C CA . VAL B 1 422 ? 11.984 16.656 16.828 1 90.44 422 VAL B CA 1
ATOM 6852 C C . VAL B 1 422 ? 10.547 16.797 16.328 1 90.44 422 VAL B C 1
ATOM 6854 O O . VAL B 1 422 ? 9.898 15.812 15.992 1 90.44 422 VAL B O 1
ATOM 6857 N N . SER B 1 423 ? 10.07 18.031 16.203 1 91.5 423 SER B N 1
ATOM 6858 C CA . SER B 1 423 ? 8.672 18.25 15.867 1 91.5 423 SER B CA 1
ATOM 6859 C C . SER B 1 423 ? 8.336 17.719 14.484 1 91.5 423 SER B C 1
ATOM 6861 O O . SER B 1 423 ? 7.234 17.203 14.258 1 91.5 423 SER B O 1
ATOM 6863 N N . THR B 1 424 ? 9.289 17.906 13.57 1 94.19 424 THR B N 1
ATOM 6864 C CA . THR B 1 424 ? 9.055 17.5 12.188 1 94.19 424 THR B CA 1
ATOM 6865 C C . THR B 1 424 ? 10.367 17.094 11.523 1 94.19 424 THR B C 1
ATOM 6867 O O . THR B 1 424 ? 11.438 17.578 11.883 1 94.19 424 THR B O 1
ATOM 6870 N N . PRO B 1 425 ? 10.234 16.25 10.57 1 94.06 425 PRO B N 1
ATOM 6871 C CA . PRO B 1 425 ? 11.445 15.836 9.852 1 94.06 425 PRO B CA 1
ATOM 6872 C C . PRO B 1 425 ? 12.164 17.016 9.188 1 94.06 425 PRO B C 1
ATOM 6874 O O . PRO B 1 425 ? 13.391 17.094 9.234 1 94.06 425 PRO B O 1
ATOM 6877 N N . PRO B 1 426 ? 11.5 17.938 8.633 1 97.56 426 PRO B N 1
ATOM 6878 C CA . PRO B 1 426 ? 12.18 19.109 8.086 1 97.56 426 PRO B CA 1
ATOM 6879 C C . PRO B 1 426 ? 13.047 19.828 9.117 1 97.56 426 PRO B C 1
ATOM 6881 O O . PRO B 1 426 ? 14.195 20.172 8.828 1 97.56 426 PRO B O 1
ATOM 6884 N N . ASN B 1 427 ? 12.516 20 10.305 1 97.5 427 ASN B N 1
ATOM 6885 C CA . ASN B 1 427 ? 13.281 20.641 11.375 1 97.5 427 ASN B CA 1
ATOM 6886 C C . ASN B 1 427 ? 14.531 19.844 11.734 1 97.5 427 ASN B C 1
ATOM 6888 O O . ASN B 1 427 ? 15.594 20.406 11.969 1 97.5 427 ASN B O 1
ATOM 6892 N N . ALA B 1 428 ? 14.367 18.578 11.742 1 95.81 428 ALA B N 1
ATOM 6893 C CA . ALA B 1 428 ? 15.492 17.703 12.078 1 95.81 428 ALA B CA 1
ATOM 6894 C C . ALA B 1 428 ? 16.594 17.797 11.023 1 95.81 428 ALA B C 1
ATOM 6896 O O . ALA B 1 428 ? 17.781 17.781 11.352 1 95.81 428 ALA B O 1
ATOM 6897 N N . ILE B 1 429 ? 16.188 17.875 9.828 1 96.25 429 ILE B N 1
ATOM 6898 C CA . ILE B 1 429 ? 17.141 17.984 8.727 1 96.25 429 ILE B CA 1
ATOM 6899 C C . ILE B 1 429 ? 17.938 19.281 8.867 1 96.25 429 ILE B C 1
ATOM 6901 O O . ILE B 1 429 ? 19.172 19.281 8.773 1 96.25 429 ILE B O 1
ATOM 6905 N N . ALA B 1 430 ? 17.25 20.328 9.109 1 96.31 430 ALA B N 1
ATOM 6906 C CA . ALA B 1 430 ? 17.922 21.609 9.289 1 96.31 430 ALA B CA 1
ATOM 6907 C C . ALA B 1 430 ? 18.891 21.578 10.469 1 96.31 430 ALA B C 1
ATOM 6909 O O . ALA B 1 430 ? 20.016 22.094 10.383 1 96.31 430 ALA B O 1
ATOM 6910 N N . TYR B 1 431 ? 18.453 20.969 11.5 1 95.94 431 TYR B N 1
ATOM 6911 C CA . TYR B 1 431 ? 19.281 20.875 12.688 1 95.94 431 TYR B CA 1
ATOM 6912 C C . TYR B 1 431 ? 20.547 20.047 12.414 1 95.94 431 TYR B C 1
ATOM 6914 O O . TYR B 1 431 ? 21.609 20.344 12.953 1 95.94 431 TYR B O 1
ATOM 6922 N N . SER B 1 432 ? 20.453 19.078 11.602 1 94.38 432 SER B N 1
ATOM 6923 C CA . SER B 1 432 ? 21.578 18.219 11.266 1 94.38 432 SER B CA 1
ATOM 6924 C C . SER B 1 432 ? 22.625 18.969 10.445 1 94.38 432 SER B C 1
ATOM 6926 O O . SER B 1 432 ? 23.797 18.625 10.469 1 94.38 432 SER B O 1
ATOM 6928 N N . VAL B 1 433 ? 22.141 19.891 9.664 1 92 433 VAL B N 1
ATOM 6929 C CA . VAL B 1 433 ? 23.062 20.719 8.898 1 92 433 VAL B CA 1
ATOM 6930 C C . VAL B 1 433 ? 23.938 21.531 9.852 1 92 433 VAL B C 1
ATOM 6932 O O . VAL B 1 433 ? 25.125 21.75 9.578 1 92 433 VAL B O 1
ATOM 6935 N N . GLY B 1 434 ? 23.359 21.953 10.945 1 89.56 434 GLY B N 1
ATOM 6936 C CA . GLY B 1 434 ? 24.109 22.75 11.914 1 89.56 434 GLY B CA 1
ATOM 6937 C C . GLY B 1 434 ? 24.031 24.234 11.648 1 89.56 434 GLY B C 1
ATOM 6938 O O . GLY B 1 434 ? 23.375 24.672 10.703 1 89.56 434 GLY B O 1
ATOM 6939 N N . GLY B 1 435 ? 24.578 25.094 12.625 1 89.62 435 GLY B N 1
ATOM 6940 C CA . GLY B 1 435 ? 24.672 26.531 12.414 1 89.62 435 GLY B CA 1
ATOM 6941 C C . GLY B 1 435 ? 23.719 27.312 13.297 1 89.62 435 GLY B C 1
ATOM 6942 O O . GLY B 1 435 ? 23.719 28.547 13.258 1 89.62 435 GLY B O 1
ATOM 6943 N N . PHE B 1 436 ? 22.906 26.594 13.977 1 93.38 436 PHE B N 1
ATOM 6944 C CA . PHE B 1 436 ? 22.016 27.281 14.906 1 93.38 436 PHE B CA 1
ATOM 6945 C C . PHE B 1 436 ? 21.766 26.438 16.141 1 93.38 436 PHE B C 1
ATOM 6947 O O . PHE B 1 436 ? 22.078 25.25 16.156 1 93.38 436 PHE B O 1
ATOM 6954 N N . GLU B 1 437 ? 21.219 27.078 17.125 1 94.69 437 GLU B N 1
ATOM 6955 C CA . GLU B 1 437 ? 20.875 26.391 18.359 1 94.69 437 GLU B CA 1
ATOM 6956 C C . GLU B 1 437 ? 19.375 26.125 18.438 1 94.69 437 GLU B C 1
ATOM 6958 O O . GLU B 1 437 ? 18.594 26.766 17.734 1 94.69 437 GLU B O 1
ATOM 6963 N N . ILE B 1 438 ? 19.016 25.234 19.297 1 96.25 438 ILE B N 1
ATOM 6964 C CA . ILE B 1 438 ? 17.625 24.891 19.5 1 96.25 438 ILE B CA 1
ATOM 6965 C C . ILE B 1 438 ? 16.844 26.125 19.953 1 96.25 438 ILE B C 1
ATOM 6967 O O . ILE B 1 438 ? 15.695 26.312 19.547 1 96.25 438 ILE B O 1
ATOM 6971 N N . LYS B 1 439 ? 17.484 26.953 20.719 1 95.94 439 LYS B N 1
ATOM 6972 C CA . LYS B 1 439 ? 16.844 28.172 21.188 1 95.94 439 LYS B CA 1
ATOM 6973 C C . LYS B 1 439 ? 16.438 29.078 20.016 1 95.94 439 LYS B C 1
ATOM 6975 O O . LYS B 1 439 ? 15.414 29.75 20.078 1 95.94 439 LYS B O 1
ATOM 6980 N N . ASP B 1 440 ? 17.281 29.094 19 1 96.19 440 ASP B N 1
ATOM 6981 C CA . ASP B 1 440 ? 16.984 29.875 17.812 1 96.19 440 ASP B CA 1
ATOM 6982 C C . ASP B 1 440 ? 15.719 29.359 17.125 1 96.19 440 ASP B C 1
ATOM 6984 O O . ASP B 1 440 ? 14.891 30.156 16.672 1 96.19 440 ASP B O 1
ATOM 6988 N N . MET B 1 441 ? 15.586 28.078 17.062 1 96.81 441 MET B N 1
ATOM 6989 C CA . MET B 1 441 ? 14.422 27.469 16.438 1 96.81 441 MET B CA 1
ATOM 6990 C C . MET B 1 441 ? 13.164 27.734 17.266 1 96.81 441 MET B C 1
ATOM 6992 O O . MET B 1 441 ? 12.102 28.016 16.703 1 96.81 441 MET B O 1
ATOM 6996 N N . ILE B 1 442 ? 13.273 27.703 18.578 1 97 442 ILE B N 1
ATOM 6997 C CA . ILE B 1 442 ? 12.141 27.953 19.453 1 97 442 ILE B CA 1
ATOM 6998 C C . ILE B 1 442 ? 11.703 29.406 19.328 1 97 442 ILE B C 1
ATOM 7000 O O . ILE B 1 442 ? 10.508 29.703 19.219 1 97 442 ILE B O 1
ATOM 7004 N N . GLN B 1 443 ? 12.656 30.25 19.281 1 97 443 GLN B N 1
ATOM 7005 C CA . GLN B 1 443 ? 12.383 31.688 19.219 1 97 443 GLN B CA 1
ATOM 7006 C C . GLN B 1 443 ? 11.625 32.031 17.938 1 97 443 GLN B C 1
ATOM 7008 O O . GLN B 1 443 ? 10.812 32.969 17.922 1 97 443 GLN B O 1
ATOM 7013 N N . ALA B 1 444 ? 11.859 31.344 16.922 1 97.06 444 ALA B N 1
ATOM 7014 C CA . ALA B 1 444 ? 11.195 31.609 15.656 1 97.06 444 ALA B CA 1
ATOM 7015 C C . ALA B 1 444 ? 9.938 30.75 15.508 1 97.06 444 ALA B C 1
ATOM 7017 O O . ALA B 1 444 ? 8.875 31.266 15.148 1 97.06 444 ALA B O 1
ATOM 7018 N N . GLY B 1 445 ? 10.07 29.484 15.82 1 97.19 445 GLY B N 1
ATOM 7019 C CA . GLY B 1 445 ? 8.992 28.531 15.594 1 97.19 445 GLY B CA 1
ATOM 7020 C C . GLY B 1 445 ? 7.785 28.781 16.484 1 97.19 445 GLY B C 1
ATOM 7021 O O . GLY B 1 445 ? 6.645 28.609 16.047 1 97.19 445 GLY B O 1
ATOM 7022 N N . LEU B 1 446 ? 8.008 29.125 17.703 1 96.69 446 LEU B N 1
ATOM 7023 C CA . LEU B 1 446 ? 6.918 29.297 18.656 1 96.69 446 LEU B CA 1
ATOM 7024 C C . LEU B 1 446 ? 6.004 30.438 18.25 1 96.69 446 LEU B C 1
ATOM 7026 O O . LEU B 1 446 ? 4.785 30.281 18.188 1 96.69 446 LEU B O 1
ATOM 7030 N N . PRO B 1 447 ? 6.531 31.625 17.953 1 97.75 447 PRO B N 1
ATOM 7031 C CA . PRO B 1 447 ? 5.656 32.719 17.5 1 97.75 447 PRO B CA 1
ATOM 7032 C C . PRO B 1 447 ? 4.891 32.375 16.234 1 97.75 447 PRO B C 1
ATOM 7034 O O . PRO B 1 447 ? 3.736 32.781 16.062 1 97.75 447 PRO B O 1
ATOM 7037 N N . ILE B 1 448 ? 5.504 31.672 15.336 1 97.62 448 ILE B N 1
ATOM 7038 C CA . ILE B 1 448 ? 4.836 31.266 14.102 1 97.62 448 ILE B CA 1
ATOM 7039 C C . ILE B 1 448 ? 3.666 30.344 14.43 1 97.62 448 ILE B C 1
ATOM 7041 O O . ILE B 1 448 ? 2.564 30.516 13.898 1 97.62 448 ILE B O 1
ATOM 7045 N N . GLY B 1 449 ? 3.908 29.406 15.289 1 96.81 449 GLY B N 1
ATOM 7046 C CA . GLY B 1 449 ? 2.854 28.5 15.719 1 96.81 449 GLY B CA 1
ATOM 7047 C C . GLY B 1 449 ? 1.7 29.203 16.406 1 96.81 449 GLY B C 1
ATOM 7048 O O . GLY B 1 449 ? 0.535 28.891 16.156 1 96.81 449 GLY B O 1
ATOM 7049 N N . ILE B 1 450 ? 2.037 30.141 17.219 1 96.31 450 ILE B N 1
ATOM 7050 C CA . ILE B 1 450 ? 1.027 30.891 17.969 1 96.31 450 ILE B CA 1
ATOM 7051 C C . ILE B 1 450 ? 0.188 31.719 17 1 96.31 450 ILE B C 1
ATOM 7053 O O . ILE B 1 450 ? -1.042 31.75 17.094 1 96.31 450 ILE B O 1
ATOM 7057 N N . LEU B 1 451 ? 0.853 32.438 16.125 1 97.38 451 LEU B N 1
ATOM 7058 C CA . LEU B 1 451 ? 0.093 33.219 15.141 1 97.38 451 LEU B CA 1
ATOM 7059 C C . LEU B 1 451 ? -0.793 32.281 14.297 1 97.38 451 LEU B C 1
ATOM 7061 O O . LEU B 1 451 ? -1.936 32.656 13.992 1 97.38 451 LEU B O 1
ATOM 7065 N N . GLY B 1 452 ? -0.202 31.219 13.844 1 96 452 GLY B N 1
ATOM 7066 C CA . GLY B 1 452 ? -1 30.25 13.109 1 96 452 GLY B CA 1
ATOM 7067 C C . GLY B 1 452 ? -2.24 29.812 13.867 1 96 452 GLY B C 1
ATOM 7068 O O . GLY B 1 452 ? -3.326 29.719 13.289 1 96 452 GLY B O 1
ATOM 7069 N N . LEU B 1 453 ? -2.035 29.516 15.133 1 95 453 LEU B N 1
ATOM 7070 C CA . LEU B 1 453 ? -3.146 29.109 15.992 1 95 453 LEU B CA 1
ATOM 7071 C C . LEU B 1 453 ? -4.215 30.203 16.047 1 95 453 LEU B C 1
ATOM 7073 O O . LEU B 1 453 ? -5.406 29.906 15.945 1 95 453 LEU B O 1
ATOM 7077 N N . ILE B 1 454 ? -3.818 31.422 16.188 1 95.31 454 ILE B N 1
ATOM 7078 C CA . ILE B 1 454 ? -4.73 32.562 16.266 1 95.31 454 ILE B CA 1
ATOM 7079 C C . ILE B 1 454 ? -5.504 32.688 14.945 1 95.31 454 ILE B C 1
ATOM 7081 O O . ILE B 1 454 ? -6.719 32.906 14.953 1 95.31 454 ILE B O 1
ATOM 7085 N N . LEU B 1 455 ? -4.852 32.531 13.875 1 94.81 455 LEU B N 1
ATOM 7086 C CA . LEU B 1 455 ? -5.484 32.688 12.562 1 94.81 455 LEU B CA 1
ATOM 7087 C C . LEU B 1 455 ? -6.473 31.531 12.32 1 94.81 455 LEU B C 1
ATOM 7089 O O . LEU B 1 455 ? -7.539 31.75 11.742 1 94.81 455 LEU B O 1
ATOM 7093 N N . VAL B 1 456 ? -6.043 30.328 12.703 1 92.44 456 VAL B N 1
ATOM 7094 C CA . VAL B 1 456 ? -6.93 29.172 12.562 1 92.44 456 VAL B CA 1
ATOM 7095 C C . VAL B 1 456 ? -8.203 29.406 13.375 1 92.44 456 VAL B C 1
ATOM 7097 O O . VAL B 1 456 ? -9.312 29.156 12.883 1 92.44 456 VAL B O 1
ATOM 7100 N N . LEU B 1 457 ? -8.07 29.906 14.586 1 91.06 457 LEU B N 1
ATOM 7101 C CA . LEU B 1 457 ? -9.219 30.156 15.453 1 91.06 457 LEU B CA 1
ATOM 7102 C C . LEU B 1 457 ? -10.062 31.312 14.914 1 91.06 457 LEU B C 1
ATOM 7104 O O . LEU B 1 457 ? -11.289 31.297 15.047 1 91.06 457 LEU B O 1
ATOM 7108 N N . ALA B 1 458 ? -9.391 32.312 14.328 1 90 458 ALA B N 1
ATOM 7109 C CA . ALA B 1 458 ? -10.109 33.438 13.742 1 90 458 ALA B CA 1
ATOM 7110 C C . ALA B 1 458 ? -10.969 33 12.57 1 90 458 ALA B C 1
ATOM 7112 O O . ALA B 1 458 ? -12.008 33.594 12.289 1 90 458 ALA B O 1
ATOM 7113 N N . GLY B 1 459 ? -10.5 31.984 11.875 1 83.5 459 GLY B N 1
ATOM 7114 C CA . GLY B 1 459 ? -11.289 31.422 10.789 1 83.5 459 GLY B CA 1
ATOM 7115 C C . GLY B 1 459 ? -12.664 30.969 11.227 1 83.5 459 GLY B C 1
ATOM 7116 O O . GLY B 1 459 ? -13.617 31 10.445 1 83.5 459 GLY B O 1
ATOM 7117 N N . TYR B 1 460 ? -12.766 30.469 12.445 1 75.62 460 TYR B N 1
ATOM 7118 C CA . TYR B 1 460 ? -14.055 30.078 13.016 1 75.62 460 TYR B CA 1
ATOM 7119 C C . TYR B 1 460 ? -15.055 31.234 12.93 1 75.62 460 TYR B C 1
ATOM 7121 O O . TYR B 1 460 ? -16.219 31.016 12.594 1 75.62 460 TYR B O 1
ATOM 7129 N N . PHE B 1 461 ? -14.578 32.375 13.18 1 76.44 461 PHE B N 1
ATOM 7130 C CA . PHE B 1 461 ? -15.477 33.5 13.258 1 76.44 461 PHE B CA 1
ATOM 7131 C C . PHE B 1 461 ? -15.805 34.031 11.867 1 76.44 461 PHE B C 1
ATOM 7133 O O . PHE B 1 461 ? -16.797 34.75 11.68 1 76.44 461 PHE B O 1
ATOM 7140 N N . ILE B 1 462 ? -14.992 33.625 10.875 1 69.69 462 ILE B N 1
ATOM 7141 C CA . ILE B 1 462 ? -15.242 34.062 9.508 1 69.69 462 ILE B CA 1
ATOM 7142 C C . ILE B 1 462 ? -16.344 33.188 8.875 1 69.69 462 ILE B C 1
ATOM 7144 O O . ILE B 1 462 ? -17.141 33.688 8.078 1 69.69 462 ILE B O 1
ATOM 7148 N N . PHE B 1 463 ? -16.359 31.969 9.18 1 61 463 PHE B N 1
ATOM 7149 C CA . PHE B 1 463 ? -17.312 31.062 8.539 1 61 463 PHE B CA 1
ATOM 7150 C C . PHE B 1 463 ? -18.594 30.938 9.359 1 61 463 PHE B C 1
ATOM 7152 O O . PHE B 1 463 ? -19.5 30.203 8.984 1 61 463 PHE B O 1
ATOM 7159 N N . LEU B 1 464 ? -18.641 31.516 10.562 1 53.69 464 LEU B N 1
ATOM 7160 C CA . LEU B 1 464 ? -19.922 31.578 11.273 1 53.69 464 LEU B CA 1
ATOM 7161 C C . LEU B 1 464 ? -20.875 32.531 10.578 1 53.69 464 LEU B C 1
ATOM 7163 O O . LEU B 1 464 ? -20.469 33.594 10.078 1 53.69 464 LEU B O 1
#